Protein AF-0000000085020548 (afdb_homodimer)

Sequence (980 aa):
SYREWLGVASQLDKLPANLGEGGDEWRRDESRSSDAYDAALCKIYLTVMRQARAGGDAAALGLALRTVLHRNFGGMNRLLRLRHARTGTKLVAEEFTQELCRSVSGDRIDSPRGGGGGGFDTRVPETLRLISEAHRSLGRTALCLSGGGALAMYHFGVIKVLLEEGLLPQVVSGTSGGSIVAAFISMFPEEELLKTIKPDLSNRHDVRWFPPVWKMILHFVQHSVLMSGDEFARTTEAYFGDVTFAEAFAISKRAVSIQISVGSGHGFVLNHFTSPQVVIRTAVNASCALPGLMPPSELLAKDEATGELIPFHPAGVTSFDGTITADIPAARLTELFNCNNFIVSQVNPHINFVLHLADDGGGGRRFRHMGRSGERRAAVIKLLRVANFLLLNIKYGMQKLLEVDLLNLRMVRTLQGILVQDFRGHVTILPELKFSDYLRILHQPSEADMAHFISNGERATWPHVEAIRLKVAGEIALQEAAAALRARLASYREWLGVASQLDKLPANLGEGGDEWRRDESRSSDAYDAALCKIYLTVMRQARAGGDAAALGLALRTVLHRNFGGMNRLLRLRHARTGTKLVAEEFTQELCRSVSGDRIDSPRGGGGGGFDTRVPETLRLISEAHRSLGRTALCLSGGGALAMYHFGVIKVLLEEGLLPQVVSGTSGGSIVAAFISMFPEEELLKTIKPDLSNRHDVRWFPPVWKMILHFVQHSVLMSGDEFARTTEAYFGDVTFAEAFAISKRAVSIQISVGSGHGFVLNHFTSPQVVIRTAVNASCALPGLMPPSELLAKDEATGELIPFHPAGVTSFDGTITADIPAARLTELFNCNNFIVSQVNPHINFVLHLADDGGGGRRFRHMGRSGERRAAVIKLLRVANFLLLNIKYGMQKLLEVDLLNLRMVRTLQGILVQDFRGHVTILPELKFSDYLRILHQPSEADMAHFISNGERATWPHVEAIRLKVAGEIALQEAAAALRARLA

Organism: Micromonas commoda (strain RCC299 / NOUM17 / CCMP2709) (NCBI:txid296587)

Nearest PDB structures (foldseek):
  5fya-assembly1_A  TM=6.769E-01  e=3.931E-08  Pseudomonas aeruginosa PAO1
  5fqu-assembly1_A  TM=6.912E-01  e=9.963E-08  Pseudomonas aeruginosa PAO1
  5fqu-assembly1_B  TM=6.848E-01  e=1.548E-07  Pseudomonas aeruginosa PAO1
  5fya-assembly1_B  TM=6.772E-01  e=2.525E-07  Pseudomonas aeruginosa PAO1
  5fya-assembly1_A  TM=6.503E-01  e=1.730E-08  Pseudomonas aeruginosa PAO1

pLDDT: mean 77.1, std 19.92, range [29.45, 97.81]

Structure (mmCIF, N/CA/C/O backbone):
data_AF-0000000085020548-model_v1
#
loop_
_entity.id
_entity.type
_entity.pdbx_description
1 polymer 'PNPLA domain-containing protein'
#
loop_
_atom_site.group_PDB
_atom_site.id
_atom_site.type_symbol
_atom_site.label_atom_id
_atom_site.label_alt_id
_atom_site.label_comp_id
_atom_site.label_asym_id
_atom_site.label_entity_id
_atom_site.label_seq_id
_atom_site.pdbx_PDB_ins_code
_atom_site.Cartn_x
_atom_site.Cartn_y
_atom_site.Cartn_z
_atom_site.occupancy
_atom_site.B_iso_or_equiv
_atom_site.auth_seq_id
_atom_site.auth_comp_id
_atom_site.auth_asym_id
_atom_site.auth_atom_id
_atom_site.pdbx_PDB_model_num
ATOM 1 N N . SER A 1 1 ? -21.5 -28.672 -8.383 1 92.31 1 SER A N 1
ATOM 2 C CA . SER A 1 1 ? -21.375 -27.344 -8.977 1 92.31 1 SER A CA 1
ATOM 3 C C . SER A 1 1 ? -21.656 -26.25 -7.953 1 92.31 1 SER A C 1
ATOM 5 O O . SER A 1 1 ? -22.234 -26.531 -6.895 1 92.31 1 SER A O 1
ATOM 7 N N . TYR A 1 2 ? -21.188 -25.109 -8.227 1 94.31 2 TYR A N 1
ATOM 8 C CA . TYR A 1 2 ? -21.438 -23.984 -7.34 1 94.31 2 TYR A CA 1
ATOM 9 C C . TYR A 1 2 ? -22.938 -23.75 -7.156 1 94.31 2 TYR A C 1
ATOM 11 O O . TYR A 1 2 ? -23.391 -23.469 -6.051 1 94.31 2 TYR A O 1
ATOM 19 N N . ARG A 1 3 ? -23.719 -23.906 -8.203 1 94.06 3 ARG A N 1
ATOM 20 C CA . ARG A 1 3 ? -25.156 -23.703 -8.133 1 94.06 3 ARG A CA 1
ATOM 21 C C . ARG A 1 3 ? -25.812 -24.688 -7.18 1 94.06 3 ARG A C 1
ATOM 23 O O . ARG A 1 3 ? -26.719 -24.328 -6.438 1 94.06 3 ARG A O 1
ATOM 30 N N . GLU A 1 4 ? -25.328 -25.891 -7.328 1 94.31 4 GLU A N 1
ATOM 31 C CA . GLU A 1 4 ? -25.844 -26.906 -6.414 1 94.31 4 GLU A CA 1
ATOM 32 C C . GLU A 1 4 ? -25.484 -26.578 -4.969 1 94.31 4 GLU A C 1
ATOM 34 O O . GLU A 1 4 ? -26.312 -26.719 -4.07 1 94.31 4 GLU A O 1
ATOM 39 N N . TRP A 1 5 ? -24.266 -26.234 -4.777 1 94.19 5 TRP A N 1
ATOM 40 C CA . TRP A 1 5 ? -23.828 -25.844 -3.441 1 94.19 5 TRP A CA 1
ATOM 41 C C . TRP A 1 5 ? -24.656 -24.688 -2.906 1 94.19 5 TRP A C 1
ATOM 43 O O . TRP A 1 5 ? -25.094 -24.703 -1.753 1 94.19 5 TRP A O 1
ATOM 53 N N . LEU A 1 6 ? -24.922 -23.703 -3.734 1 93.81 6 LEU A N 1
ATOM 54 C CA . LEU A 1 6 ? -25.688 -22.516 -3.365 1 93.81 6 LEU A CA 1
ATOM 55 C C . LEU A 1 6 ? -27.109 -22.906 -2.957 1 93.81 6 LEU A C 1
ATOM 57 O O . LEU A 1 6 ? -27.672 -22.328 -2.012 1 93.81 6 LEU A O 1
ATOM 61 N N . GLY A 1 7 ? -27.688 -23.812 -3.711 1 92.69 7 GLY A N 1
ATOM 62 C CA . GLY A 1 7 ? -29.031 -24.281 -3.377 1 92.69 7 GLY A CA 1
ATOM 63 C C . GLY A 1 7 ? -29.109 -24.906 -1.994 1 92.69 7 GLY A C 1
ATOM 64 O O . GLY A 1 7 ? -30.016 -24.594 -1.217 1 92.69 7 GLY A O 1
ATOM 65 N N . VAL A 1 8 ? -28.156 -25.75 -1.693 1 93.19 8 VAL A N 1
ATOM 66 C CA . VAL A 1 8 ? -28.125 -26.422 -0.4 1 93.19 8 VAL A CA 1
ATOM 67 C C . VAL A 1 8 ? -27.812 -25.406 0.703 1 93.19 8 VAL A C 1
ATOM 69 O O . VAL A 1 8 ? -28.438 -25.438 1.769 1 93.19 8 VAL A O 1
ATOM 72 N N . ALA A 1 9 ? -26.891 -24.594 0.453 1 92.06 9 ALA A N 1
ATOM 73 C CA . ALA A 1 9 ? -26.5 -23.578 1.427 1 92.06 9 ALA A CA 1
ATOM 74 C C . ALA A 1 9 ? -27.672 -22.656 1.763 1 92.06 9 ALA A C 1
ATOM 76 O O . ALA A 1 9 ? -27.859 -22.281 2.924 1 92.06 9 ALA A O 1
ATOM 77 N N . SER A 1 10 ? -28.438 -22.25 0.75 1 91.62 10 SER A N 1
ATOM 78 C CA . SER A 1 10 ? -29.609 -21.391 0.944 1 91.62 10 SER A CA 1
ATOM 79 C C . SER A 1 10 ? -30.656 -22.062 1.818 1 91.62 10 SER A C 1
ATOM 81 O O . SER A 1 10 ? -31.297 -21.406 2.648 1 91.62 10 SER A O 1
ATOM 83 N N . GLN A 1 11 ? -30.766 -23.328 1.637 1 91.94 11 GLN A N 1
ATOM 84 C CA . GLN A 1 11 ? -31.719 -24.094 2.441 1 91.94 11 GLN A CA 1
ATOM 85 C C . GLN A 1 11 ? -31.266 -24.172 3.895 1 91.94 11 GLN A C 1
ATOM 87 O O . GLN A 1 11 ? -32.094 -24.078 4.812 1 91.94 11 GLN A O 1
ATOM 92 N N . LEU A 1 12 ? -30.047 -24.359 4.066 1 90.19 12 LEU A N 1
ATOM 93 C CA . LEU A 1 12 ? -29.5 -24.438 5.418 1 90.19 12 LEU A CA 1
ATOM 94 C C . LEU A 1 12 ? -29.625 -23.094 6.137 1 90.19 12 LEU A C 1
ATOM 96 O O . LEU A 1 12 ? -29.906 -23.062 7.34 1 90.19 12 LEU A O 1
ATOM 100 N N . ASP A 1 13 ? -29.469 -22.016 5.453 1 90.88 13 ASP A N 1
ATOM 101 C CA . ASP A 1 13 ? -29.562 -20.688 6.039 1 90.88 13 ASP A CA 1
ATOM 102 C C . ASP A 1 13 ? -30.984 -20.391 6.5 1 90.88 13 ASP A C 1
ATOM 104 O O . ASP A 1 13 ? -31.188 -19.625 7.438 1 90.88 13 ASP A O 1
ATOM 108 N N . LYS A 1 14 ? -31.938 -21.047 5.891 1 90.69 14 LYS A N 1
ATOM 109 C CA . LYS A 1 14 ? -33.344 -20.828 6.223 1 90.69 14 LYS A CA 1
ATOM 110 C C . LYS A 1 14 ? -33.719 -21.516 7.531 1 90.69 14 LYS A C 1
ATOM 112 O O . LYS A 1 14 ? -34.688 -21.141 8.18 1 90.69 14 LYS A O 1
ATOM 117 N N . LEU A 1 15 ? -32.875 -22.453 7.898 1 89.12 15 LEU A N 1
ATOM 118 C CA . LEU A 1 15 ? -33.156 -23.156 9.141 1 89.12 15 LEU A CA 1
ATOM 119 C C . LEU A 1 15 ? -32.938 -22.25 10.352 1 89.12 15 LEU A C 1
ATOM 121 O O . LEU A 1 15 ? -32.125 -21.328 10.297 1 89.12 15 LEU A O 1
ATOM 125 N N . PRO A 1 16 ? -33.719 -22.453 11.398 1 84.25 16 PRO A N 1
ATOM 126 C CA . PRO A 1 16 ? -33.625 -21.562 12.562 1 84.25 16 PRO A CA 1
ATOM 127 C C . PRO A 1 16 ? -32.281 -21.656 13.281 1 84.25 16 PRO A C 1
ATOM 129 O O . PRO A 1 16 ? -31.562 -22.656 13.133 1 84.25 16 PRO A O 1
ATOM 132 N N . ALA A 1 17 ? -31.984 -20.594 14 1 77.94 17 ALA A N 1
ATOM 133 C CA . ALA A 1 17 ? -30.719 -20.484 14.727 1 77.94 17 ALA A CA 1
ATOM 134 C C . ALA A 1 17 ? -30.594 -21.578 15.789 1 77.94 17 ALA A C 1
ATOM 136 O O . ALA A 1 17 ? -29.484 -22.016 16.094 1 77.94 17 ALA A O 1
ATOM 137 N N . ASN A 1 18 ? -31.672 -21.969 16.281 1 71.56 18 ASN A N 1
ATOM 138 C CA . ASN A 1 18 ? -31.672 -22.953 17.359 1 71.56 18 ASN A CA 1
ATOM 139 C C . ASN A 1 18 ? -31.141 -24.297 16.891 1 71.56 18 ASN A C 1
ATOM 141 O O . ASN A 1 18 ? -30.703 -25.125 17.688 1 71.56 18 ASN A O 1
ATOM 145 N N . LEU A 1 19 ? -31.234 -24.453 15.695 1 70.69 19 LEU A N 1
ATOM 146 C CA . LEU A 1 19 ? -30.734 -25.703 15.148 1 70.69 19 LEU A CA 1
ATOM 147 C C . LEU A 1 19 ? -29.266 -25.562 14.734 1 70.69 19 LEU A C 1
ATOM 149 O O . LEU A 1 19 ? -28.719 -26.438 14.062 1 70.69 19 LEU A O 1
ATOM 153 N N . GLY A 1 20 ? -28.75 -24.516 15.125 1 63.22 20 GLY A N 1
ATOM 154 C CA . GLY A 1 20 ? -27.344 -24.312 14.844 1 63.22 20 GLY A CA 1
ATOM 155 C C . GLY A 1 20 ? -27.094 -23.578 13.531 1 63.22 20 GLY A C 1
ATOM 156 O O . GLY A 1 20 ? -25.953 -23.484 13.062 1 63.22 20 GLY A O 1
ATOM 157 N N . GLU A 1 21 ? -28.188 -23.281 12.938 1 70.12 21 GLU A N 1
ATOM 158 C CA . GLU A 1 21 ? -28.094 -22.516 11.703 1 70.12 21 GLU A CA 1
ATOM 159 C C . GLU A 1 21 ? -28.641 -21.094 11.898 1 70.12 21 GLU A C 1
ATOM 161 O O . GLU A 1 21 ? -28.734 -20.609 13.031 1 70.12 21 GLU A O 1
ATOM 166 N N . GLY A 1 22 ? -29.109 -20.297 11.039 1 77.88 22 GLY A N 1
ATOM 167 C CA . GLY A 1 22 ? -29.734 -18.984 11.219 1 77.88 22 GLY A CA 1
ATOM 168 C C . GLY A 1 22 ? -29.109 -17.906 10.344 1 77.88 22 GLY A C 1
ATOM 169 O O . GLY A 1 22 ? -29.031 -16.75 10.75 1 77.88 22 GLY A O 1
ATOM 170 N N . GLY A 1 23 ? -28.797 -18.469 9.328 1 84.5 23 GLY A N 1
ATOM 171 C CA . GLY A 1 23 ? -28.156 -17.516 8.438 1 84.5 23 GLY A CA 1
ATOM 172 C C . GLY A 1 23 ? -29.078 -16.406 8 1 84.5 23 GLY A C 1
ATOM 173 O O . GLY A 1 23 ? -28.719 -15.227 8.07 1 84.5 23 GLY A O 1
ATOM 174 N N . ASP A 1 24 ? -30.281 -16.75 7.738 1 87.81 24 ASP A N 1
ATOM 175 C CA . ASP A 1 24 ? -31.25 -15.773 7.25 1 87.81 24 ASP A CA 1
ATOM 176 C C . ASP A 1 24 ? -31.688 -14.828 8.367 1 87.81 24 ASP A C 1
ATOM 178 O O . ASP A 1 24 ? -31.891 -13.633 8.133 1 87.81 24 ASP A O 1
ATOM 182 N N . GLU A 1 25 ? -31.859 -15.398 9.523 1 85.88 25 GLU A N 1
ATOM 183 C CA . GLU A 1 25 ? -32.219 -14.555 10.656 1 85.88 25 GLU A CA 1
ATOM 184 C C . GLU A 1 25 ? -31.125 -13.539 10.961 1 85.88 25 GLU A C 1
ATOM 186 O O . GLU A 1 25 ? -31.422 -12.375 11.25 1 85.88 25 GLU A O 1
ATOM 191 N N . TRP A 1 26 ? -29.969 -14.023 10.875 1 85.25 26 TRP A N 1
ATOM 192 C CA . TRP A 1 26 ? -28.828 -13.141 11.117 1 85.25 26 TRP A CA 1
ATOM 193 C C . TRP A 1 26 ? -28.766 -12.039 10.062 1 85.25 26 TRP A C 1
ATOM 195 O O . TRP A 1 26 ? -28.484 -10.883 10.383 1 85.25 26 TRP A O 1
ATOM 205 N N . ARG A 1 27 ? -29.047 -12.344 8.859 1 88.81 27 ARG A N 1
ATOM 206 C CA . ARG A 1 27 ? -28.984 -11.391 7.758 1 88.81 27 ARG A CA 1
ATOM 207 C C . ARG A 1 27 ? -30 -10.273 7.953 1 88.81 27 ARG A C 1
ATOM 209 O O . ARG A 1 27 ? -29.734 -9.117 7.609 1 88.81 27 ARG A O 1
ATOM 216 N N . ARG A 1 28 ? -31.078 -10.609 8.586 1 87.19 28 ARG A N 1
ATOM 217 C CA . ARG A 1 28 ? -32.156 -9.656 8.727 1 87.19 28 ARG A CA 1
ATOM 218 C C . ARG A 1 28 ? -32.062 -8.875 10.031 1 87.19 28 ARG A C 1
ATOM 220 O O . ARG A 1 28 ? -32.531 -7.746 10.125 1 87.19 28 ARG A O 1
ATOM 227 N N . ASP A 1 29 ? -31.422 -9.445 10.961 1 78.38 29 ASP A N 1
ATOM 228 C CA . ASP A 1 29 ? -31.375 -8.844 12.289 1 78.38 29 ASP A CA 1
ATOM 229 C C . ASP A 1 29 ? -30.297 -7.762 12.359 1 78.38 29 ASP A C 1
ATOM 231 O O . ASP A 1 29 ? -29.109 -8.062 12.375 1 78.38 29 ASP A O 1
ATOM 235 N N . GLU A 1 30 ? -30.766 -6.539 12.383 1 74.81 30 GLU A N 1
ATOM 236 C CA . GLU A 1 30 ? -29.812 -5.438 12.477 1 74.81 30 GLU A CA 1
ATOM 237 C C . GLU A 1 30 ? -29.547 -5.07 13.93 1 74.81 30 GLU A C 1
ATOM 239 O O . GLU A 1 30 ? -28.688 -4.234 14.219 1 74.81 30 GLU A O 1
ATOM 244 N N . SER A 1 31 ? -30.328 -5.598 14.781 1 61.69 31 SER A N 1
ATOM 245 C CA . SER A 1 31 ? -30.156 -5.285 16.188 1 61.69 31 SER A CA 1
ATOM 246 C C . SER A 1 31 ? -28.797 -5.77 16.703 1 61.69 31 SER A C 1
ATOM 248 O O . SER A 1 31 ? -28.188 -5.137 17.562 1 61.69 31 SER A O 1
ATOM 250 N N . ARG A 1 32 ? -28.438 -6.977 16.312 1 52.28 32 ARG A N 1
ATOM 251 C CA . ARG A 1 32 ? -27.203 -7.625 16.766 1 52.28 32 ARG A CA 1
ATOM 252 C C . ARG A 1 32 ? -26.016 -7.195 15.906 1 52.28 32 ARG A C 1
ATOM 254 O O . ARG A 1 32 ? -24.953 -7.812 15.961 1 52.28 32 ARG A O 1
ATOM 261 N N . SER A 1 33 ? -26.109 -6.492 14.898 1 53.88 33 SER A N 1
ATOM 262 C CA . SER A 1 33 ? -25.109 -6.164 13.898 1 53.88 33 SER A CA 1
ATOM 263 C C . SER A 1 33 ? -24.062 -5.195 14.461 1 53.88 33 SER A C 1
ATOM 265 O O . SER A 1 33 ? -23.391 -4.496 13.703 1 53.88 33 SER A O 1
ATOM 267 N N . SER A 1 34 ? -24.188 -4.77 15.703 1 52 34 SER A N 1
ATOM 268 C CA . SER A 1 34 ? -23.531 -3.582 16.234 1 52 34 SER A CA 1
ATOM 269 C C . SER A 1 34 ? -22.031 -3.623 15.969 1 52 34 SER A C 1
ATOM 271 O O . SER A 1 34 ? -21.406 -2.594 15.68 1 52 34 SER A O 1
ATOM 273 N N . ASP A 1 35 ? -21.469 -4.812 16.125 1 57.72 35 ASP A N 1
ATOM 274 C CA . ASP A 1 35 ? -20.031 -4.625 16.328 1 57.72 35 ASP A CA 1
ATOM 275 C C . ASP A 1 35 ? -19.25 -4.949 15.062 1 57.72 35 ASP A C 1
ATOM 277 O O . ASP A 1 35 ? -18.047 -4.691 14.992 1 57.72 35 ASP A O 1
ATOM 281 N N . ALA A 1 36 ? -20.062 -5.309 13.914 1 65.56 36 ALA A N 1
ATOM 282 C CA . ALA A 1 36 ? -19.234 -5.75 12.797 1 65.56 36 ALA A CA 1
ATOM 283 C C . ALA A 1 36 ? -19 -4.613 11.805 1 65.56 36 ALA A C 1
ATOM 285 O O . ALA A 1 36 ? -17.922 -4.504 11.219 1 65.56 36 ALA A O 1
ATOM 286 N N . TYR A 1 37 ? -20.125 -3.814 11.562 1 77.31 37 TYR A N 1
ATOM 287 C CA . TYR A 1 37 ? -19.984 -2.684 10.648 1 77.31 37 TYR A CA 1
ATOM 288 C C . TYR A 1 37 ? -20.953 -1.567 11.031 1 77.31 37 TYR A C 1
ATOM 290 O O . TYR A 1 37 ? -21.812 -1.749 11.891 1 77.31 37 TYR A O 1
ATOM 298 N N . ASP A 1 38 ? -20.781 -0.439 10.539 1 83 38 ASP A N 1
ATOM 299 C CA . ASP A 1 38 ? -21.625 0.723 10.797 1 83 38 ASP A CA 1
ATOM 300 C C . ASP A 1 38 ? -22.859 0.71 9.906 1 83 38 ASP A C 1
ATOM 302 O O . ASP A 1 38 ? -22.906 1.416 8.891 1 83 38 ASP A O 1
ATOM 306 N N . ALA A 1 39 ? -23.891 -0.02 10.352 1 86.25 39 ALA A N 1
ATOM 307 C CA . ALA A 1 39 ? -25.109 -0.193 9.57 1 86.25 39 ALA A CA 1
ATOM 308 C C . ALA A 1 39 ? -25.844 1.137 9.391 1 86.25 39 ALA A C 1
ATOM 310 O O . ALA A 1 39 ? -26.422 1.395 8.336 1 86.25 39 ALA A O 1
ATOM 311 N N . ALA A 1 40 ? -25.766 1.946 10.398 1 84.31 40 ALA A N 1
ATOM 312 C CA . ALA A 1 40 ? -26.453 3.232 10.344 1 84.31 40 ALA A CA 1
ATOM 313 C C . ALA A 1 40 ? -25.875 4.117 9.242 1 84.31 40 ALA A C 1
ATOM 315 O O . ALA A 1 40 ? -26.625 4.73 8.477 1 84.31 40 ALA A O 1
ATOM 316 N N . LEU A 1 41 ? -24.594 4.168 9.195 1 86.88 41 LEU A N 1
ATOM 317 C CA . LEU A 1 41 ? -23.922 4.957 8.164 1 86.88 41 LEU A CA 1
ATOM 318 C C . LEU A 1 41 ? -24.281 4.449 6.773 1 86.88 41 LEU A C 1
ATOM 320 O O . LEU A 1 41 ? -24.562 5.238 5.875 1 86.88 41 LEU A O 1
ATOM 324 N N . CYS A 1 42 ? -24.281 3.158 6.594 1 89.56 42 CYS A N 1
ATOM 325 C CA . CYS A 1 42 ? -24.609 2.562 5.305 1 89.56 42 CYS A CA 1
ATOM 326 C C . CYS A 1 42 ? -26.047 2.887 4.902 1 89.56 42 CYS A C 1
ATOM 328 O O . CYS A 1 42 ? -26.312 3.189 3.74 1 89.56 42 CYS A O 1
ATOM 330 N N . LYS A 1 43 ? -26.953 2.855 5.895 1 91 43 LYS A N 1
ATOM 331 C CA . LYS A 1 43 ? -28.359 3.137 5.613 1 91 43 LYS A CA 1
ATOM 332 C C . LYS A 1 43 ? -28.547 4.586 5.184 1 91 43 LYS A C 1
ATOM 334 O O . LYS A 1 43 ? -29.344 4.875 4.285 1 91 43 LYS A O 1
ATOM 339 N N . ILE A 1 44 ? -27.844 5.426 5.805 1 91.12 44 ILE A N 1
ATOM 340 C CA . ILE A 1 44 ? -27.953 6.844 5.477 1 91.12 44 ILE A CA 1
ATOM 341 C C . ILE A 1 44 ? -27.547 7.066 4.02 1 91.12 44 ILE A C 1
ATOM 343 O O . ILE A 1 44 ? -28.281 7.676 3.248 1 91.12 44 ILE A O 1
ATOM 347 N N . TYR A 1 45 ? -26.484 6.578 3.666 1 92.19 45 TYR A N 1
ATOM 348 C CA . TYR A 1 45 ? -25.984 6.809 2.311 1 92.19 45 TYR A CA 1
ATOM 349 C C . TYR A 1 45 ? -26.812 6.023 1.294 1 92.19 45 TYR A C 1
ATOM 351 O O . TYR A 1 45 ? -26.984 6.461 0.154 1 92.19 45 TYR A O 1
ATOM 359 N N . LEU A 1 46 ? -27.297 4.844 1.713 1 94.56 46 LEU A N 1
ATOM 360 C CA . LEU A 1 46 ? -28.219 4.109 0.861 1 94.56 46 LEU A CA 1
ATOM 361 C C . LEU A 1 46 ? -29.438 4.965 0.516 1 94.56 46 LEU A C 1
ATOM 363 O O . LEU A 1 46 ? -29.812 5.074 -0.653 1 94.56 46 LEU A O 1
ATOM 367 N N . THR A 1 47 ? -29.953 5.582 1.502 1 94.75 47 THR A N 1
ATOM 368 C CA . THR A 1 47 ? -31.141 6.418 1.326 1 94.75 47 THR A CA 1
ATOM 369 C C . THR A 1 47 ? -30.812 7.637 0.466 1 94.75 47 THR A C 1
ATOM 371 O O . THR A 1 47 ? -31.578 7.992 -0.43 1 94.75 47 THR A O 1
ATOM 374 N N . VAL A 1 48 ? -29.734 8.211 0.716 1 93.12 48 VAL A N 1
ATOM 375 C CA . VAL A 1 48 ? -29.328 9.406 -0.01 1 93.12 48 VAL A CA 1
ATOM 376 C C . VAL A 1 48 ? -29.125 9.07 -1.485 1 93.12 48 VAL A C 1
ATOM 378 O O . VAL A 1 48 ? -29.578 9.805 -2.365 1 93.12 48 VAL A O 1
ATOM 381 N N . MET A 1 49 ? -28.469 8 -1.731 1 92.88 49 MET A N 1
ATOM 382 C CA . MET A 1 49 ? -28.234 7.605 -3.115 1 92.88 49 MET A CA 1
ATOM 383 C C . MET A 1 49 ? -29.547 7.285 -3.824 1 92.88 49 MET A C 1
ATOM 385 O O . MET A 1 49 ? -29.75 7.691 -4.969 1 92.88 49 MET A O 1
ATOM 389 N N . ARG A 1 50 ? -30.391 6.617 -3.084 1 94.81 50 ARG A N 1
ATOM 390 C CA . ARG A 1 50 ? -31.688 6.27 -3.654 1 94.81 50 ARG A CA 1
ATOM 391 C C . ARG A 1 50 ? -32.5 7.52 -3.996 1 94.81 50 ARG A C 1
ATOM 393 O O . ARG A 1 50 ? -33.062 7.617 -5.082 1 94.81 50 ARG A O 1
ATOM 400 N N . GLN A 1 51 ? -32.5 8.438 -3.09 1 93.69 51 GLN A N 1
ATOM 401 C CA . GLN A 1 51 ? -33.25 9.68 -3.279 1 93.69 51 GLN A CA 1
ATOM 402 C C . GLN A 1 51 ? -32.625 10.523 -4.391 1 93.69 51 GLN A C 1
ATOM 404 O O . GLN A 1 51 ? -33.344 11.094 -5.211 1 93.69 51 GLN A O 1
ATOM 409 N N . ALA A 1 52 ? -31.375 10.602 -4.379 1 89.88 52 ALA A N 1
ATOM 410 C CA . ALA A 1 52 ? -30.688 11.391 -5.402 1 89.88 52 ALA A CA 1
ATOM 411 C C . ALA A 1 52 ? -30.906 10.797 -6.789 1 89.88 52 ALA A C 1
ATOM 413 O O . ALA A 1 52 ? -31.141 11.531 -7.758 1 89.88 52 ALA A O 1
ATOM 414 N N . ARG A 1 53 ? -30.844 9.5 -6.867 1 89.31 53 ARG A N 1
ATOM 415 C CA . ARG A 1 53 ? -31.062 8.828 -8.141 1 89.31 53 ARG A CA 1
ATOM 416 C C . ARG A 1 53 ? -32.5 9 -8.617 1 89.31 53 ARG A C 1
ATOM 418 O O . ARG A 1 53 ? -32.75 9.312 -9.789 1 89.31 53 ARG A O 1
ATOM 425 N N . ALA A 1 54 ? -33.406 8.875 -7.703 1 90.88 54 ALA A N 1
ATOM 426 C CA . ALA A 1 54 ? -34.812 9 -8.031 1 90.88 54 ALA A CA 1
ATOM 427 C C . ALA A 1 54 ? -35.156 10.438 -8.43 1 90.88 54 ALA A C 1
ATOM 429 O O . ALA A 1 54 ? -35.969 10.664 -9.32 1 90.88 54 ALA A O 1
ATOM 430 N N . GLY A 1 55 ? -34.531 11.414 -7.766 1 89.75 55 GLY A N 1
ATOM 431 C CA . GLY A 1 55 ? -34.812 12.82 -8.008 1 89.75 55 GLY A CA 1
ATOM 432 C C . GLY A 1 55 ? -33.969 13.414 -9.117 1 89.75 55 GLY A C 1
ATOM 433 O O . GLY A 1 55 ? -34.188 14.555 -9.531 1 89.75 55 GLY A O 1
ATOM 434 N N . GLY A 1 56 ? -33 12.703 -9.609 1 83.44 56 GLY A N 1
ATOM 435 C CA . GLY A 1 56 ? -32.125 13.195 -10.648 1 83.44 56 GLY A CA 1
ATOM 436 C C . GLY A 1 56 ? -31.125 14.219 -10.148 1 83.44 56 GLY A C 1
ATOM 437 O O . GLY A 1 56 ? -30.734 15.125 -10.898 1 83.44 56 GLY A O 1
ATOM 438 N N . ASP A 1 57 ? -30.859 14.195 -8.922 1 83.81 57 ASP A N 1
ATOM 439 C CA . ASP A 1 57 ? -29.891 15.109 -8.328 1 83.81 57 ASP A CA 1
ATOM 440 C C . ASP A 1 57 ? -28.469 14.602 -8.5 1 83.81 57 ASP A C 1
ATOM 442 O O . ASP A 1 57 ? -27.922 13.938 -7.609 1 83.81 57 ASP A O 1
ATOM 446 N N . ALA A 1 58 ? -27.828 14.984 -9.523 1 78 58 ALA A N 1
ATOM 447 C CA . ALA A 1 58 ? -26.516 14.484 -9.883 1 78 58 ALA A CA 1
ATOM 448 C C . ALA A 1 58 ? -25.453 14.977 -8.898 1 78 58 ALA A C 1
ATOM 450 O O . ALA A 1 58 ? -24.484 14.258 -8.609 1 78 58 ALA A O 1
ATOM 451 N N . ALA A 1 59 ? -25.672 16.109 -8.43 1 76.44 59 ALA A N 1
ATOM 452 C CA . ALA A 1 59 ? -24.688 16.688 -7.504 1 76.44 59 ALA A CA 1
ATOM 453 C C . ALA A 1 59 ? -24.656 15.906 -6.191 1 76.44 59 ALA A C 1
ATOM 455 O O . ALA A 1 59 ? -23.578 15.523 -5.723 1 76.44 59 ALA A O 1
ATOM 456 N N . ALA A 1 60 ? -25.828 15.633 -5.727 1 81.56 60 ALA A N 1
ATOM 457 C CA . ALA A 1 60 ? -25.906 14.883 -4.477 1 81.56 60 ALA A CA 1
ATOM 458 C C . ALA A 1 60 ? -25.391 13.461 -4.645 1 81.56 60 ALA A C 1
ATOM 460 O O . ALA A 1 60 ? -24.719 12.93 -3.756 1 81.56 60 ALA A O 1
ATOM 461 N N . LEU A 1 61 ? -25.703 12.914 -5.734 1 84.62 61 LEU A N 1
ATOM 462 C CA . LEU A 1 61 ? -25.234 11.562 -6.008 1 84.62 61 LEU A CA 1
ATOM 463 C C . LEU A 1 61 ? -23.719 11.523 -6.133 1 84.62 61 LEU A C 1
ATOM 465 O O . LEU A 1 61 ? -23.078 10.617 -5.605 1 84.62 61 LEU A O 1
ATOM 469 N N . GLY A 1 62 ? -23.219 12.508 -6.809 1 81.62 62 GLY A N 1
ATOM 470 C CA . GLY A 1 62 ? -21.766 12.602 -6.961 1 81.62 62 GLY A CA 1
ATOM 471 C C . GLY A 1 62 ? -21.031 12.711 -5.641 1 81.62 62 GLY A C 1
ATOM 472 O O . GLY A 1 62 ? -20.031 12.031 -5.418 1 81.62 62 GLY A O 1
ATOM 473 N N . LEU A 1 63 ? -21.562 13.492 -4.812 1 80.69 63 LEU A N 1
ATOM 474 C CA . LEU A 1 63 ? -20.953 13.68 -3.502 1 80.69 63 LEU A CA 1
ATOM 475 C C . LEU A 1 63 ? -21.031 12.398 -2.68 1 80.69 63 LEU A C 1
ATOM 477 O O . LEU A 1 63 ? -20.062 12.023 -2.012 1 80.69 63 LEU A O 1
ATOM 481 N N . ALA A 1 64 ? -22.156 11.789 -2.768 1 86 64 ALA A N 1
ATOM 482 C CA . ALA A 1 64 ? -22.328 10.531 -2.037 1 86 64 ALA A CA 1
ATOM 483 C C . ALA A 1 64 ? -21.344 9.477 -2.533 1 86 64 ALA A C 1
ATOM 485 O O . ALA A 1 64 ? -20.703 8.789 -1.732 1 86 64 ALA A O 1
ATOM 486 N N . LEU A 1 65 ? -21.234 9.391 -3.818 1 85.88 65 LEU A N 1
ATOM 487 C CA . LEU A 1 65 ? -20.375 8.375 -4.414 1 85.88 65 LEU A CA 1
ATOM 488 C C . LEU A 1 65 ? -18.906 8.633 -4.062 1 85.88 65 LEU A C 1
ATOM 490 O O . LEU A 1 65 ? -18.141 7.691 -3.869 1 85.88 65 LEU A O 1
ATOM 494 N N . ARG A 1 66 ? -18.547 9.828 -3.887 1 80.75 66 ARG A N 1
ATOM 495 C CA . ARG A 1 66 ? -17.172 10.172 -3.518 1 80.75 66 ARG A CA 1
ATOM 496 C C . ARG A 1 66 ? -16.844 9.68 -2.113 1 80.75 66 ARG A C 1
ATOM 498 O O . ARG A 1 66 ? -15.703 9.312 -1.831 1 80.75 66 ARG A O 1
ATOM 505 N N . THR A 1 67 ? -17.859 9.625 -1.392 1 81.31 67 THR A N 1
ATOM 506 C CA . THR A 1 67 ? -17.656 9.203 -0.01 1 81.31 67 THR A CA 1
ATOM 507 C C . THR A 1 67 ? -17.688 7.684 0.103 1 81.31 67 THR A C 1
ATOM 509 O O . THR A 1 67 ? -16.875 7.094 0.813 1 81.31 67 THR A O 1
ATOM 512 N N . VAL A 1 68 ? -18.578 7.145 -0.661 1 88.12 68 VAL A N 1
ATOM 513 C CA . VAL A 1 68 ? -18.844 5.734 -0.396 1 88.12 68 VAL A CA 1
ATOM 514 C C . VAL A 1 68 ? -17.906 4.859 -1.223 1 88.12 68 VAL A C 1
ATOM 516 O O . VAL A 1 68 ? -17.734 3.68 -0.922 1 88.12 68 VAL A O 1
ATOM 519 N N . LEU A 1 69 ? -17.375 5.391 -2.285 1 87.19 69 LEU A N 1
ATOM 520 C CA . LEU A 1 69 ? -16.516 4.598 -3.152 1 87.19 69 LEU A CA 1
ATOM 521 C C . LEU A 1 69 ? -15.102 4.52 -2.586 1 87.19 69 LEU A C 1
ATOM 523 O O . LEU A 1 69 ? -14.148 4.973 -3.223 1 87.19 69 LEU A O 1
ATOM 527 N N . HIS A 1 70 ? -15.023 4.012 -1.456 1 83.25 70 HIS A N 1
ATOM 528 C CA . HIS A 1 70 ? -13.789 3.684 -0.756 1 83.25 70 HIS A CA 1
ATOM 529 C C . HIS A 1 70 ? -13.844 2.279 -0.167 1 83.25 70 HIS A C 1
ATOM 531 O O . HIS A 1 70 ? -14.922 1.794 0.192 1 83.25 70 HIS A O 1
ATOM 537 N N . ARG A 1 71 ? -12.602 1.738 -0.141 1 84 71 ARG A N 1
ATOM 538 C CA . ARG A 1 71 ? -12.547 0.363 0.346 1 84 71 ARG A CA 1
ATOM 539 C C . ARG A 1 71 ? -12.945 0.288 1.817 1 84 71 ARG A C 1
ATOM 541 O O . ARG A 1 71 ? -12.555 1.145 2.615 1 84 71 ARG A O 1
ATOM 548 N N . ASN A 1 72 ? -13.75 -0.578 2.236 1 80.94 72 ASN A N 1
ATOM 549 C CA . ASN A 1 72 ? -14.148 -0.892 3.605 1 80.94 72 ASN A CA 1
ATOM 550 C C . ASN A 1 72 ? -15.055 0.187 4.184 1 80.94 72 ASN A C 1
ATOM 552 O O . ASN A 1 72 ? -14.961 0.518 5.367 1 80.94 72 ASN A O 1
ATOM 556 N N . PHE A 1 73 ? -15.844 0.869 3.326 1 86.5 73 PHE A N 1
ATOM 557 C CA . PHE A 1 73 ? -16.828 1.833 3.82 1 86.5 73 PHE A CA 1
ATOM 558 C C . PHE A 1 73 ? -17.703 1.207 4.891 1 86.5 73 PHE A C 1
ATOM 560 O O . PHE A 1 73 ? -18.219 0.101 4.711 1 86.5 73 PHE A O 1
ATOM 567 N N . GLY A 1 74 ? -17.766 1.817 6.047 1 80.94 74 GLY A N 1
ATOM 568 C CA . GLY A 1 74 ? -18.625 1.36 7.129 1 80.94 74 GLY A CA 1
ATOM 569 C C . GLY A 1 74 ? -18.125 0.077 7.773 1 80.94 74 GLY A C 1
ATOM 570 O O . GLY A 1 74 ? -18.859 -0.551 8.547 1 80.94 74 GLY A O 1
ATOM 571 N N . GLY A 1 75 ? -16.984 -0.386 7.371 1 79.5 75 GLY A N 1
ATOM 572 C CA . GLY A 1 75 ? -16.469 -1.621 7.93 1 79.5 75 GLY A CA 1
ATOM 573 C C . GLY A 1 75 ? -16.969 -2.861 7.215 1 79.5 75 GLY A C 1
ATOM 574 O O . GLY A 1 75 ? -17.047 -3.936 7.812 1 79.5 75 GLY A O 1
ATOM 575 N N . MET A 1 76 ? -17.266 -2.758 6.004 1 83.12 76 MET A N 1
ATOM 576 C CA . MET A 1 76 ? -17.859 -3.844 5.23 1 83.12 76 MET A CA 1
ATOM 577 C C . MET A 1 76 ? -16.891 -5.012 5.094 1 83.12 76 MET A C 1
ATOM 579 O O . MET A 1 76 ? -17.312 -6.168 5.016 1 83.12 76 MET A O 1
ATOM 583 N N . ASN A 1 77 ? -15.656 -4.691 5.082 1 77.81 77 ASN A N 1
ATOM 584 C CA . ASN A 1 77 ? -14.68 -5.766 4.957 1 77.81 77 ASN A CA 1
ATOM 585 C C . ASN A 1 77 ? -14.742 -6.723 6.141 1 77.81 77 ASN A C 1
ATOM 587 O O . ASN A 1 77 ? -14.68 -7.941 5.965 1 77.81 77 ASN A O 1
ATOM 591 N N . ARG A 1 78 ? -14.891 -6.148 7.25 1 72.81 78 ARG A N 1
ATOM 592 C CA . ARG A 1 78 ? -15 -6.98 8.445 1 72.81 78 ARG A CA 1
ATOM 593 C C . ARG A 1 78 ? -16.281 -7.801 8.422 1 72.81 78 ARG A C 1
ATOM 595 O O . ARG A 1 78 ? -16.281 -8.977 8.797 1 72.81 78 ARG A O 1
ATOM 602 N N . LEU A 1 79 ? -17.281 -7.16 7.98 1 76.38 79 LEU A N 1
ATOM 603 C CA . LEU A 1 79 ? -18.578 -7.844 7.883 1 76.38 79 LEU A CA 1
ATOM 604 C C . LEU A 1 79 ? -18.484 -9.055 6.961 1 76.38 79 LEU A C 1
ATOM 606 O O . LEU A 1 79 ? -18.938 -10.141 7.309 1 76.38 79 LEU A O 1
ATOM 610 N N . LEU A 1 80 ? -17.812 -8.883 5.938 1 77.31 80 LEU A N 1
ATOM 611 C CA . LEU A 1 80 ? -17.781 -9.922 4.922 1 77.31 80 LEU A CA 1
ATOM 612 C C . LEU A 1 80 ? -16.812 -11.039 5.328 1 77.31 80 LEU A C 1
ATOM 614 O O . LEU A 1 80 ? -16.875 -12.141 4.773 1 77.31 80 LEU A O 1
ATOM 618 N N . ARG A 1 81 ? -16.078 -10.648 6.254 1 73.31 81 ARG A N 1
ATOM 619 C CA . ARG A 1 81 ? -15.211 -11.68 6.801 1 73.31 81 ARG A CA 1
ATOM 620 C C . ARG A 1 81 ? -15.969 -12.578 7.773 1 73.31 81 ARG A C 1
ATOM 622 O O . ARG A 1 81 ? -15.609 -13.742 7.957 1 73.31 81 ARG A O 1
ATOM 629 N N . LEU A 1 82 ? -17.062 -11.852 8.273 1 66.5 82 LEU A N 1
ATOM 630 C CA . LEU A 1 82 ? -17.875 -12.609 9.219 1 66.5 82 LEU A CA 1
ATOM 631 C C . LEU A 1 82 ? -18.844 -13.531 8.5 1 66.5 82 LEU A C 1
ATOM 633 O O . LEU A 1 82 ? -19.578 -13.094 7.602 1 66.5 82 LEU A O 1
ATOM 637 N N . ARG A 1 83 ? -18.609 -14.758 8.289 1 69 83 ARG A N 1
ATOM 638 C CA . ARG A 1 83 ? -19.391 -15.75 7.547 1 69 83 ARG A CA 1
ATOM 639 C C . ARG A 1 83 ? -20.438 -16.406 8.438 1 69 83 ARG A C 1
ATOM 641 O O . ARG A 1 83 ? -20.469 -17.641 8.562 1 69 83 ARG A O 1
ATOM 648 N N . HIS A 1 84 ? -21.422 -15.492 8.898 1 73.62 84 HIS A N 1
ATOM 649 C CA . HIS A 1 84 ? -22.5 -16.062 9.711 1 73.62 84 HIS A CA 1
ATOM 650 C C . HIS A 1 84 ? -23.578 -16.703 8.844 1 73.62 84 HIS A C 1
ATOM 652 O O . HIS A 1 84 ? -24.312 -17.562 9.312 1 73.62 84 HIS A O 1
ATOM 658 N N . ALA A 1 85 ? -23.672 -16.203 7.711 1 84.12 85 ALA A N 1
ATOM 659 C CA . ALA A 1 85 ? -24.547 -16.812 6.711 1 84.12 85 ALA A CA 1
ATOM 660 C C . ALA A 1 85 ? -23.719 -17.469 5.602 1 84.12 85 ALA A C 1
ATOM 662 O O . ALA A 1 85 ? -22.641 -16.984 5.25 1 84.12 85 ALA A O 1
ATOM 663 N N . ARG A 1 86 ? -24.312 -18.547 5.129 1 85 86 ARG A N 1
ATOM 664 C CA . ARG A 1 86 ? -23.594 -19.266 4.078 1 85 86 ARG A CA 1
ATOM 665 C C . ARG A 1 86 ? -23.719 -18.547 2.738 1 85 86 ARG A C 1
ATOM 667 O O . ARG A 1 86 ? -22.797 -18.578 1.922 1 85 86 ARG A O 1
ATOM 674 N N . THR A 1 87 ? -25 -18.109 2.656 1 86.12 87 THR A N 1
ATOM 675 C CA . THR A 1 87 ? -25.266 -17.469 1.377 1 86.12 87 THR A CA 1
ATOM 676 C C . THR A 1 87 ? -25.469 -15.961 1.566 1 86.12 87 THR A C 1
ATOM 678 O O . THR A 1 87 ? -26.375 -15.531 2.275 1 86.12 87 THR A O 1
ATOM 681 N N . GLY A 1 88 ? -24.438 -15.148 1.615 1 83.75 88 GLY A N 1
ATOM 682 C CA . GLY A 1 88 ? -24.578 -13.703 1.642 1 83.75 88 GLY A CA 1
ATOM 683 C C . GLY A 1 88 ? -24.156 -13.086 2.961 1 83.75 88 GLY A C 1
ATOM 684 O O . GLY A 1 88 ? -23.438 -13.703 3.74 1 83.75 88 GLY A O 1
ATOM 685 N N . THR A 1 89 ? -24.625 -11.789 3.154 1 88.69 89 THR A N 1
ATOM 686 C CA . THR A 1 89 ? -24.297 -11.008 4.344 1 88.69 89 THR A CA 1
ATOM 687 C C . THR A 1 89 ? -25.5 -10.164 4.781 1 88.69 89 THR A C 1
ATOM 689 O O . THR A 1 89 ? -26.641 -10.469 4.426 1 88.69 89 THR A O 1
ATOM 692 N N . LYS A 1 90 ? -25.281 -9.273 5.633 1 89.44 90 LYS A N 1
ATOM 693 C CA . LYS A 1 90 ? -26.359 -8.422 6.121 1 89.44 90 LYS A CA 1
ATOM 694 C C . LYS A 1 90 ? -27.109 -7.762 4.965 1 89.44 90 LYS A C 1
ATOM 696 O O . LYS A 1 90 ? -26.484 -7.281 4.012 1 89.44 90 LYS A O 1
ATOM 701 N N . LEU A 1 91 ? -28.406 -7.738 5.066 1 91.19 91 LEU A N 1
ATOM 702 C CA . LEU A 1 91 ? -29.25 -7.238 3.984 1 91.19 91 LEU A CA 1
ATOM 703 C C . LEU A 1 91 ? -28.922 -5.777 3.678 1 91.19 91 LEU A C 1
ATOM 705 O O . LEU A 1 91 ? -28.891 -5.379 2.512 1 91.19 91 LEU A O 1
ATOM 709 N N . VAL A 1 92 ? -28.672 -4.996 4.664 1 91.38 92 VAL A N 1
ATOM 710 C CA . VAL A 1 92 ? -28.359 -3.582 4.465 1 91.38 92 VAL A CA 1
ATOM 711 C C . VAL A 1 92 ? -27.094 -3.443 3.623 1 91.38 92 VAL A C 1
ATOM 713 O O . VAL A 1 92 ? -27.031 -2.6 2.727 1 91.38 92 VAL A O 1
ATOM 716 N N . ALA A 1 93 ? -26.141 -4.27 3.912 1 90.94 93 ALA A N 1
ATOM 717 C CA . ALA A 1 93 ? -24.891 -4.238 3.164 1 90.94 93 ALA A CA 1
ATOM 718 C C . ALA A 1 93 ? -25.109 -4.641 1.708 1 90.94 93 ALA A C 1
ATOM 720 O O . ALA A 1 93 ? -24.516 -4.051 0.799 1 90.94 93 ALA A O 1
ATOM 721 N N . GLU A 1 94 ? -25.953 -5.625 1.481 1 93.38 94 GLU A N 1
ATOM 722 C CA . GLU A 1 94 ? -26.25 -6.074 0.126 1 93.38 94 GLU A CA 1
ATOM 723 C C . GLU A 1 94 ? -27.031 -5.012 -0.647 1 93.38 94 GLU A C 1
ATOM 725 O O . GLU A 1 94 ? -26.719 -4.727 -1.806 1 93.38 94 GLU A O 1
ATOM 730 N N . GLU A 1 95 ? -27.984 -4.398 0.009 1 94.5 95 GLU A N 1
ATOM 731 C CA . GLU A 1 95 ? -28.781 -3.346 -0.625 1 94.5 95 GLU A CA 1
ATOM 732 C C . GLU A 1 95 ? -27.922 -2.123 -0.937 1 94.5 95 GLU A C 1
ATOM 734 O O . GLU A 1 95 ? -28.078 -1.495 -1.984 1 94.5 95 GLU A O 1
ATOM 739 N N . PHE A 1 96 ? -27.156 -1.824 0.001 1 94.81 96 PHE A N 1
ATOM 740 C CA . PHE A 1 96 ? -26.234 -0.712 -0.194 1 94.81 96 PHE A CA 1
ATOM 741 C C . PHE A 1 96 ? -25.375 -0.929 -1.437 1 94.81 96 PHE A C 1
ATOM 743 O O . PHE A 1 96 ? -25.25 -0.032 -2.271 1 94.81 96 PHE A O 1
ATOM 750 N N . THR A 1 97 ? -24.797 -2.123 -1.579 1 94 97 THR A N 1
ATOM 751 C CA . THR A 1 97 ? -23.906 -2.441 -2.701 1 94 97 THR A CA 1
ATOM 752 C C . THR A 1 97 ? -24.688 -2.426 -4.016 1 94 97 THR A C 1
ATOM 754 O O . THR A 1 97 ? -24.188 -1.94 -5.031 1 94 97 THR A O 1
ATOM 757 N N . GLN A 1 98 ? -25.859 -2.932 -3.943 1 94.75 98 GLN A N 1
ATOM 758 C CA . GLN A 1 98 ? -26.688 -2.92 -5.141 1 94.75 98 GLN A CA 1
ATOM 759 C C . GLN A 1 98 ? -27 -1.493 -5.582 1 94.75 98 GLN A C 1
ATOM 761 O O . GLN A 1 98 ? -26.922 -1.176 -6.773 1 94.75 98 GLN A O 1
ATOM 766 N N . GLU A 1 99 ? -27.312 -0.7 -4.609 1 94.75 99 GLU A N 1
ATOM 767 C CA . GLU A 1 99 ? -27.609 0.694 -4.926 1 94.75 99 GLU A CA 1
ATOM 768 C C . GLU A 1 99 ? -26.375 1.421 -5.438 1 94.75 99 GLU A C 1
ATOM 770 O O . GLU A 1 99 ? -26.469 2.266 -6.332 1 94.75 99 GLU A O 1
ATOM 775 N N . LEU A 1 100 ? -25.312 1.126 -4.863 1 93.12 100 LEU A N 1
ATOM 776 C CA . LEU A 1 100 ? -24.062 1.697 -5.32 1 93.12 100 LEU A CA 1
ATOM 777 C C . LEU A 1 100 ? -23.812 1.365 -6.789 1 93.12 100 LEU A C 1
ATOM 779 O O . LEU A 1 100 ? -23.484 2.25 -7.586 1 93.12 100 LEU A O 1
ATOM 783 N N . CYS A 1 101 ? -24.031 0.129 -7.156 1 93.88 101 CYS A N 1
ATOM 784 C CA . CYS A 1 101 ? -23.812 -0.305 -8.531 1 93.88 101 CYS A CA 1
ATOM 785 C C . CYS A 1 101 ? -24.797 0.369 -9.477 1 93.88 101 CYS A C 1
ATOM 787 O O . CYS A 1 101 ? -24.438 0.793 -10.57 1 93.88 101 CYS A O 1
ATOM 789 N N . ARG A 1 102 ? -25.953 0.555 -8.984 1 92.31 102 ARG A N 1
ATOM 790 C CA . ARG A 1 102 ? -26.953 1.226 -9.789 1 92.31 102 ARG A CA 1
ATOM 791 C C . ARG A 1 102 ? -26.609 2.693 -10 1 92.31 102 ARG A C 1
ATOM 793 O O . ARG A 1 102 ? -26.812 3.238 -11.086 1 92.31 102 ARG A O 1
ATOM 800 N N . SER A 1 103 ? -26.109 3.225 -8.977 1 90.62 103 SER A N 1
ATOM 801 C CA . SER A 1 103 ? -25.797 4.648 -9.008 1 90.62 103 SER A CA 1
ATOM 802 C C . SER A 1 103 ? -24.625 4.934 -9.945 1 90.62 103 SER A C 1
ATOM 804 O O . SER A 1 103 ? -24.562 5.996 -10.562 1 90.62 103 SER A O 1
ATOM 806 N N . VAL A 1 104 ? -23.75 3.973 -10.086 1 88.25 104 VAL A N 1
ATOM 807 C CA . VAL A 1 104 ? -22.578 4.137 -10.938 1 88.25 104 VAL A CA 1
ATOM 808 C C . VAL A 1 104 ? -22.953 3.84 -12.391 1 88.25 104 VAL A C 1
ATOM 810 O O . VAL A 1 104 ? -22.453 4.488 -13.312 1 88.25 104 VAL A O 1
ATOM 813 N N . SER A 1 105 ? -23.703 2.674 -12.586 1 77.62 105 SER A N 1
ATOM 814 C CA . SER A 1 105 ? -24.094 2.23 -13.93 1 77.62 105 SER A CA 1
ATOM 815 C C . SER A 1 105 ? -25.047 3.221 -14.586 1 77.62 105 SER A C 1
ATOM 817 O O . SER A 1 105 ? -25.188 3.236 -15.812 1 77.62 105 SER A O 1
ATOM 819 N N . GLY A 1 106 ? -25.906 3.729 -13.914 1 57 106 GLY A N 1
ATOM 820 C CA . GLY A 1 106 ? -27.047 4.465 -14.422 1 57 106 GLY A CA 1
ATOM 821 C C . GLY A 1 106 ? -26.688 5.422 -15.547 1 57 106 GLY A C 1
ATOM 822 O O . GLY A 1 106 ? -25.578 5.93 -15.602 1 57 106 GLY A O 1
ATOM 823 N N . ASP A 1 107 ? -27.297 5.184 -16.656 1 46.66 107 ASP A N 1
ATOM 824 C CA . ASP A 1 107 ? -27.656 5.875 -17.891 1 46.66 107 ASP A CA 1
ATOM 825 C C . ASP A 1 107 ? -27.578 7.391 -17.719 1 46.66 107 ASP A C 1
ATOM 827 O O . ASP A 1 107 ? -27.562 8.133 -18.703 1 46.66 107 ASP A O 1
ATOM 831 N N . ARG A 1 108 ? -28 7.891 -16.531 1 44.69 108 ARG A N 1
ATOM 832 C CA . ARG A 1 108 ? -28.359 9.305 -16.422 1 44.69 108 ARG A CA 1
ATOM 833 C C . ARG A 1 108 ? -27.109 10.164 -16.266 1 44.69 108 ARG A C 1
ATOM 835 O O . ARG A 1 108 ? -27.203 11.352 -15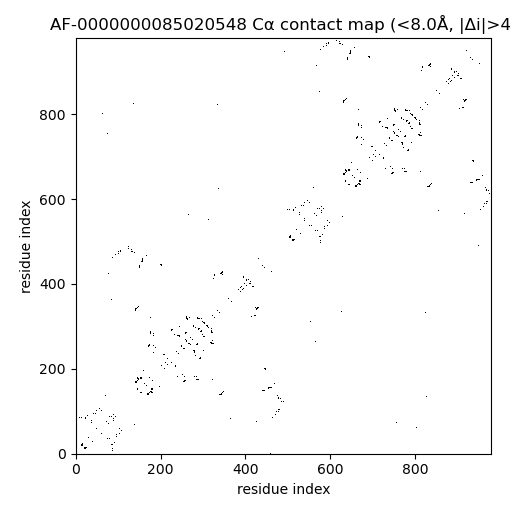.945 1 44.69 108 ARG A O 1
ATOM 842 N N . ILE A 1 109 ? -25.953 9.477 -15.891 1 43.22 109 ILE A N 1
ATOM 843 C CA . ILE A 1 109 ? -24.984 10.531 -16.203 1 43.22 109 ILE A CA 1
ATOM 844 C C . ILE A 1 109 ? -25.281 11.102 -17.594 1 43.22 109 ILE A C 1
ATOM 846 O O . ILE A 1 109 ? -24.5 11.906 -18.109 1 43.22 109 ILE A O 1
ATOM 850 N N . ASP A 1 110 ? -26 10.461 -18.438 1 36.88 110 ASP A N 1
ATOM 851 C CA . ASP A 1 110 ? -26.5 10.82 -19.766 1 36.88 110 ASP A CA 1
ATOM 852 C C . ASP A 1 110 ? -27.016 12.258 -19.781 1 36.88 110 ASP A C 1
ATOM 854 O O . ASP A 1 110 ? -27.188 12.875 -18.734 1 36.88 110 ASP A O 1
ATOM 858 N N . SER A 1 111 ? -28.203 12.359 -20.781 1 34.44 111 SER A N 1
ATOM 859 C CA . SER A 1 111 ? -28.812 13.344 -21.656 1 34.44 111 SER A CA 1
ATOM 860 C C . SER A 1 111 ? -29.578 14.406 -20.875 1 34.44 111 SER A C 1
ATOM 862 O O . SER A 1 111 ? -30.547 14.094 -20.188 1 34.44 111 SER A O 1
ATOM 864 N N . PRO A 1 112 ? -29.172 15.336 -20.312 1 33.44 112 PRO A N 1
ATOM 865 C CA . PRO A 1 112 ? -30.266 16.312 -20.266 1 33.44 112 PRO A CA 1
ATOM 866 C C . PRO A 1 112 ? -31.297 16.094 -21.375 1 33.44 112 PRO A C 1
ATOM 868 O O . PRO A 1 112 ? -30.953 15.594 -22.438 1 33.44 112 PRO A O 1
ATOM 871 N N . ARG A 1 113 ? -32.688 16.016 -21.172 1 31.41 113 ARG A N 1
ATOM 872 C CA . ARG A 1 113 ? -33.812 16.109 -22.094 1 31.41 113 ARG A CA 1
ATOM 873 C C . ARG A 1 113 ? -33.438 16.953 -23.312 1 31.41 113 ARG A C 1
ATOM 875 O O . ARG A 1 113 ? -34.312 17.234 -24.156 1 31.41 113 ARG A O 1
ATOM 882 N N . GLY A 1 114 ? -32.906 18.312 -23.219 1 31.42 114 GLY A N 1
ATOM 883 C CA . GLY A 1 114 ? -33.281 19.078 -24.391 1 31.42 114 GLY A CA 1
ATOM 884 C C . GLY A 1 114 ? -33.031 18.359 -25.703 1 31.42 114 GLY A C 1
ATOM 885 O O . GLY A 1 114 ? -32.375 17.312 -25.719 1 31.42 114 GLY A O 1
ATOM 886 N N . GLY A 1 115 ? -33.281 19.125 -26.984 1 30.48 115 GLY A N 1
ATOM 887 C CA . GLY A 1 115 ? -33.5 19.031 -28.422 1 30.48 115 GLY A CA 1
ATOM 888 C C . GLY A 1 115 ? -32.531 18.125 -29.125 1 30.48 115 GLY A C 1
ATOM 889 O O . GLY A 1 115 ? -31.547 17.688 -28.531 1 30.48 115 GLY A O 1
ATOM 890 N N . GLY A 1 116 ? -32.5 18.172 -30.656 1 31.36 116 GLY A N 1
ATOM 891 C CA . GLY A 1 116 ? -32.156 17.703 -32 1 31.36 116 GLY A CA 1
ATOM 892 C C . GLY A 1 116 ? -30.672 17.406 -32.156 1 31.36 116 GLY A C 1
ATOM 893 O O . GLY A 1 116 ? -30.297 16.453 -32.844 1 31.36 116 GLY A O 1
ATOM 894 N N . GLY A 1 117 ? -29.75 18.516 -32.25 1 31.42 117 GLY A N 1
ATOM 895 C CA . GLY A 1 117 ? -28.609 18.5 -33.156 1 31.42 117 GLY A CA 1
ATOM 896 C C . GLY A 1 117 ? -27.484 17.609 -32.688 1 31.42 117 GLY A C 1
ATOM 897 O O . GLY A 1 117 ? -27.453 17.188 -31.531 1 31.42 117 GLY A O 1
ATOM 898 N N . GLY A 1 118 ? -26.531 16.953 -33.5 1 36 118 GLY A N 1
ATOM 899 C CA . GLY A 1 118 ? -25.297 16.266 -33.781 1 36 118 GLY A CA 1
ATOM 900 C C . GLY A 1 118 ? -24.203 16.516 -32.75 1 36 118 GLY A C 1
ATOM 901 O O . GLY A 1 118 ? -23.047 16.203 -33 1 36 118 GLY A O 1
ATOM 902 N N . GLY A 1 119 ? -24.219 17.547 -31.812 1 35.97 119 GLY A N 1
ATOM 903 C CA . GLY A 1 119 ? -22.984 18.078 -31.281 1 35.97 119 GLY A CA 1
ATOM 904 C C . GLY A 1 119 ? -22.375 17.219 -30.188 1 35.97 119 GLY A C 1
ATOM 905 O O . GLY A 1 119 ? -23.062 16.344 -29.641 1 35.97 119 GLY A O 1
ATOM 906 N N . PHE A 1 120 ? -20.969 17.078 -29.969 1 41.06 120 PHE A N 1
ATOM 907 C CA . PHE A 1 120 ? -19.953 16.531 -29.078 1 41.06 120 PHE A CA 1
ATOM 908 C C . PHE A 1 120 ? -20.391 16.688 -27.625 1 41.06 120 PHE A C 1
ATOM 910 O O . PHE A 1 120 ? -20.562 17.812 -27.141 1 41.06 120 PHE A O 1
ATOM 917 N N . ASP A 1 121 ? -21.188 15.891 -26.969 1 51.75 121 ASP A N 1
ATOM 918 C CA . ASP A 1 121 ? -21.609 15.883 -25.578 1 51.75 121 ASP A CA 1
ATOM 919 C C . ASP A 1 121 ? -20.438 16.172 -24.641 1 51.75 121 ASP A C 1
ATOM 921 O O . ASP A 1 121 ? -19.547 15.336 -24.484 1 51.75 121 ASP A O 1
ATOM 925 N N . THR A 1 122 ? -19.953 17.359 -24.281 1 57.06 122 THR A N 1
ATOM 926 C CA . THR A 1 122 ? -18.844 17.938 -23.516 1 57.06 122 THR A CA 1
ATOM 927 C C . THR A 1 122 ? -18.781 17.344 -22.109 1 57.06 122 THR A C 1
ATOM 929 O O . THR A 1 122 ? -17.75 17.438 -21.453 1 57.06 122 THR A O 1
ATOM 932 N N . ARG A 1 123 ? -19.828 16.438 -21.75 1 67.31 123 ARG A N 1
ATOM 933 C CA . ARG A 1 123 ? -19.859 15.984 -20.359 1 67.31 123 ARG A CA 1
ATOM 934 C C . ARG A 1 123 ? -19.188 14.633 -20.203 1 67.31 123 ARG A C 1
ATOM 936 O O . ARG A 1 123 ? -18.828 14.227 -19.094 1 67.31 123 ARG A O 1
ATOM 943 N N . VAL A 1 124 ? -19.016 13.984 -21.391 1 79 124 VAL A N 1
ATOM 944 C CA . VAL A 1 124 ? -18.547 12.609 -21.328 1 79 124 VAL A CA 1
ATOM 945 C C . VAL A 1 124 ? -17.109 12.594 -20.812 1 79 124 VAL A C 1
ATOM 947 O O . VAL A 1 124 ? -16.781 11.844 -19.891 1 79 124 VAL A O 1
ATOM 950 N N . PRO A 1 125 ? -16.297 13.445 -21.297 1 79.38 125 PRO A N 1
ATOM 951 C CA . PRO A 1 125 ? -14.93 13.422 -20.766 1 79.38 125 PRO A CA 1
ATOM 952 C C . PRO A 1 125 ? -14.867 13.734 -19.281 1 79.38 125 PRO A C 1
ATOM 954 O O . PRO A 1 125 ? -14.047 13.148 -18.562 1 79.38 125 PRO A O 1
ATOM 957 N N . GLU A 1 126 ? -15.742 14.547 -18.859 1 75.81 126 GLU A N 1
ATOM 958 C CA . GLU A 1 126 ? -15.758 14.914 -17.438 1 75.81 126 GLU A CA 1
ATOM 959 C C . GLU A 1 126 ? -16.234 13.75 -16.578 1 75.81 126 GLU A C 1
ATOM 961 O O . GLU A 1 126 ? -15.68 13.492 -15.508 1 75.81 126 GLU A O 1
ATOM 966 N N . THR A 1 127 ? -17.266 13.109 -17.094 1 78.69 127 THR A N 1
ATOM 967 C CA . THR A 1 127 ? -17.781 11.961 -16.359 1 78.69 127 THR A CA 1
ATOM 968 C C . THR A 1 127 ? -16.75 10.844 -16.312 1 78.69 127 THR A C 1
ATOM 970 O O . THR A 1 127 ? -16.594 10.18 -15.281 1 78.69 127 THR A O 1
ATOM 973 N N . LEU A 1 128 ? -16.094 10.688 -17.391 1 83.31 128 LEU A N 1
ATOM 974 C CA . LEU A 1 128 ? -15.055 9.664 -17.438 1 83.31 128 LEU A CA 1
ATOM 975 C C . LEU A 1 128 ? -13.938 9.984 -16.453 1 83.31 128 LEU A C 1
ATOM 977 O O . LEU A 1 128 ? -13.414 9.086 -15.789 1 83.31 128 LEU A O 1
ATOM 981 N N . ARG A 1 129 ? -13.633 11.18 -16.344 1 80.38 129 ARG A N 1
ATOM 982 C CA . ARG A 1 129 ? -12.617 11.602 -15.375 1 80.38 129 ARG A CA 1
ATOM 983 C C . ARG A 1 129 ? -13.062 11.297 -13.945 1 80.38 129 ARG A C 1
ATOM 985 O O . ARG A 1 129 ? -12.273 10.789 -13.141 1 80.38 129 ARG A O 1
ATOM 992 N N . LEU A 1 130 ? -14.297 11.531 -13.695 1 75.75 130 LEU A N 1
ATOM 993 C CA . LEU A 1 130 ? -14.836 11.297 -12.359 1 75.75 130 LEU A CA 1
ATOM 994 C C . LEU A 1 130 ? -14.836 9.812 -12.023 1 75.75 130 LEU A C 1
ATOM 996 O O . LEU A 1 130 ? -14.492 9.422 -10.906 1 75.75 130 LEU A O 1
ATOM 1000 N N . ILE A 1 131 ? -15.156 9.062 -13.047 1 82.38 131 ILE A N 1
ATOM 1001 C CA . ILE A 1 131 ? -15.195 7.617 -12.867 1 82.38 131 ILE A CA 1
ATOM 1002 C C . ILE A 1 131 ? -13.781 7.09 -12.648 1 82.38 131 ILE A C 1
ATOM 1004 O O . ILE A 1 131 ? -13.562 6.223 -11.797 1 82.38 131 ILE A O 1
ATOM 1008 N N . SER A 1 132 ? -12.883 7.645 -13.375 1 83.25 132 SER A N 1
ATOM 1009 C CA . SER A 1 132 ? -11.492 7.223 -13.242 1 83.25 132 SER A CA 1
ATOM 1010 C C . SER A 1 132 ? -10.938 7.574 -11.859 1 83.25 132 SER A C 1
ATOM 1012 O O . SER A 1 132 ? -10.211 6.781 -11.258 1 83.25 132 SER A O 1
ATOM 1014 N N . GLU A 1 133 ? -11.344 8.68 -11.391 1 79.44 133 GLU A N 1
ATOM 1015 C CA . GLU A 1 133 ? -10.914 9.102 -10.062 1 79.44 133 GLU A CA 1
ATOM 1016 C C . GLU A 1 133 ? -11.539 8.227 -8.977 1 79.44 133 GLU A C 1
ATOM 1018 O O . GLU A 1 133 ? -10.875 7.887 -7.992 1 79.44 133 GLU A O 1
ATOM 1023 N N . ALA A 1 134 ? -12.758 7.895 -9.219 1 82.88 134 ALA A N 1
ATOM 1024 C CA . ALA A 1 134 ? -13.445 7.02 -8.273 1 82.88 134 ALA A CA 1
ATOM 1025 C C . ALA A 1 134 ? -12.812 5.633 -8.242 1 82.88 134 ALA A C 1
ATOM 1027 O O . ALA A 1 134 ? -12.672 5.031 -7.176 1 82.88 134 ALA A O 1
ATOM 1028 N N . HIS A 1 135 ? -12.484 5.234 -9.43 1 86.38 135 HIS A N 1
ATOM 1029 C CA . HIS A 1 135 ? -11.836 3.932 -9.531 1 86.38 135 HIS A CA 1
ATOM 1030 C C . HIS A 1 135 ? -10.492 3.928 -8.805 1 86.38 135 HIS A C 1
ATOM 1032 O O . HIS A 1 135 ? -10.164 2.965 -8.109 1 86.38 135 HIS A O 1
ATOM 1038 N N . ARG A 1 136 ? -9.82 4.977 -8.93 1 83.69 136 ARG A N 1
ATOM 1039 C CA . ARG A 1 136 ? -8.531 5.117 -8.258 1 83.69 136 ARG A CA 1
ATOM 1040 C C . ARG A 1 136 ? -8.719 5.18 -6.742 1 83.69 136 ARG A C 1
ATOM 1042 O O . ARG A 1 136 ? -7.918 4.617 -5.992 1 83.69 136 ARG A O 1
ATOM 1049 N N . SER A 1 137 ? -9.75 5.812 -6.391 1 81.94 137 SER A N 1
ATOM 1050 C CA . SER A 1 137 ? -10.023 5.949 -4.961 1 81.94 137 SER A CA 1
ATOM 1051 C C . SER A 1 137 ? -10.445 4.617 -4.352 1 81.94 137 SER A C 1
ATOM 1053 O O . SER A 1 137 ? -10.031 4.285 -3.236 1 81.94 137 SER A O 1
ATOM 1055 N N . LEU A 1 138 ? -11.25 3.867 -5.043 1 88.5 138 LEU A N 1
ATOM 1056 C CA . LEU A 1 138 ? -11.742 2.588 -4.543 1 88.5 138 LEU A CA 1
ATOM 1057 C C . LEU A 1 138 ? -10.625 1.555 -4.492 1 88.5 138 LEU A C 1
ATOM 1059 O O . LEU A 1 138 ? -10.508 0.804 -3.521 1 88.5 138 LEU A O 1
ATOM 1063 N N . GLY A 1 139 ? -9.789 1.54 -5.52 1 89.31 139 GLY A N 1
ATOM 1064 C CA . GLY A 1 139 ? -8.719 0.564 -5.621 1 89.31 139 GLY A CA 1
ATOM 1065 C C . GLY A 1 139 ? -9.109 -0.669 -6.414 1 89.31 139 GLY A C 1
ATOM 1066 O O . GLY A 1 139 ? -10.156 -0.694 -7.059 1 89.31 139 GLY A O 1
ATOM 1067 N N . ARG A 1 140 ? -8.188 -1.67 -6.398 1 93.12 140 ARG A N 1
ATOM 1068 C CA . ARG A 1 140 ? -8.367 -2.873 -7.207 1 93.12 140 ARG A CA 1
ATOM 1069 C C . ARG A 1 140 ? -8.195 -4.129 -6.359 1 93.12 140 ARG A C 1
ATOM 1071 O O . ARG A 1 140 ? -7.672 -4.066 -5.246 1 93.12 140 ARG A O 1
ATOM 1078 N N . THR A 1 141 ? -8.727 -5.188 -6.938 1 95.12 141 THR A N 1
ATOM 1079 C CA . THR A 1 141 ? -8.609 -6.496 -6.309 1 95.12 141 THR A CA 1
ATOM 1080 C C . THR A 1 141 ? -7.527 -7.332 -6.984 1 95.12 141 THR A C 1
ATOM 1082 O O . THR A 1 141 ? -7.391 -7.305 -8.211 1 95.12 141 THR A O 1
ATOM 1085 N N . ALA A 1 142 ? -6.734 -8.031 -6.164 1 96.12 142 ALA A N 1
ATOM 1086 C CA . ALA A 1 142 ? -5.727 -8.953 -6.688 1 96.12 142 ALA A CA 1
ATOM 1087 C C . ALA A 1 142 ? -5.949 -10.367 -6.172 1 96.12 142 ALA A C 1
ATOM 1089 O O . ALA A 1 142 ? -6.461 -10.555 -5.062 1 96.12 142 ALA A O 1
ATOM 1090 N N . LEU A 1 143 ? -5.672 -11.328 -6.977 1 96.94 143 LEU A N 1
ATOM 1091 C CA . LEU A 1 143 ? -5.605 -12.727 -6.562 1 96.94 143 LEU A CA 1
ATOM 1092 C C . LEU A 1 143 ? -4.164 -13.141 -6.27 1 96.94 143 LEU A C 1
ATOM 1094 O O . LEU A 1 143 ? -3.283 -12.977 -7.117 1 96.94 143 LEU A O 1
ATOM 1098 N N . CYS A 1 144 ? -3.934 -13.586 -5.082 1 94.62 144 CYS A N 1
ATOM 1099 C CA . CYS A 1 144 ? -2.596 -14 -4.68 1 94.62 144 CYS A CA 1
ATOM 1100 C C . CYS A 1 144 ? -2.537 -15.516 -4.469 1 94.62 144 CYS A C 1
ATOM 1102 O O . CYS A 1 144 ? -3.27 -16.062 -3.643 1 94.62 144 CYS A O 1
ATOM 1104 N N . LEU A 1 145 ? -1.674 -16.125 -5.18 1 94.38 145 LEU A N 1
ATOM 1105 C CA . LEU A 1 145 ? -1.5 -17.578 -5.117 1 94.38 145 LEU A CA 1
ATOM 1106 C C . LEU A 1 145 ? -0.25 -17.938 -4.324 1 94.38 145 LEU A C 1
ATOM 1108 O O . LEU A 1 145 ? 0.87 -17.641 -4.754 1 94.38 145 LEU A O 1
ATOM 1112 N N . SER A 1 146 ? -0.435 -18.562 -3.234 1 88 146 SER A N 1
ATOM 1113 C CA . SER A 1 146 ? 0.675 -18.891 -2.344 1 88 146 SER A CA 1
ATOM 1114 C C . SER A 1 146 ? 1.489 -20.047 -2.885 1 88 146 SER A C 1
ATOM 1116 O O . SER A 1 146 ? 1.059 -20.734 -3.812 1 88 146 SER A O 1
ATOM 1118 N N . GLY A 1 147 ? 2.633 -20.156 -2.273 1 83.12 147 GLY A N 1
ATOM 1119 C CA . GLY A 1 147 ? 3.398 -21.359 -2.506 1 83.12 147 GLY A CA 1
ATOM 1120 C C . GLY A 1 147 ? 2.871 -22.562 -1.734 1 83.12 147 GLY A C 1
ATOM 1121 O O . GLY A 1 147 ? 2.031 -22.406 -0.845 1 83.12 147 GLY A O 1
ATOM 1122 N N . GLY A 1 148 ? 3.338 -23.812 -2.221 1 79.19 148 GLY A N 1
ATOM 1123 C CA . GLY A 1 148 ? 2.879 -25 -1.533 1 79.19 148 GLY A CA 1
ATOM 1124 C C . GLY A 1 148 ? 3.27 -26.281 -2.244 1 79.19 148 GLY A C 1
ATOM 1125 O O . GLY A 1 148 ? 2.67 -27.344 -2.012 1 79.19 148 GLY A O 1
ATOM 1126 N N . GLY A 1 149 ? 4.234 -26.219 -3.049 1 79.69 149 GLY A N 1
ATOM 1127 C CA . GLY A 1 149 ? 4.613 -27.406 -3.803 1 79.69 149 GLY A CA 1
ATOM 1128 C C . GLY A 1 149 ? 3.498 -27.938 -4.684 1 79.69 149 GLY A C 1
ATOM 1129 O O . GLY A 1 149 ? 2.84 -27.172 -5.391 1 79.69 149 GLY A O 1
ATOM 1130 N N . ALA A 1 150 ? 3.271 -29.172 -4.594 1 80 150 ALA A N 1
ATOM 1131 C CA . ALA A 1 150 ? 2.236 -29.781 -5.418 1 80 150 ALA A CA 1
ATOM 1132 C C . ALA A 1 150 ? 0.846 -29.328 -4.988 1 80 150 ALA A C 1
ATOM 1134 O O . ALA A 1 150 ? -0.11 -29.406 -5.762 1 80 150 ALA A O 1
ATOM 1135 N N . LEU A 1 151 ? 0.733 -28.875 -3.824 1 85.12 151 LEU A N 1
ATOM 1136 C CA . LEU A 1 151 ? -0.548 -28.391 -3.328 1 85.12 151 LEU A CA 1
ATOM 1137 C C . LEU A 1 151 ? -0.967 -27.125 -4.062 1 85.12 151 LEU A C 1
ATOM 1139 O O . LEU A 1 151 ? -2.131 -26.719 -3.998 1 85.12 151 LEU A O 1
ATOM 1143 N N . ALA A 1 152 ? -0.075 -26.547 -4.75 1 89 152 ALA A N 1
ATOM 1144 C CA . ALA A 1 152 ? -0.378 -25.359 -5.523 1 89 152 ALA A CA 1
ATOM 1145 C C . ALA A 1 152 ? -1.383 -25.656 -6.633 1 89 152 ALA A C 1
ATOM 1147 O O . ALA A 1 152 ? -2.016 -24.734 -7.168 1 89 152 ALA A O 1
ATOM 1148 N N . MET A 1 153 ? -1.545 -26.922 -6.961 1 91 153 MET A N 1
ATOM 1149 C CA . MET A 1 153 ? -2.49 -27.297 -8.008 1 91 153 MET A CA 1
ATOM 1150 C C . MET A 1 153 ? -3.926 -27.031 -7.566 1 91 153 MET A C 1
ATOM 1152 O O . MET A 1 153 ? -4.828 -26.938 -8.398 1 91 153 MET A O 1
ATOM 1156 N N . TYR A 1 154 ? -4.141 -26.859 -6.297 1 92.44 154 TYR A N 1
ATOM 1157 C CA . TYR A 1 154 ? -5.441 -26.469 -5.773 1 92.44 154 TYR A CA 1
ATOM 1158 C C . TYR A 1 154 ? -5.867 -25.109 -6.344 1 92.44 154 TYR A C 1
ATOM 1160 O O . TYR A 1 154 ? -7.062 -24.844 -6.5 1 92.44 154 TYR A O 1
ATOM 1168 N N . HIS A 1 155 ? -4.871 -24.297 -6.652 1 95.88 155 HIS A N 1
ATOM 1169 C CA . HIS A 1 155 ? -5.16 -22.969 -7.145 1 95.88 155 HIS A CA 1
ATOM 1170 C C . HIS A 1 155 ? -5.973 -23.016 -8.438 1 95.88 155 HIS A C 1
ATOM 1172 O O . HIS A 1 155 ? -6.762 -22.109 -8.711 1 95.88 155 HIS A O 1
ATOM 1178 N N . PHE A 1 156 ? -5.828 -24.094 -9.234 1 95.69 156 PHE A N 1
ATOM 1179 C CA . PHE A 1 156 ? -6.566 -24.203 -10.484 1 95.69 156 PHE A CA 1
ATOM 1180 C C . PHE A 1 156 ? -8.062 -24.297 -10.227 1 95.69 156 PHE A C 1
ATOM 1182 O O . PHE A 1 156 ? -8.867 -23.781 -10.992 1 95.69 156 PHE A O 1
ATOM 1189 N N . GLY A 1 157 ? -8.414 -25 -9.156 1 96.25 157 GLY A N 1
ATOM 1190 C CA . GLY A 1 157 ? -9.82 -25.047 -8.781 1 96.25 157 GLY A CA 1
ATOM 1191 C C . GLY A 1 157 ? -10.391 -23.703 -8.391 1 96.25 157 GLY A C 1
ATOM 1192 O O . GLY A 1 157 ? -11.516 -23.359 -8.758 1 96.25 157 GLY A O 1
ATOM 1193 N N . VAL A 1 158 ? -9.602 -22.969 -7.648 1 96.69 158 VAL A N 1
ATOM 1194 C CA . VAL A 1 158 ? -10 -21.625 -7.234 1 96.69 158 VAL A CA 1
ATOM 1195 C C . VAL A 1 158 ? -10.219 -20.75 -8.469 1 96.69 158 VAL A C 1
ATOM 1197 O O . VAL A 1 158 ? -11.258 -20.094 -8.602 1 96.69 158 VAL A O 1
ATOM 1200 N N . ILE A 1 159 ? -9.273 -20.797 -9.367 1 97.44 159 ILE A N 1
ATOM 1201 C CA . ILE A 1 159 ? -9.305 -19.984 -10.578 1 97.44 159 ILE A CA 1
ATOM 1202 C C . ILE A 1 159 ? -10.5 -20.375 -11.438 1 97.44 159 ILE A C 1
ATOM 1204 O O . ILE A 1 159 ? -11.195 -19.516 -11.992 1 97.44 159 ILE A O 1
ATOM 1208 N N . LYS A 1 160 ? -10.727 -21.625 -11.523 1 96.44 160 LYS A N 1
ATOM 1209 C CA . LYS A 1 160 ? -11.844 -22.125 -12.32 1 96.44 160 LYS A CA 1
ATOM 1210 C C . LYS A 1 160 ? -13.164 -21.547 -11.844 1 96.44 160 LYS A C 1
ATOM 1212 O O . LYS A 1 160 ? -13.945 -21.031 -12.648 1 96.44 160 LYS A O 1
ATOM 1217 N N . VAL A 1 161 ? -13.422 -21.578 -10.586 1 97.06 161 VAL A N 1
ATOM 1218 C CA . VAL A 1 161 ? -14.664 -21.062 -10.023 1 97.06 161 VAL A CA 1
ATOM 1219 C C . VAL A 1 161 ? -14.758 -19.562 -10.258 1 97.06 161 VAL A C 1
ATOM 1221 O O . VAL A 1 161 ? -15.805 -19.047 -10.664 1 97.06 161 VAL A O 1
ATOM 1224 N N . LEU A 1 162 ? -13.688 -18.859 -10.008 1 97.12 162 LEU A N 1
ATOM 1225 C CA . LEU A 1 162 ? -13.688 -17.406 -10.188 1 97.12 162 LEU A CA 1
ATOM 1226 C C . LEU A 1 162 ? -13.945 -17.047 -11.641 1 97.12 162 LEU A C 1
ATOM 1228 O O . LEU A 1 162 ? -14.641 -16.062 -11.93 1 97.12 162 LEU A O 1
ATOM 1232 N N . LEU A 1 163 ? -13.422 -17.828 -12.555 1 96 163 LEU A N 1
ATOM 1233 C CA . LEU A 1 163 ? -13.648 -17.609 -13.977 1 96 163 LEU A CA 1
ATOM 1234 C C . LEU A 1 163 ? -15.109 -17.859 -14.336 1 96 163 LEU A C 1
ATOM 1236 O O . LEU A 1 163 ? -15.734 -17.031 -15.016 1 96 163 LEU A O 1
ATOM 1240 N N . GLU A 1 164 ? -15.633 -18.938 -13.867 1 95.62 164 GLU A N 1
ATOM 1241 C CA . GLU A 1 164 ? -17.016 -19.312 -14.172 1 95.62 164 GLU A CA 1
ATOM 1242 C C . GLU A 1 164 ? -18 -18.266 -13.672 1 95.62 164 GLU A C 1
ATOM 1244 O O . GLU A 1 164 ? -19.016 -18 -14.305 1 95.62 164 GLU A O 1
ATOM 1249 N N . GLU A 1 165 ? -17.656 -17.641 -12.578 1 95.44 165 GLU A N 1
ATOM 1250 C CA . GLU A 1 165 ? -18.562 -16.672 -11.953 1 95.44 165 GLU A CA 1
ATOM 1251 C C . GLU A 1 165 ? -18.203 -15.25 -12.367 1 95.44 165 GLU A C 1
ATOM 1253 O O . GLU A 1 165 ? -18.781 -14.289 -11.852 1 95.44 165 GLU A O 1
ATOM 1258 N N . GLY A 1 166 ? -17.203 -15.07 -13.211 1 93.81 166 GLY A N 1
ATOM 1259 C CA . GLY A 1 166 ? -16.812 -13.758 -13.695 1 93.81 166 GLY A CA 1
ATOM 1260 C C . GLY A 1 166 ? -16.156 -12.898 -12.633 1 93.81 166 GLY A C 1
ATOM 1261 O O . GLY A 1 166 ? -16.344 -11.68 -12.602 1 93.81 166 GLY A O 1
ATOM 1262 N N . LEU A 1 167 ? -15.375 -13.523 -11.734 1 96.06 167 LEU A N 1
ATOM 1263 C CA . LEU A 1 167 ? -14.852 -12.812 -10.578 1 96.06 167 LEU A CA 1
ATOM 1264 C C . LEU A 1 167 ? -13.328 -12.844 -10.555 1 96.06 167 LEU A C 1
ATOM 1266 O O . LEU A 1 167 ? -12.703 -12.383 -9.602 1 96.06 167 LEU A O 1
ATOM 1270 N N . LEU A 1 168 ? -12.68 -13.406 -11.57 1 96.25 168 LEU A N 1
ATOM 1271 C CA . LEU A 1 168 ? -11.219 -13.5 -11.57 1 96.25 168 LEU A CA 1
ATOM 1272 C C . LEU A 1 168 ? -10.594 -12.117 -11.742 1 96.25 168 LEU A C 1
ATOM 1274 O O . LEU A 1 168 ? -10.812 -11.453 -12.75 1 96.25 168 LEU A O 1
ATOM 1278 N N . PRO A 1 169 ? -9.789 -11.695 -10.812 1 95.88 169 PRO A N 1
ATOM 1279 C CA . PRO A 1 169 ? -9.164 -10.375 -10.906 1 95.88 169 PRO A CA 1
ATOM 1280 C C . PRO A 1 169 ? -8.18 -10.273 -12.07 1 95.88 169 PRO A C 1
ATOM 1282 O O . PRO A 1 169 ? -7.629 -11.289 -12.508 1 95.88 169 PRO A O 1
ATOM 1285 N N . GLN A 1 170 ? -7.945 -9.078 -12.477 1 94.88 170 GLN A N 1
ATOM 1286 C CA . GLN A 1 170 ? -6.984 -8.812 -13.539 1 94.88 170 GLN A CA 1
ATOM 1287 C C . GLN A 1 170 ? -5.555 -8.859 -13.016 1 94.88 170 GLN A C 1
ATOM 1289 O O . GLN A 1 170 ? -4.613 -9.086 -13.773 1 94.88 170 GLN A O 1
ATOM 1294 N N . VAL A 1 171 ? -5.395 -8.562 -11.797 1 96.5 171 VAL A N 1
ATOM 1295 C CA . VAL A 1 171 ? -4.082 -8.602 -11.156 1 96.5 171 VAL A CA 1
ATOM 1296 C C . VAL A 1 171 ? -3.914 -9.922 -10.406 1 96.5 171 VAL A C 1
ATOM 1298 O O . VAL A 1 171 ? -4.734 -10.258 -9.547 1 96.5 171 VAL A O 1
ATOM 1301 N N . VAL A 1 172 ? -2.895 -10.695 -10.75 1 97.31 172 VAL A N 1
ATOM 1302 C CA . VAL A 1 172 ? -2.645 -11.992 -10.141 1 97.31 172 VAL A CA 1
ATOM 1303 C C . VAL A 1 172 ? -1.175 -12.102 -9.742 1 97.31 172 VAL A C 1
ATOM 1305 O O . VAL A 1 172 ? -0.289 -11.688 -10.492 1 97.31 172 VAL A O 1
ATOM 1308 N N . SER A 1 173 ? -0.915 -12.57 -8.578 1 96.12 173 SER A N 1
ATOM 1309 C CA . SER A 1 173 ? 0.459 -12.82 -8.156 1 96.12 173 SER A CA 1
ATOM 1310 C C . SER A 1 173 ? 0.654 -14.273 -7.734 1 96.12 173 SER A C 1
ATOM 1312 O O . SER A 1 173 ? -0.286 -14.922 -7.273 1 96.12 173 SER A O 1
ATOM 1314 N N . GLY A 1 174 ? 1.851 -14.773 -7.922 1 94.75 174 GLY A N 1
ATOM 1315 C CA . GLY A 1 174 ? 2.199 -16.125 -7.527 1 94.75 174 GLY A CA 1
ATOM 1316 C C . GLY A 1 174 ? 3.592 -16.234 -6.938 1 94.75 174 GLY A C 1
ATOM 1317 O O . GLY A 1 174 ? 4.508 -15.531 -7.359 1 94.75 174 GLY A O 1
ATOM 1318 N N . THR A 1 175 ? 3.688 -17.125 -6.051 1 90.56 175 THR A N 1
ATOM 1319 C CA . THR A 1 175 ? 4.969 -17.422 -5.422 1 90.56 175 THR A CA 1
ATOM 1320 C C . THR A 1 175 ? 5.223 -18.922 -5.379 1 90.56 175 THR A C 1
ATOM 1322 O O . THR A 1 175 ? 4.328 -19.703 -5.031 1 90.56 175 THR A O 1
ATOM 1325 N N . SER A 1 176 ? 6.434 -19.391 -5.703 1 90.19 176 SER A N 1
ATOM 1326 C CA . SER A 1 176 ? 6.797 -20.797 -5.723 1 90.19 176 SER A CA 1
ATOM 1327 C C . SER A 1 176 ? 5.797 -21.609 -6.539 1 90.19 176 SER A C 1
ATOM 1329 O O . SER A 1 176 ? 5.512 -21.281 -7.691 1 90.19 176 SER A O 1
ATOM 1331 N N . GLY A 1 177 ? 5.164 -22.578 -5.977 1 89.31 177 GLY A N 1
ATOM 1332 C CA . GLY A 1 177 ? 4.148 -23.312 -6.707 1 89.31 177 GLY A CA 1
ATOM 1333 C C . GLY A 1 177 ? 3.062 -22.438 -7.289 1 89.31 177 GLY A C 1
ATOM 1334 O O . GLY A 1 177 ? 2.533 -22.719 -8.367 1 89.31 177 GLY A O 1
ATOM 1335 N N . GLY A 1 178 ? 2.709 -21.422 -6.605 1 93.19 178 GLY A N 1
ATOM 1336 C CA . GLY A 1 178 ? 1.736 -20.453 -7.098 1 93.19 178 GLY A CA 1
ATOM 1337 C C . GLY A 1 178 ? 2.197 -19.719 -8.344 1 93.19 178 GLY A C 1
ATOM 1338 O O . GLY A 1 178 ? 1.377 -19.281 -9.156 1 93.19 178 GLY A O 1
ATOM 1339 N N . SER A 1 179 ? 3.531 -19.547 -8.492 1 95.31 179 SER A N 1
ATOM 1340 C CA . SER A 1 179 ? 4.051 -18.891 -9.68 1 95.31 179 SER A CA 1
ATOM 1341 C C . SER A 1 179 ? 3.809 -19.734 -10.93 1 95.31 179 SER A C 1
ATOM 1343 O O . SER A 1 179 ? 3.627 -19.203 -12.023 1 95.31 179 SER A O 1
ATOM 1345 N N . ILE A 1 180 ? 3.789 -21.078 -10.781 1 94.56 180 ILE A N 1
ATOM 1346 C CA . ILE A 1 180 ? 3.49 -21.969 -11.898 1 94.56 180 ILE A CA 1
ATOM 1347 C C . ILE A 1 180 ? 2.07 -21.719 -12.398 1 94.56 180 ILE A C 1
ATOM 1349 O O . ILE A 1 180 ? 1.849 -21.547 -13.602 1 94.56 180 ILE A O 1
ATOM 1353 N N . VAL A 1 181 ? 1.196 -21.641 -11.477 1 96.06 181 VAL A N 1
ATOM 1354 C CA . VAL A 1 181 ? -0.209 -21.453 -11.812 1 96.06 181 VAL A CA 1
ATOM 1355 C C . VAL A 1 181 ? -0.407 -20.047 -12.398 1 96.06 181 VAL A C 1
ATOM 1357 O O . VAL A 1 181 ? -1.121 -19.891 -13.391 1 96.06 181 VAL A O 1
ATOM 1360 N N . ALA A 1 182 ? 0.223 -19.094 -11.789 1 97.12 182 ALA A N 1
ATOM 1361 C CA . ALA A 1 182 ? 0.143 -17.719 -12.297 1 97.12 182 ALA A CA 1
ATOM 1362 C C . ALA A 1 182 ? 0.676 -17.641 -13.727 1 97.12 182 ALA A C 1
ATOM 1364 O O . ALA A 1 182 ? 0.073 -16.984 -14.586 1 97.12 182 ALA A O 1
ATOM 1365 N N . ALA A 1 183 ? 1.813 -18.281 -13.93 1 97.19 183 ALA A N 1
ATOM 1366 C CA . ALA A 1 183 ? 2.381 -18.328 -15.273 1 97.19 183 ALA A CA 1
ATOM 1367 C C . ALA A 1 183 ? 1.418 -18.984 -16.266 1 97.19 183 ALA A C 1
ATOM 1369 O O . ALA A 1 183 ? 1.226 -18.5 -17.375 1 97.19 183 ALA A O 1
ATOM 1370 N N . PHE A 1 184 ? 0.813 -20.016 -15.859 1 95.69 184 PHE A N 1
ATOM 1371 C CA . PHE A 1 184 ? -0.101 -20.75 -16.719 1 95.69 184 PHE A CA 1
ATOM 1372 C C . PHE A 1 184 ? -1.246 -19.859 -17.188 1 95.69 184 PHE A C 1
ATOM 1374 O O . PHE A 1 184 ? -1.569 -19.828 -18.375 1 95.69 184 PHE A O 1
ATOM 1381 N N . ILE A 1 185 ? -1.837 -19.125 -16.328 1 94.62 185 ILE A N 1
ATOM 1382 C CA . ILE A 1 185 ? -3.027 -18.375 -16.703 1 94.62 185 ILE A CA 1
ATOM 1383 C C . ILE A 1 185 ? -2.629 -17.172 -17.562 1 94.62 185 ILE A C 1
ATOM 1385 O O . ILE A 1 185 ? -3.475 -16.578 -18.234 1 94.62 185 ILE A O 1
ATOM 1389 N N . SER A 1 186 ? -1.358 -16.812 -17.5 1 96.31 186 SER A N 1
ATOM 1390 C CA . SER A 1 186 ? -0.897 -15.68 -18.297 1 96.31 186 SER A CA 1
ATOM 1391 C C . SER A 1 186 ? -0.669 -16.094 -19.75 1 96.31 186 SER A C 1
ATOM 1393 O O . SER A 1 186 ? -0.489 -15.242 -20.625 1 96.31 186 SER A O 1
ATOM 1395 N N . MET A 1 187 ? -0.702 -17.391 -20.047 1 95.81 187 MET A N 1
ATOM 1396 C CA . MET A 1 187 ? -0.357 -17.906 -21.375 1 95.81 187 MET A CA 1
ATOM 1397 C C . MET A 1 187 ? -1.577 -17.906 -22.297 1 95.81 187 MET A C 1
ATOM 1399 O O . MET A 1 187 ? -1.451 -18.125 -23.5 1 95.81 187 MET A O 1
ATOM 1403 N N . PHE A 1 188 ? -2.748 -17.609 -21.719 1 94.88 188 PHE A N 1
ATOM 1404 C CA . PHE A 1 188 ? -3.975 -17.781 -22.5 1 94.88 188 PHE A CA 1
ATOM 1405 C C . PHE A 1 188 ? -4.895 -16.578 -22.312 1 94.88 188 PHE A C 1
ATOM 1407 O O . PHE A 1 188 ? -4.914 -15.961 -21.234 1 94.88 188 PHE A O 1
ATOM 1414 N N . PRO A 1 189 ? -5.613 -16.281 -23.391 1 94.56 189 PRO A N 1
ATOM 1415 C CA . PRO A 1 189 ? -6.723 -15.352 -23.156 1 94.56 189 PRO A CA 1
ATOM 1416 C C . PRO A 1 189 ? -7.801 -15.922 -22.25 1 94.56 189 PRO A C 1
ATOM 1418 O O . PRO A 1 189 ? -7.898 -17.141 -22.094 1 94.56 189 PRO A O 1
ATOM 1421 N N . GLU A 1 190 ? -8.547 -15.125 -21.688 1 91.88 190 GLU A N 1
ATOM 1422 C CA . GLU A 1 190 ? -9.539 -15.523 -20.703 1 91.88 190 GLU A CA 1
ATOM 1423 C C . GLU A 1 190 ? -10.508 -16.562 -21.266 1 91.88 190 GLU A C 1
ATOM 1425 O O . GLU A 1 190 ? -10.859 -17.531 -20.594 1 91.88 190 GLU A O 1
ATOM 1430 N N . GLU A 1 191 ? -10.867 -16.469 -22.484 1 91.25 191 GLU A N 1
ATOM 1431 C CA . GLU A 1 191 ? -11.867 -17.344 -23.109 1 91.25 191 GLU A CA 1
ATOM 1432 C C . GLU A 1 191 ? -11.359 -18.766 -23.234 1 91.25 191 GLU A C 1
ATOM 1434 O O . GLU A 1 191 ? -12.156 -19.719 -23.25 1 91.25 191 GLU A O 1
ATOM 1439 N N . GLU A 1 192 ? -10.102 -18.906 -23.234 1 93.88 192 GLU A N 1
ATOM 1440 C CA . GLU A 1 192 ? -9.508 -20.219 -23.438 1 93.88 192 GLU A CA 1
ATOM 1441 C C . GLU A 1 192 ? -9.109 -20.859 -22.109 1 93.88 192 GLU A C 1
ATOM 1443 O O . GLU A 1 192 ? -8.867 -22.062 -22.047 1 93.88 192 GLU A O 1
ATOM 1448 N N . LEU A 1 193 ? -9.062 -20.062 -21.109 1 92.44 193 LEU A N 1
ATOM 1449 C CA . LEU A 1 193 ? -8.508 -20.5 -19.844 1 92.44 193 LEU A CA 1
ATOM 1450 C C . LEU A 1 193 ? -9.359 -21.609 -19.234 1 92.44 193 LEU A C 1
ATOM 1452 O O . LEU A 1 193 ? -8.836 -22.609 -18.75 1 92.44 193 LEU A O 1
ATOM 1456 N N . LEU A 1 194 ? -10.648 -21.453 -19.312 1 91.31 194 LEU A N 1
ATOM 1457 C CA . LEU A 1 194 ? -11.547 -22.422 -18.703 1 91.31 194 LEU A CA 1
ATOM 1458 C C . LEU A 1 194 ? -11.406 -23.797 -19.375 1 91.31 194 LEU A C 1
ATOM 1460 O O . LEU A 1 194 ? -11.453 -24.828 -18.703 1 91.31 194 LEU A O 1
ATOM 1464 N N . LYS A 1 195 ? -11.125 -23.781 -20.609 1 91.31 195 LYS A N 1
ATOM 1465 C CA . LYS A 1 195 ? -11.008 -25.016 -21.375 1 91.31 195 LYS A CA 1
ATOM 1466 C C . LYS A 1 195 ? -9.68 -25.719 -21.094 1 91.31 195 LYS A C 1
ATOM 1468 O O . LYS A 1 195 ? -9.562 -26.938 -21.266 1 91.31 195 LYS A O 1
ATOM 1473 N N . THR A 1 196 ? -8.781 -24.969 -20.656 1 90.81 196 THR A N 1
ATOM 1474 C CA . THR A 1 196 ? -7.434 -25.5 -20.5 1 90.81 196 THR A CA 1
ATOM 1475 C C . THR A 1 196 ? -7.254 -26.109 -19.109 1 90.81 196 THR A C 1
ATOM 1477 O O . THR A 1 196 ? -6.406 -26.984 -18.922 1 90.81 196 THR A O 1
ATOM 1480 N N . ILE A 1 197 ? -8.062 -25.688 -18.188 1 93.31 197 ILE A N 1
ATOM 1481 C CA . ILE A 1 197 ? -7.949 -26.219 -16.828 1 93.31 197 ILE A CA 1
ATOM 1482 C C . ILE A 1 197 ? -8.633 -27.578 -16.734 1 93.31 197 ILE A C 1
ATOM 1484 O O . ILE A 1 197 ? -9.828 -27.656 -16.469 1 93.31 197 ILE A O 1
ATOM 1488 N N . LYS A 1 198 ? -7.828 -28.625 -16.938 1 91.44 198 LYS A N 1
ATOM 1489 C CA . LYS A 1 198 ? -8.266 -30.016 -16.922 1 91.44 198 LYS A CA 1
ATOM 1490 C C . LYS A 1 198 ? -7.289 -30.891 -16.141 1 91.44 198 LYS A C 1
ATOM 1492 O O . LYS A 1 198 ? -6.145 -30.5 -15.906 1 91.44 198 LYS A O 1
ATOM 1497 N N . PRO A 1 199 ? -7.719 -32 -15.758 1 90.62 199 PRO A N 1
ATOM 1498 C CA . PRO A 1 199 ? -6.875 -32.875 -14.945 1 90.62 199 PRO A CA 1
ATOM 1499 C C . PRO A 1 199 ? -5.609 -33.344 -15.672 1 90.62 199 PRO A C 1
ATOM 1501 O O . PRO A 1 199 ? -4.66 -33.812 -15.039 1 90.62 199 PRO A O 1
ATOM 1504 N N . ASP A 1 200 ? -5.52 -33.188 -16.906 1 87.75 200 ASP A N 1
ATOM 1505 C CA . ASP A 1 200 ? -4.34 -33.625 -17.656 1 87.75 200 ASP A CA 1
ATOM 1506 C C . ASP A 1 200 ? -3.266 -32.531 -17.672 1 87.75 200 ASP A C 1
ATOM 1508 O O . ASP A 1 200 ? -2.236 -32.688 -18.328 1 87.75 200 ASP A O 1
ATOM 1512 N N . LEU A 1 201 ? -3.465 -31.516 -17 1 86.56 201 LEU A N 1
ATOM 1513 C CA . LEU A 1 201 ? -2.592 -30.344 -17 1 86.56 201 LEU A CA 1
ATOM 1514 C C . LEU A 1 201 ? -1.184 -30.703 -16.547 1 86.56 201 LEU A C 1
ATOM 1516 O O . LEU A 1 201 ? -0.2 -30.172 -17.062 1 86.56 201 LEU A O 1
ATOM 1520 N N . SER A 1 202 ? -1.083 -31.594 -15.641 1 82.5 202 SER A N 1
ATOM 1521 C CA . SER A 1 202 ? 0.216 -31.938 -15.062 1 82.5 202 SER A CA 1
ATOM 1522 C C . SER A 1 202 ? 0.999 -32.875 -15.969 1 82.5 202 SER A C 1
ATOM 1524 O O . SER A 1 202 ? 2.205 -33.062 -15.789 1 82.5 202 SER A O 1
ATOM 1526 N N . ASN A 1 203 ? 0.4 -33.438 -16.875 1 81 203 ASN A N 1
ATOM 1527 C CA . ASN A 1 203 ? 1.06 -34.469 -17.688 1 81 203 ASN A CA 1
ATOM 1528 C C . ASN A 1 203 ? 1.082 -34.094 -19.172 1 81 203 ASN A C 1
ATOM 1530 O O . ASN A 1 203 ? 1.321 -34.938 -20.031 1 81 203 ASN A O 1
ATOM 1534 N N . ARG A 1 204 ? 0.897 -32.938 -19.234 1 82.31 204 ARG A N 1
ATOM 1535 C CA . ARG A 1 204 ? 0.969 -32.469 -20.609 1 82.31 204 ARG A CA 1
ATOM 1536 C C . ARG A 1 204 ? 2.414 -32.406 -21.094 1 82.31 204 ARG A C 1
ATOM 1538 O O . ARG A 1 204 ? 3.338 -32.281 -20.297 1 82.31 204 ARG A O 1
ATOM 1545 N N . HIS A 1 205 ? 2.775 -32.656 -22.281 1 80.88 205 HIS A N 1
ATOM 1546 C CA . HIS A 1 205 ? 4.062 -32.531 -22.938 1 80.88 205 HIS A CA 1
ATOM 1547 C C . HIS A 1 205 ? 5.027 -33.625 -22.531 1 80.88 205 HIS A C 1
ATOM 1549 O O . HIS A 1 205 ? 6.234 -33.531 -22.766 1 80.88 205 HIS A O 1
ATOM 1555 N N . ASP A 1 206 ? 4.605 -34.625 -21.703 1 75.62 206 ASP A N 1
ATOM 1556 C CA . ASP A 1 206 ? 5.398 -35.781 -21.312 1 75.62 206 ASP A CA 1
ATOM 1557 C C . ASP A 1 206 ? 6.547 -35.375 -20.391 1 75.62 206 ASP A C 1
ATOM 1559 O O . ASP A 1 206 ? 7.672 -35.875 -20.562 1 75.62 206 ASP A O 1
ATOM 1563 N N . VAL A 1 207 ? 6.34 -34.344 -19.688 1 75.81 207 VAL A N 1
ATOM 1564 C CA . VAL A 1 207 ? 7.336 -33.875 -18.734 1 75.81 207 VAL A CA 1
ATOM 1565 C C . VAL A 1 207 ? 6.773 -33.969 -17.312 1 75.81 207 VAL A C 1
ATOM 1567 O O . VAL A 1 207 ? 5.562 -34.125 -17.125 1 75.81 207 VAL A O 1
ATOM 1570 N N . ARG A 1 208 ? 7.77 -34 -16.328 1 77.06 208 ARG A N 1
ATOM 1571 C CA . ARG A 1 208 ? 7.383 -34.156 -14.922 1 77.06 208 ARG A CA 1
ATOM 1572 C C . ARG A 1 208 ? 7.824 -32.938 -14.102 1 77.06 208 ARG A C 1
ATOM 1574 O O . ARG A 1 208 ? 8.945 -32.438 -14.258 1 77.06 208 ARG A O 1
ATOM 1581 N N . TRP A 1 209 ? 6.945 -32.5 -13.312 1 79.81 209 TRP A N 1
ATOM 1582 C CA . TRP A 1 209 ? 7.254 -31.375 -12.414 1 79.81 209 TRP A CA 1
ATOM 1583 C C . TRP A 1 209 ? 8.109 -31.844 -11.25 1 79.81 209 TRP A C 1
ATOM 1585 O O . TRP A 1 209 ? 8.961 -31.109 -10.758 1 79.81 209 TRP A O 1
ATOM 1595 N N . PHE A 1 210 ? 7.891 -32.969 -10.773 1 76.5 210 PHE A N 1
ATOM 1596 C CA . PHE A 1 210 ? 8.648 -33.562 -9.68 1 76.5 210 PHE A CA 1
ATOM 1597 C C . PHE A 1 210 ? 9.234 -34.906 -10.102 1 76.5 210 PHE A C 1
ATOM 1599 O O . PHE A 1 210 ? 8.516 -35.781 -10.602 1 76.5 210 PHE A O 1
ATOM 1606 N N . PRO A 1 211 ? 10.555 -34.969 -9.789 1 74.81 211 PRO A N 1
ATOM 1607 C CA . PRO A 1 211 ? 11.133 -36.312 -10.023 1 74.81 211 PRO A CA 1
ATOM 1608 C C . PRO A 1 211 ? 10.688 -37.344 -8.992 1 74.81 211 PRO A C 1
ATOM 1610 O O . PRO A 1 211 ? 10.109 -36.969 -7.961 1 74.81 211 PRO A O 1
ATOM 1613 N N . PRO A 1 212 ? 10.82 -38.594 -9.375 1 74.31 212 PRO A N 1
ATOM 1614 C CA . PRO A 1 212 ? 10.523 -39.625 -8.359 1 74.31 212 PRO A CA 1
ATOM 1615 C C . PRO A 1 212 ? 11.344 -39.438 -7.086 1 74.31 212 PRO A C 1
ATOM 1617 O O . PRO A 1 212 ? 12.484 -38.969 -7.137 1 74.31 212 PRO A O 1
ATOM 1620 N N . VAL A 1 213 ? 10.734 -39.75 -5.961 1 72.44 213 VAL A N 1
ATOM 1621 C CA . VAL A 1 213 ? 11.289 -39.531 -4.633 1 72.44 213 VAL A CA 1
ATOM 1622 C C . VAL A 1 213 ? 12.672 -40.156 -4.531 1 72.44 213 VAL A C 1
ATOM 1624 O O . VAL A 1 213 ? 13.586 -39.562 -3.939 1 72.44 213 VAL A O 1
ATOM 1627 N N . TRP A 1 214 ? 12.789 -41.312 -5.09 1 73.12 214 TRP A N 1
ATOM 1628 C CA . TRP A 1 214 ? 14.078 -42 -5.004 1 73.12 214 TRP A CA 1
ATOM 1629 C C . TRP A 1 214 ? 15.164 -41.188 -5.711 1 73.12 214 TRP A C 1
ATOM 1631 O O . TRP A 1 214 ? 16.312 -41.156 -5.254 1 73.12 214 TRP A O 1
ATOM 1641 N N . LYS A 1 215 ? 14.875 -40.562 -6.738 1 72.88 215 LYS A N 1
ATOM 1642 C CA . LYS A 1 215 ? 15.82 -39.75 -7.461 1 72.88 215 LYS A CA 1
ATOM 1643 C C . LYS A 1 215 ? 16.125 -38.469 -6.684 1 72.88 215 LYS A C 1
ATOM 1645 O O . LYS A 1 215 ? 17.25 -37.969 -6.73 1 72.88 215 LYS A O 1
ATOM 1650 N N . MET A 1 216 ? 15.125 -38.031 -5.984 1 74.5 216 MET A N 1
ATOM 1651 C CA . MET A 1 216 ? 15.32 -36.844 -5.168 1 74.5 216 MET A CA 1
ATOM 1652 C C . MET A 1 216 ? 16.312 -37.125 -4.039 1 74.5 216 MET A C 1
ATOM 1654 O O . MET A 1 216 ? 17.188 -36.281 -3.768 1 74.5 216 MET A O 1
ATOM 1658 N N . ILE A 1 217 ? 16.109 -38.219 -3.42 1 69.88 217 ILE A N 1
ATOM 1659 C CA . ILE A 1 217 ? 16.984 -38.594 -2.326 1 69.88 217 ILE A CA 1
ATOM 1660 C C . ILE A 1 217 ? 18.422 -38.75 -2.844 1 69.88 217 ILE A C 1
ATOM 1662 O O . ILE A 1 217 ? 19.359 -38.219 -2.23 1 69.88 217 ILE A O 1
ATOM 1666 N N . LEU A 1 218 ? 18.547 -39.438 -3.893 1 71.56 218 LEU A N 1
ATOM 1667 C CA . LEU A 1 218 ? 19.875 -39.625 -4.488 1 71.56 218 LEU A CA 1
ATOM 1668 C C . LEU A 1 218 ? 20.5 -38.281 -4.855 1 71.56 218 LEU A C 1
ATOM 1670 O O . LEU A 1 218 ? 21.703 -38.062 -4.609 1 71.56 218 LEU A O 1
ATOM 1674 N N . HIS A 1 219 ? 19.719 -37.5 -5.402 1 72.06 219 HIS A N 1
ATOM 1675 C CA . HIS A 1 219 ? 20.203 -36.188 -5.828 1 72.06 219 HIS A CA 1
ATOM 1676 C C . HIS A 1 219 ? 20.609 -35.344 -4.633 1 72.06 219 HIS A C 1
ATOM 1678 O O . HIS A 1 219 ? 21.594 -34.625 -4.691 1 72.06 219 HIS A O 1
ATOM 1684 N N . PHE A 1 220 ? 19.891 -35.406 -3.629 1 69.69 220 PHE A N 1
ATOM 1685 C CA . PHE A 1 220 ? 20.219 -34.688 -2.41 1 69.69 220 PHE A CA 1
ATOM 1686 C C . PHE A 1 220 ? 21.562 -35.125 -1.858 1 69.69 220 PHE A C 1
ATOM 1688 O O . PHE A 1 220 ? 22.375 -34.281 -1.438 1 69.69 220 PHE A O 1
ATOM 1695 N N . VAL A 1 221 ? 21.75 -36.375 -1.851 1 64.75 221 VAL A N 1
ATOM 1696 C CA . VAL A 1 221 ? 22.984 -36.938 -1.332 1 64.75 221 VAL A CA 1
ATOM 1697 C C . VAL A 1 221 ? 24.156 -36.469 -2.186 1 64.75 221 VAL A C 1
ATOM 1699 O O . VAL A 1 221 ? 25.234 -36.156 -1.659 1 64.75 221 VAL A O 1
ATOM 1702 N N . GLN A 1 222 ? 23.938 -36.344 -3.383 1 68.38 222 GLN A N 1
ATOM 1703 C CA . GLN A 1 222 ? 25.016 -36.031 -4.312 1 68.38 222 GLN A CA 1
ATOM 1704 C C . GLN A 1 222 ? 25.234 -34.531 -4.414 1 68.38 222 GLN A C 1
ATOM 1706 O O . GLN A 1 222 ? 26.359 -34.062 -4.535 1 68.38 222 GLN A O 1
ATOM 1711 N N . HIS A 1 223 ? 24.156 -33.781 -4.402 1 68.19 223 HIS A N 1
ATOM 1712 C CA . HIS A 1 223 ? 24.25 -32.406 -4.781 1 68.19 223 HIS A CA 1
ATOM 1713 C C . HIS A 1 223 ? 23.703 -31.484 -3.688 1 68.19 223 HIS A C 1
ATOM 1715 O O . HIS A 1 223 ? 23.75 -30.266 -3.811 1 68.19 223 HIS A O 1
ATOM 1721 N N . SER A 1 224 ? 23.141 -31.953 -2.598 1 68.56 224 SER A N 1
ATOM 1722 C CA . SER A 1 224 ? 22.594 -31.25 -1.445 1 68.56 224 SER A CA 1
ATOM 1723 C C . SER A 1 224 ? 21.344 -30.469 -1.818 1 68.56 224 SER A C 1
ATOM 1725 O O . SER A 1 224 ? 21.031 -29.453 -1.193 1 68.56 224 SER A O 1
ATOM 1727 N N . VAL A 1 225 ? 20.844 -30.844 -3.041 1 70.56 225 VAL A N 1
ATOM 1728 C CA . VAL A 1 225 ? 19.547 -30.359 -3.453 1 70.56 225 VAL A CA 1
ATOM 1729 C C . VAL A 1 225 ? 18.672 -31.531 -3.92 1 70.56 225 VAL A C 1
ATOM 1731 O O . VAL A 1 225 ? 19.188 -32.5 -4.484 1 70.56 225 VAL A O 1
ATOM 1734 N N . LEU A 1 226 ? 17.422 -31.422 -3.73 1 70.25 226 LEU A N 1
ATOM 1735 C CA . LEU A 1 226 ? 16.516 -32.562 -3.963 1 70.25 226 LEU A CA 1
ATOM 1736 C C . LEU A 1 226 ? 16.219 -32.719 -5.449 1 70.25 226 LEU A C 1
ATOM 1738 O O . LEU A 1 226 ? 16.016 -33.812 -5.93 1 70.25 226 LEU A O 1
ATOM 1742 N N . MET A 1 227 ? 16.234 -31.641 -6.141 1 76.81 227 MET A N 1
ATOM 1743 C CA . MET A 1 227 ? 15.836 -31.688 -7.543 1 76.81 227 MET A CA 1
ATOM 1744 C C . MET A 1 227 ? 16.859 -30.969 -8.422 1 76.81 227 MET A C 1
ATOM 1746 O O . MET A 1 227 ? 17.469 -30 -8 1 76.81 227 MET A O 1
ATOM 1750 N N . SER A 1 228 ? 16.984 -31.547 -9.594 1 77.38 228 SER A N 1
ATOM 1751 C CA . SER A 1 228 ? 17.859 -30.906 -10.578 1 77.38 228 SER A CA 1
ATOM 1752 C C . SER A 1 228 ? 17.188 -29.672 -11.18 1 77.38 228 SER A C 1
ATOM 1754 O O . SER A 1 228 ? 16.031 -29.719 -11.594 1 77.38 228 SER A O 1
ATOM 1756 N N . GLY A 1 229 ? 17.875 -28.641 -11.25 1 81 229 GLY A N 1
ATOM 1757 C CA . GLY A 1 229 ? 17.375 -27.406 -11.875 1 81 229 GLY A CA 1
ATOM 1758 C C . GLY A 1 229 ? 17.109 -27.562 -13.359 1 81 229 GLY A C 1
ATOM 1759 O O . GLY A 1 229 ? 16.188 -26.953 -13.891 1 81 229 GLY A O 1
ATOM 1760 N N . ASP A 1 230 ? 17.844 -28.438 -13.961 1 83.69 230 ASP A N 1
ATOM 1761 C CA . ASP A 1 230 ? 17.75 -28.625 -15.398 1 83.69 230 ASP A CA 1
ATOM 1762 C C . ASP A 1 230 ? 16.438 -29.312 -15.773 1 83.69 230 ASP A C 1
ATOM 1764 O O . ASP A 1 230 ? 15.797 -28.953 -16.766 1 83.69 230 ASP A O 1
ATOM 1768 N N . GLU A 1 231 ? 16.109 -30.328 -15.086 1 83.62 231 GLU A N 1
ATOM 1769 C CA . GLU A 1 231 ? 14.859 -31.031 -15.367 1 83.62 231 GLU A CA 1
ATOM 1770 C C . GLU A 1 231 ? 13.648 -30.125 -15.156 1 83.62 231 GLU A C 1
ATOM 1772 O O . GLU A 1 231 ? 12.703 -30.156 -15.945 1 83.62 231 GLU A O 1
ATOM 1777 N N . PHE A 1 232 ? 13.703 -29.453 -14.117 1 88.88 232 PHE A N 1
ATOM 1778 C CA . PHE A 1 232 ? 12.633 -28.5 -13.844 1 88.88 232 PHE A CA 1
ATOM 1779 C C . PHE A 1 232 ? 12.555 -27.453 -14.945 1 88.88 232 PHE A C 1
ATOM 1781 O O . PHE A 1 232 ? 11.461 -27.094 -15.391 1 88.88 232 PHE A O 1
ATOM 1788 N N . ALA A 1 233 ? 13.695 -26.984 -15.406 1 91.19 233 ALA A N 1
ATOM 1789 C CA . ALA A 1 233 ? 13.758 -25.969 -16.469 1 91.19 233 ALA A CA 1
ATOM 1790 C C . ALA A 1 233 ? 13.18 -26.516 -17.766 1 91.19 233 ALA A C 1
ATOM 1792 O O . ALA A 1 233 ? 12.531 -25.781 -18.516 1 91.19 233 ALA A O 1
ATOM 1793 N N . ARG A 1 234 ? 13.438 -27.75 -18.016 1 90.38 234 ARG A N 1
ATOM 1794 C CA . ARG A 1 234 ? 12.875 -28.375 -19.203 1 90.38 234 ARG A CA 1
ATOM 1795 C C . ARG A 1 234 ? 11.352 -28.422 -19.141 1 90.38 234 ARG A C 1
ATOM 1797 O O . ARG A 1 234 ? 10.68 -28.234 -20.156 1 90.38 234 ARG A O 1
ATOM 1804 N N . THR A 1 235 ? 10.922 -28.734 -18 1 90.75 235 THR A N 1
ATOM 1805 C CA . THR A 1 235 ? 9.477 -28.781 -17.812 1 90.75 235 THR A CA 1
ATOM 1806 C C . THR A 1 235 ? 8.852 -27.406 -18.031 1 90.75 235 THR A C 1
ATOM 1808 O O . THR A 1 235 ? 7.863 -27.281 -18.75 1 90.75 235 THR A O 1
ATOM 1811 N N . THR A 1 236 ? 9.398 -26.359 -17.453 1 94.12 236 THR A N 1
ATOM 1812 C CA . THR A 1 236 ? 8.852 -25.016 -17.594 1 94.12 236 THR A CA 1
ATOM 1813 C C . THR A 1 236 ? 8.977 -24.547 -19.047 1 94.12 236 THR A C 1
ATOM 1815 O O . THR A 1 236 ? 8.109 -23.812 -19.531 1 94.12 236 THR A O 1
ATOM 1818 N N . GLU A 1 237 ? 10.039 -24.938 -19.688 1 94.69 237 GLU A N 1
ATOM 1819 C CA . GLU A 1 237 ? 10.195 -24.594 -21.094 1 94.69 237 GLU A CA 1
ATOM 1820 C C . GLU A 1 237 ? 9.094 -25.219 -21.953 1 94.69 237 GLU A C 1
ATOM 1822 O O . GLU A 1 237 ? 8.578 -24.594 -22.875 1 94.69 237 GLU A O 1
ATOM 1827 N N . ALA A 1 238 ? 8.781 -26.406 -21.672 1 93.12 238 ALA A N 1
ATOM 1828 C CA . ALA A 1 238 ? 7.734 -27.109 -22.406 1 93.12 238 ALA A CA 1
ATOM 1829 C C . ALA A 1 238 ? 6.379 -26.438 -22.219 1 93.12 238 ALA A C 1
ATOM 1831 O O . ALA A 1 238 ? 5.594 -26.344 -23.156 1 93.12 238 ALA A O 1
ATOM 1832 N N . TYR A 1 239 ? 6.105 -25.938 -21.094 1 93.31 239 TYR A N 1
ATOM 1833 C CA . TYR A 1 239 ? 4.797 -25.375 -20.766 1 93.31 239 TYR A CA 1
ATOM 1834 C C . TYR A 1 239 ? 4.707 -23.922 -21.172 1 93.31 239 TYR A C 1
ATOM 1836 O O . TYR A 1 239 ? 3.662 -23.453 -21.641 1 93.31 239 TYR A O 1
ATOM 1844 N N . PHE A 1 240 ? 5.766 -23.141 -21.016 1 95.5 240 PHE A N 1
ATOM 1845 C CA . PHE A 1 240 ? 5.633 -21.703 -21.109 1 95.5 240 PHE A CA 1
ATOM 1846 C C . PHE A 1 240 ? 6.445 -21.156 -22.266 1 95.5 240 PHE A C 1
ATOM 1848 O O . PHE A 1 240 ? 6.223 -20.016 -22.719 1 95.5 240 PHE A O 1
ATOM 1855 N N . GLY A 1 241 ? 7.438 -21.906 -22.766 1 94.88 241 GLY A N 1
ATOM 1856 C CA . GLY A 1 241 ? 8.305 -21.391 -23.812 1 94.88 241 GLY A CA 1
ATOM 1857 C C . GLY A 1 241 ? 9.039 -20.125 -23.406 1 94.88 241 GLY A C 1
ATOM 1858 O O . GLY A 1 241 ? 9.258 -19.891 -22.219 1 94.88 241 GLY A O 1
ATOM 1859 N N . ASP A 1 242 ? 9.461 -19.328 -24.406 1 96.44 242 ASP A N 1
ATOM 1860 C CA . ASP A 1 242 ? 10.219 -18.109 -24.141 1 96.44 242 ASP A CA 1
ATOM 1861 C C . ASP A 1 242 ? 9.32 -16.875 -24.25 1 96.44 242 ASP A C 1
ATOM 1863 O O . ASP A 1 242 ? 9.664 -15.906 -24.938 1 96.44 242 ASP A O 1
ATOM 1867 N N . VAL A 1 243 ? 8.227 -16.969 -23.531 1 97.38 243 VAL A N 1
ATOM 1868 C CA . VAL A 1 243 ? 7.285 -15.859 -23.5 1 97.38 243 VAL A CA 1
ATOM 1869 C C . VAL A 1 243 ? 7.688 -14.875 -22.391 1 97.38 243 VAL A C 1
ATOM 1871 O O . VAL A 1 243 ? 7.984 -15.281 -21.266 1 97.38 243 VAL A O 1
ATOM 1874 N N . THR A 1 244 ? 7.754 -13.57 -22.75 1 97.56 244 THR A N 1
ATOM 1875 C CA . THR A 1 244 ? 8.109 -12.539 -21.781 1 97.56 244 THR A CA 1
ATOM 1876 C C . THR A 1 244 ? 6.875 -12.062 -21.016 1 97.56 244 THR A C 1
ATOM 1878 O O . THR A 1 244 ? 5.746 -12.375 -21.406 1 97.56 244 THR A O 1
ATOM 1881 N N . PHE A 1 245 ? 7.102 -11.32 -19.953 1 96.88 245 PHE A N 1
ATOM 1882 C CA . PHE A 1 245 ? 5.988 -10.758 -19.188 1 96.88 245 PHE A CA 1
ATOM 1883 C C . PHE A 1 245 ? 5.172 -9.805 -20.062 1 96.88 245 PHE A C 1
ATOM 1885 O O . PHE A 1 245 ? 3.945 -9.773 -19.969 1 96.88 245 PHE A O 1
ATOM 1892 N N . ALA A 1 246 ? 5.855 -9.008 -20.859 1 94.62 246 ALA A N 1
ATOM 1893 C CA . ALA A 1 246 ? 5.16 -8.086 -21.75 1 94.62 246 ALA A CA 1
ATOM 1894 C C . ALA A 1 246 ? 4.281 -8.836 -22.734 1 94.62 246 ALA A C 1
ATOM 1896 O O . ALA A 1 246 ? 3.131 -8.461 -22.969 1 94.62 246 ALA A O 1
ATOM 1897 N N . GLU A 1 247 ? 4.824 -9.875 -23.328 1 96.75 247 GLU A N 1
ATOM 1898 C CA . GLU A 1 247 ? 4.074 -10.688 -24.281 1 96.75 247 GLU A CA 1
ATOM 1899 C C . GLU A 1 247 ? 2.891 -11.375 -23.609 1 96.75 247 GLU A C 1
ATOM 1901 O O . GLU A 1 247 ? 1.792 -11.422 -24.156 1 96.75 247 GLU A O 1
ATOM 1906 N N . ALA A 1 248 ? 3.145 -11.898 -22.484 1 97.69 248 ALA A N 1
ATOM 1907 C CA . ALA A 1 248 ? 2.084 -12.57 -21.734 1 97.69 248 ALA A CA 1
ATOM 1908 C C . ALA A 1 248 ? 0.939 -11.609 -21.422 1 97.69 248 ALA A C 1
ATOM 1910 O O . ALA A 1 248 ? -0.232 -11.992 -21.484 1 97.69 248 ALA A O 1
ATOM 1911 N N . PHE A 1 249 ? 1.293 -10.43 -21.062 1 96.69 249 PHE A N 1
ATOM 1912 C CA . PHE A 1 249 ? 0.271 -9.422 -20.781 1 96.69 249 PHE A CA 1
ATOM 1913 C C . PHE A 1 249 ? -0.558 -9.133 -22.031 1 96.69 249 PHE A C 1
ATOM 1915 O O . PHE A 1 249 ? -1.771 -8.93 -21.938 1 96.69 249 PHE A O 1
ATOM 1922 N N . ALA A 1 250 ? 0.071 -9.031 -23.109 1 95.75 250 ALA A N 1
ATOM 1923 C CA . ALA A 1 250 ? -0.632 -8.789 -24.375 1 95.75 250 ALA A CA 1
ATOM 1924 C C . ALA A 1 250 ? -1.599 -9.922 -24.688 1 95.75 250 ALA A C 1
ATOM 1926 O O . ALA A 1 250 ? -2.662 -9.703 -25.266 1 95.75 250 ALA A O 1
ATOM 1927 N N . ILE A 1 251 ? -1.291 -11.094 -24.297 1 95.62 251 ILE A N 1
ATOM 1928 C CA . ILE A 1 251 ? -2.092 -12.281 -24.578 1 95.62 251 ILE A CA 1
ATOM 1929 C C . ILE A 1 251 ? -3.254 -12.367 -23.594 1 95.62 251 ILE A C 1
ATOM 1931 O O . ILE A 1 251 ? -4.418 -12.445 -24 1 95.62 251 ILE A O 1
ATOM 1935 N N . SER A 1 252 ? -2.977 -12.328 -22.328 1 95.75 252 SER A N 1
ATOM 1936 C CA . SER A 1 252 ? -3.959 -12.625 -21.281 1 95.75 252 SER A CA 1
ATOM 1937 C C . SER A 1 252 ? -4.68 -11.359 -20.828 1 95.75 252 SER A C 1
ATOM 1939 O O . SER A 1 252 ? -5.762 -11.43 -20.25 1 95.75 252 SER A O 1
ATOM 1941 N N . LYS A 1 253 ? -4.004 -10.18 -20.953 1 94.19 253 LYS A N 1
ATOM 1942 C CA . LYS A 1 253 ? -4.48 -8.891 -20.484 1 94.19 253 LYS A CA 1
ATOM 1943 C C . LYS A 1 253 ? -4.566 -8.859 -18.953 1 94.19 253 LYS A C 1
ATOM 1945 O O . LYS A 1 253 ? -5.355 -8.102 -18.391 1 94.19 253 LYS A O 1
ATOM 1950 N N . ARG A 1 254 ? -3.814 -9.75 -18.359 1 95.75 254 ARG A N 1
ATOM 1951 C CA . ARG A 1 254 ? -3.729 -9.797 -16.906 1 95.75 254 ARG A CA 1
ATOM 1952 C C . ARG A 1 254 ? -2.342 -9.383 -16.422 1 95.75 254 ARG A C 1
ATOM 1954 O O . ARG A 1 254 ? -1.334 -9.734 -17.047 1 95.75 254 ARG A O 1
ATOM 1961 N N . ALA A 1 255 ? -2.367 -8.609 -15.414 1 96.25 255 ALA A N 1
ATOM 1962 C CA . ALA A 1 255 ? -1.102 -8.25 -14.773 1 96.25 255 ALA A CA 1
ATOM 1963 C C . ALA A 1 255 ? -0.628 -9.352 -13.836 1 96.25 255 ALA A C 1
ATOM 1965 O O . ALA A 1 255 ? -0.946 -9.344 -12.641 1 96.25 255 ALA A O 1
ATOM 1966 N N . VAL A 1 256 ? 0.17 -10.188 -14.375 1 97.62 256 VAL A N 1
ATOM 1967 C CA . VAL A 1 256 ? 0.674 -11.32 -13.602 1 97.62 256 VAL A CA 1
ATOM 1968 C C . VAL A 1 256 ? 2.027 -10.961 -12.992 1 97.62 256 VAL A C 1
ATOM 1970 O O . VAL A 1 256 ? 2.916 -10.461 -13.68 1 97.62 256 VAL A O 1
ATOM 1973 N N . SER A 1 257 ? 2.125 -11.188 -11.727 1 96.62 257 SER A N 1
ATOM 1974 C CA . SER A 1 257 ? 3.363 -10.914 -11 1 96.62 257 SER A CA 1
ATOM 1975 C C . SER A 1 257 ? 3.93 -12.18 -10.367 1 96.62 257 SER A C 1
ATOM 1977 O O . SER A 1 257 ? 3.182 -13 -9.828 1 96.62 257 SER A O 1
ATOM 1979 N N . ILE A 1 258 ? 5.203 -12.383 -10.492 1 96.25 258 ILE A N 1
ATOM 1980 C CA . ILE A 1 258 ? 5.902 -13.508 -9.875 1 96.25 258 ILE A CA 1
ATOM 1981 C C . ILE A 1 258 ? 6.934 -12.984 -8.875 1 96.25 258 ILE A C 1
ATOM 1983 O O . ILE A 1 258 ? 7.738 -12.109 -9.203 1 96.25 258 ILE A O 1
ATOM 1987 N N . GLN A 1 259 ? 6.852 -13.523 -7.75 1 91.62 259 GLN A N 1
ATOM 1988 C CA . GLN A 1 259 ? 7.75 -13.102 -6.68 1 91.62 259 GLN A CA 1
ATOM 1989 C C . GLN A 1 259 ? 9.008 -13.969 -6.645 1 91.62 259 GLN A C 1
ATOM 1991 O O . GLN A 1 259 ? 8.922 -15.195 -6.707 1 91.62 259 GLN A O 1
ATOM 1996 N N . ILE A 1 260 ? 10.18 -13.305 -6.547 1 89.25 260 ILE A N 1
ATOM 1997 C CA . ILE A 1 260 ? 11.453 -13.992 -6.398 1 89.25 260 ILE A CA 1
ATOM 1998 C C . ILE A 1 260 ? 12.305 -13.289 -5.34 1 89.25 260 ILE A C 1
ATOM 2000 O O . ILE A 1 260 ? 11.898 -12.258 -4.801 1 89.25 260 ILE A O 1
ATOM 2004 N N . SER A 1 261 ? 13.344 -13.914 -5 1 82.44 261 SER A N 1
ATOM 2005 C CA . SER A 1 261 ? 14.344 -13.305 -4.129 1 82.44 261 SER A CA 1
ATOM 2006 C C . SER A 1 261 ? 15.695 -13.211 -4.828 1 82.44 261 SER A C 1
ATOM 2008 O O . SER A 1 261 ? 16.078 -14.117 -5.566 1 82.44 261 SER A O 1
ATOM 2010 N N . VAL A 1 262 ? 16.344 -12.141 -4.617 1 79.12 262 VAL A N 1
ATOM 2011 C CA . VAL A 1 262 ? 17.641 -11.922 -5.262 1 79.12 262 VAL A CA 1
ATOM 2012 C C . VAL A 1 262 ? 18.703 -11.688 -4.199 1 79.12 262 VAL A C 1
ATOM 2014 O O . VAL A 1 262 ? 18.422 -11.125 -3.139 1 79.12 262 VAL A O 1
ATOM 2017 N N . GLY A 1 263 ? 19.922 -12.141 -4.457 1 69 263 GLY A N 1
ATOM 2018 C CA . GLY A 1 263 ? 21.047 -11.922 -3.566 1 69 263 GLY A CA 1
ATOM 2019 C C . GLY A 1 263 ? 20.828 -12.492 -2.176 1 69 263 GLY A C 1
ATOM 2020 O O . GLY A 1 263 ? 20.5 -13.664 -2.025 1 69 263 GLY A O 1
ATOM 2021 N N . SER A 1 264 ? 21 -11.562 -1.207 1 60.59 264 SER A N 1
ATOM 2022 C CA . SER A 1 264 ? 20.938 -12 0.184 1 60.59 264 SER A CA 1
ATOM 2023 C C . SER A 1 264 ? 19.5 -11.961 0.7 1 60.59 264 SER A C 1
ATOM 2025 O O . SER A 1 264 ? 19.266 -11.867 1.907 1 60.59 264 SER A O 1
ATOM 2027 N N . GLY A 1 265 ? 18.516 -12.016 -0.296 1 63.88 265 GLY A N 1
ATOM 2028 C CA . GLY A 1 265 ? 17.156 -12.156 0.194 1 63.88 265 GLY A CA 1
ATOM 2029 C C . GLY A 1 265 ? 16.312 -10.914 -0.034 1 63.88 265 GLY A C 1
ATOM 2030 O O . GLY A 1 265 ? 15.469 -10.57 0.793 1 63.88 265 GLY A O 1
ATOM 2031 N N . HIS A 1 266 ? 16.609 -10.281 -1.004 1 70.56 266 HIS A N 1
ATOM 2032 C CA . HIS A 1 266 ? 15.766 -9.148 -1.36 1 70.56 266 HIS A CA 1
ATOM 2033 C C . HIS A 1 266 ? 14.641 -9.578 -2.297 1 70.56 266 HIS A C 1
ATOM 2035 O O . HIS A 1 266 ? 14.891 -10.242 -3.305 1 70.56 266 HIS A O 1
ATOM 2041 N N . GLY A 1 267 ? 13.469 -9.242 -1.855 1 77.69 267 GLY A N 1
ATOM 2042 C CA . GLY A 1 267 ? 12.32 -9.602 -2.666 1 77.69 267 GLY A CA 1
ATOM 2043 C C . GLY A 1 267 ? 12.18 -8.75 -3.914 1 77.69 267 GLY A C 1
ATOM 2044 O O . GLY A 1 267 ? 12.445 -7.551 -3.889 1 77.69 267 GLY A O 1
ATOM 2045 N N . PHE A 1 268 ? 11.859 -9.406 -4.969 1 85.88 268 PHE A N 1
ATOM 2046 C CA . PHE A 1 268 ? 11.633 -8.75 -6.246 1 85.88 268 PHE A CA 1
ATOM 2047 C C . PHE A 1 268 ? 10.383 -9.305 -6.93 1 85.88 268 PHE A C 1
ATOM 2049 O O . PHE A 1 268 ? 10.203 -10.523 -7 1 85.88 268 PHE A O 1
ATOM 2056 N N . VAL A 1 269 ? 9.531 -8.398 -7.309 1 90.38 269 VAL A N 1
ATOM 2057 C CA . VAL A 1 269 ? 8.312 -8.797 -8 1 90.38 269 VAL A CA 1
ATOM 2058 C C . VAL A 1 269 ? 8.469 -8.547 -9.5 1 90.38 269 VAL A C 1
ATOM 2060 O O . VAL A 1 269 ? 8.625 -7.406 -9.938 1 90.38 269 VAL A O 1
ATOM 2063 N N . LEU A 1 270 ? 8.422 -9.609 -10.281 1 93.38 270 LEU A N 1
ATOM 2064 C CA . LEU A 1 270 ? 8.562 -9.531 -11.727 1 93.38 270 LEU A CA 1
ATOM 2065 C C . LEU A 1 270 ? 7.199 -9.461 -12.406 1 93.38 270 LEU A C 1
ATOM 2067 O O . LEU A 1 270 ? 6.285 -10.211 -12.055 1 93.38 270 LEU A O 1
ATOM 2071 N N . ASN A 1 271 ? 7.07 -8.562 -13.281 1 94.75 271 ASN A N 1
ATOM 2072 C CA . ASN A 1 271 ? 5.852 -8.438 -14.07 1 94.75 271 ASN A CA 1
ATOM 2073 C C . ASN A 1 271 ? 6.082 -7.594 -15.32 1 94.75 271 ASN A C 1
ATOM 2075 O O . ASN A 1 271 ? 7.227 -7.301 -15.68 1 94.75 271 ASN A O 1
ATOM 2079 N N . HIS A 1 272 ? 5.031 -7.207 -15.977 1 92.19 272 HIS A N 1
ATOM 2080 C CA . HIS A 1 272 ? 5.16 -6.512 -17.25 1 92.19 272 HIS A CA 1
ATOM 2081 C C . HIS A 1 272 ? 5.598 -5.066 -17.047 1 92.19 272 HIS A C 1
ATOM 2083 O O . HIS A 1 272 ? 6.055 -4.414 -17.984 1 92.19 272 HIS A O 1
ATOM 2089 N N . PHE A 1 273 ? 5.52 -4.578 -15.781 1 85.56 273 PHE A N 1
ATOM 2090 C CA . PHE A 1 273 ? 5.969 -3.225 -15.492 1 85.56 273 PHE A CA 1
ATOM 2091 C C . PHE A 1 273 ? 7.43 -3.221 -15.047 1 85.56 273 PHE A C 1
ATOM 2093 O O . PHE A 1 273 ? 8.219 -2.389 -15.5 1 85.56 273 PHE A O 1
ATOM 2100 N N . THR A 1 274 ? 7.77 -4.117 -14.219 1 86.62 274 THR A N 1
ATOM 2101 C CA . THR A 1 274 ? 9.078 -4.102 -13.578 1 86.62 274 THR A CA 1
ATOM 2102 C C . THR A 1 274 ? 10.109 -4.836 -14.438 1 86.62 274 THR A C 1
ATOM 2104 O O . THR A 1 274 ? 11.297 -4.523 -14.391 1 86.62 274 THR A O 1
ATOM 2107 N N . SER A 1 275 ? 9.648 -5.812 -15.172 1 90.56 275 SER A N 1
ATOM 2108 C CA . SER A 1 275 ? 10.539 -6.668 -15.953 1 90.56 275 SER A CA 1
ATOM 2109 C C . SER A 1 275 ? 9.844 -7.184 -17.203 1 90.56 275 SER A C 1
ATOM 2111 O O . SER A 1 275 ? 9.734 -8.398 -17.406 1 90.56 275 SER A O 1
ATOM 2113 N N . PRO A 1 276 ? 9.508 -6.27 -18.109 1 90.06 276 PRO A N 1
ATOM 2114 C CA . PRO A 1 276 ? 8.727 -6.66 -19.281 1 90.06 276 PRO A CA 1
ATOM 2115 C C . PRO A 1 276 ? 9.453 -7.656 -20.188 1 90.06 276 PRO A C 1
ATOM 2117 O O . PRO A 1 276 ? 8.82 -8.484 -20.828 1 90.06 276 PRO A O 1
ATOM 2120 N N . GLN A 1 277 ? 10.812 -7.66 -20.172 1 92.56 277 GLN A N 1
ATOM 2121 C CA . GLN A 1 277 ? 11.57 -8.461 -21.125 1 92.56 277 GLN A CA 1
ATOM 2122 C C . GLN A 1 277 ? 11.961 -9.812 -20.516 1 92.56 277 GLN A C 1
ATOM 2124 O O . GLN A 1 277 ? 12.539 -10.656 -21.203 1 92.56 277 GLN A O 1
ATOM 2129 N N . VAL A 1 278 ? 11.625 -10 -19.297 1 95.38 278 VAL A N 1
ATOM 2130 C CA . VAL A 1 278 ? 12.016 -11.242 -18.641 1 95.38 278 VAL A CA 1
ATOM 2131 C C . VAL A 1 278 ? 11.133 -12.391 -19.125 1 95.38 278 VAL A C 1
ATOM 2133 O O . VAL A 1 278 ? 9.922 -12.227 -19.281 1 95.38 278 VAL A O 1
ATOM 2136 N N . VAL A 1 279 ? 11.805 -13.492 -19.359 1 97.25 279 VAL A N 1
ATOM 2137 C CA . VAL A 1 279 ? 11.102 -14.695 -19.781 1 97.25 279 VAL A CA 1
ATOM 2138 C C . VAL A 1 279 ? 10.438 -15.359 -18.578 1 97.25 279 VAL A C 1
ATOM 2140 O O . VAL A 1 279 ? 11.109 -15.688 -17.594 1 97.25 279 VAL A O 1
ATOM 2143 N N . ILE A 1 280 ? 9.188 -15.672 -18.688 1 97.81 280 ILE A N 1
ATOM 2144 C CA . ILE A 1 280 ? 8.359 -16.078 -17.547 1 97.81 280 ILE A CA 1
ATOM 2145 C C . ILE A 1 280 ? 8.852 -17.406 -17 1 97.81 280 ILE A C 1
ATOM 2147 O O . ILE A 1 280 ? 8.906 -17.594 -15.781 1 97.81 280 ILE A O 1
ATOM 2151 N N . ARG A 1 281 ? 9.242 -18.359 -17.891 1 96.5 281 ARG A N 1
ATOM 2152 C CA . ARG A 1 281 ? 9.656 -19.672 -17.406 1 96.5 281 ARG A CA 1
ATOM 2153 C C . ARG A 1 281 ? 10.852 -19.547 -16.469 1 96.5 281 ARG A C 1
ATOM 2155 O O . ARG A 1 281 ? 10.969 -20.297 -15.492 1 96.5 281 ARG A O 1
ATOM 2162 N N . THR A 1 282 ? 11.742 -18.609 -16.719 1 95.94 282 THR A N 1
ATOM 2163 C CA . THR A 1 282 ? 12.922 -18.438 -15.875 1 95.94 282 THR A CA 1
ATOM 2164 C C . THR A 1 282 ? 12.531 -17.812 -14.539 1 95.94 282 THR A C 1
ATOM 2166 O O . THR A 1 282 ? 13.156 -18.094 -13.516 1 95.94 282 THR A O 1
ATOM 2169 N N . ALA A 1 283 ? 11.508 -16.938 -14.586 1 95.94 283 ALA A N 1
ATOM 2170 C CA . ALA A 1 283 ? 10.977 -16.391 -13.352 1 95.94 283 ALA A CA 1
ATOM 2171 C C . ALA A 1 283 ? 10.383 -17.484 -12.469 1 95.94 283 ALA A C 1
ATOM 2173 O O . ALA A 1 283 ? 10.578 -17.484 -11.25 1 95.94 283 ALA A O 1
ATOM 2174 N N . VAL A 1 284 ? 9.68 -18.375 -13.086 1 95.5 284 VAL A N 1
ATOM 2175 C CA . VAL A 1 284 ? 9.078 -19.484 -12.359 1 95.5 284 VAL A CA 1
ATOM 2176 C C . VAL A 1 284 ? 10.18 -20.375 -11.766 1 95.5 284 VAL A C 1
ATOM 2178 O O . VAL A 1 284 ? 10.102 -20.766 -10.602 1 95.5 284 VAL A O 1
ATOM 2181 N N . ASN A 1 285 ? 11.242 -20.672 -12.586 1 93.56 285 ASN A N 1
ATOM 2182 C CA . ASN A 1 285 ? 12.375 -21.438 -12.094 1 93.56 285 ASN A CA 1
ATOM 2183 C C . ASN A 1 285 ? 12.977 -20.812 -10.844 1 93.56 285 ASN A C 1
ATOM 2185 O O . ASN A 1 285 ? 13.242 -21.516 -9.859 1 93.56 285 ASN A O 1
ATOM 2189 N N . ALA A 1 286 ? 13.133 -19.531 -10.93 1 91.44 286 ALA A N 1
ATOM 2190 C CA . ALA A 1 286 ? 13.734 -18.812 -9.805 1 91.44 286 ALA A CA 1
ATOM 2191 C C . ALA A 1 286 ? 12.805 -18.828 -8.594 1 91.44 286 ALA A C 1
ATOM 2193 O O . ALA A 1 286 ? 13.258 -19.062 -7.465 1 91.44 286 ALA A O 1
ATOM 2194 N N . SER A 1 287 ? 11.547 -18.594 -8.781 1 92 287 SER A N 1
ATOM 2195 C CA . SER A 1 287 ? 10.57 -18.5 -7.699 1 92 287 SER A CA 1
ATOM 2196 C C . SER A 1 287 ? 10.398 -19.844 -6.988 1 92 287 SER A C 1
ATOM 2198 O O . SER A 1 287 ? 9.938 -19.891 -5.848 1 92 287 SER A O 1
ATOM 2200 N N . CYS A 1 288 ? 10.766 -20.922 -7.633 1 87.38 288 CYS A N 1
ATOM 2201 C CA . CYS A 1 288 ? 10.602 -22.25 -7.055 1 87.38 288 CYS A CA 1
ATOM 2202 C C . CYS A 1 288 ? 11.93 -22.781 -6.523 1 87.38 288 CYS A C 1
ATOM 2204 O O . CYS A 1 288 ? 12.008 -23.906 -6.039 1 87.38 288 CYS A O 1
ATOM 2206 N N . ALA A 1 289 ? 12.953 -22.016 -6.645 1 84.12 289 ALA A N 1
ATOM 2207 C CA . ALA A 1 289 ? 14.289 -22.453 -6.258 1 84.12 289 ALA A CA 1
ATOM 2208 C C . ALA A 1 289 ? 14.508 -22.312 -4.754 1 84.12 289 ALA A C 1
ATOM 2210 O O . ALA A 1 289 ? 15.367 -21.547 -4.316 1 84.12 289 ALA A O 1
ATOM 2211 N N . LEU A 1 290 ? 13.773 -23.047 -4.066 1 75.06 290 LEU A N 1
ATOM 2212 C CA . LEU A 1 290 ? 13.953 -23.062 -2.621 1 75.06 290 LEU A CA 1
ATOM 2213 C C . LEU A 1 290 ? 15.273 -23.734 -2.248 1 75.06 290 LEU A C 1
ATOM 2215 O O . LEU A 1 290 ? 15.617 -24.781 -2.787 1 75.06 290 LEU A O 1
ATOM 2219 N N . PRO A 1 291 ? 15.977 -23.078 -1.335 1 69.56 291 PRO A N 1
ATOM 2220 C CA . PRO A 1 291 ? 17.219 -23.719 -0.903 1 69.56 291 PRO A CA 1
ATOM 2221 C C . PRO A 1 291 ? 17 -25.141 -0.392 1 69.56 291 PRO A C 1
ATOM 2223 O O . PRO A 1 291 ? 16.078 -25.391 0.377 1 69.56 291 PRO A O 1
ATOM 2226 N N . GLY A 1 292 ? 17.844 -26 -0.839 1 68.25 292 GLY A N 1
ATOM 2227 C CA . GLY A 1 292 ? 17.703 -27.406 -0.466 1 68.25 292 GLY A CA 1
ATOM 2228 C C . GLY A 1 292 ? 16.844 -28.203 -1.431 1 68.25 292 GLY A C 1
ATOM 2229 O O . GLY A 1 292 ? 16.969 -29.422 -1.525 1 68.25 292 GLY A O 1
ATOM 2230 N N . LEU A 1 293 ? 15.992 -27.531 -2.104 1 74.94 293 LEU A N 1
ATOM 2231 C CA . LEU A 1 293 ? 15.133 -28.188 -3.07 1 74.94 293 LEU A CA 1
ATOM 2232 C C . LEU A 1 293 ? 15.719 -28.109 -4.477 1 74.94 293 LEU A C 1
ATOM 2234 O O . LEU A 1 293 ? 15.836 -29.109 -5.172 1 74.94 293 LEU A O 1
ATOM 2238 N N . MET A 1 294 ? 16.141 -26.922 -4.82 1 80.94 294 MET A N 1
ATOM 2239 C CA . MET A 1 294 ? 16.672 -26.672 -6.152 1 80.94 294 MET A CA 1
ATOM 2240 C C . MET A 1 294 ? 17.734 -25.578 -6.105 1 80.94 294 MET A C 1
ATOM 2242 O O . MET A 1 294 ? 17.672 -24.672 -5.266 1 80.94 294 MET A O 1
ATOM 2246 N N . PRO A 1 295 ? 18.688 -25.641 -6.969 1 79.06 295 PRO A N 1
ATOM 2247 C CA . PRO A 1 295 ? 19.688 -24.578 -7.027 1 79.06 295 PRO A CA 1
ATOM 2248 C C . PRO A 1 295 ? 19.125 -23.25 -7.52 1 79.06 295 PRO A C 1
ATOM 2250 O O . PRO A 1 295 ? 18.062 -23.234 -8.156 1 79.06 295 PRO A O 1
ATOM 2253 N N . PRO A 1 296 ? 19.844 -22.234 -7.227 1 82.75 296 PRO A N 1
ATOM 2254 C CA . PRO A 1 296 ? 19.422 -20.922 -7.738 1 82.75 296 PRO A CA 1
ATOM 2255 C C . PRO A 1 296 ? 19.375 -20.875 -9.266 1 82.75 296 PRO A C 1
ATOM 2257 O O . PRO A 1 296 ? 20.078 -21.656 -9.93 1 82.75 296 PRO A O 1
ATOM 2260 N N . SER A 1 297 ? 18.562 -20.109 -9.75 1 85.56 297 SER A N 1
ATOM 2261 C CA . SER A 1 297 ? 18.359 -20.031 -11.188 1 85.56 297 SER A CA 1
ATOM 2262 C C . SER A 1 297 ? 18.625 -18.609 -11.703 1 85.56 297 SER A C 1
ATOM 2264 O O . SER A 1 297 ? 18.484 -17.641 -10.969 1 85.56 297 SER A O 1
ATOM 2266 N N . GLU A 1 298 ? 19.031 -18.594 -12.891 1 88.56 298 GLU A N 1
ATOM 2267 C CA . GLU A 1 298 ? 19.297 -17.328 -13.547 1 88.56 298 GLU A CA 1
ATOM 2268 C C . GLU A 1 298 ? 18.047 -16.812 -14.273 1 88.56 298 GLU A C 1
ATOM 2270 O O . GLU A 1 298 ? 17.312 -17.594 -14.883 1 88.56 298 GLU A O 1
ATOM 2275 N N . LEU A 1 299 ? 17.859 -15.562 -14.234 1 92.44 299 LEU A N 1
ATOM 2276 C CA . LEU A 1 299 ? 16.781 -14.922 -14.984 1 92.44 299 LEU A CA 1
ATOM 2277 C C . LEU A 1 299 ? 17.266 -14.516 -16.375 1 92.44 299 LEU A C 1
ATOM 2279 O O . LEU A 1 299 ? 18.344 -13.945 -16.516 1 92.44 299 LEU A O 1
ATOM 2283 N N . LEU A 1 300 ? 16.453 -14.867 -17.359 1 93.94 300 LEU A N 1
ATOM 2284 C CA . LEU A 1 300 ? 16.781 -14.5 -18.734 1 93.94 300 LEU A CA 1
ATOM 2285 C C . LEU A 1 300 ? 15.781 -13.469 -19.266 1 93.94 300 LEU A C 1
ATOM 2287 O O . LEU A 1 300 ? 14.625 -13.453 -18.844 1 93.94 300 LEU A O 1
ATOM 2291 N N . ALA A 1 301 ? 16.297 -12.609 -20.109 1 94 301 ALA A N 1
ATOM 2292 C CA . ALA A 1 301 ? 15.484 -11.602 -20.781 1 94 301 ALA A CA 1
ATOM 2293 C C . ALA A 1 301 ? 15.695 -11.656 -22.297 1 94 301 ALA A C 1
ATOM 2295 O O . ALA A 1 301 ? 16.719 -12.141 -22.766 1 94 301 ALA A O 1
ATOM 2296 N N . LYS A 1 302 ? 14.695 -11.25 -23 1 92.94 302 LYS A N 1
ATOM 2297 C CA . LYS A 1 302 ? 14.828 -11.125 -24.453 1 92.94 302 LYS A CA 1
ATOM 2298 C C . LYS A 1 302 ? 15.398 -9.766 -24.844 1 92.94 302 LYS A C 1
ATOM 2300 O O . LYS A 1 302 ? 14.914 -8.734 -24.391 1 92.94 302 LYS A O 1
ATOM 2305 N N . ASP A 1 303 ? 16.406 -9.828 -25.609 1 87.5 303 ASP A N 1
ATOM 2306 C CA . ASP A 1 303 ? 16.938 -8.586 -26.156 1 87.5 303 ASP A CA 1
ATOM 2307 C C . ASP A 1 303 ? 15.953 -7.949 -27.141 1 87.5 303 ASP A C 1
ATOM 2309 O O . ASP A 1 303 ? 15.461 -8.609 -28.047 1 87.5 303 ASP A O 1
ATOM 2313 N N . GLU A 1 304 ? 15.688 -6.711 -26.969 1 78.69 304 GLU A N 1
ATOM 2314 C CA . GLU A 1 304 ? 14.664 -6.051 -27.766 1 78.69 304 GLU A CA 1
ATOM 2315 C C . GLU A 1 304 ? 15.07 -5.973 -29.234 1 78.69 304 GLU A C 1
ATOM 2317 O O . GLU A 1 304 ? 14.227 -6.094 -30.125 1 78.69 304 GLU A O 1
ATOM 2322 N N . ALA A 1 305 ? 16.406 -5.801 -29.438 1 77.88 305 ALA A N 1
ATOM 2323 C CA . ALA A 1 305 ? 16.906 -5.609 -30.797 1 77.88 305 ALA A CA 1
ATOM 2324 C C . ALA A 1 305 ? 17.078 -6.949 -31.516 1 77.88 305 ALA A C 1
ATOM 2326 O O . ALA A 1 305 ? 16.703 -7.086 -32.688 1 77.88 305 ALA A O 1
ATOM 2327 N N . THR A 1 306 ? 17.516 -8.008 -30.844 1 86.12 306 THR A N 1
ATOM 2328 C CA . THR A 1 306 ? 17.875 -9.25 -31.5 1 86.12 306 THR A CA 1
ATOM 2329 C C . THR A 1 306 ? 16.891 -10.359 -31.172 1 86.12 306 THR A C 1
ATOM 2331 O O . THR A 1 306 ? 16.797 -11.359 -31.875 1 86.12 306 THR A O 1
ATOM 2334 N N . GLY A 1 307 ? 16.203 -10.195 -30.078 1 88.31 307 GLY A N 1
ATOM 2335 C CA . GLY A 1 307 ? 15.297 -11.234 -29.625 1 88.31 307 GLY A CA 1
ATOM 2336 C C . GLY A 1 307 ? 16 -12.383 -28.922 1 88.31 307 GLY A C 1
ATOM 2337 O O . GLY A 1 307 ? 15.352 -13.328 -28.469 1 88.31 307 GLY A O 1
ATOM 2338 N N . GLU A 1 308 ? 17.297 -12.273 -28.812 1 92.31 308 GLU A N 1
ATOM 2339 C CA . GLU A 1 308 ? 18.078 -13.32 -28.156 1 92.31 308 GLU A CA 1
ATOM 2340 C C . GLU A 1 308 ? 17.938 -13.258 -26.641 1 92.31 308 GLU A C 1
ATOM 2342 O O . GLU A 1 308 ? 17.672 -12.195 -26.078 1 92.31 308 GLU A O 1
ATOM 2347 N N . LEU A 1 309 ? 18.078 -14.461 -26.078 1 93.94 309 LEU A N 1
ATOM 2348 C CA . LEU A 1 309 ? 18 -14.531 -24.625 1 93.94 309 LEU A CA 1
ATOM 2349 C C . LEU A 1 309 ? 19.312 -14.094 -23.984 1 93.94 309 LEU A C 1
ATOM 2351 O O . LEU A 1 309 ? 20.391 -14.57 -24.375 1 93.94 309 LEU A O 1
ATOM 2355 N N . ILE A 1 310 ? 19.234 -13.156 -23.094 1 90.88 310 ILE A N 1
ATOM 2356 C CA . ILE A 1 310 ? 20.391 -12.664 -22.359 1 90.88 310 ILE A CA 1
ATOM 2357 C C . ILE A 1 310 ? 20.125 -12.703 -20.859 1 90.88 310 ILE A C 1
ATOM 2359 O O . ILE A 1 310 ? 18.969 -12.688 -20.438 1 90.88 310 ILE A O 1
ATOM 2363 N N . PRO A 1 311 ? 21.203 -12.734 -20.078 1 90.19 311 PRO A N 1
ATOM 2364 C CA . PRO A 1 311 ? 20.984 -12.695 -18.641 1 90.19 311 PRO A CA 1
ATOM 2365 C C . PRO A 1 311 ? 20.391 -11.367 -18.172 1 90.19 311 PRO A C 1
ATOM 2367 O O . PRO A 1 311 ? 20.828 -10.305 -18.609 1 90.19 311 PRO A O 1
ATOM 2370 N N . PHE A 1 312 ? 19.391 -11.5 -17.422 1 87.88 312 PHE A N 1
ATOM 2371 C CA . PHE A 1 312 ? 18.75 -10.312 -16.875 1 87.88 312 PHE A CA 1
ATOM 2372 C C . PHE A 1 312 ? 19.625 -9.672 -15.805 1 87.88 312 PHE A C 1
ATOM 2374 O O . PHE A 1 312 ? 19.766 -8.453 -15.75 1 87.88 312 PHE A O 1
ATOM 2381 N N . HIS A 1 313 ? 20.125 -10.461 -14.922 1 85.56 313 HIS A N 1
ATOM 2382 C CA . HIS A 1 313 ? 21.047 -10.008 -13.883 1 85.56 313 HIS A CA 1
ATOM 2383 C C . HIS A 1 313 ? 22.5 -10.172 -14.32 1 85.56 313 HIS A C 1
ATOM 2385 O O . HIS A 1 313 ? 22.812 -11.039 -15.133 1 85.56 313 HIS A O 1
ATOM 2391 N N . PRO A 1 314 ? 23.328 -9.258 -13.758 1 83.88 314 PRO A N 1
ATOM 2392 C CA . PRO A 1 314 ? 24.766 -9.43 -14.031 1 83.88 314 PRO A CA 1
ATOM 2393 C C . PRO A 1 314 ? 25.328 -10.734 -13.469 1 83.88 314 PRO A C 1
ATOM 2395 O O . PRO A 1 314 ? 24.672 -11.391 -12.656 1 83.88 314 PRO A O 1
ATOM 2398 N N . ALA A 1 315 ? 26.484 -11.023 -13.961 1 80.56 315 ALA A N 1
ATOM 2399 C CA . ALA A 1 315 ? 27.156 -12.227 -13.469 1 80.56 315 ALA A CA 1
ATOM 2400 C C . ALA A 1 315 ? 27.359 -12.164 -11.961 1 80.56 315 ALA A C 1
ATOM 2402 O O . ALA A 1 315 ? 27.703 -11.109 -11.414 1 80.56 315 ALA A O 1
ATOM 2403 N N . GLY A 1 316 ? 27.016 -13.242 -11.359 1 77.94 316 GLY A N 1
ATOM 2404 C CA . GLY A 1 316 ? 27.234 -13.297 -9.922 1 77.94 316 GLY A CA 1
ATOM 2405 C C . GLY A 1 316 ? 25.953 -13.102 -9.125 1 77.94 316 GLY A C 1
ATOM 2406 O O . GLY A 1 316 ? 25.938 -13.297 -7.906 1 77.94 316 GLY A O 1
ATOM 2407 N N . VAL A 1 317 ? 24.984 -12.672 -9.781 1 79.5 317 VAL A N 1
ATOM 2408 C CA . VAL A 1 317 ? 23.703 -12.484 -9.086 1 79.5 317 VAL A CA 1
ATOM 2409 C C . VAL A 1 317 ? 22.781 -13.656 -9.383 1 79.5 317 VAL A C 1
ATOM 2411 O O . VAL A 1 317 ? 22.547 -14 -10.547 1 79.5 317 VAL A O 1
ATOM 2414 N N . THR A 1 318 ? 22.344 -14.281 -8.281 1 77.44 318 THR A N 1
ATOM 2415 C CA . THR A 1 318 ? 21.438 -15.406 -8.453 1 77.44 318 THR A CA 1
ATOM 2416 C C . THR A 1 318 ? 20.078 -15.102 -7.801 1 77.44 318 THR A C 1
ATOM 2418 O O . THR A 1 318 ? 19.984 -14.219 -6.945 1 77.44 318 THR A O 1
ATOM 2421 N N . SER A 1 319 ? 19.141 -15.75 -8.328 1 78.94 319 SER A N 1
ATOM 2422 C CA . SER A 1 319 ? 17.781 -15.586 -7.82 1 78.94 319 SER A CA 1
ATOM 2423 C C . SER A 1 319 ? 17.281 -16.875 -7.172 1 78.94 319 SER A C 1
ATOM 2425 O O . SER A 1 319 ? 17.641 -17.969 -7.598 1 78.94 319 SER A O 1
ATOM 2427 N N . PHE A 1 320 ? 16.5 -16.672 -6.086 1 76.75 320 PHE A N 1
ATOM 2428 C CA . PHE A 1 320 ? 15.969 -17.828 -5.359 1 76.75 320 PHE A CA 1
ATOM 2429 C C . PHE A 1 320 ? 14.5 -17.609 -5.016 1 76.75 320 PHE A C 1
ATOM 2431 O O . PHE A 1 320 ? 13.891 -16.641 -5.457 1 76.75 320 PHE A O 1
ATOM 2438 N N . ASP A 1 321 ? 13.938 -18.562 -4.383 1 75.31 321 ASP A N 1
ATOM 2439 C CA . ASP A 1 321 ? 12.5 -18.656 -4.133 1 75.31 321 ASP A CA 1
ATOM 2440 C C . ASP A 1 321 ? 12 -17.406 -3.41 1 75.31 321 ASP A C 1
ATOM 2442 O O . ASP A 1 321 ? 12.609 -16.953 -2.441 1 75.31 321 ASP A O 1
ATOM 2446 N N . GLY A 1 322 ? 10.898 -16.906 -3.854 1 70.12 322 GLY A N 1
ATOM 2447 C CA . GLY A 1 322 ? 10.273 -15.688 -3.357 1 70.12 322 GLY A CA 1
ATOM 2448 C C . GLY A 1 322 ? 9.695 -15.836 -1.964 1 70.12 322 GLY A C 1
ATOM 2449 O O . GLY A 1 322 ? 9.477 -14.844 -1.264 1 70.12 322 GLY A O 1
ATOM 2450 N N . THR A 1 323 ? 9.398 -17.031 -1.628 1 60.09 323 THR A N 1
ATOM 2451 C CA . THR A 1 323 ? 8.75 -17.281 -0.344 1 60.09 323 THR A CA 1
ATOM 2452 C C . THR A 1 323 ? 9.672 -16.891 0.809 1 60.09 323 THR A C 1
ATOM 2454 O O . THR A 1 323 ? 9.203 -16.609 1.916 1 60.09 323 THR A O 1
ATOM 2457 N N . ILE A 1 324 ? 10.867 -16.828 0.445 1 52.56 324 ILE A N 1
ATOM 2458 C CA . ILE A 1 324 ? 11.852 -16.469 1.458 1 52.56 324 ILE A CA 1
ATOM 2459 C C . ILE A 1 324 ? 11.617 -15.039 1.932 1 52.56 324 ILE A C 1
ATOM 2461 O O . ILE A 1 324 ? 11.82 -14.727 3.109 1 52.56 324 ILE A O 1
ATOM 2465 N N . THR A 1 325 ? 11.18 -14.297 1.047 1 54.19 325 THR A N 1
ATOM 2466 C CA . THR A 1 325 ? 10.969 -12.891 1.381 1 54.19 325 THR A CA 1
ATOM 2467 C C . THR A 1 325 ? 9.5 -12.625 1.699 1 54.19 325 THR A C 1
ATOM 2469 O O . THR A 1 325 ? 9.188 -12.031 2.729 1 54.19 325 THR A O 1
ATOM 2472 N N . ALA A 1 326 ? 8.656 -12.961 0.804 1 59.97 326 ALA A N 1
ATOM 2473 C CA . ALA A 1 326 ? 7.23 -12.75 1.021 1 59.97 326 ALA A CA 1
ATOM 2474 C C . ALA A 1 326 ? 6.398 -13.742 0.214 1 59.97 326 ALA A C 1
ATOM 2476 O O . ALA A 1 326 ? 6.613 -13.906 -0.989 1 59.97 326 ALA A O 1
ATOM 2477 N N . ASP A 1 327 ? 5.512 -14.367 0.949 1 61.34 327 ASP A N 1
ATOM 2478 C CA . ASP A 1 327 ? 4.602 -15.258 0.242 1 61.34 327 ASP A CA 1
ATOM 2479 C C . ASP A 1 327 ? 3.59 -14.469 -0.586 1 61.34 327 ASP A C 1
ATOM 2481 O O . ASP A 1 327 ? 3.197 -14.898 -1.673 1 61.34 327 ASP A O 1
ATOM 2485 N N . ILE A 1 328 ? 3.215 -13.391 -0.127 1 71.12 328 ILE A N 1
ATOM 2486 C CA . ILE A 1 328 ? 2.295 -12.492 -0.814 1 71.12 328 ILE A CA 1
ATOM 2487 C C . ILE A 1 328 ? 2.883 -11.078 -0.846 1 71.12 328 ILE A C 1
ATOM 2489 O O . ILE A 1 328 ? 3.105 -10.469 0.202 1 71.12 328 ILE A O 1
ATOM 2493 N N . PRO A 1 329 ? 3.16 -10.648 -2.023 1 82.94 329 PRO A N 1
ATOM 2494 C CA . PRO A 1 329 ? 3.713 -9.297 -2.135 1 82.94 329 PRO A CA 1
ATOM 2495 C C . PRO A 1 329 ? 2.631 -8.219 -2.18 1 82.94 329 PRO A C 1
ATOM 2497 O O . PRO A 1 329 ? 2.582 -7.426 -3.123 1 82.94 329 PRO A O 1
ATOM 2500 N N . ALA A 1 330 ? 1.828 -8.062 -1.172 1 83.31 330 ALA A N 1
ATOM 2501 C CA . ALA A 1 330 ? 0.669 -7.172 -1.129 1 83.31 330 ALA A CA 1
ATOM 2502 C C . ALA A 1 330 ? 1.089 -5.711 -1.28 1 83.31 330 ALA A C 1
ATOM 2504 O O . ALA A 1 330 ? 0.492 -4.965 -2.059 1 83.31 330 ALA A O 1
ATOM 2505 N N . ALA A 1 331 ? 2.115 -5.301 -0.586 1 80.88 331 ALA A N 1
ATOM 2506 C CA . ALA A 1 331 ? 2.553 -3.906 -0.616 1 80.88 331 ALA A CA 1
ATOM 2507 C C . ALA A 1 331 ? 2.982 -3.496 -2.021 1 80.88 331 ALA A C 1
ATOM 2509 O O . ALA A 1 331 ? 2.635 -2.41 -2.492 1 80.88 331 ALA A O 1
ATOM 2510 N N . ARG A 1 332 ? 3.699 -4.406 -2.617 1 86.12 332 ARG A N 1
ATOM 2511 C CA . ARG A 1 332 ? 4.184 -4.098 -3.957 1 86.12 332 ARG A CA 1
ATOM 2512 C C . ARG A 1 332 ? 3.039 -4.062 -4.961 1 86.12 332 ARG A C 1
ATOM 2514 O O . ARG A 1 332 ? 3.045 -3.256 -5.895 1 86.12 332 ARG A O 1
ATOM 2521 N N . LEU A 1 333 ? 2.084 -4.918 -4.797 1 90.12 333 LEU A N 1
ATOM 2522 C CA . LEU A 1 333 ? 0.923 -4.914 -5.68 1 90.12 333 LEU A CA 1
ATOM 2523 C C . LEU A 1 333 ? 0.114 -3.633 -5.508 1 90.12 333 LEU A C 1
ATOM 2525 O O . LEU A 1 333 ? -0.433 -3.105 -6.477 1 90.12 333 LEU A O 1
ATOM 2529 N N . THR A 1 334 ? 0.057 -3.176 -4.305 1 88.19 334 THR A N 1
ATOM 2530 C CA . THR A 1 334 ? -0.623 -1.913 -4.039 1 88.19 334 THR A CA 1
ATOM 2531 C C . THR A 1 334 ? 0.101 -0.753 -4.715 1 88.19 334 THR A C 1
ATOM 2533 O O . THR A 1 334 ? -0.527 0.076 -5.375 1 88.19 334 THR A O 1
ATOM 2536 N N . GLU A 1 335 ? 1.382 -0.794 -4.598 1 84.62 335 GLU A N 1
ATOM 2537 C CA . GLU A 1 335 ? 2.203 0.265 -5.176 1 84.62 335 GLU A CA 1
ATOM 2538 C C . GLU A 1 335 ? 2.086 0.289 -6.695 1 84.62 335 GLU A C 1
ATOM 2540 O O . GLU A 1 335 ? 1.924 1.354 -7.293 1 84.62 335 GLU A O 1
ATOM 2545 N N . LEU A 1 336 ? 2.109 -0.877 -7.297 1 86.75 336 LEU A N 1
ATOM 2546 C CA . LEU A 1 336 ? 2.234 -0.958 -8.75 1 86.75 336 LEU A CA 1
ATOM 2547 C C . LEU A 1 336 ? 0.864 -0.9 -9.414 1 86.75 336 LEU A C 1
ATOM 2549 O O . LEU A 1 336 ? 0.721 -0.33 -10.5 1 86.75 336 LEU A O 1
ATOM 2553 N N . PHE A 1 337 ? -0.118 -1.475 -8.695 1 90.44 337 PHE A N 1
ATOM 2554 C CA . PHE A 1 337 ? -1.377 -1.665 -9.406 1 90.44 337 PHE A CA 1
ATOM 2555 C C . PHE A 1 337 ? -2.539 -1.085 -8.609 1 90.44 337 PHE A C 1
ATOM 2557 O O . PHE A 1 337 ? -3.703 -1.288 -8.961 1 90.44 337 PHE A O 1
ATOM 2564 N N . ASN A 1 338 ? -2.32 -0.41 -7.488 1 88.62 338 ASN A N 1
ATOM 2565 C CA . ASN A 1 338 ? -3.369 0.194 -6.676 1 88.62 338 ASN A CA 1
ATOM 2566 C C . ASN A 1 338 ? -4.305 -0.861 -6.09 1 88.62 338 ASN A C 1
ATOM 2568 O O . ASN A 1 338 ? -5.52 -0.654 -6.027 1 88.62 338 ASN A O 1
ATOM 2572 N N . CYS A 1 339 ? -3.701 -1.99 -5.789 1 91.19 339 CYS A N 1
ATOM 2573 C CA . CYS A 1 339 ? -4.5 -3.053 -5.191 1 91.19 339 CYS A CA 1
ATOM 2574 C C . CYS A 1 339 ? -4.668 -2.834 -3.693 1 91.19 339 CYS A C 1
ATOM 2576 O O . CYS A 1 339 ? -3.701 -2.523 -2.996 1 91.19 339 CYS A O 1
ATOM 2578 N N . ASN A 1 340 ? -5.902 -2.926 -3.225 1 88.94 340 ASN A N 1
ATOM 2579 C CA . ASN A 1 340 ? -6.16 -2.809 -1.794 1 88.94 340 ASN A CA 1
ATOM 2580 C C . ASN A 1 340 ? -7.129 -3.883 -1.31 1 88.94 340 ASN A C 1
ATOM 2582 O O . ASN A 1 340 ? -7.594 -3.836 -0.169 1 88.94 340 ASN A O 1
ATOM 2586 N N . ASN A 1 341 ? -7.57 -4.711 -2.172 1 91.12 341 ASN A N 1
ATOM 2587 C CA . ASN A 1 341 ? -8.352 -5.906 -1.878 1 91.12 341 ASN A CA 1
ATOM 2588 C C . ASN A 1 341 ? -7.652 -7.168 -2.375 1 91.12 341 ASN A C 1
ATOM 2590 O O . ASN A 1 341 ? -7.305 -7.266 -3.553 1 91.12 341 ASN A O 1
ATOM 2594 N N . PHE A 1 342 ? -7.457 -8.117 -1.454 1 91.75 342 PHE A N 1
ATOM 2595 C CA . PHE A 1 342 ? -6.648 -9.273 -1.811 1 91.75 342 PHE A CA 1
ATOM 2596 C C . PHE A 1 342 ? -7.414 -10.57 -1.552 1 91.75 342 PHE A C 1
ATOM 2598 O O . PHE A 1 342 ? -7.848 -10.828 -0.427 1 91.75 342 PHE A O 1
ATOM 2605 N N . ILE A 1 343 ? -7.621 -11.305 -2.596 1 93.88 343 ILE A N 1
ATOM 2606 C CA . ILE A 1 343 ? -8.078 -12.688 -2.498 1 93.88 343 ILE A CA 1
ATOM 2607 C C . ILE A 1 343 ? -6.875 -13.633 -2.455 1 93.88 343 ILE A C 1
ATOM 2609 O O . ILE A 1 343 ? -6.113 -13.719 -3.422 1 93.88 343 ILE A O 1
ATOM 2613 N N . VAL A 1 344 ? -6.703 -14.305 -1.337 1 91.31 344 VAL A N 1
ATOM 2614 C CA . VAL A 1 344 ? -5.52 -15.141 -1.174 1 91.31 344 VAL A CA 1
ATOM 2615 C C . VAL A 1 344 ? -5.914 -16.609 -1.227 1 91.31 344 VAL A C 1
ATOM 2617 O O . VAL A 1 344 ? -6.762 -17.062 -0.452 1 91.31 344 VAL A O 1
ATOM 2620 N N . SER A 1 345 ? -5.426 -17.281 -2.197 1 92.69 345 SER A N 1
ATOM 2621 C CA . SER A 1 345 ? -5.473 -18.734 -2.205 1 92.69 345 SER A CA 1
ATOM 2622 C C . SER A 1 345 ? -4.262 -19.328 -1.496 1 92.69 345 SER A C 1
ATOM 2624 O O . SER A 1 345 ? -3.152 -19.312 -2.031 1 92.69 345 SER A O 1
ATOM 2626 N N . GLN A 1 346 ? -4.52 -19.844 -0.323 1 86.19 346 GLN A N 1
ATOM 2627 C CA . GLN A 1 346 ? -3.428 -20.266 0.548 1 86.19 346 GLN A CA 1
ATOM 2628 C C . GLN A 1 346 ? -3.352 -21.781 0.635 1 86.19 346 GLN A C 1
ATOM 2630 O O . GLN A 1 346 ? -4.285 -22.438 1.112 1 86.19 346 GLN A O 1
ATOM 2635 N N . VAL A 1 347 ? -2.258 -22.297 0.205 1 81.25 347 VAL A N 1
ATOM 2636 C CA . VAL A 1 347 ? -2.113 -23.75 0.242 1 81.25 347 VAL A CA 1
ATOM 2637 C C . VAL A 1 347 ? -0.832 -24.125 0.983 1 81.25 347 VAL A C 1
ATOM 2639 O O . VAL A 1 347 ? -0.425 -25.297 0.987 1 81.25 347 VAL A O 1
ATOM 2642 N N . ASN A 1 348 ? -0.19 -23.078 1.543 1 69.81 348 ASN A N 1
ATOM 2643 C CA . ASN A 1 348 ? 1.007 -23.375 2.322 1 69.81 348 ASN A CA 1
ATOM 2644 C C . ASN A 1 348 ? 0.69 -24.281 3.518 1 69.81 348 ASN A C 1
ATOM 2646 O O . ASN A 1 348 ? -0.144 -23.922 4.355 1 69.81 348 ASN A O 1
ATOM 2650 N N . PRO A 1 349 ? 1.283 -25.391 3.498 1 62.84 349 PRO A N 1
ATOM 2651 C CA . PRO A 1 349 ? 0.914 -26.375 4.512 1 62.84 349 PRO A CA 1
ATOM 2652 C C . PRO A 1 349 ? 1.046 -25.844 5.934 1 62.84 349 PRO A C 1
ATOM 2654 O O . PRO A 1 349 ? 0.201 -26.125 6.785 1 62.84 349 PRO A O 1
ATOM 2657 N N . HIS A 1 350 ? 2.133 -25.109 6.184 1 56.97 350 HIS A N 1
ATOM 2658 C CA . HIS A 1 350 ? 2.336 -24.625 7.543 1 56.97 350 HIS A CA 1
ATOM 2659 C C . HIS A 1 350 ? 1.298 -23.562 7.91 1 56.97 350 HIS A C 1
ATOM 2661 O O . HIS A 1 350 ? 0.781 -23.562 9.031 1 56.97 350 HIS A O 1
ATOM 2667 N N . ILE A 1 351 ? 1.018 -22.781 6.977 1 53.34 351 ILE A N 1
ATOM 2668 C CA . ILE A 1 351 ? 0.09 -21.688 7.223 1 53.34 351 ILE A CA 1
ATOM 2669 C C . ILE A 1 351 ? -1.343 -22.203 7.223 1 53.34 351 ILE A C 1
ATOM 2671 O O . ILE A 1 351 ? -2.16 -21.797 8.055 1 53.34 351 ILE A O 1
ATOM 2675 N N . ASN A 1 352 ? -1.616 -23.109 6.27 1 48.22 352 ASN A N 1
ATOM 2676 C CA . ASN A 1 352 ? -2.955 -23.688 6.172 1 48.22 352 ASN A CA 1
ATOM 2677 C C . ASN A 1 352 ? -3.377 -24.344 7.48 1 48.22 352 ASN A C 1
ATOM 2679 O O . ASN A 1 352 ? -4.516 -24.188 7.922 1 48.22 352 ASN A O 1
ATOM 2683 N N . PHE A 1 353 ? -2.41 -24.875 7.945 1 48 353 PHE A N 1
ATOM 2684 C CA . PHE A 1 353 ? -2.672 -25.547 9.211 1 48 353 PHE A CA 1
ATOM 2685 C C . PHE A 1 353 ? -3.016 -24.547 10.297 1 48 353 PHE A C 1
ATOM 2687 O O . PHE A 1 353 ? -4.008 -24.703 11.016 1 48 353 PHE A O 1
ATOM 2694 N N . VAL A 1 354 ? -2.277 -23.406 10.297 1 47.75 354 VAL A N 1
ATOM 2695 C CA . VAL A 1 354 ? -2.432 -22.406 11.352 1 47.75 354 VAL A CA 1
ATOM 2696 C C . VAL A 1 354 ? -3.74 -21.641 11.148 1 47.75 354 VAL A C 1
ATOM 2698 O O . VAL A 1 354 ? -4.465 -21.375 12.109 1 47.75 354 VAL A O 1
ATOM 2701 N N . LEU A 1 355 ? -4.008 -21.391 9.961 1 47.56 355 LEU A N 1
ATOM 2702 C CA . LEU A 1 355 ? -5.191 -20.594 9.68 1 47.56 355 LEU A CA 1
ATOM 2703 C C . LEU A 1 355 ? -6.465 -21.406 9.914 1 47.56 355 LEU A C 1
ATOM 2705 O O . LEU A 1 355 ? -7.473 -20.859 10.375 1 47.56 355 LEU A O 1
ATOM 2709 N N . HIS A 1 356 ? -6.445 -22.656 9.609 1 43.31 356 HIS A N 1
ATOM 2710 C CA . HIS A 1 356 ? -7.602 -23.5 9.875 1 43.31 356 HIS A CA 1
ATOM 2711 C C . HIS A 1 356 ? -7.883 -23.594 11.375 1 43.31 356 HIS A C 1
ATOM 2713 O O . HIS A 1 356 ? -9.039 -23.609 11.789 1 43.31 356 HIS A O 1
ATOM 2719 N N . LEU A 1 357 ? -6.77 -23.562 12.023 1 40.88 357 LEU A N 1
ATOM 2720 C CA . LEU A 1 357 ? -6.887 -23.609 13.477 1 40.88 357 LEU A CA 1
ATOM 2721 C C . LEU A 1 357 ? -7.488 -22.328 14.023 1 40.88 357 LEU A C 1
ATOM 2723 O O . LEU A 1 357 ? -8.297 -22.359 14.953 1 40.88 357 LEU A O 1
ATOM 2727 N N . ALA A 1 358 ? -6.996 -21.188 13.438 1 42.38 358 ALA A N 1
ATOM 2728 C CA . ALA A 1 358 ? -7.473 -19.891 13.867 1 42.38 358 ALA A CA 1
ATOM 2729 C C . ALA A 1 358 ? -8.938 -19.688 13.492 1 42.38 358 ALA A C 1
ATOM 2731 O O . ALA A 1 358 ? -9.703 -19.062 14.234 1 42.38 358 ALA A O 1
ATOM 2732 N N . ASP A 1 359 ? -9.25 -20.047 12.312 1 45.41 359 ASP A N 1
ATOM 2733 C CA . ASP A 1 359 ? -10.633 -19.922 11.859 1 45.41 359 ASP A CA 1
ATOM 2734 C C . ASP A 1 359 ? -11.57 -20.797 12.703 1 45.41 359 ASP A C 1
ATOM 2736 O O . ASP A 1 359 ? -12.727 -20.438 12.93 1 45.41 359 ASP A O 1
ATOM 2740 N N . ASP A 1 360 ? -11.039 -21.984 13.109 1 39.78 360 ASP A N 1
ATOM 2741 C CA . ASP A 1 360 ? -11.844 -22.859 13.961 1 39.78 360 ASP A CA 1
ATOM 2742 C C . ASP A 1 360 ? -12.055 -22.234 15.336 1 39.78 360 ASP A C 1
ATOM 2744 O O . ASP A 1 360 ? -13.039 -22.531 16.016 1 39.78 360 ASP A O 1
ATOM 2748 N N . GLY A 1 361 ? -11.156 -21.5 15.797 1 34.59 361 GLY A N 1
ATOM 2749 C CA . GLY A 1 361 ? -11.336 -20.812 17.078 1 34.59 361 GLY A CA 1
ATOM 2750 C C . GLY A 1 361 ? -12.328 -19.672 17 1 34.59 361 GLY A C 1
ATOM 2751 O O . GLY A 1 361 ? -12.703 -19.094 18.016 1 34.59 361 GLY A O 1
ATOM 2752 N N . GLY A 1 362 ? -12.398 -18.969 15.938 1 34.19 362 GLY A N 1
ATOM 2753 C CA . GLY A 1 362 ? -13.516 -18.047 15.859 1 34.19 362 GLY A CA 1
ATOM 2754 C C . GLY A 1 362 ? -14.859 -18.75 15.789 1 34.19 362 GLY A C 1
ATOM 2755 O O 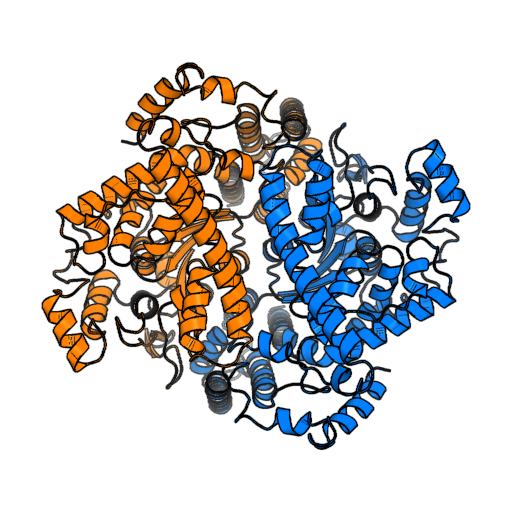. GLY A 1 362 ? -14.93 -19.953 15.578 1 34.19 362 GLY A O 1
ATOM 2756 N N . GLY A 1 363 ? -15.977 -18.281 16.422 1 35.53 363 GLY A N 1
ATOM 2757 C CA . GLY A 1 363 ? -17.312 -18.797 16.625 1 35.53 363 GLY A CA 1
ATOM 2758 C C . GLY A 1 363 ? -17.906 -19.453 15.391 1 35.53 363 GLY A C 1
ATOM 2759 O O . GLY A 1 363 ? -19.125 -19.578 15.273 1 35.53 363 GLY A O 1
ATOM 2760 N N . GLY A 1 364 ? -17.312 -19.656 14.359 1 32.72 364 GLY A N 1
ATOM 2761 C CA . GLY A 1 364 ? -18.203 -20.312 13.398 1 32.72 364 GLY A CA 1
ATOM 2762 C C . GLY A 1 364 ? -18.641 -21.688 13.828 1 32.72 364 GLY A C 1
ATOM 2763 O O . GLY A 1 364 ? -18.094 -22.25 14.789 1 32.72 364 GLY A O 1
ATOM 2764 N N . ARG A 1 365 ? -19.781 -22.281 13.281 1 34.78 365 ARG A N 1
ATOM 2765 C CA . ARG A 1 365 ? -20.672 -23.406 13.547 1 34.78 365 ARG A CA 1
ATOM 2766 C C . ARG A 1 365 ? -19.891 -24.719 13.586 1 34.78 365 ARG A C 1
ATOM 2768 O O . ARG A 1 365 ? -20.344 -25.688 14.18 1 34.78 365 ARG A O 1
ATOM 2775 N N . ARG A 1 366 ? -18.844 -24.875 12.922 1 33.62 366 ARG A N 1
ATOM 2776 C CA . ARG A 1 366 ? -18.484 -26.281 12.789 1 33.62 366 ARG A CA 1
ATOM 2777 C C . ARG A 1 366 ? -18.016 -26.859 14.125 1 33.62 366 ARG A C 1
ATOM 2779 O O . ARG A 1 366 ? -18.234 -28.031 14.422 1 33.62 366 ARG A O 1
ATOM 2786 N N . PHE A 1 367 ? -17.359 -26.094 14.938 1 31.98 367 PHE A N 1
ATOM 2787 C CA . PHE A 1 367 ? -16.859 -26.812 16.109 1 31.98 367 PHE A CA 1
ATOM 2788 C C . PHE A 1 367 ? -17.953 -26.953 17.156 1 31.98 367 PHE A C 1
ATOM 2790 O O . PHE A 1 367 ? -17.719 -27.484 18.25 1 31.98 367 PHE A O 1
ATOM 2797 N N . ARG A 1 368 ? -19.031 -26.281 16.922 1 33.12 368 ARG A N 1
ATOM 2798 C CA . ARG A 1 368 ? -19.984 -26.594 17.984 1 33.12 368 ARG A CA 1
ATOM 2799 C C . ARG A 1 368 ? -20.266 -28.078 18.047 1 33.12 368 ARG A C 1
ATOM 2801 O O . ARG A 1 368 ? -20.781 -28.578 19.062 1 33.12 368 ARG A O 1
ATOM 2808 N N . HIS A 1 369 ? -20.281 -28.75 16.906 1 29.62 369 HIS A N 1
ATOM 2809 C CA . HIS A 1 369 ? -20.797 -30.109 17.031 1 29.62 369 HIS A CA 1
ATOM 2810 C C . HIS A 1 369 ? -19.75 -31.047 17.609 1 29.62 369 HIS A C 1
ATOM 2812 O O . HIS A 1 369 ? -19.984 -32.25 17.703 1 29.62 369 HIS A O 1
ATOM 2818 N N . MET A 1 370 ? -18.359 -30.719 17.625 1 31.81 370 MET A N 1
ATOM 2819 C CA . MET A 1 370 ? -17.625 -31.812 18.266 1 31.81 370 MET A CA 1
ATOM 2820 C C . MET A 1 370 ? -17.891 -31.828 19.766 1 31.81 370 MET A C 1
ATOM 2822 O O . MET A 1 370 ? -17.375 -31 20.516 1 31.81 370 MET A O 1
ATOM 2826 N N . GLY A 1 371 ? -18.922 -32.125 20.344 1 31.55 371 GLY A N 1
ATOM 2827 C CA . GLY A 1 371 ? -19.312 -32.469 21.703 1 31.55 371 GLY A CA 1
ATOM 2828 C C . GLY A 1 371 ? -18.234 -33.219 22.469 1 31.55 371 GLY A C 1
ATOM 2829 O O . GLY A 1 371 ? -18.062 -33 23.672 1 31.55 371 GLY A O 1
ATOM 2830 N N . ARG A 1 372 ? -17.781 -34.5 22.141 1 36.03 372 ARG A N 1
ATOM 2831 C CA . ARG A 1 372 ? -17.156 -35.406 23.094 1 36.03 372 ARG A CA 1
ATOM 2832 C C . ARG A 1 372 ? -15.797 -34.875 23.531 1 36.03 372 ARG A C 1
ATOM 2834 O O . ARG A 1 372 ? -15.422 -35.031 24.703 1 36.03 372 ARG A O 1
ATOM 2841 N N . SER A 1 373 ? -14.602 -34.812 22.797 1 36.97 373 SER A N 1
ATOM 2842 C CA . SER A 1 373 ? -13.32 -34.719 23.5 1 36.97 373 SER A CA 1
ATOM 2843 C C . SER A 1 373 ? -12.969 -33.281 23.828 1 36.97 373 SER A C 1
ATOM 2845 O O . SER A 1 373 ? -12.609 -32.5 22.938 1 36.97 373 SER A O 1
ATOM 2847 N N . GLY A 1 374 ? -13.625 -32.625 24.641 1 39.62 374 GLY A N 1
ATOM 2848 C CA . GLY A 1 374 ? -13.492 -31.375 25.344 1 39.62 374 GLY A CA 1
ATOM 2849 C C . GLY A 1 374 ? -12.055 -31.016 25.672 1 39.62 374 GLY A C 1
ATOM 2850 O O . GLY A 1 374 ? -11.641 -29.859 25.5 1 39.62 374 GLY A O 1
ATOM 2851 N N . GLU A 1 375 ? -11.383 -32.031 26.25 1 40.69 375 GLU A N 1
ATOM 2852 C CA . GLU A 1 375 ? -10.016 -31.875 26.734 1 40.69 375 GLU A CA 1
ATOM 2853 C C . GLU A 1 375 ? -9.047 -31.641 25.594 1 40.69 375 GLU A C 1
ATOM 2855 O O . GLU A 1 375 ? -8.117 -30.828 25.703 1 40.69 375 GLU A O 1
ATOM 2860 N N . ARG A 1 376 ? -9.281 -32.375 24.531 1 39.12 376 ARG A N 1
ATOM 2861 C CA . ARG A 1 376 ? -8.375 -32.219 23.406 1 39.12 376 ARG A CA 1
ATOM 2862 C C . ARG A 1 376 ? -8.562 -30.875 22.734 1 39.12 376 ARG A C 1
ATOM 2864 O O . ARG A 1 376 ? -7.59 -30.25 22.297 1 39.12 376 ARG A O 1
ATOM 2871 N N . ARG A 1 377 ? -9.797 -30.453 22.766 1 40.84 377 ARG A N 1
ATOM 2872 C CA . ARG A 1 377 ? -10.062 -29.125 22.203 1 40.84 377 ARG A CA 1
ATOM 2873 C C . ARG A 1 377 ? -9.445 -28.031 23.047 1 40.84 377 ARG A C 1
ATOM 2875 O O . ARG A 1 377 ? -8.859 -27.078 22.531 1 40.84 377 ARG A O 1
ATOM 2882 N N . ALA A 1 378 ? -9.633 -28.297 24.312 1 43.22 378 ALA A N 1
ATOM 2883 C CA . ALA A 1 378 ? -9.008 -27.344 25.234 1 43.22 378 ALA A CA 1
ATOM 2884 C C . ALA A 1 378 ? -7.488 -27.375 25.109 1 43.22 378 ALA A C 1
ATOM 2886 O O . ALA A 1 378 ? -6.836 -26.328 25.172 1 43.22 378 ALA A O 1
ATOM 2887 N N . ALA A 1 379 ? -6.988 -28.547 24.938 1 41.22 379 ALA A N 1
ATOM 2888 C CA . ALA A 1 379 ? -5.547 -28.703 24.766 1 41.22 379 ALA A CA 1
ATOM 2889 C C . ALA A 1 379 ? -5.086 -28.094 23.438 1 41.22 379 ALA A C 1
ATOM 2891 O O . ALA A 1 379 ? -4.039 -27.453 23.375 1 41.22 379 ALA A O 1
ATOM 2892 N N . VAL A 1 380 ? -5.859 -28.312 22.5 1 42.28 380 VAL A N 1
ATOM 2893 C CA . VAL A 1 380 ? -5.512 -27.781 21.188 1 42.28 380 VAL A CA 1
ATOM 2894 C C . VAL A 1 380 ? -5.668 -26.266 21.188 1 42.28 380 VAL A C 1
ATOM 2896 O O . VAL A 1 380 ? -4.816 -25.547 20.656 1 42.28 380 VAL A O 1
ATOM 2899 N N . ILE A 1 381 ? -6.688 -25.875 21.906 1 43.78 381 ILE A N 1
ATOM 2900 C CA . ILE A 1 381 ? -6.848 -24.422 22.062 1 43.78 381 ILE A CA 1
ATOM 2901 C C . ILE A 1 381 ? -5.684 -23.859 22.875 1 43.78 381 ILE A C 1
ATOM 2903 O O . ILE A 1 381 ? -5.137 -22.812 22.531 1 43.78 381 ILE A O 1
ATOM 2907 N N . LYS A 1 382 ? -5.309 -24.594 23.969 1 43.06 382 LYS A N 1
ATOM 2908 C CA . LYS A 1 382 ? -4.148 -24.203 24.75 1 43.06 382 LYS A CA 1
ATOM 2909 C C . LYS A 1 382 ? -2.869 -24.266 23.922 1 43.06 382 LYS A C 1
ATOM 2911 O O . LYS A 1 382 ? -2.023 -23.375 24 1 43.06 382 LYS A O 1
ATOM 2916 N N . LEU A 1 383 ? -2.752 -25.312 23.203 1 41.31 383 LEU A N 1
ATOM 2917 C CA . LEU A 1 383 ? -1.581 -25.422 22.344 1 41.31 383 LEU A CA 1
ATOM 2918 C C . LEU A 1 383 ? -1.59 -24.344 21.281 1 41.31 383 LEU A C 1
ATOM 2920 O O . LEU A 1 383 ? -0.547 -23.75 20.969 1 41.31 383 LEU A O 1
ATOM 2924 N N . LEU A 1 384 ? -2.797 -24.125 20.906 1 41.47 384 LEU A N 1
ATOM 2925 C CA . LEU A 1 384 ? -2.947 -23.094 19.875 1 41.47 384 LEU A CA 1
ATOM 2926 C C . LEU A 1 384 ? -2.717 -21.703 20.469 1 41.47 384 LEU A C 1
ATOM 2928 O O . LEU A 1 384 ? -2.098 -20.859 19.828 1 41.47 384 LEU A O 1
ATOM 2932 N N . ARG A 1 385 ? -3.166 -21.594 21.672 1 43.59 385 ARG A N 1
ATOM 2933 C CA . ARG A 1 385 ? -2.814 -20.406 22.422 1 43.59 385 ARG A CA 1
ATOM 2934 C C . ARG A 1 385 ? -1.315 -20.344 22.703 1 43.59 385 ARG A C 1
ATOM 2936 O O . ARG A 1 385 ? -0.698 -19.281 22.609 1 43.59 385 ARG A O 1
ATOM 2943 N N . VAL A 1 386 ? -0.75 -21.5 23.016 1 41.38 386 VAL A N 1
ATOM 2944 C CA . VAL A 1 386 ? 0.693 -21.594 23.203 1 41.38 386 VAL A CA 1
ATOM 2945 C C . VAL A 1 386 ? 1.398 -21.391 21.859 1 41.38 386 VAL A C 1
ATOM 2947 O O . VAL A 1 386 ? 2.402 -20.672 21.781 1 41.38 386 VAL A O 1
ATOM 2950 N N . ALA A 1 387 ? 0.878 -22.016 20.859 1 41.84 387 ALA A N 1
ATOM 2951 C CA . ALA A 1 387 ? 1.469 -21.828 19.531 1 41.84 387 ALA A CA 1
ATOM 2952 C C . ALA A 1 387 ? 1.337 -20.375 19.078 1 41.84 387 ALA A C 1
ATOM 2954 O O . ALA A 1 387 ? 2.287 -19.797 18.547 1 41.84 387 ALA A O 1
ATOM 2955 N N . ASN A 1 388 ? 0.153 -19.859 19.266 1 41.59 388 ASN A N 1
ATOM 2956 C CA . ASN A 1 388 ? 0.013 -18.422 19.047 1 41.59 388 ASN A CA 1
ATOM 2957 C C . ASN A 1 388 ? 0.921 -17.625 19.969 1 41.59 388 ASN A C 1
ATOM 2959 O O . ASN A 1 388 ? 1.524 -16.641 19.562 1 41.59 388 ASN A O 1
ATOM 2963 N N . PHE A 1 389 ? 0.932 -18.094 21.25 1 40.5 389 PHE A N 1
ATOM 2964 C CA . PHE A 1 389 ? 1.889 -17.547 22.203 1 40.5 389 PHE A CA 1
ATOM 2965 C C . PHE A 1 389 ? 3.318 -17.828 21.766 1 40.5 389 PHE A C 1
ATOM 2967 O O . PHE A 1 389 ? 4.184 -16.953 21.812 1 40.5 389 PHE A O 1
ATOM 2974 N N . LEU A 1 390 ? 3.602 -18.938 21.266 1 39.91 390 LEU A N 1
ATOM 2975 C CA . LEU A 1 390 ? 4.926 -19.281 20.766 1 39.91 390 LEU A CA 1
ATOM 2976 C C . LEU A 1 390 ? 5.215 -18.547 19.453 1 39.91 390 LEU A C 1
ATOM 2978 O O . LEU A 1 390 ? 6.324 -18.047 19.25 1 39.91 390 LEU A O 1
ATOM 2982 N N . LEU A 1 391 ? 4.242 -18.562 18.656 1 41.34 391 LEU A N 1
ATOM 2983 C CA . LEU A 1 391 ? 4.426 -17.797 17.438 1 41.34 391 LEU A CA 1
ATOM 2984 C C . LEU A 1 391 ? 4.598 -16.312 17.75 1 41.34 391 LEU A C 1
ATOM 2986 O O . LEU A 1 391 ? 5.449 -15.648 17.156 1 41.34 391 LEU A O 1
ATOM 2990 N N . LEU A 1 392 ? 3.775 -15.852 18.609 1 41.91 392 LEU A N 1
ATOM 2991 C CA . LEU A 1 392 ? 4.016 -14.5 19.094 1 41.91 392 LEU A CA 1
ATOM 2992 C C . LEU A 1 392 ? 5.32 -14.43 19.875 1 41.91 392 LEU A C 1
ATOM 2994 O O . LEU A 1 392 ? 6.066 -13.453 19.766 1 41.91 392 LEU A O 1
ATOM 2998 N N . ASN A 1 393 ? 5.562 -15.445 20.703 1 39.75 393 ASN A N 1
ATOM 2999 C CA . ASN A 1 393 ? 6.84 -15.531 21.406 1 39.75 393 ASN A CA 1
ATOM 3000 C C . ASN A 1 393 ? 7.988 -15.836 20.438 1 39.75 393 ASN A C 1
ATOM 3002 O O . ASN A 1 393 ? 9.102 -15.336 20.625 1 39.75 393 ASN A O 1
ATOM 3006 N N . ILE A 1 394 ? 7.746 -16.641 19.547 1 41.62 394 ILE A N 1
ATOM 3007 C CA . ILE A 1 394 ? 8.766 -16.859 18.531 1 41.62 394 ILE A CA 1
ATOM 3008 C C . ILE A 1 394 ? 8.914 -15.586 17.688 1 41.62 394 ILE A C 1
ATOM 3010 O O . ILE A 1 394 ? 10.039 -15.172 17.375 1 41.62 394 ILE A O 1
ATOM 3014 N N . LYS A 1 395 ? 7.844 -15.008 17.266 1 41.72 395 LYS A N 1
ATOM 3015 C CA . LYS A 1 395 ? 7.977 -13.695 16.641 1 41.72 395 LYS A CA 1
ATOM 3016 C C . LYS A 1 395 ? 8.703 -12.719 17.547 1 41.72 395 LYS A C 1
ATOM 3018 O O . LYS A 1 395 ? 9.609 -12 17.109 1 41.72 395 LYS A O 1
ATOM 3023 N N . TYR A 1 396 ? 8.219 -12.672 18.781 1 41.88 396 TYR A N 1
ATOM 3024 C CA . TYR A 1 396 ? 8.93 -11.852 19.766 1 41.88 396 TYR A CA 1
ATOM 3025 C C . TYR A 1 396 ? 10.297 -12.438 20.062 1 41.88 396 TYR A C 1
ATOM 3027 O O . TYR A 1 396 ? 11.281 -11.703 20.203 1 41.88 396 TYR A O 1
ATOM 3035 N N . GLY A 1 397 ? 10.438 -13.703 20.359 1 39 397 GLY A N 1
ATOM 3036 C CA . GLY A 1 397 ? 11.719 -14.344 20.594 1 39 397 GLY A CA 1
ATOM 3037 C C . GLY A 1 397 ? 12.648 -14.258 19.391 1 39 397 GLY A C 1
ATOM 3038 O O . GLY A 1 397 ? 13.844 -14.008 19.547 1 39 397 GLY A O 1
ATOM 3039 N N . MET A 1 398 ? 12.117 -14.477 18.312 1 40 398 MET A N 1
ATOM 3040 C CA . MET A 1 398 ? 12.961 -14.344 17.125 1 40 398 MET A CA 1
ATOM 3041 C C . MET A 1 398 ? 13.359 -12.891 16.906 1 40 398 MET A C 1
ATOM 3043 O O . MET A 1 398 ? 14.5 -12.602 16.531 1 40 398 MET A O 1
ATOM 3047 N N . GLN A 1 399 ? 12.453 -11.961 17.047 1 40.28 399 GLN A N 1
ATOM 3048 C CA . GLN A 1 399 ? 12.891 -10.57 17.094 1 40.28 399 GLN A CA 1
ATOM 3049 C C . GLN A 1 399 ? 13.961 -10.367 18.172 1 40.28 399 GLN A C 1
ATOM 3051 O O . GLN A 1 399 ? 14.945 -9.656 17.953 1 40.28 399 GLN A O 1
ATOM 3056 N N . LYS A 1 400 ? 13.797 -10.961 19.312 1 40.62 400 LYS A N 1
ATOM 3057 C CA . LYS A 1 400 ? 14.828 -10.891 20.344 1 40.62 400 LYS A CA 1
ATOM 3058 C C . LYS A 1 400 ? 16.062 -11.703 19.953 1 40.62 400 LYS A C 1
ATOM 3060 O O . LYS A 1 400 ? 17.188 -11.289 20.203 1 40.62 400 LYS A O 1
ATOM 3065 N N . LEU A 1 401 ? 15.836 -12.859 19.5 1 37.38 401 LEU A N 1
ATOM 3066 C CA . LEU A 1 401 ? 16.984 -13.648 19.078 1 37.38 401 LEU A CA 1
ATOM 3067 C C . LEU A 1 401 ? 17.703 -12.992 17.891 1 37.38 401 LEU A C 1
ATOM 3069 O O . LEU A 1 401 ? 18.922 -13.047 17.797 1 37.38 401 LEU A O 1
ATOM 3073 N N . LEU A 1 402 ? 16.953 -12.492 16.984 1 37.94 402 LEU A N 1
ATOM 3074 C CA . LEU A 1 402 ? 17.609 -11.703 15.953 1 37.94 402 LEU A CA 1
ATOM 3075 C C . LEU A 1 402 ? 18.391 -10.539 16.578 1 37.94 402 LEU A C 1
ATOM 3077 O O . LEU A 1 402 ? 19.422 -10.133 16.047 1 37.94 402 LEU A O 1
ATOM 3081 N N . GLU A 1 403 ? 17.828 -9.984 17.516 1 37.28 403 GLU A N 1
ATOM 3082 C CA . GLU A 1 403 ? 18.656 -9.016 18.234 1 37.28 403 GLU A CA 1
ATOM 3083 C C . GLU A 1 403 ? 19.875 -9.68 18.875 1 37.28 403 GLU A C 1
ATOM 3085 O O . GLU A 1 403 ? 20.922 -9.055 19.016 1 37.28 403 GLU A O 1
ATOM 3090 N N . VAL A 1 404 ? 19.672 -10.961 19.391 1 33.5 404 VAL A N 1
ATOM 3091 C CA . VAL A 1 404 ? 20.875 -11.578 19.938 1 33.5 404 VAL A CA 1
ATOM 3092 C C . VAL A 1 404 ? 21.672 -12.242 18.828 1 33.5 404 VAL A C 1
ATOM 3094 O O . VAL A 1 404 ? 21.094 -12.875 17.938 1 33.5 404 VAL A O 1
ATOM 3097 N N . ASP A 1 405 ? 22.734 -11.773 18.156 1 35.03 405 ASP A N 1
ATOM 3098 C CA . ASP A 1 405 ? 23.797 -12.117 17.219 1 35.03 405 ASP A CA 1
ATOM 3099 C C . ASP A 1 405 ? 24 -13.633 17.156 1 35.03 405 ASP A C 1
ATOM 3101 O O . ASP A 1 405 ? 25.078 -14.102 16.766 1 35.03 405 ASP A O 1
ATOM 3105 N N . LEU A 1 406 ? 23.516 -14.461 18 1 31.03 406 LEU A N 1
ATOM 3106 C CA . LEU A 1 406 ? 24.156 -15.773 18.062 1 31.03 406 LEU A CA 1
ATOM 3107 C C . LEU A 1 406 ? 23.875 -16.562 16.797 1 31.03 406 LEU A C 1
ATOM 3109 O O . LEU A 1 406 ? 24.734 -17.328 16.328 1 31.03 406 LEU A O 1
ATOM 3113 N N . LEU A 1 407 ? 22.688 -17.25 16.594 1 32.72 407 LEU A N 1
ATOM 3114 C CA . LEU A 1 407 ? 22.578 -18.359 15.656 1 32.72 407 LEU A CA 1
ATOM 3115 C C . LEU A 1 407 ? 22.625 -17.844 14.219 1 32.72 407 LEU A C 1
ATOM 3117 O O . LEU A 1 407 ? 22.281 -16.688 13.953 1 32.72 407 LEU A O 1
ATOM 3121 N N . ASN A 1 408 ? 23.312 -18.578 13.312 1 34.69 408 ASN A N 1
ATOM 3122 C CA . ASN A 1 408 ? 23.469 -18.344 11.883 1 34.69 408 ASN A CA 1
ATOM 3123 C C . ASN A 1 408 ? 22.188 -17.781 11.266 1 34.69 408 ASN A C 1
ATOM 3125 O O . ASN A 1 408 ? 21.172 -18.484 11.195 1 34.69 408 ASN A O 1
ATOM 3129 N N . LEU A 1 409 ? 21.922 -16.531 11.297 1 38.12 409 LEU A N 1
ATOM 3130 C CA . LEU A 1 409 ? 20.953 -15.445 11.188 1 38.12 409 LEU A CA 1
ATOM 3131 C C . LEU A 1 409 ? 20.172 -15.531 9.875 1 38.12 409 LEU A C 1
ATOM 3133 O O . LEU A 1 409 ? 19.047 -15.047 9.773 1 38.12 409 LEU A O 1
ATOM 3137 N N . ARG A 1 410 ? 20.781 -16.172 8.852 1 41.19 410 ARG A N 1
ATOM 3138 C CA . ARG A 1 410 ? 20.109 -16.125 7.551 1 41.19 410 ARG A CA 1
ATOM 3139 C C . ARG A 1 410 ? 18.891 -17.031 7.539 1 41.19 410 ARG A C 1
ATOM 3141 O O . ARG A 1 410 ? 17.828 -16.656 7.012 1 41.19 410 ARG A O 1
ATOM 3148 N N . MET A 1 411 ? 19.125 -18.312 8.062 1 37.91 411 MET A N 1
ATOM 3149 C CA . MET A 1 411 ? 18 -19.234 8.047 1 37.91 411 MET A CA 1
ATOM 3150 C C . MET A 1 411 ? 16.875 -18.734 8.945 1 37.91 411 MET A C 1
ATOM 3152 O O . MET A 1 411 ? 15.695 -18.828 8.594 1 37.91 411 MET A O 1
ATOM 3156 N N . VAL A 1 412 ? 17.281 -18.203 10.008 1 40.91 412 VAL A N 1
ATOM 3157 C CA . VAL A 1 412 ? 16.266 -17.734 10.945 1 40.91 412 VAL A CA 1
ATOM 3158 C C . VAL A 1 412 ? 15.523 -16.547 10.344 1 40.91 412 VAL A C 1
ATOM 3160 O O . VAL A 1 412 ? 14.305 -16.438 10.484 1 40.91 412 VAL A O 1
ATOM 3163 N N . ARG A 1 413 ? 16.328 -15.812 9.703 1 43.62 413 ARG A N 1
ATOM 3164 C CA . ARG A 1 413 ? 15.703 -14.664 9.055 1 43.62 413 ARG A CA 1
ATOM 3165 C C . ARG A 1 413 ? 14.742 -15.109 7.957 1 43.62 413 ARG A C 1
ATOM 3167 O O . ARG A 1 413 ? 13.664 -14.523 7.793 1 43.62 413 ARG A O 1
ATOM 3174 N N . THR A 1 414 ? 15.281 -16.203 7.289 1 42.69 414 THR A N 1
ATOM 3175 C CA . THR A 1 414 ? 14.422 -16.781 6.258 1 42.69 414 THR A CA 1
ATOM 3176 C C . THR A 1 414 ? 13.141 -17.328 6.867 1 42.69 414 THR A C 1
ATOM 3178 O O . THR A 1 414 ? 12.055 -17.109 6.332 1 42.69 414 THR A O 1
ATOM 3181 N N . LEU A 1 415 ? 13.398 -18.016 7.875 1 44.16 415 LEU A N 1
ATOM 3182 C CA . LEU A 1 415 ? 12.242 -18.625 8.523 1 44.16 415 LEU A CA 1
ATOM 3183 C C . LEU A 1 415 ? 11.328 -17.562 9.117 1 44.16 415 LEU A C 1
ATOM 3185 O O . LEU A 1 415 ? 10.102 -17.703 9.078 1 44.16 415 LEU A O 1
ATOM 3189 N N . GLN A 1 416 ? 11.992 -16.562 9.586 1 43.19 416 GLN A N 1
ATOM 3190 C CA . GLN A 1 416 ? 11.234 -15.438 10.117 1 43.19 416 GLN A CA 1
ATOM 3191 C C . GLN A 1 416 ? 10.367 -14.797 9.039 1 43.19 416 GLN A C 1
ATOM 3193 O O . GLN A 1 416 ? 9.211 -14.453 9.289 1 43.19 416 GLN A O 1
ATOM 3198 N N . GLY A 1 417 ? 11.055 -14.656 8.016 1 43.72 417 GLY A N 1
ATOM 3199 C CA . GLY A 1 417 ? 10.328 -14.055 6.91 1 43.72 417 GLY A CA 1
ATOM 3200 C C . GLY A 1 417 ? 9.102 -14.852 6.5 1 43.72 417 GLY A C 1
ATOM 3201 O O . GLY A 1 417 ? 8.062 -14.281 6.184 1 43.72 417 GLY A O 1
ATOM 3202 N N . ILE A 1 418 ? 9.242 -16.109 6.664 1 42.84 418 ILE A N 1
ATOM 3203 C CA . ILE A 1 4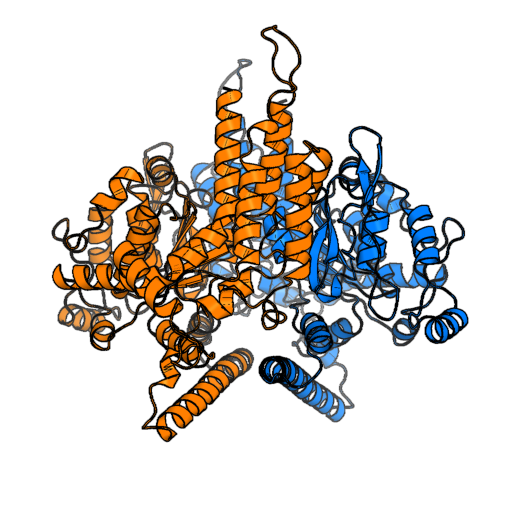18 ? 8.164 -17.016 6.266 1 42.84 418 ILE A CA 1
ATOM 3204 C C . ILE A 1 418 ? 7.043 -16.953 7.301 1 42.84 418 ILE A C 1
ATOM 3206 O O . ILE A 1 418 ? 5.863 -16.938 6.945 1 42.84 418 ILE A O 1
ATOM 3210 N N . LEU A 1 419 ? 7.449 -16.859 8.516 1 41.56 419 LEU A N 1
ATOM 3211 C CA . LEU A 1 419 ? 6.48 -17.094 9.578 1 41.56 419 LEU A CA 1
ATOM 3212 C C . LEU A 1 419 ? 5.723 -15.805 9.914 1 41.56 419 LEU A C 1
ATOM 3214 O O . LEU A 1 419 ? 4.594 -15.859 10.406 1 41.56 419 LEU A O 1
ATOM 3218 N N . VAL A 1 420 ? 6.395 -14.656 9.711 1 42.38 420 VAL A N 1
ATOM 3219 C CA . VAL A 1 420 ? 5.832 -13.422 10.234 1 42.38 420 VAL A CA 1
ATOM 3220 C C . VAL A 1 420 ? 4.953 -12.766 9.172 1 42.38 420 VAL A C 1
ATOM 3222 O O . VAL A 1 420 ? 4.254 -11.781 9.453 1 42.38 420 VAL A O 1
ATOM 3225 N N . GLN A 1 421 ? 4.848 -13.375 8.188 1 44 421 GLN A N 1
ATOM 3226 C CA . GLN A 1 421 ? 4.113 -12.695 7.129 1 44 421 GLN A CA 1
ATOM 3227 C C . GLN A 1 421 ? 2.607 -12.766 7.367 1 44 421 GLN A C 1
ATOM 3229 O O . GLN A 1 421 ? 2.115 -13.742 7.945 1 44 421 GLN A O 1
ATOM 3234 N N . ASP A 1 422 ? 1.934 -11.664 7.324 1 49.47 422 ASP A N 1
ATOM 3235 C CA . ASP A 1 422 ? 0.474 -11.672 7.297 1 49.47 422 ASP A CA 1
ATOM 3236 C C . ASP A 1 422 ? -0.052 -12.414 6.07 1 49.47 422 ASP A C 1
ATOM 3238 O O . ASP A 1 422 ? 0.175 -11.984 4.938 1 49.47 422 ASP A O 1
ATOM 3242 N N . PHE A 1 423 ? -0.4 -13.695 6.234 1 54.69 423 PHE A N 1
ATOM 3243 C CA . PHE A 1 423 ? -0.793 -14.594 5.156 1 54.69 423 PHE A CA 1
ATOM 3244 C C . PHE A 1 423 ? -2.273 -14.43 4.832 1 54.69 423 PHE A C 1
ATOM 3246 O O . PHE A 1 423 ? -2.795 -15.109 3.939 1 54.69 423 PHE A O 1
ATOM 3253 N N . ARG A 1 424 ? -2.807 -13.492 5.445 1 57.28 424 ARG A N 1
ATOM 3254 C CA . ARG A 1 424 ? -4.246 -13.352 5.25 1 57.28 424 ARG A CA 1
ATOM 3255 C C . ARG A 1 424 ? -4.559 -12.172 4.34 1 57.28 424 ARG A C 1
ATOM 3257 O O . ARG A 1 424 ? -3.904 -11.133 4.418 1 57.28 424 ARG A O 1
ATOM 3264 N N . GLY A 1 425 ? -5.375 -12.555 3.412 1 67.94 425 GLY A N 1
ATOM 3265 C CA . GLY A 1 425 ? -5.977 -11.5 2.621 1 67.94 425 GLY A CA 1
ATOM 3266 C C . GLY A 1 425 ? -7.332 -11.055 3.141 1 67.94 425 GLY A C 1
ATOM 3267 O O . GLY A 1 425 ? -7.703 -11.383 4.27 1 67.94 425 GLY A O 1
ATOM 3268 N N . HIS A 1 426 ? -7.941 -10.227 2.453 1 78.56 426 HIS A N 1
ATOM 3269 C CA . HIS A 1 426 ? -9.312 -9.836 2.76 1 78.56 426 HIS A CA 1
ATOM 3270 C C . HIS A 1 426 ? -10.266 -11.016 2.627 1 78.56 426 HIS A C 1
ATOM 3272 O O . HIS A 1 426 ? -11.234 -11.125 3.381 1 78.56 426 HIS A O 1
ATOM 3278 N N . VAL A 1 427 ? -9.961 -11.82 1.678 1 85.31 427 VAL A N 1
ATOM 3279 C CA . VAL A 1 427 ? -10.578 -13.141 1.532 1 85.31 427 VAL A CA 1
ATOM 3280 C C . VAL A 1 427 ? -9.492 -14.203 1.404 1 85.31 427 VAL A C 1
ATOM 3282 O O . VAL A 1 427 ? -8.586 -14.086 0.576 1 85.31 427 VAL A O 1
ATOM 3285 N N . THR A 1 428 ? -9.562 -15.156 2.303 1 85.19 428 THR A N 1
ATOM 3286 C CA . THR A 1 428 ? -8.586 -16.234 2.246 1 85.19 428 THR A CA 1
ATOM 3287 C C . THR A 1 428 ? -9.273 -17.562 1.959 1 85.19 428 THR A C 1
ATOM 3289 O O . THR A 1 428 ? -10.156 -17.984 2.703 1 85.19 428 THR A O 1
ATOM 3292 N N . ILE A 1 429 ? -8.93 -18.125 0.908 1 88.56 429 ILE A N 1
ATOM 3293 C CA . ILE A 1 429 ? -9.453 -19.438 0.522 1 88.56 429 ILE A CA 1
ATOM 3294 C C . ILE A 1 429 ? -8.484 -20.531 0.96 1 88.56 429 ILE A C 1
ATOM 3296 O O . ILE A 1 429 ? -7.328 -20.547 0.536 1 88.56 429 ILE A O 1
ATOM 3300 N N . LEU A 1 430 ? -8.977 -21.359 1.812 1 81.75 430 LEU A N 1
ATOM 3301 C CA . LEU A 1 430 ? -8.188 -22.453 2.367 1 81.75 430 LEU A CA 1
ATOM 3302 C C . LEU A 1 430 ? -8.773 -23.797 1.965 1 81.75 430 LEU A C 1
ATOM 3304 O O . LEU A 1 430 ? -9.852 -24.172 2.424 1 81.75 430 LEU A O 1
ATOM 3308 N N . PRO A 1 431 ? -8.039 -24.469 1.186 1 80.25 431 PRO A N 1
ATOM 3309 C CA . PRO A 1 431 ? -8.547 -25.812 0.887 1 80.25 431 PRO A CA 1
ATOM 3310 C C . PRO A 1 431 ? -8.422 -26.766 2.072 1 80.25 431 PRO A C 1
ATOM 3312 O O . PRO A 1 431 ? -7.566 -26.562 2.941 1 80.25 431 PRO A O 1
ATOM 3315 N N . GLU A 1 432 ? -9.352 -27.578 2.139 1 75.31 432 GLU A N 1
ATOM 3316 C CA . GLU A 1 432 ? -9.234 -28.641 3.137 1 75.31 432 GLU A CA 1
ATOM 3317 C C . GLU A 1 432 ? -8.195 -29.688 2.721 1 75.31 432 GLU A C 1
ATOM 3319 O O . GLU A 1 432 ? -8.352 -30.359 1.702 1 75.31 432 GLU A O 1
ATOM 3324 N N . LEU A 1 433 ? -7.141 -29.688 3.475 1 73.31 433 LEU A N 1
ATOM 3325 C CA . LEU A 1 433 ? -6.055 -30.594 3.127 1 73.31 433 LEU A CA 1
ATOM 3326 C C . LEU A 1 433 ? -6.164 -31.891 3.918 1 73.31 433 LEU A C 1
ATOM 3328 O O . LEU A 1 433 ? -6.414 -31.875 5.125 1 73.31 433 LEU A O 1
ATOM 3332 N N . LYS A 1 434 ? -6.141 -32.938 3.182 1 68.69 434 LYS A N 1
ATOM 3333 C CA . LYS A 1 434 ? -6.047 -34.25 3.807 1 68.69 434 LYS A CA 1
ATOM 3334 C C . LYS A 1 434 ? -4.598 -34.594 4.102 1 68.69 434 LYS A C 1
ATOM 3336 O O . LYS A 1 434 ? -3.674 -34.031 3.529 1 68.69 434 LYS A O 1
ATOM 3341 N N . PHE A 1 435 ? -4.418 -35.469 5.062 1 68 435 PHE A N 1
ATOM 3342 C CA . PHE A 1 435 ? -3.078 -35.906 5.414 1 68 435 PHE A CA 1
ATOM 3343 C C . PHE A 1 435 ? -2.346 -36.438 4.184 1 68 435 PHE A C 1
ATOM 3345 O O . PHE A 1 435 ? -1.145 -36.219 4.027 1 68 435 PHE A O 1
ATOM 3352 N N . SER A 1 436 ? -3.076 -37.094 3.385 1 70.94 436 SER A N 1
ATOM 3353 C CA . SER A 1 436 ? -2.48 -37.625 2.168 1 70.94 436 SER A CA 1
ATOM 3354 C C . SER A 1 436 ? -1.954 -36.531 1.266 1 70.94 436 SER A C 1
ATOM 3356 O O . SER A 1 436 ? -1.009 -36.75 0.502 1 70.94 436 SER A O 1
ATOM 3358 N N . ASP A 1 437 ? -2.564 -35.438 1.37 1 72.5 437 ASP A N 1
ATOM 3359 C CA . ASP A 1 437 ? -2.121 -34.281 0.563 1 72.5 437 ASP A CA 1
ATOM 3360 C C . ASP A 1 437 ? -0.748 -33.812 1.017 1 72.5 437 ASP A C 1
ATOM 3362 O O . ASP A 1 437 ? 0.087 -33.438 0.191 1 72.5 437 ASP A O 1
ATOM 3366 N N . TYR A 1 438 ? -0.492 -33.844 2.248 1 69.44 438 TYR A N 1
ATOM 3367 C CA . TYR A 1 438 ? 0.786 -33.406 2.803 1 69.44 438 TYR A CA 1
ATOM 3368 C C . TYR A 1 438 ? 1.919 -34.312 2.334 1 69.44 438 TYR A C 1
ATOM 3370 O O . TYR A 1 438 ? 3.033 -33.844 2.084 1 69.44 438 TYR A O 1
ATOM 3378 N N . LEU A 1 439 ? 1.539 -35.531 2.143 1 65.06 439 LEU A N 1
ATOM 3379 C CA . LEU A 1 439 ? 2.541 -36.5 1.737 1 65.06 439 LEU A CA 1
ATOM 3380 C C . LEU A 1 439 ? 2.883 -36.344 0.258 1 65.06 439 LEU A C 1
ATOM 3382 O O . LEU A 1 439 ? 3.941 -36.812 -0.188 1 65.06 439 LEU A O 1
ATOM 3386 N N . ARG A 1 440 ? 2.029 -35.719 -0.366 1 68.88 440 ARG A N 1
ATOM 3387 C CA . ARG A 1 440 ? 2.193 -35.656 -1.813 1 68.88 440 ARG A CA 1
ATOM 3388 C C . ARG A 1 440 ? 2.76 -34.281 -2.223 1 68.88 440 ARG A C 1
ATOM 3390 O O . ARG A 1 440 ? 2.781 -33.938 -3.408 1 68.88 440 ARG A O 1
ATOM 3397 N N . ILE A 1 441 ? 3.271 -33.562 -1.324 1 74.31 441 ILE A N 1
ATOM 3398 C CA . ILE A 1 441 ? 3.719 -32.219 -1.581 1 74.31 441 ILE A CA 1
ATOM 3399 C C . ILE A 1 441 ? 4.867 -32.219 -2.588 1 74.31 441 ILE A C 1
ATOM 3401 O O . ILE A 1 441 ? 4.996 -31.312 -3.406 1 74.31 441 ILE A O 1
ATOM 3405 N N . LEU A 1 442 ? 5.656 -33.281 -2.633 1 72.56 442 LEU A N 1
ATOM 3406 C CA . LEU A 1 442 ? 6.824 -33.344 -3.506 1 72.56 442 LEU A CA 1
ATOM 3407 C C . LEU A 1 442 ? 6.664 -34.438 -4.555 1 72.56 442 LEU A C 1
ATOM 3409 O O . LEU A 1 442 ? 7.656 -34.938 -5.082 1 72.56 442 LEU A O 1
ATOM 3413 N N . HIS A 1 443 ? 5.391 -34.812 -4.84 1 76.12 443 HIS A N 1
ATOM 3414 C CA . HIS A 1 443 ? 5.137 -35.875 -5.824 1 76.12 443 HIS A CA 1
ATOM 3415 C C . HIS A 1 443 ? 4.488 -35.281 -7.082 1 76.12 443 HIS A C 1
ATOM 3417 O O . HIS A 1 443 ? 3.713 -34.344 -7.004 1 76.12 443 HIS A O 1
ATOM 3423 N N . GLN A 1 444 ? 4.867 -35.938 -8.141 1 81.88 444 GLN A N 1
ATOM 3424 C CA . GLN A 1 444 ? 4.215 -35.594 -9.398 1 81.88 444 GLN A CA 1
ATOM 3425 C C . GLN A 1 444 ? 2.725 -35.906 -9.359 1 81.88 444 GLN A C 1
ATOM 3427 O O . GLN A 1 444 ? 2.346 -37.062 -9.141 1 81.88 444 GLN A O 1
ATOM 3432 N N . PRO A 1 445 ? 1.946 -34.906 -9.586 1 84.38 445 PRO A N 1
ATOM 3433 C CA . PRO A 1 445 ? 0.509 -35.188 -9.539 1 84.38 445 PRO A CA 1
ATOM 3434 C C . PRO A 1 445 ? 0.031 -36.031 -10.734 1 84.38 445 PRO A C 1
ATOM 3436 O O . PRO A 1 445 ? 0.314 -35.688 -11.883 1 84.38 445 PRO A O 1
ATOM 3439 N N . SER A 1 446 ? -0.637 -37.094 -10.469 1 86.81 446 SER A N 1
ATOM 3440 C CA . SER A 1 446 ? -1.317 -37.875 -11.516 1 86.81 446 SER A CA 1
ATOM 3441 C C . SER A 1 446 ? -2.586 -37.156 -11.977 1 86.81 446 SER A C 1
ATOM 3443 O O . SER A 1 446 ? -2.961 -36.125 -11.422 1 86.81 446 SER A O 1
ATOM 3445 N N . GLU A 1 447 ? -3.17 -37.719 -13.039 1 90.12 447 GLU A N 1
ATOM 3446 C CA . GLU A 1 447 ? -4.43 -37.125 -13.492 1 90.12 447 GLU A CA 1
ATOM 3447 C C . GLU A 1 447 ? -5.496 -37.219 -12.406 1 90.12 447 GLU A C 1
ATOM 3449 O O . GLU A 1 447 ? -6.305 -36.281 -12.25 1 90.12 447 GLU A O 1
ATOM 3454 N N . ALA A 1 448 ? -5.5 -38.281 -11.727 1 89.81 448 ALA A N 1
ATOM 3455 C CA . ALA A 1 448 ? -6.438 -38.438 -10.625 1 89.81 448 ALA A CA 1
ATOM 3456 C C . ALA A 1 448 ? -6.148 -37.438 -9.508 1 89.81 448 ALA A C 1
ATOM 3458 O O . ALA A 1 448 ? -7.07 -36.906 -8.891 1 89.81 448 ALA A O 1
ATOM 3459 N N . ASP A 1 449 ? -4.898 -37.25 -9.234 1 88.31 449 ASP A N 1
ATOM 3460 C CA . ASP A 1 449 ? -4.504 -36.25 -8.234 1 88.31 449 ASP A CA 1
ATOM 3461 C C . ASP A 1 449 ? -4.969 -34.844 -8.625 1 88.31 449 ASP A C 1
ATOM 3463 O O . ASP A 1 449 ? -5.512 -34.125 -7.801 1 88.31 449 ASP A O 1
ATOM 3467 N N . MET A 1 450 ? -4.738 -34.562 -9.867 1 91.5 450 MET A N 1
ATOM 3468 C CA . MET A 1 450 ? -5.117 -33.25 -10.367 1 91.5 450 MET A CA 1
ATOM 3469 C C . MET A 1 450 ? -6.625 -33.031 -10.273 1 91.5 450 MET A C 1
ATOM 3471 O O . MET A 1 450 ? -7.082 -31.969 -9.891 1 91.5 450 MET A O 1
ATOM 3475 N N . ALA A 1 451 ? -7.34 -34.094 -10.664 1 93 451 ALA A N 1
ATOM 3476 C CA . ALA A 1 451 ? -8.797 -34 -10.539 1 93 451 ALA A CA 1
ATOM 3477 C C . ALA A 1 451 ? -9.203 -33.719 -9.102 1 93 451 ALA A C 1
ATOM 3479 O O . ALA A 1 451 ? -10.117 -32.938 -8.844 1 93 451 ALA A O 1
ATOM 3480 N N . HIS A 1 452 ? -8.523 -34.344 -8.258 1 91.31 452 HIS A N 1
ATOM 3481 C CA . HIS A 1 452 ? -8.781 -34.156 -6.832 1 91.31 452 HIS A CA 1
ATOM 3482 C C . HIS A 1 452 ? -8.438 -32.75 -6.395 1 91.31 452 HIS A C 1
ATOM 3484 O O . HIS A 1 452 ? -9.227 -32.094 -5.707 1 91.31 452 HIS A O 1
ATOM 3490 N N . PHE A 1 453 ? -7.285 -32.25 -6.793 1 91.12 453 PHE A N 1
ATOM 3491 C CA . PHE A 1 453 ? -6.855 -30.922 -6.426 1 91.12 453 PHE A CA 1
ATOM 3492 C C . PHE A 1 453 ? -7.828 -29.875 -6.965 1 91.12 453 PHE A C 1
ATOM 3494 O O . PHE A 1 453 ? -8.242 -28.969 -6.234 1 91.12 453 PHE A O 1
ATOM 3501 N N . ILE A 1 454 ? -8.203 -30 -8.219 1 93.94 454 ILE A N 1
ATOM 3502 C CA . ILE A 1 454 ? -9.086 -29.031 -8.859 1 93.94 454 ILE A CA 1
ATOM 3503 C C . ILE A 1 454 ? -10.453 -29.047 -8.18 1 93.94 454 ILE A C 1
ATOM 3505 O O . ILE A 1 454 ? -10.984 -27.984 -7.82 1 93.94 454 ILE A O 1
ATOM 3509 N N . SER A 1 455 ? -10.969 -30.219 -7.945 1 94.38 455 SER A N 1
ATOM 3510 C CA . SER A 1 455 ? -12.289 -30.344 -7.328 1 94.38 455 SER A CA 1
ATOM 3511 C C . SER A 1 455 ? -12.297 -29.781 -5.914 1 94.38 455 SER A C 1
ATOM 3513 O O . SER A 1 455 ? -13.234 -29.094 -5.523 1 94.38 455 SER A O 1
ATOM 3515 N N . ASN A 1 456 ? -11.289 -30.062 -5.176 1 92.31 456 ASN A N 1
ATOM 3516 C CA . ASN A 1 456 ? -11.211 -29.547 -3.807 1 92.31 456 ASN A CA 1
ATOM 3517 C C . ASN A 1 456 ? -10.984 -28.047 -3.777 1 92.31 456 ASN A C 1
ATOM 3519 O O . ASN A 1 456 ? -11.453 -27.359 -2.867 1 92.31 456 ASN A O 1
ATOM 3523 N N . GLY A 1 457 ? -10.211 -27.578 -4.746 1 94.06 457 GLY A N 1
ATOM 3524 C CA . GLY A 1 457 ? -10.078 -26.125 -4.879 1 94.06 457 GLY A CA 1
ATOM 3525 C C . GLY A 1 457 ? -11.391 -25.438 -5.172 1 94.06 457 GLY A C 1
ATOM 3526 O O . GLY A 1 457 ? -11.664 -24.359 -4.629 1 94.06 457 GLY A O 1
ATOM 3527 N N . GLU A 1 458 ? -12.203 -26.094 -6.012 1 96 458 GLU A N 1
ATOM 3528 C CA . GLU A 1 458 ? -13.523 -25.562 -6.305 1 96 458 GLU A CA 1
ATOM 3529 C C . GLU A 1 458 ? -14.391 -25.5 -5.047 1 96 458 GLU A C 1
ATOM 3531 O O . GLU A 1 458 ? -14.984 -24.453 -4.746 1 96 458 GLU A O 1
ATOM 3536 N N . ARG A 1 459 ? -14.375 -26.562 -4.367 1 94.06 459 ARG A N 1
ATOM 3537 C CA . ARG A 1 459 ? -15.219 -26.672 -3.178 1 94.06 459 ARG A CA 1
ATOM 3538 C C . ARG A 1 459 ? -14.781 -25.672 -2.111 1 94.06 459 ARG A C 1
ATOM 3540 O O . ARG A 1 459 ? -15.617 -25.109 -1.393 1 94.06 459 ARG A O 1
ATOM 3547 N N . ALA A 1 460 ? -13.531 -25.469 -2.008 1 92.06 460 ALA A N 1
ATOM 3548 C CA . ALA A 1 460 ? -13.008 -24.531 -1.023 1 92.06 460 ALA A CA 1
ATOM 3549 C C . ALA A 1 460 ? -13.383 -23.094 -1.382 1 92.06 460 ALA A C 1
ATOM 3551 O O . ALA A 1 460 ? -13.406 -22.219 -0.514 1 92.06 460 ALA A O 1
ATOM 3552 N N . THR A 1 461 ? -13.688 -22.844 -2.613 1 94.94 461 THR A N 1
ATOM 3553 C CA . THR A 1 461 ? -13.93 -21.5 -3.105 1 94.94 461 THR A CA 1
ATOM 3554 C C . THR A 1 461 ? -15.414 -21.156 -3.014 1 94.94 461 THR A C 1
ATOM 3556 O O . THR A 1 461 ? -15.773 -19.984 -2.836 1 94.94 461 THR A O 1
ATOM 3559 N N . TRP A 1 462 ? -16.328 -22.125 -3.09 1 94.75 462 TRP A N 1
ATOM 3560 C CA . TRP A 1 462 ? -17.766 -21.938 -3.219 1 94.75 462 TRP A CA 1
ATOM 3561 C C . TRP A 1 462 ? -18.297 -21.078 -2.08 1 94.75 462 TRP A C 1
ATOM 3563 O O . TRP A 1 462 ? -19.047 -20.125 -2.314 1 94.75 462 TRP A O 1
ATOM 3573 N N . PRO A 1 463 ? -17.859 -21.281 -0.831 1 90.94 463 PRO A N 1
ATOM 3574 C CA . PRO A 1 463 ? -18.422 -20.484 0.27 1 90.94 463 PRO A CA 1
ATOM 3575 C C . PRO A 1 463 ? -18.016 -19.016 0.197 1 90.94 463 PRO A C 1
ATOM 3577 O O . PRO A 1 463 ? -18.609 -18.172 0.869 1 90.94 463 PRO A O 1
ATOM 3580 N N . HIS A 1 464 ? -17.016 -18.719 -0.557 1 92.5 464 HIS A N 1
ATOM 3581 C CA . HIS A 1 464 ? -16.469 -17.375 -0.583 1 92.5 464 HIS A CA 1
ATOM 3582 C C . HIS A 1 464 ? -17 -16.594 -1.786 1 92.5 464 HIS A C 1
ATOM 3584 O O . HIS A 1 464 ? -16.781 -15.375 -1.886 1 92.5 464 HIS A O 1
ATOM 3590 N N . VAL A 1 465 ? -17.641 -17.203 -2.684 1 94.62 465 VAL A N 1
ATOM 3591 C CA . VAL A 1 465 ? -18 -16.609 -3.973 1 94.62 465 VAL A CA 1
ATOM 3592 C C . VAL A 1 465 ? -18.875 -15.383 -3.756 1 94.62 465 VAL A C 1
ATOM 3594 O O . VAL A 1 465 ? -18.625 -14.32 -4.316 1 94.62 465 VAL A O 1
ATOM 3597 N N . GLU A 1 466 ? -19.875 -15.492 -2.916 1 91.75 466 GLU A N 1
ATOM 3598 C CA . GLU A 1 466 ? -20.797 -14.375 -2.713 1 91.75 466 GLU A CA 1
ATOM 3599 C C . GLU A 1 466 ? -20.109 -13.211 -2.008 1 91.75 466 GLU A C 1
ATOM 3601 O O . GLU A 1 466 ? -20.375 -12.047 -2.316 1 91.75 466 GLU A O 1
ATOM 3606 N N . ALA A 1 467 ? -19.312 -13.516 -1.06 1 90.88 467 ALA A N 1
ATOM 3607 C CA . ALA A 1 467 ? -18.547 -12.469 -0.392 1 90.88 467 ALA A CA 1
ATOM 3608 C C . ALA A 1 467 ? -17.625 -11.75 -1.377 1 90.88 467 ALA A C 1
ATOM 3610 O O . ALA A 1 467 ? -17.516 -10.523 -1.348 1 90.88 467 ALA A O 1
ATOM 3611 N N . ILE A 1 468 ? -17 -12.531 -2.262 1 94 468 ILE A N 1
ATOM 3612 C CA . ILE A 1 468 ? -16.109 -11.953 -3.271 1 94 468 ILE A CA 1
ATOM 3613 C C . ILE A 1 468 ? -16.938 -11.094 -4.234 1 94 468 ILE A C 1
ATOM 3615 O O . ILE A 1 468 ? -16.516 -9.984 -4.582 1 94 468 ILE A O 1
ATOM 3619 N N . ARG A 1 469 ? -18.047 -11.562 -4.598 1 94.44 469 ARG A N 1
ATOM 3620 C CA . ARG A 1 469 ? -18.922 -10.828 -5.504 1 94.44 469 ARG A CA 1
ATOM 3621 C C . ARG A 1 469 ? -19.297 -9.469 -4.918 1 94.44 469 ARG A C 1
ATOM 3623 O O . ARG A 1 469 ? -19.266 -8.461 -5.625 1 94.44 469 ARG A O 1
ATOM 3630 N N . LEU A 1 470 ? -19.641 -9.453 -3.666 1 92 470 LEU A N 1
ATOM 3631 C CA . LEU A 1 470 ? -20 -8.211 -3.002 1 92 470 LEU A CA 1
ATOM 3632 C C . LEU A 1 470 ? -18.812 -7.27 -2.906 1 92 470 LEU A C 1
ATOM 3634 O O . LEU A 1 470 ? -18.953 -6.059 -3.082 1 92 470 LEU A O 1
ATOM 3638 N N . LYS A 1 471 ? -17.656 -7.801 -2.676 1 91.75 471 LYS A N 1
ATOM 3639 C CA . LYS A 1 471 ? -16.453 -6.992 -2.496 1 91.75 471 LYS A CA 1
ATOM 3640 C C . LYS A 1 471 ? -16.016 -6.352 -3.812 1 91.75 471 LYS A C 1
ATOM 3642 O O . LYS A 1 471 ? -15.445 -5.262 -3.816 1 91.75 471 LYS A O 1
ATOM 3647 N N . VAL A 1 472 ? -16.312 -7.07 -4.918 1 94.44 472 VAL A N 1
ATOM 3648 C CA . VAL A 1 472 ? -15.766 -6.574 -6.176 1 94.44 472 VAL A CA 1
ATOM 3649 C C . VAL A 1 472 ? -16.859 -5.895 -6.984 1 94.44 472 VAL A C 1
ATOM 3651 O O . VAL A 1 472 ? -16.609 -5.352 -8.062 1 94.44 472 VAL A O 1
ATOM 3654 N N . ALA A 1 473 ? -18.078 -5.828 -6.492 1 93.62 473 ALA A N 1
ATOM 3655 C CA . ALA A 1 473 ? -19.219 -5.316 -7.238 1 93.62 473 ALA A CA 1
ATOM 3656 C C . ALA A 1 473 ? -19 -3.867 -7.66 1 93.62 473 ALA A C 1
ATOM 3658 O O . ALA A 1 473 ? -19.234 -3.506 -8.82 1 93.62 473 ALA A O 1
ATOM 3659 N N . GLY A 1 474 ? -18.547 -3.035 -6.715 1 92.06 474 GLY A N 1
ATOM 3660 C CA . GLY A 1 474 ? -18.281 -1.643 -7.035 1 92.06 474 GLY A CA 1
ATOM 3661 C C . GLY A 1 474 ? -17.219 -1.467 -8.102 1 92.06 474 GLY A C 1
ATOM 3662 O O . GLY A 1 474 ? -17.344 -0.625 -8.992 1 92.06 474 GLY A O 1
ATOM 3663 N N . GLU A 1 475 ? -16.203 -2.244 -8.023 1 93 475 GLU A N 1
ATOM 3664 C CA . GLU A 1 475 ? -15.117 -2.203 -9 1 93 475 GLU A CA 1
ATOM 3665 C C . GLU A 1 475 ? -15.617 -2.551 -10.398 1 93 475 GLU A C 1
ATOM 3667 O O . GLU A 1 475 ? -15.305 -1.854 -11.367 1 93 475 GLU A O 1
ATOM 3672 N N . ILE A 1 476 ? -16.359 -3.611 -10.445 1 92.56 476 ILE A N 1
ATOM 3673 C CA . ILE A 1 476 ? -16.875 -4.086 -11.727 1 92.56 476 ILE A CA 1
ATOM 3674 C C . ILE A 1 476 ? -17.812 -3.041 -12.32 1 92.56 476 ILE A C 1
ATOM 3676 O O . ILE A 1 476 ? -17.734 -2.746 -13.516 1 92.56 476 ILE A O 1
ATOM 3680 N N . ALA A 1 477 ? -18.625 -2.465 -11.461 1 92.94 477 ALA A N 1
ATOM 3681 C CA . ALA A 1 477 ? -19.547 -1.441 -11.93 1 92.94 477 ALA A CA 1
ATOM 3682 C C . ALA A 1 477 ? -18.812 -0.242 -12.508 1 92.94 477 ALA A C 1
ATOM 3684 O O . ALA A 1 477 ? -19.188 0.287 -13.555 1 92.94 477 ALA A O 1
ATOM 3685 N N . LEU A 1 478 ? -17.781 0.198 -11.867 1 91.75 478 LEU A N 1
ATOM 3686 C CA . LEU A 1 478 ? -16.984 1.336 -12.328 1 91.75 478 LEU A CA 1
ATOM 3687 C C . LEU A 1 478 ? -16.297 1.02 -13.656 1 91.75 478 LEU A C 1
ATOM 3689 O O . LEU A 1 478 ? -16.266 1.86 -14.555 1 91.75 478 LEU A O 1
ATOM 3693 N N . GLN A 1 479 ? -15.781 -0.183 -13.781 1 90.38 479 GLN A N 1
ATOM 3694 C CA . GLN A 1 479 ? -15.109 -0.6 -15.008 1 90.38 479 GLN A CA 1
ATOM 3695 C C . GLN A 1 479 ? -16.078 -0.641 -16.172 1 90.38 479 GLN A C 1
ATOM 3697 O O . GLN A 1 479 ? -15.75 -0.202 -17.281 1 90.38 479 GLN A O 1
ATOM 3702 N N . GLU A 1 480 ? -17.203 -1.177 -15.867 1 90.69 480 GLU A N 1
ATOM 3703 C CA . GLU A 1 480 ? -18.219 -1.252 -16.906 1 90.69 480 GLU A CA 1
ATOM 3704 C C . GLU A 1 480 ? -18.688 0.14 -17.328 1 90.69 480 GLU A C 1
ATOM 3706 O O . GLU A 1 480 ? -18.906 0.401 -18.516 1 90.69 480 GLU A O 1
ATOM 3711 N N . ALA A 1 481 ? -18.844 0.994 -16.344 1 89.62 481 ALA A N 1
ATOM 3712 C CA . ALA A 1 481 ? -19.234 2.369 -16.625 1 89.62 481 ALA A CA 1
ATOM 3713 C C . ALA A 1 481 ? -18.172 3.082 -17.469 1 89.62 481 ALA A C 1
ATOM 3715 O O . ALA A 1 481 ? -18.5 3.781 -18.422 1 89.62 481 ALA A O 1
ATOM 3716 N N . ALA A 1 482 ? -16.969 2.885 -17.141 1 89.06 482 ALA A N 1
ATOM 3717 C CA . ALA A 1 482 ? -15.867 3.5 -17.891 1 89.06 482 ALA A CA 1
ATOM 3718 C C . ALA A 1 482 ? -15.812 2.971 -19.328 1 89.06 482 ALA A C 1
ATOM 3720 O O . ALA A 1 482 ? -15.617 3.738 -20.266 1 89.06 482 ALA A O 1
ATOM 3721 N N . ALA A 1 483 ? -15.984 1.699 -19.453 1 87.44 483 ALA A N 1
ATOM 3722 C CA . ALA A 1 483 ? -15.953 1.08 -20.781 1 87.44 483 ALA A CA 1
ATOM 3723 C C . ALA A 1 483 ? -17.094 1.605 -21.656 1 87.44 483 ALA A C 1
ATOM 3725 O O . ALA A 1 483 ? -16.891 1.876 -22.844 1 87.44 483 ALA A O 1
ATOM 3726 N N . ALA A 1 484 ? -18.203 1.771 -21.062 1 87.12 484 ALA A N 1
ATOM 3727 C CA . ALA A 1 484 ? -19.359 2.279 -21.797 1 87.12 484 ALA A CA 1
ATOM 3728 C C . ALA A 1 484 ? -19.125 3.725 -22.234 1 87.12 484 ALA A C 1
ATOM 3730 O O . ALA A 1 484 ? -19.484 4.098 -23.359 1 87.12 484 ALA A O 1
ATOM 3731 N N . LEU A 1 485 ? -18.547 4.5 -21.375 1 85.81 485 LEU A N 1
ATOM 3732 C CA . LEU A 1 485 ? -18.266 5.898 -21.688 1 85.81 485 LEU A CA 1
ATOM 3733 C C . LEU A 1 485 ? -17.188 6.02 -22.75 1 85.81 485 LEU A C 1
ATOM 3735 O O . LEU A 1 485 ? -17.266 6.871 -23.641 1 85.81 485 LEU A O 1
ATOM 3739 N N . ARG A 1 486 ? -16.203 5.16 -22.672 1 86.38 486 ARG A N 1
ATOM 3740 C CA . ARG A 1 486 ? -15.141 5.172 -23.672 1 86.38 486 ARG A CA 1
ATOM 3741 C C . ARG A 1 486 ? -15.68 4.77 -25.031 1 86.38 486 ARG A C 1
ATOM 3743 O O . ARG A 1 486 ? -15.242 5.309 -26.062 1 86.38 486 ARG A O 1
ATOM 3750 N N . ALA A 1 487 ? -16.578 3.9 -25.047 1 85.44 487 ALA A N 1
ATOM 3751 C CA . ALA A 1 487 ? -17.188 3.467 -26.297 1 85.44 487 ALA A CA 1
ATOM 3752 C C . ALA A 1 487 ? -18 4.594 -26.938 1 85.44 487 ALA A C 1
ATOM 3754 O O . ALA A 1 487 ? -18.094 4.68 -28.156 1 85.44 487 ALA A O 1
ATOM 3755 N N . ARG A 1 488 ? -18.438 5.48 -26.109 1 81.81 488 ARG A N 1
ATOM 3756 C CA . ARG A 1 488 ? -19.219 6.621 -26.594 1 81.81 488 ARG A CA 1
ATOM 3757 C C . ARG A 1 488 ? -18.297 7.691 -27.172 1 81.81 488 ARG A C 1
ATOM 3759 O O . ARG A 1 488 ? -18.703 8.461 -28.047 1 81.81 488 ARG A O 1
ATOM 3766 N N . LEU A 1 489 ? -17.141 7.773 -26.578 1 79 489 LEU A N 1
ATOM 3767 C CA . LEU A 1 489 ? -16.172 8.742 -27.078 1 79 489 LEU A CA 1
ATOM 3768 C C . LEU A 1 489 ? -15.516 8.25 -28.359 1 79 489 LEU A C 1
ATOM 3770 O O . LEU A 1 489 ? -15.055 9.055 -29.172 1 79 489 LEU A O 1
ATOM 3774 N N . ALA A 1 490 ? -15.398 7.043 -28.609 1 65.88 490 ALA A N 1
ATOM 3775 C CA . ALA A 1 490 ? -14.828 6.516 -29.844 1 65.88 490 ALA A CA 1
ATOM 3776 C C . ALA A 1 490 ? -15.82 6.621 -31 1 65.88 490 ALA A C 1
ATOM 3778 O O . ALA A 1 490 ? -15.445 6.957 -32.125 1 65.88 490 ALA A O 1
ATOM 3779 N N . SER B 1 1 ? 22.547 26.859 11.664 1 92.31 1 SER B N 1
ATOM 3780 C CA . SER B 1 1 ? 22.141 26.469 10.328 1 92.31 1 SER B CA 1
ATOM 3781 C C . SER B 1 1 ? 22.531 25.016 10.031 1 92.31 1 SER B C 1
ATOM 3783 O O . SER B 1 1 ? 23.359 24.438 10.734 1 92.31 1 SER B O 1
ATOM 3785 N N . TYR B 1 2 ? 21.875 24.438 9.109 1 94.25 2 TYR B N 1
ATOM 3786 C CA . TYR B 1 2 ? 22.203 23.078 8.711 1 94.25 2 TYR B CA 1
ATOM 3787 C C . TYR B 1 2 ? 23.672 22.969 8.289 1 94.25 2 TYR B C 1
ATOM 3789 O O . TYR B 1 2 ? 24.344 21.984 8.625 1 94.25 2 TYR B O 1
ATOM 3797 N N . ARG B 1 3 ? 24.172 23.953 7.605 1 94.12 3 ARG B N 1
ATOM 3798 C CA . ARG B 1 3 ? 25.562 23.938 7.141 1 94.12 3 ARG B CA 1
ATOM 3799 C C . ARG B 1 3 ? 26.531 23.906 8.312 1 94.12 3 ARG B C 1
ATOM 3801 O O . ARG B 1 3 ? 27.547 23.219 8.266 1 94.12 3 ARG B O 1
ATOM 3808 N N . GLU B 1 4 ? 26.172 24.719 9.258 1 94.31 4 GLU B N 1
ATOM 3809 C CA . GLU B 1 4 ? 27 24.719 10.469 1 94.31 4 GLU B CA 1
ATOM 3810 C C . GLU B 1 4 ? 26.969 23.375 11.164 1 94.31 4 GLU B C 1
ATOM 3812 O O . GLU B 1 4 ? 28 22.859 11.617 1 94.31 4 GLU B O 1
ATOM 3817 N N . TRP B 1 5 ? 25.797 22.859 11.289 1 94.25 5 TRP B N 1
ATOM 3818 C CA . TRP B 1 5 ? 25.641 21.547 11.898 1 94.25 5 TRP B CA 1
ATOM 3819 C C . TRP B 1 5 ? 26.453 20.5 11.133 1 94.25 5 TRP B C 1
ATOM 3821 O O . TRP B 1 5 ? 27.141 19.688 11.734 1 94.25 5 TRP B O 1
ATOM 3831 N N . LEU B 1 6 ? 26.391 20.531 9.82 1 93.88 6 LEU B N 1
ATOM 3832 C CA . LEU B 1 6 ? 27.094 19.594 8.953 1 93.88 6 LEU B CA 1
ATOM 3833 C C . LEU B 1 6 ? 28.609 19.688 9.156 1 93.88 6 LEU B C 1
ATOM 3835 O O . LEU B 1 6 ? 29.297 18.672 9.156 1 93.88 6 LEU B O 1
ATOM 3839 N N . GLY B 1 7 ? 29.078 20.906 9.266 1 92.75 7 GLY B N 1
ATOM 3840 C CA . GLY B 1 7 ? 30.5 21.109 9.516 1 92.75 7 GLY B CA 1
ATOM 3841 C C . GLY B 1 7 ? 30.984 20.453 10.797 1 92.75 7 GLY B C 1
ATOM 3842 O O . GLY B 1 7 ? 32 19.766 10.797 1 92.75 7 GLY B O 1
ATOM 3843 N N . VAL B 1 8 ? 30.219 20.641 11.852 1 93.19 8 VAL B N 1
ATOM 3844 C CA . VAL B 1 8 ? 30.578 20.078 13.148 1 93.19 8 VAL B CA 1
ATOM 3845 C C . VAL B 1 8 ? 30.422 18.547 13.109 1 93.19 8 VAL B C 1
ATOM 3847 O O . VAL B 1 8 ? 31.281 17.828 13.617 1 93.19 8 VAL B O 1
ATOM 3850 N N . ALA B 1 9 ? 29.391 18.125 12.547 1 92.06 9 ALA B N 1
ATOM 3851 C CA . ALA B 1 9 ? 29.125 16.688 12.445 1 92.06 9 ALA B CA 1
ATOM 3852 C C . ALA B 1 9 ? 30.234 15.984 11.664 1 92.06 9 ALA B C 1
ATOM 3854 O O . ALA B 1 9 ? 30.656 14.883 12.023 1 92.06 9 ALA B O 1
ATOM 3855 N N . SER B 1 10 ? 30.688 16.594 10.57 1 91.56 10 SER B N 1
ATOM 3856 C CA . SER B 1 10 ? 31.766 16.031 9.75 1 91.56 10 SER B CA 1
ATOM 3857 C C . SER B 1 10 ? 33.062 15.906 10.539 1 91.56 10 SER B C 1
ATOM 3859 O O . SER B 1 10 ? 33.812 14.93 10.383 1 91.56 10 SER B O 1
ATOM 3861 N N . GLN B 1 11 ? 33.281 16.859 11.367 1 92.06 11 GLN B N 1
ATOM 3862 C CA . GLN B 1 11 ? 34.469 16.828 12.203 1 92.06 11 GLN B CA 1
ATOM 3863 C C . GLN B 1 11 ? 34.375 15.711 13.25 1 92.06 11 GLN B C 1
ATOM 3865 O O . GLN B 1 11 ? 35.375 15.047 13.531 1 92.06 11 GLN B O 1
ATOM 3870 N N . LEU B 1 12 ? 33.25 15.562 13.789 1 90.12 12 LEU B N 1
ATOM 3871 C CA . LEU B 1 12 ? 33.062 14.516 14.789 1 90.12 12 LEU B CA 1
ATOM 3872 C C . LEU B 1 12 ? 33.219 13.133 14.156 1 90.12 12 LEU B C 1
ATOM 3874 O O . LEU B 1 12 ? 33.75 12.219 14.781 1 90.12 12 LEU B O 1
ATOM 3878 N N . ASP B 1 13 ? 32.75 12.953 12.953 1 90.81 13 ASP B N 1
ATOM 3879 C CA . ASP B 1 13 ? 32.844 11.672 12.258 1 90.81 13 ASP B CA 1
ATOM 3880 C C . ASP B 1 13 ? 34.281 11.297 11.969 1 90.81 13 ASP B C 1
ATOM 3882 O O . ASP B 1 13 ? 34.625 10.109 11.883 1 90.81 13 ASP B O 1
ATOM 3886 N N . LYS B 1 14 ? 35.125 12.289 11.891 1 90.81 14 LYS B N 1
ATOM 3887 C CA . LYS B 1 14 ? 36.531 12.055 11.586 1 90.81 14 LYS B CA 1
ATOM 3888 C C . LYS B 1 14 ? 37.281 11.531 12.812 1 90.81 14 LYS B C 1
ATOM 3890 O O . LYS B 1 14 ? 38.344 10.914 12.68 1 90.81 14 LYS B O 1
ATOM 3895 N N . LEU B 1 15 ? 36.656 11.734 13.953 1 89.31 15 LEU B N 1
ATOM 3896 C CA . LEU B 1 15 ? 37.312 11.258 15.172 1 89.31 15 LEU B CA 1
ATOM 3897 C C . LEU B 1 15 ? 37.281 9.734 15.242 1 89.31 15 LEU B C 1
ATOM 3899 O O . LEU B 1 15 ? 36.375 9.094 14.695 1 89.31 15 LEU B O 1
ATOM 3903 N N . PRO B 1 16 ? 38.312 9.164 15.828 1 84.44 16 PRO B N 1
ATOM 3904 C CA . PRO B 1 16 ? 38.406 7.703 15.867 1 84.44 16 PRO B CA 1
ATOM 3905 C C . PRO B 1 16 ? 37.281 7.055 16.672 1 84.44 16 PRO B C 1
ATOM 3907 O O . PRO B 1 16 ? 36.688 7.711 17.531 1 84.44 16 PRO B O 1
ATOM 3910 N N . ALA B 1 17 ? 37.031 5.797 16.359 1 78.06 17 ALA B N 1
ATOM 3911 C CA . ALA B 1 17 ? 36 5.023 17.016 1 78.06 17 ALA B CA 1
ATOM 3912 C C . ALA B 1 17 ? 36.25 4.879 18.5 1 78.06 17 ALA B C 1
ATOM 3914 O O . ALA B 1 17 ? 35.312 4.801 19.297 1 78.06 17 ALA B O 1
ATOM 3915 N N . ASN B 1 18 ? 37.438 4.879 18.844 1 71.81 18 ASN B N 1
ATOM 3916 C CA . ASN B 1 18 ? 37.812 4.664 20.234 1 71.81 18 ASN B CA 1
ATOM 3917 C C . ASN B 1 18 ? 37.344 5.828 21.109 1 71.81 18 ASN B C 1
ATOM 3919 O O . ASN B 1 18 ? 37.219 5.676 22.328 1 71.81 18 ASN B O 1
ATOM 3923 N N . LEU B 1 19 ? 37.188 6.844 20.5 1 71.19 19 LEU B N 1
ATOM 3924 C CA . LEU B 1 19 ? 36.719 7.992 21.266 1 71.19 19 LEU B CA 1
ATOM 3925 C C . LEU B 1 19 ? 35.188 8.055 21.25 1 71.19 19 LEU B C 1
ATOM 3927 O O . LEU B 1 19 ? 34.594 9.07 21.656 1 71.19 19 LEU B O 1
ATOM 3931 N N . GLY B 1 20 ? 34.656 7.031 20.812 1 63.16 20 GLY B N 1
ATOM 3932 C CA . GLY B 1 20 ? 33.219 6.957 20.812 1 63.16 20 GLY B CA 1
ATOM 3933 C C . GLY B 1 20 ? 32.594 7.473 19.531 1 63.16 20 GLY B C 1
ATOM 3934 O O . GLY B 1 20 ? 31.375 7.637 19.453 1 63.16 20 GLY B O 1
ATOM 3935 N N . GLU B 1 21 ? 33.438 7.875 18.688 1 70.44 21 GLU B N 1
ATOM 3936 C CA . GLU B 1 21 ? 32.969 8.32 17.391 1 70.44 21 GLU B CA 1
ATOM 3937 C C . GLU B 1 21 ? 33.375 7.332 16.297 1 70.44 21 GLU B C 1
ATOM 3939 O O . GLU B 1 21 ? 33.656 6.168 16.578 1 70.44 21 GLU B O 1
ATOM 3944 N N . GLY B 1 22 ? 33.562 7.539 15.055 1 78.19 22 GLY B N 1
ATOM 3945 C CA . GLY B 1 22 ? 34.062 6.645 14.016 1 78.19 22 GLY B CA 1
ATOM 3946 C C . GLY B 1 22 ? 33.125 6.562 12.82 1 78.19 22 GLY B C 1
ATOM 3947 O O . GLY B 1 22 ? 33 5.512 12.188 1 78.19 22 GLY B O 1
ATOM 3948 N N . GLY B 1 23 ? 32.625 7.668 12.719 1 84.56 23 GLY B N 1
ATOM 3949 C CA . GLY B 1 23 ? 31.703 7.672 11.609 1 84.56 23 GLY B CA 1
ATOM 3950 C C . GLY B 1 23 ? 32.375 7.406 10.266 1 84.56 23 GLY B C 1
ATOM 3951 O O . GLY B 1 23 ? 31.906 6.559 9.5 1 84.56 23 GLY B O 1
ATOM 3952 N N . ASP B 1 24 ? 33.5 7.973 10.086 1 87.94 24 ASP B N 1
ATOM 3953 C CA . ASP B 1 24 ? 34.188 7.832 8.812 1 87.94 24 ASP B CA 1
ATOM 3954 C C . ASP B 1 24 ? 34.781 6.426 8.656 1 87.94 24 ASP B C 1
ATOM 3956 O O . ASP B 1 24 ? 34.781 5.875 7.555 1 87.94 24 ASP B O 1
ATOM 3960 N N . GLU B 1 25 ? 35.281 5.922 9.742 1 86.12 25 GLU B N 1
ATOM 3961 C CA . GLU B 1 25 ? 35.812 4.559 9.695 1 86.12 25 GLU B CA 1
ATOM 3962 C C . GLU B 1 25 ? 34.719 3.559 9.359 1 86.12 25 GLU B C 1
ATOM 3964 O O . GLU B 1 25 ? 34.938 2.633 8.57 1 86.12 25 GLU B O 1
ATOM 3969 N N . TRP B 1 26 ? 33.625 3.805 9.953 1 85.38 26 TRP B N 1
ATOM 3970 C CA . TRP B 1 26 ? 32.469 2.932 9.688 1 85.38 26 TRP B CA 1
ATOM 3971 C C . TRP B 1 26 ? 32.031 3.031 8.234 1 85.38 26 TRP B C 1
ATOM 3973 O O . TRP B 1 26 ? 31.719 2.021 7.605 1 85.38 26 TRP B O 1
ATOM 3983 N N . ARG B 1 27 ? 32.062 4.18 7.684 1 88.88 27 ARG B N 1
ATOM 3984 C CA . ARG B 1 27 ? 31.625 4.414 6.309 1 88.88 27 ARG B CA 1
ATOM 3985 C C . ARG B 1 27 ? 32.531 3.668 5.324 1 88.88 27 ARG B C 1
ATOM 3987 O O . ARG B 1 27 ? 32.062 3.172 4.301 1 88.88 27 ARG B O 1
ATOM 3994 N N . ARG B 1 28 ? 33.75 3.508 5.711 1 87.31 28 ARG B N 1
ATOM 3995 C CA . ARG B 1 28 ? 34.719 2.92 4.801 1 87.31 28 ARG B CA 1
ATOM 3996 C C . ARG B 1 28 ? 34.844 1.414 5.012 1 87.31 28 ARG B C 1
ATOM 3998 O O . ARG B 1 28 ? 35.188 0.677 4.09 1 87.31 28 ARG B O 1
ATOM 4005 N N . ASP B 1 29 ? 34.5 0.989 6.156 1 78.88 29 ASP B N 1
ATOM 4006 C CA . ASP B 1 29 ? 34.688 -0.416 6.504 1 78.88 29 ASP B CA 1
ATOM 4007 C C . ASP B 1 29 ? 33.531 -1.272 5.98 1 78.88 29 ASP B C 1
ATOM 4009 O O . ASP B 1 29 ? 32.438 -1.217 6.508 1 78.88 29 ASP B O 1
ATOM 4013 N N . GLU B 1 30 ? 33.844 -2.029 4.961 1 75.25 30 GLU B N 1
ATOM 4014 C CA . GLU B 1 30 ? 32.812 -2.898 4.406 1 75.25 30 GLU B CA 1
ATOM 4015 C C . GLU B 1 30 ? 32.812 -4.27 5.07 1 75.25 30 GLU B C 1
ATOM 4017 O O . GLU B 1 30 ? 31.953 -5.105 4.805 1 75.25 30 GLU B O 1
ATOM 4022 N N . SER B 1 31 ? 33.781 -4.504 5.816 1 62.03 31 SER B N 1
ATOM 4023 C CA . SER B 1 31 ? 33.906 -5.805 6.473 1 62.03 31 SER B CA 1
ATOM 4024 C C . SER B 1 31 ? 32.75 -6.02 7.453 1 62.03 31 SER B C 1
ATOM 4026 O O . SER B 1 31 ? 32.25 -7.141 7.613 1 62.03 31 SER B O 1
ATOM 4028 N N . ARG B 1 32 ? 32.438 -5.031 8.258 1 52.69 32 ARG B N 1
ATOM 4029 C CA . ARG B 1 32 ? 31.422 -5.102 9.312 1 52.69 32 ARG B CA 1
ATOM 4030 C C . ARG B 1 32 ? 30.016 -4.863 8.758 1 52.69 32 ARG B C 1
ATOM 4032 O O . ARG B 1 32 ? 29.062 -4.758 9.516 1 52.69 32 ARG B O 1
ATOM 4039 N N . SER B 1 33 ? 29.766 -4.559 7.594 1 53.81 33 SER B N 1
ATOM 4040 C CA . SER B 1 33 ? 28.547 -4.031 7.008 1 53.81 33 SER B CA 1
ATOM 4041 C C . SER B 1 33 ? 27.578 -5.156 6.645 1 53.81 33 SER B C 1
ATOM 4043 O O . SER B 1 33 ? 26.5 -4.906 6.109 1 53.81 33 SER B O 1
ATOM 4045 N N . SER B 1 34 ? 28.031 -6.461 6.793 1 52.72 34 SER B N 1
ATOM 4046 C CA . SER B 1 34 ? 27.359 -7.602 6.184 1 52.72 34 SER B CA 1
ATOM 4047 C C . SER B 1 34 ? 25.922 -7.723 6.684 1 52.72 34 SER B C 1
ATOM 4049 O O . SER B 1 34 ? 25.047 -8.18 5.957 1 52.72 34 SER B O 1
ATOM 4051 N N . ASP B 1 35 ? 25.734 -6.945 7.766 1 57.91 35 ASP B N 1
ATOM 4052 C CA . ASP B 1 35 ? 24.422 -7.324 8.273 1 57.91 35 ASP B CA 1
ATOM 4053 C C . ASP B 1 35 ? 23.375 -6.246 7.98 1 57.91 35 ASP B C 1
ATOM 4055 O O . ASP B 1 35 ? 22.172 -6.484 8.086 1 57.91 35 ASP B O 1
ATOM 4059 N N . ALA B 1 36 ? 23.906 -5.121 7.402 1 65.69 36 ALA B N 1
ATOM 4060 C CA . ALA B 1 36 ? 22.906 -4.059 7.277 1 65.69 36 ALA B CA 1
ATOM 4061 C C . ALA B 1 36 ? 22.281 -4.047 5.883 1 65.69 36 ALA B C 1
ATOM 4063 O O . ALA B 1 36 ? 21.094 -3.781 5.727 1 65.69 36 ALA B O 1
ATOM 4064 N N . TYR B 1 37 ? 23.188 -4.301 4.871 1 77.56 37 TYR B N 1
ATOM 4065 C CA . TYR B 1 37 ? 22.703 -4.332 3.496 1 77.56 37 TYR B CA 1
ATOM 4066 C C . TYR B 1 37 ? 23.609 -5.211 2.627 1 77.56 37 TYR B C 1
ATOM 4068 O O . TYR B 1 37 ? 24.656 -5.664 3.07 1 77.56 37 TYR B O 1
ATOM 4076 N N . ASP B 1 38 ? 23.172 -5.578 1.517 1 83.19 38 ASP B N 1
ATOM 4077 C CA . ASP B 1 38 ? 23.906 -6.414 0.574 1 83.19 38 ASP B CA 1
ATOM 4078 C C . ASP B 1 38 ? 24.891 -5.578 -0.246 1 83.19 38 ASP B C 1
ATOM 4080 O O . ASP B 1 38 ? 24.625 -5.25 -1.403 1 83.19 38 ASP B O 1
ATOM 4084 N N . ALA B 1 39 ? 26.062 -5.348 0.342 1 86.31 39 ALA B N 1
ATOM 4085 C CA . ALA B 1 39 ? 27.078 -4.504 -0.282 1 86.31 39 ALA B CA 1
ATOM 4086 C C . ALA B 1 39 ? 27.594 -5.121 -1.583 1 86.31 39 ALA B C 1
ATOM 4088 O O . ALA B 1 39 ? 27.875 -4.406 -2.549 1 86.31 39 ALA B O 1
ATOM 4089 N N . ALA B 1 40 ? 27.672 -6.418 -1.587 1 84.31 40 ALA B N 1
ATOM 4090 C CA . ALA B 1 40 ? 28.172 -7.109 -2.771 1 84.31 40 ALA B CA 1
ATOM 4091 C C . ALA B 1 40 ? 27.25 -6.891 -3.967 1 84.31 40 ALA B C 1
ATOM 4093 O O . ALA B 1 40 ? 27.719 -6.602 -5.074 1 84.31 40 ALA B O 1
ATOM 4094 N N . LEU B 1 41 ? 25.984 -7.027 -3.725 1 86.88 41 LEU B N 1
ATOM 4095 C CA . LEU B 1 41 ? 25 -6.816 -4.781 1 86.88 41 LEU B CA 1
ATOM 4096 C C . LEU B 1 41 ? 25.078 -5.387 -5.309 1 86.88 41 LEU B C 1
ATOM 4098 O O . LEU B 1 41 ? 25.047 -5.164 -6.52 1 86.88 41 LEU B O 1
ATOM 4102 N N . CYS B 1 42 ? 25.172 -4.438 -4.422 1 89.56 42 CYS B N 1
ATOM 4103 C CA . CYS B 1 42 ? 25.25 -3.035 -4.812 1 89.56 42 CYS B CA 1
ATOM 4104 C C . CYS B 1 42 ? 26.5 -2.77 -5.645 1 89.56 42 CYS B C 1
ATOM 4106 O O . CYS B 1 42 ? 26.453 -2.039 -6.633 1 89.56 42 CYS B O 1
ATOM 4108 N N . LYS B 1 43 ? 27.625 -3.406 -5.246 1 91.12 43 LYS B N 1
ATOM 4109 C CA . LYS B 1 43 ? 28.875 -3.209 -5.965 1 91.12 43 LYS B CA 1
ATOM 4110 C C . LYS B 1 43 ? 28.797 -3.775 -7.379 1 91.12 43 LYS B C 1
ATOM 4112 O O . LYS B 1 43 ? 29.312 -3.174 -8.328 1 91.12 43 LYS B O 1
ATOM 4117 N N . ILE B 1 44 ? 28.172 -4.855 -7.48 1 91.06 44 ILE B N 1
ATOM 4118 C CA . ILE B 1 44 ? 28.031 -5.488 -8.789 1 91.06 44 ILE B CA 1
ATOM 4119 C C . ILE B 1 44 ? 27.266 -4.562 -9.734 1 91.06 44 ILE B C 1
ATOM 4121 O O . ILE B 1 44 ? 27.734 -4.27 -10.836 1 91.06 44 ILE B O 1
ATOM 4125 N N . TYR B 1 45 ? 26.203 -4.113 -9.312 1 92.06 45 TYR B N 1
ATOM 4126 C CA . TYR B 1 45 ? 25.375 -3.277 -10.18 1 92.06 45 TYR B CA 1
ATOM 4127 C C . TYR B 1 45 ? 26.016 -1.907 -10.383 1 92.06 45 TYR B C 1
ATOM 4129 O O . TYR B 1 45 ? 25.859 -1.294 -11.445 1 92.06 45 TYR B O 1
ATOM 4137 N N . LEU B 1 46 ? 26.719 -1.424 -9.344 1 94.5 46 LEU B N 1
ATOM 4138 C CA . LEU B 1 46 ? 27.5 -0.201 -9.516 1 94.5 46 LEU B CA 1
ATOM 4139 C C . LEU B 1 46 ? 28.484 -0.339 -10.664 1 94.5 46 LEU B C 1
ATOM 4141 O O . LEU B 1 46 ? 28.547 0.53 -11.539 1 94.5 46 LEU B O 1
ATOM 4145 N N . THR B 1 47 ? 29.141 -1.426 -10.672 1 94.69 47 THR B N 1
ATOM 4146 C CA . THR B 1 47 ? 30.156 -1.683 -11.703 1 94.69 47 THR B CA 1
ATOM 4147 C C . THR B 1 47 ? 29.5 -1.836 -13.07 1 94.69 47 THR B C 1
ATOM 4149 O O . THR B 1 47 ? 29.984 -1.287 -14.062 1 94.69 47 THR B O 1
ATOM 4152 N N . VAL B 1 48 ? 28.453 -2.514 -13.102 1 93 48 VAL B N 1
ATOM 4153 C CA . VAL B 1 48 ? 27.75 -2.762 -14.352 1 93 48 VAL B CA 1
ATOM 4154 C C . VAL B 1 48 ? 27.234 -1.444 -14.93 1 93 48 VAL B C 1
ATOM 4156 O O . VAL B 1 48 ? 27.375 -1.183 -16.125 1 93 48 VAL B O 1
ATOM 4159 N N . MET B 1 49 ? 26.656 -0.649 -14.102 1 92.88 49 MET B N 1
ATOM 4160 C CA . MET B 1 49 ? 26.141 0.635 -14.57 1 92.88 49 MET B CA 1
ATOM 4161 C C . MET B 1 49 ? 27.281 1.528 -15.062 1 92.88 49 MET B C 1
ATOM 4163 O O . MET B 1 49 ? 27.156 2.172 -16.109 1 92.88 49 MET B O 1
ATOM 4167 N N . ARG B 1 50 ? 28.344 1.487 -14.312 1 94.81 50 ARG B N 1
ATOM 4168 C CA . ARG B 1 50 ? 29.5 2.297 -14.695 1 94.81 50 ARG B CA 1
ATOM 4169 C C . ARG B 1 50 ? 30.047 1.859 -16.047 1 94.81 50 ARG B C 1
ATOM 4171 O O . ARG B 1 50 ? 30.328 2.695 -16.906 1 94.81 50 ARG B O 1
ATOM 4178 N N . GLN B 1 51 ? 30.156 0.58 -16.203 1 93.69 51 GLN B N 1
ATOM 4179 C CA . GLN B 1 51 ? 30.703 0.029 -17.453 1 93.69 51 GLN B CA 1
ATOM 4180 C C . GLN B 1 51 ? 29.75 0.269 -18.625 1 93.69 51 GLN B C 1
ATOM 4182 O O . GLN B 1 51 ? 30.172 0.617 -19.719 1 93.69 51 GLN B O 1
ATOM 4187 N N . ALA B 1 52 ? 28.531 0.07 -18.375 1 89.81 52 ALA B N 1
ATOM 4188 C CA . ALA B 1 52 ? 27.547 0.276 -19.422 1 89.81 52 ALA B CA 1
ATOM 4189 C C . ALA B 1 52 ? 27.484 1.74 -19.844 1 89.81 52 ALA B C 1
ATOM 4191 O O . ALA B 1 52 ? 27.391 2.041 -21.047 1 89.81 52 ALA B O 1
ATOM 4192 N N . ARG B 1 53 ? 27.547 2.615 -18.891 1 89.25 53 ARG B N 1
ATOM 4193 C CA . ARG B 1 53 ? 27.531 4.043 -19.188 1 89.25 53 ARG B CA 1
ATOM 4194 C C . ARG B 1 53 ? 28.797 4.461 -19.953 1 89.25 53 ARG B C 1
ATOM 4196 O O . ARG B 1 53 ? 28.703 5.184 -20.938 1 89.25 53 ARG B O 1
ATOM 4203 N N . ALA B 1 54 ? 29.891 3.943 -19.516 1 90.81 54 ALA B N 1
ATOM 4204 C CA . ALA B 1 54 ? 31.172 4.277 -20.156 1 90.81 54 ALA B CA 1
ATOM 4205 C C . ALA B 1 54 ? 31.234 3.709 -21.562 1 90.81 54 ALA B C 1
ATOM 4207 O O . ALA B 1 54 ? 31.797 4.344 -22.469 1 90.81 54 ALA B O 1
ATOM 4208 N N . GLY B 1 55 ? 30.688 2.514 -21.766 1 89.69 55 GLY B N 1
ATOM 4209 C CA . GLY B 1 55 ? 30.75 1.84 -23.062 1 89.69 55 GLY B CA 1
ATOM 4210 C C . GLY B 1 55 ? 29.594 2.211 -23.969 1 89.69 55 GLY B C 1
ATOM 4211 O O . GLY B 1 55 ? 29.578 1.83 -25.141 1 89.69 55 GLY B O 1
ATOM 4212 N N . GLY B 1 56 ? 28.625 2.93 -23.5 1 83.5 56 GLY B N 1
ATOM 4213 C CA . GLY B 1 56 ? 27.469 3.316 -24.281 1 83.5 56 GLY B CA 1
ATOM 4214 C C . GLY B 1 56 ? 26.5 2.17 -24.531 1 83.5 56 GLY B C 1
ATOM 4215 O O . GLY B 1 56 ? 25.844 2.123 -25.578 1 83.5 56 GLY B O 1
ATOM 4216 N N . ASP B 1 57 ? 26.531 1.217 -23.719 1 83.81 57 ASP B N 1
ATOM 4217 C CA . ASP B 1 57 ? 25.641 0.068 -23.844 1 83.81 57 ASP B CA 1
ATOM 4218 C C . ASP B 1 57 ? 24.281 0.362 -23.203 1 83.81 57 ASP B C 1
ATOM 4220 O O . ASP B 1 57 ? 24.062 0.033 -22.047 1 83.81 57 ASP B O 1
ATOM 4224 N N . ALA B 1 58 ? 23.391 0.84 -23.953 1 78 58 ALA B N 1
ATOM 4225 C CA . ALA B 1 58 ? 22.078 1.279 -23.469 1 78 58 ALA B CA 1
ATOM 4226 C C . ALA B 1 58 ? 21.25 0.093 -23.016 1 78 58 ALA B C 1
ATOM 4228 O O . ALA B 1 58 ? 20.469 0.209 -22.062 1 78 58 ALA B O 1
ATOM 4229 N N . ALA B 1 59 ? 21.438 -0.969 -23.656 1 76.38 59 ALA B N 1
ATOM 4230 C CA . ALA B 1 59 ? 20.656 -2.15 -23.312 1 76.38 59 ALA B CA 1
ATOM 4231 C C . ALA B 1 59 ? 21.016 -2.666 -21.922 1 76.38 59 ALA B C 1
ATOM 4233 O O . ALA B 1 59 ? 20.141 -2.908 -21.078 1 76.38 59 ALA B O 1
ATOM 4234 N N . ALA B 1 60 ? 22.281 -2.721 -21.703 1 81.56 60 ALA B N 1
ATOM 4235 C CA . ALA B 1 60 ? 22.75 -3.195 -20.406 1 81.56 60 ALA B CA 1
ATOM 4236 C C . ALA B 1 60 ? 22.375 -2.225 -19.297 1 81.56 60 ALA B C 1
ATOM 4238 O O . ALA B 1 60 ? 22 -2.645 -18.203 1 81.56 60 ALA B O 1
ATOM 4239 N N . LEU B 1 61 ? 22.484 -1.008 -19.609 1 84.62 61 LEU B N 1
ATOM 4240 C CA . LEU B 1 61 ? 22.125 0.004 -18.625 1 84.62 61 LEU B CA 1
ATOM 4241 C C . LEU B 1 61 ? 20.625 -0.051 -18.297 1 84.62 61 LEU B C 1
ATOM 4243 O O . LEU B 1 61 ? 20.234 0.048 -17.141 1 84.62 61 LEU B O 1
ATOM 4247 N N . GLY B 1 62 ? 19.875 -0.214 -19.344 1 81.62 62 GLY B N 1
ATOM 4248 C CA . GLY B 1 62 ? 18.438 -0.318 -19.156 1 81.62 62 GLY B CA 1
ATOM 4249 C C . GLY B 1 62 ? 18.031 -1.488 -18.281 1 81.62 62 GLY B C 1
ATOM 4250 O O . GLY B 1 62 ? 17.188 -1.342 -17.391 1 81.62 62 GLY B O 1
ATOM 4251 N N . LEU B 1 63 ? 18.641 -2.555 -18.5 1 80.38 63 LEU B N 1
ATOM 4252 C CA . LEU B 1 63 ? 18.344 -3.746 -17.719 1 80.38 63 LEU B CA 1
ATOM 4253 C C . LEU B 1 63 ? 18.766 -3.555 -16.266 1 80.38 63 LEU B C 1
ATOM 4255 O O . LEU B 1 63 ? 18.031 -3.941 -15.352 1 80.38 63 LEU B O 1
ATOM 4259 N N . ALA B 1 64 ? 19.906 -2.977 -16.109 1 85.81 64 ALA B N 1
ATOM 4260 C CA . ALA B 1 64 ? 20.375 -2.725 -14.758 1 85.81 64 ALA B CA 1
ATOM 4261 C C . ALA B 1 64 ? 19.438 -1.786 -14.008 1 85.81 64 ALA B C 1
ATOM 4263 O O . ALA B 1 64 ? 19.078 -2.041 -12.852 1 85.81 64 ALA B O 1
ATOM 4264 N N . LEU B 1 65 ? 19.031 -0.763 -14.688 1 85.88 65 LEU B N 1
ATOM 4265 C CA . LEU B 1 65 ? 18.172 0.237 -14.062 1 85.88 65 LEU B CA 1
ATOM 4266 C C . LEU B 1 65 ? 16.812 -0.36 -13.703 1 85.88 65 LEU B C 1
ATOM 4268 O O . LEU B 1 65 ? 16.219 -0.001 -12.68 1 85.88 65 LEU B O 1
ATOM 4272 N N . ARG B 1 66 ? 16.375 -1.289 -14.43 1 80.69 66 ARG B N 1
ATOM 4273 C CA . ARG B 1 66 ? 15.094 -1.942 -14.148 1 80.69 66 ARG B CA 1
ATOM 4274 C C . ARG B 1 66 ? 15.164 -2.744 -12.852 1 80.69 66 ARG B C 1
ATOM 4276 O O . ARG B 1 66 ? 14.172 -2.859 -12.133 1 80.69 66 ARG B O 1
ATOM 4283 N N . THR B 1 67 ? 16.328 -3.145 -12.617 1 81.19 67 THR B N 1
ATOM 4284 C CA . THR B 1 67 ? 16.5 -3.959 -11.414 1 81.19 67 THR B CA 1
ATOM 4285 C C . THR B 1 67 ? 16.734 -3.078 -10.195 1 81.19 67 THR B C 1
ATOM 4287 O O . THR B 1 67 ? 16.172 -3.33 -9.125 1 81.19 67 THR B O 1
ATOM 4290 N N . VAL B 1 68 ? 17.5 -2.057 -10.445 1 88.12 68 VAL B N 1
ATOM 4291 C CA . VAL B 1 68 ? 17.984 -1.336 -9.273 1 88.12 68 VAL B CA 1
ATOM 4292 C C . VAL B 1 68 ? 16.984 -0.255 -8.875 1 88.12 68 VAL B C 1
ATOM 4294 O O . VAL B 1 68 ? 17.016 0.243 -7.746 1 88.12 68 VAL B O 1
ATOM 4297 N N . LEU B 1 69 ? 16.141 0.16 -9.797 1 87.31 69 LEU B N 1
ATOM 4298 C CA . LEU B 1 69 ? 15.195 1.225 -9.492 1 87.31 69 LEU B CA 1
ATOM 4299 C C . LEU B 1 69 ? 13.977 0.675 -8.758 1 87.31 69 LEU B C 1
ATOM 4301 O O . LEU B 1 69 ? 12.852 0.77 -9.258 1 87.31 69 LEU B O 1
ATOM 4305 N N . HIS B 1 70 ? 14.242 0.114 -7.688 1 83.44 70 HIS B N 1
ATOM 4306 C CA . HIS B 1 70 ? 13.273 -0.374 -6.719 1 83.44 70 HIS B CA 1
ATOM 4307 C C . HIS B 1 70 ? 13.617 0.085 -5.305 1 83.44 70 HIS B C 1
ATOM 4309 O O . HIS B 1 70 ? 14.797 0.244 -4.973 1 83.44 70 HIS B O 1
ATOM 4315 N N . ARG B 1 71 ? 12.477 0.267 -4.578 1 84.19 71 ARG B N 1
ATOM 4316 C CA . ARG B 1 71 ? 12.703 0.759 -3.225 1 84.19 71 ARG B CA 1
ATOM 4317 C C . ARG B 1 71 ? 13.438 -0.276 -2.381 1 84.19 71 ARG B C 1
ATOM 4319 O O . ARG B 1 71 ? 13.156 -1.472 -2.465 1 84.19 71 ARG B O 1
ATOM 4326 N N . ASN B 1 72 ? 14.414 0.045 -1.659 1 80.81 72 ASN B N 1
ATOM 4327 C CA . ASN B 1 72 ? 15.156 -0.762 -0.698 1 80.81 72 ASN B CA 1
ATOM 4328 C C . ASN B 1 72 ? 16.047 -1.782 -1.396 1 80.81 72 ASN B C 1
ATOM 4330 O O . ASN B 1 72 ? 16.203 -2.908 -0.918 1 80.81 72 ASN B O 1
ATOM 4334 N N . PHE B 1 73 ? 16.531 -1.465 -2.625 1 86.44 73 PHE B N 1
ATOM 4335 C CA . PHE B 1 73 ? 17.484 -2.338 -3.303 1 86.44 73 PHE B CA 1
ATOM 4336 C C . PHE B 1 73 ? 18.656 -2.66 -2.396 1 86.44 73 PHE B C 1
ATOM 4338 O O . PHE B 1 73 ? 19.234 -1.763 -1.781 1 86.44 73 PHE B O 1
ATOM 4345 N N . GLY B 1 74 ? 18.922 -3.922 -2.182 1 80.81 74 GLY B N 1
ATOM 4346 C CA . GLY B 1 74 ? 20.062 -4.363 -1.389 1 80.81 74 GLY B CA 1
ATOM 4347 C C . GLY B 1 74 ? 19.891 -4.098 0.095 1 80.81 74 GLY B C 1
ATOM 4348 O O . GLY B 1 74 ? 20.844 -4.184 0.861 1 80.81 74 GLY B O 1
ATOM 4349 N N . GLY B 1 75 ? 18.734 -3.641 0.481 1 79.44 75 GLY B N 1
ATOM 4350 C CA . GLY B 1 75 ? 18.5 -3.348 1.887 1 79.44 75 GLY B CA 1
ATOM 4351 C C . GLY B 1 75 ? 18.953 -1.956 2.289 1 79.44 75 GLY B C 1
ATOM 4352 O O . GLY B 1 75 ? 19.297 -1.722 3.447 1 79.44 75 GLY B O 1
ATOM 4353 N N . MET B 1 76 ? 18.953 -1.054 1.407 1 83.06 76 MET B N 1
ATOM 4354 C CA . MET B 1 76 ? 19.469 0.294 1.634 1 83.06 76 MET B CA 1
ATOM 4355 C C . MET B 1 76 ? 18.641 1.027 2.676 1 83.06 76 MET B C 1
ATOM 4357 O O . MET B 1 76 ? 19.156 1.869 3.412 1 83.06 76 MET B O 1
ATOM 4361 N N . ASN B 1 77 ? 17.391 0.689 2.719 1 77.75 77 ASN B N 1
ATOM 4362 C CA . ASN B 1 77 ? 16.547 1.354 3.697 1 77.75 77 ASN B CA 1
ATOM 4363 C C . ASN B 1 77 ? 17 1.065 5.125 1 77.75 77 ASN B C 1
ATOM 4365 O O . ASN B 1 77 ? 17.031 1.968 5.965 1 77.75 77 ASN B O 1
ATOM 4369 N N . ARG B 1 78 ? 17.344 -0.127 5.316 1 72.62 78 ARG B N 1
ATOM 4370 C CA . ARG B 1 78 ? 17.828 -0.501 6.641 1 72.62 78 ARG B CA 1
ATOM 4371 C C . ARG B 1 78 ? 19.156 0.187 6.949 1 72.62 78 ARG B C 1
ATOM 4373 O O . ARG B 1 78 ? 19.375 0.642 8.07 1 72.62 78 ARG B O 1
ATOM 4380 N N . LEU B 1 79 ? 19.938 0.23 5.961 1 76.38 79 LEU B N 1
ATOM 4381 C CA . LEU B 1 79 ? 21.234 0.885 6.117 1 76.38 79 LEU B CA 1
ATOM 4382 C C . LEU B 1 79 ? 21.062 2.348 6.516 1 76.38 79 LEU B C 1
ATOM 4384 O O . LEU B 1 79 ? 21.719 2.824 7.445 1 76.38 79 LEU B O 1
ATOM 4388 N N . LEU B 1 80 ? 20.156 2.945 5.93 1 77.31 80 LEU B N 1
ATOM 4389 C CA . LEU B 1 80 ? 19.984 4.383 6.129 1 77.31 80 LEU B CA 1
ATOM 4390 C C . LEU B 1 80 ? 19.281 4.668 7.449 1 77.31 80 LEU B C 1
ATOM 4392 O O . LEU B 1 80 ? 19.312 5.797 7.945 1 77.31 80 LEU B O 1
ATOM 4396 N N . ARG B 1 81 ? 18.75 3.617 7.879 1 73 81 ARG B N 1
ATOM 4397 C CA . ARG B 1 81 ? 18.156 3.754 9.203 1 73 81 ARG B CA 1
ATOM 4398 C C . ARG B 1 81 ? 19.219 3.668 10.297 1 73 81 ARG B C 1
ATOM 4400 O O . ARG B 1 81 ? 19.047 4.23 11.375 1 73 81 ARG B O 1
ATOM 4407 N N . LEU B 1 82 ? 20.297 2.949 9.789 1 66.19 82 LEU B N 1
ATOM 4408 C CA . LEU B 1 82 ? 21.391 2.789 10.742 1 66.19 82 LEU B CA 1
ATOM 4409 C C . LEU B 1 82 ? 22.266 4.043 10.789 1 66.19 82 LEU B C 1
ATOM 4411 O O . LEU B 1 82 ? 22.688 4.543 9.742 1 66.19 82 LEU B O 1
ATOM 4415 N N . ARG B 1 83 ? 22.156 4.941 11.664 1 68.62 83 ARG B N 1
ATOM 4416 C CA . ARG B 1 83 ? 22.844 6.223 11.789 1 68.62 83 ARG B CA 1
ATOM 4417 C C . ARG B 1 83 ? 24.141 6.074 12.578 1 68.62 83 ARG B C 1
ATOM 4419 O O . ARG B 1 83 ? 24.328 6.754 13.586 1 68.62 83 ARG B O 1
ATOM 4426 N N . HIS B 1 84 ? 25.094 5.262 11.906 1 73.81 84 HIS B N 1
ATOM 4427 C CA . HIS B 1 84 ? 26.391 5.113 12.57 1 73.81 84 HIS B CA 1
ATOM 4428 C C . HIS B 1 84 ? 27.297 6.305 12.281 1 73.81 84 HIS B C 1
ATOM 4430 O O . HIS B 1 84 ? 28.234 6.57 13.039 1 73.81 84 HIS B O 1
ATOM 4436 N N . ALA B 1 85 ? 27.047 6.891 11.203 1 84.25 85 ALA B N 1
ATOM 4437 C CA . ALA B 1 85 ? 27.719 8.141 10.867 1 84.25 85 ALA B CA 1
ATOM 4438 C C . ALA B 1 85 ? 26.734 9.312 10.898 1 84.25 85 ALA B C 1
ATOM 4440 O O . ALA B 1 85 ? 25.562 9.156 10.578 1 84.25 85 ALA B O 1
ATOM 4441 N N . ARG B 1 86 ? 27.297 10.438 11.266 1 84.88 86 ARG B N 1
ATOM 4442 C CA . ARG B 1 86 ? 26.453 11.617 11.367 1 84.88 86 ARG B CA 1
ATOM 4443 C C . ARG B 1 86 ? 26.172 12.211 9.992 1 84.88 86 ARG B C 1
ATOM 4445 O O . ARG B 1 86 ? 25.094 12.75 9.75 1 84.88 86 ARG B O 1
ATOM 4452 N N . THR B 1 87 ? 27.281 12.227 9.195 1 85.81 87 THR B N 1
ATOM 4453 C CA . THR B 1 87 ? 27.141 12.891 7.898 1 85.81 87 THR B CA 1
ATOM 4454 C C . THR B 1 87 ? 27.172 11.875 6.762 1 85.81 87 THR B C 1
ATOM 4456 O O . THR B 1 87 ? 28.234 11.438 6.344 1 85.81 87 THR B O 1
ATOM 4459 N N . GLY B 1 88 ? 26.312 10.891 6.715 1 83.69 88 GLY B N 1
ATOM 4460 C CA . GLY B 1 88 ? 26.297 9.984 5.578 1 83.69 88 GLY B CA 1
ATOM 4461 C C . GLY B 1 88 ? 26.125 8.531 5.984 1 83.69 88 GLY B C 1
ATOM 4462 O O . GLY B 1 88 ? 25.688 8.234 7.102 1 83.69 88 GLY B O 1
ATOM 4463 N N . THR B 1 89 ? 26.406 7.68 4.914 1 88.69 89 THR B N 1
ATOM 4464 C CA . THR B 1 89 ? 26.281 6.238 5.102 1 88.69 89 THR B CA 1
ATOM 4465 C C . THR B 1 89 ? 27.438 5.508 4.426 1 88.69 89 THR B C 1
ATOM 4467 O O . THR B 1 89 ? 28.5 6.102 4.176 1 88.69 89 THR B O 1
ATOM 4470 N N . LYS B 1 90 ? 27.344 4.285 4.285 1 89.5 90 LYS B N 1
ATOM 4471 C CA . LYS B 1 90 ? 28.406 3.496 3.668 1 89.5 90 LYS B CA 1
ATOM 4472 C C . LYS B 1 90 ? 28.766 4.047 2.291 1 89.5 90 LYS B C 1
ATOM 4474 O O . LYS B 1 90 ? 27.891 4.402 1.505 1 89.5 90 LYS B O 1
ATOM 4479 N N . LEU B 1 91 ? 30.031 4.09 2.025 1 91.31 91 LEU B N 1
ATOM 4480 C CA . LEU B 1 91 ? 30.531 4.695 0.796 1 91.31 91 LEU B CA 1
ATOM 4481 C C . LEU B 1 91 ? 29.984 3.971 -0.428 1 91.31 91 LEU B C 1
ATOM 4483 O O . LEU B 1 91 ? 29.641 4.605 -1.424 1 91.31 91 LEU B O 1
ATOM 4487 N N . VAL B 1 92 ? 29.891 2.691 -0.378 1 91.44 92 VAL B N 1
ATOM 4488 C CA . VAL B 1 92 ? 29.391 1.916 -1.505 1 91.44 92 VAL B CA 1
ATOM 4489 C C . VAL B 1 92 ? 27.953 2.328 -1.813 1 91.44 92 VAL B C 1
ATOM 4491 O O . VAL B 1 92 ? 27.578 2.471 -2.98 1 91.44 92 VAL B O 1
ATOM 4494 N N . ALA B 1 93 ? 27.188 2.523 -0.786 1 90.88 93 ALA B N 1
ATOM 4495 C CA . ALA B 1 93 ? 25.797 2.936 -0.958 1 90.88 93 ALA B CA 1
ATOM 4496 C C . ALA B 1 93 ? 25.703 4.328 -1.572 1 90.88 93 ALA B C 1
ATOM 4498 O O . ALA B 1 93 ? 24.844 4.586 -2.428 1 90.88 93 ALA B O 1
ATOM 4499 N N . GLU B 1 94 ? 26.578 5.223 -1.148 1 93.38 94 GLU B N 1
ATOM 4500 C CA . GLU B 1 94 ? 26.594 6.578 -1.686 1 93.38 94 GLU B CA 1
ATOM 4501 C C . GLU B 1 94 ? 27.031 6.59 -3.146 1 93.38 94 GLU B C 1
ATOM 4503 O O . GLU B 1 94 ? 26.422 7.262 -3.98 1 93.38 94 GLU B O 1
ATOM 4508 N N . GLU B 1 95 ? 28.047 5.805 -3.457 1 94.5 95 GLU B N 1
ATOM 4509 C CA . GLU B 1 95 ? 28.531 5.715 -4.832 1 94.5 95 GLU B CA 1
ATOM 4510 C C . GLU B 1 95 ? 27.5 5.082 -5.746 1 94.5 95 GLU B C 1
ATOM 4512 O O . GLU B 1 95 ? 27.328 5.508 -6.895 1 94.5 95 GLU B O 1
ATOM 4517 N N . PHE B 1 96 ? 26.938 4.09 -5.234 1 94.81 96 PHE B N 1
ATOM 4518 C CA . PHE B 1 96 ? 25.875 3.428 -5.984 1 94.81 96 PHE B CA 1
ATOM 4519 C C . PHE B 1 96 ? 24.781 4.418 -6.355 1 94.81 96 PHE B C 1
ATOM 4521 O O . PHE B 1 96 ? 24.359 4.477 -7.512 1 94.81 96 PHE B O 1
ATOM 4528 N N . THR B 1 97 ? 24.328 5.223 -5.383 1 94 97 THR B N 1
ATOM 4529 C CA . THR B 1 97 ? 23.25 6.18 -5.602 1 94 97 THR B CA 1
ATOM 4530 C C . THR B 1 97 ? 23.672 7.266 -6.582 1 94 97 THR B C 1
ATOM 4532 O O . THR B 1 97 ? 22.891 7.676 -7.445 1 94 97 THR B O 1
ATOM 4535 N N . GLN B 1 98 ? 24.875 7.668 -6.434 1 94.69 98 GLN B N 1
ATOM 4536 C CA . GLN B 1 98 ? 25.391 8.672 -7.355 1 94.69 98 GLN B CA 1
ATOM 4537 C C . GLN B 1 98 ? 25.422 8.141 -8.789 1 94.69 98 GLN B C 1
ATOM 4539 O O . GLN B 1 98 ? 25.031 8.844 -9.719 1 94.69 98 GLN B O 1
ATOM 4544 N N . GLU B 1 99 ? 25.859 6.934 -8.883 1 94.75 99 GLU B N 1
ATOM 4545 C CA . GLU B 1 99 ? 25.906 6.328 -10.211 1 94.75 99 GLU B CA 1
ATOM 4546 C C . GLU B 1 99 ? 24.516 6.121 -10.781 1 94.75 99 GLU B C 1
ATOM 4548 O O . GLU B 1 99 ? 24.297 6.281 -11.984 1 94.75 99 GLU B O 1
ATOM 4553 N N . LEU B 1 100 ? 23.672 5.742 -9.961 1 93.12 100 LEU B N 1
ATOM 4554 C CA . LEU B 1 100 ? 22.281 5.586 -10.375 1 93.12 100 LEU B CA 1
ATOM 4555 C C . LEU B 1 100 ? 21.734 6.895 -10.938 1 93.12 100 LEU B C 1
ATOM 4557 O O . LEU B 1 100 ? 21.125 6.906 -12.016 1 93.12 100 LEU B O 1
ATOM 4561 N N . CYS B 1 101 ? 21.984 7.984 -10.25 1 93.88 101 CYS B N 1
ATOM 4562 C CA . CYS B 1 101 ? 21.5 9.289 -10.695 1 93.88 101 CYS B CA 1
ATOM 4563 C C . CYS B 1 101 ? 22.156 9.695 -12.008 1 93.88 101 CYS B C 1
ATOM 4565 O O . CYS B 1 101 ? 21.484 10.227 -12.898 1 93.88 101 CYS B O 1
ATOM 4567 N N . ARG B 1 102 ? 23.359 9.336 -12.125 1 92.25 102 ARG B N 1
ATOM 4568 C CA . ARG B 1 102 ? 24.062 9.648 -13.367 1 92.25 102 ARG B CA 1
ATOM 4569 C C . ARG B 1 102 ? 23.5 8.836 -14.531 1 92.25 102 ARG B C 1
ATOM 4571 O O . ARG B 1 102 ? 23.391 9.352 -15.648 1 92.25 102 ARG B O 1
ATOM 4578 N N . SER B 1 103 ? 23.203 7.664 -14.211 1 90.56 103 SER B N 1
ATOM 4579 C CA . SER B 1 103 ? 22.719 6.75 -15.242 1 90.56 103 SER B CA 1
ATOM 4580 C C . SER B 1 103 ? 21.344 7.156 -15.734 1 90.56 103 SER B C 1
ATOM 4582 O O . SER B 1 103 ? 21.016 6.949 -16.906 1 90.56 103 SER B O 1
ATOM 4584 N N . VAL B 1 104 ? 20.578 7.77 -14.875 1 88.31 104 VAL B N 1
ATOM 4585 C CA . VAL B 1 104 ? 19.219 8.188 -15.227 1 88.31 104 VAL B CA 1
ATOM 4586 C C . VAL B 1 104 ? 19.281 9.531 -15.961 1 88.31 104 VAL B C 1
ATOM 4588 O O . VAL B 1 104 ? 18.5 9.766 -16.891 1 88.31 104 VAL B O 1
ATOM 4591 N N . SER B 1 105 ? 20.078 10.516 -15.359 1 77.69 105 SER B N 1
ATOM 4592 C CA . SER B 1 105 ? 20.188 11.867 -15.914 1 77.69 105 SER B CA 1
ATOM 4593 C C . SER B 1 105 ? 20.828 11.859 -17.297 1 77.69 105 SER B C 1
ATOM 4595 O O . SER B 1 105 ? 20.672 12.805 -18.062 1 77.69 105 SER B O 1
ATOM 4597 N N . GLY B 1 106 ? 21.781 11.117 -17.453 1 56.84 106 GLY B N 1
ATOM 4598 C CA . GLY B 1 106 ? 22.688 11.172 -18.594 1 56.84 106 GLY B CA 1
ATOM 4599 C C . GLY B 1 106 ? 21.984 11.406 -19.906 1 56.84 106 GLY B C 1
ATOM 4600 O O . GLY B 1 106 ? 20.828 11.016 -20.078 1 56.84 106 GLY B O 1
ATOM 4601 N N . ASP B 1 107 ? 22.391 12.445 -20.562 1 46.25 107 ASP B N 1
ATOM 4602 C CA . ASP B 1 107 ? 22.422 13.023 -21.906 1 46.25 107 ASP B CA 1
ATOM 4603 C C . ASP B 1 107 ? 22.156 11.961 -22.969 1 46.25 107 ASP B C 1
ATOM 4605 O O . ASP B 1 107 ? 21.828 12.281 -24.109 1 46.25 107 ASP B O 1
ATOM 4609 N N . ARG B 1 108 ? 22.719 10.75 -22.781 1 44.78 108 ARG B N 1
ATOM 4610 C CA . ARG B 1 108 ? 22.891 9.82 -23.891 1 44.78 108 ARG B CA 1
ATOM 4611 C C . ARG B 1 108 ? 21.609 9.055 -24.156 1 44.78 108 ARG B C 1
ATOM 4613 O O . ARG B 1 108 ? 21.594 8.094 -24.938 1 44.78 108 ARG B O 1
ATOM 4620 N N . ILE B 1 109 ? 20.688 9.078 -23.141 1 42.88 109 ILE B N 1
ATOM 4621 C CA . ILE B 1 109 ? 19.531 8.586 -23.875 1 42.88 109 ILE B CA 1
ATOM 4622 C C . ILE B 1 109 ? 19.375 9.367 -25.188 1 42.88 109 ILE B C 1
ATOM 4624 O O . ILE B 1 109 ? 18.406 9.18 -25.922 1 42.88 109 ILE B O 1
ATOM 4628 N N . ASP B 1 110 ? 19.906 10.516 -25.344 1 36.97 110 ASP B N 1
ATOM 4629 C CA . ASP B 1 110 ? 19.984 11.391 -26.516 1 36.97 110 ASP B CA 1
ATOM 4630 C C . ASP B 1 110 ? 20.359 10.602 -27.766 1 36.97 110 ASP B C 1
ATOM 4632 O O . ASP B 1 110 ? 20.719 9.422 -27.688 1 36.97 110 ASP B O 1
ATOM 4636 N N . SER B 1 111 ? 21.391 11.406 -28.625 1 34.28 111 SER B N 1
ATOM 4637 C CA . SER B 1 111 ? 21.703 11.578 -30.031 1 34.28 111 SER B CA 1
ATOM 4638 C C . SER B 1 111 ? 22.422 10.367 -30.594 1 34.28 111 SER B C 1
ATOM 4640 O O . SER B 1 111 ? 23.547 10.055 -30.172 1 34.28 111 SER B O 1
ATOM 4642 N N . PRO B 1 112 ? 21.984 9.336 -30.922 1 33.41 112 PRO B N 1
ATOM 4643 C CA . PRO B 1 112 ? 22.906 8.789 -31.906 1 33.41 112 PRO B CA 1
ATOM 4644 C C . PRO B 1 112 ? 23.703 9.867 -32.656 1 33.41 112 PRO B C 1
ATOM 4646 O O . PRO B 1 112 ? 23.203 10.984 -32.812 1 33.41 112 PRO B O 1
ATOM 4649 N N . ARG B 1 113 ? 25.094 9.914 -32.75 1 31.42 113 ARG B N 1
ATOM 4650 C CA . ARG B 1 113 ? 25.953 10.672 -33.656 1 31.42 113 ARG B CA 1
ATOM 4651 C C . ARG B 1 113 ? 25.219 10.984 -34.969 1 31.42 113 ARG B C 1
ATOM 4653 O O . ARG B 1 113 ? 25.797 11.539 -35.906 1 31.42 113 ARG B O 1
ATOM 4660 N N . GLY B 1 114 ? 24.562 9.969 -35.781 1 31.38 114 GLY B N 1
ATOM 4661 C CA . GLY B 1 114 ? 24.578 10.398 -37.156 1 31.38 114 GLY B CA 1
ATOM 4662 C C . GLY B 1 114 ? 24.062 11.812 -37.375 1 31.38 114 GLY B C 1
ATOM 4663 O O . GLY B 1 114 ? 23.547 12.43 -36.438 1 31.38 114 GLY B O 1
ATOM 4664 N N . GLY B 1 115 ? 23.812 12.273 -38.781 1 30.64 115 GLY B N 1
ATOM 4665 C CA . GLY B 1 115 ? 23.672 13.43 -39.656 1 30.64 115 GLY B CA 1
ATOM 4666 C C . GLY B 1 115 ? 22.672 14.445 -39.156 1 30.64 115 GLY B C 1
ATOM 4667 O O . GLY B 1 115 ? 21.938 14.18 -38.219 1 30.64 115 GLY B O 1
ATOM 4668 N N . GLY B 1 116 ? 22.344 15.664 -40.031 1 31.45 116 GLY B N 1
ATOM 4669 C CA . GLY B 1 116 ? 21.75 16.938 -40.375 1 31.45 116 GLY B CA 1
ATOM 4670 C C . GLY B 1 116 ? 20.281 17.047 -39.969 1 31.45 116 GLY B C 1
ATOM 4671 O O . GLY B 1 116 ? 19.797 18.156 -39.656 1 31.45 116 GLY B O 1
ATOM 4672 N N . GLY B 1 117 ? 19.312 16.25 -40.656 1 31.61 117 GLY B N 1
ATOM 4673 C CA . GLY B 1 117 ? 17.984 16.766 -40.938 1 31.61 117 GLY B CA 1
ATOM 4674 C C . GLY B 1 117 ? 17.109 16.859 -39.688 1 31.61 117 GLY B C 1
ATOM 4675 O O . GLY B 1 117 ? 17.406 16.266 -38.656 1 31.61 117 GLY B O 1
ATOM 4676 N N . GLY B 1 118 ? 16.062 17.797 -39.5 1 35.91 118 GLY B N 1
ATOM 4677 C CA . GLY B 1 118 ? 14.867 18.312 -38.844 1 35.91 118 GLY B CA 1
ATOM 4678 C C . GLY B 1 118 ? 14.039 17.234 -38.188 1 35.91 118 GLY B C 1
ATOM 4679 O O . GLY B 1 118 ? 12.891 17.469 -37.812 1 35.91 118 GLY B O 1
ATOM 4680 N N . GLY B 1 119 ? 14.172 15.867 -38.375 1 35.72 119 GLY B N 1
ATOM 4681 C CA . GLY B 1 119 ? 13.055 14.953 -38.188 1 35.72 119 GLY B CA 1
ATOM 4682 C C . GLY B 1 119 ? 12.836 14.594 -36.719 1 35.72 119 GLY B C 1
ATOM 4683 O O . GLY B 1 119 ? 13.719 14.805 -35.875 1 35.72 119 GLY B O 1
ATOM 4684 N N . PHE B 1 120 ? 11.523 14.352 -36.156 1 40.97 120 PHE B N 1
ATOM 4685 C CA . PHE B 1 120 ? 10.844 13.883 -34.969 1 40.97 120 PHE B CA 1
ATOM 4686 C C . PHE B 1 120 ? 11.602 12.727 -34.344 1 40.97 120 PHE B C 1
ATOM 4688 O O . PHE B 1 120 ? 11.75 11.664 -34.938 1 40.97 120 PHE B O 1
ATOM 4695 N N . ASP B 1 121 ? 12.641 12.844 -33.531 1 51.69 121 ASP B N 1
ATOM 4696 C CA . ASP B 1 121 ? 13.398 11.836 -32.781 1 51.69 121 ASP B CA 1
ATOM 4697 C C . ASP B 1 121 ? 12.461 10.797 -32.156 1 51.69 121 ASP B C 1
ATOM 4699 O O . ASP B 1 121 ? 11.734 11.102 -31.219 1 51.69 121 ASP B O 1
ATOM 4703 N N . THR B 1 122 ? 11.953 9.695 -32.719 1 56.72 122 THR B N 1
ATOM 4704 C CA . THR B 1 122 ? 11.016 8.617 -32.438 1 56.72 122 THR B CA 1
ATOM 4705 C C . THR B 1 122 ? 11.367 7.918 -31.141 1 56.72 122 THR B C 1
ATOM 4707 O O . THR B 1 122 ? 10.531 7.223 -30.562 1 56.72 122 THR B O 1
ATOM 4710 N N . ARG B 1 123 ? 12.555 8.344 -30.484 1 67.06 123 ARG B N 1
ATOM 4711 C CA . ARG B 1 123 ? 12.992 7.582 -29.312 1 67.06 123 ARG B CA 1
ATOM 4712 C C . ARG B 1 123 ? 12.531 8.25 -28.016 1 67.06 123 ARG B C 1
ATOM 4714 O O . ARG B 1 123 ? 12.516 7.621 -26.969 1 67.06 123 ARG B O 1
ATOM 4721 N N . VAL B 1 124 ? 12.164 9.547 -28.203 1 78.94 124 VAL B N 1
ATOM 4722 C CA . VAL B 1 124 ? 11.867 10.32 -27 1 78.94 124 VAL B CA 1
ATOM 4723 C C . VAL B 1 124 ? 10.609 9.766 -26.328 1 78.94 124 VAL B C 1
ATOM 4725 O O . VAL B 1 124 ? 10.609 9.484 -25.125 1 78.94 124 VAL B O 1
ATOM 4728 N N . PRO B 1 125 ? 9.633 9.492 -27.078 1 79.31 125 PRO B N 1
ATOM 4729 C CA . PRO B 1 125 ? 8.445 8.945 -26.422 1 79.31 125 PRO B CA 1
ATOM 4730 C C . PRO B 1 125 ? 8.695 7.602 -25.75 1 79.31 125 PRO B C 1
ATOM 4732 O O . PRO B 1 125 ? 8.148 7.324 -24.672 1 79.31 125 PRO B O 1
ATOM 4735 N N . GLU B 1 126 ? 9.555 6.867 -26.328 1 76.06 126 GLU B N 1
ATOM 4736 C CA . GLU B 1 126 ? 9.867 5.559 -25.766 1 76.06 126 GLU B CA 1
ATOM 4737 C C . GLU B 1 126 ? 10.672 5.688 -24.469 1 76.06 126 GLU B C 1
ATOM 4739 O O . GLU B 1 126 ? 10.422 4.969 -23.5 1 76.06 126 GLU B O 1
ATOM 4744 N N . THR B 1 127 ? 11.609 6.605 -24.531 1 78.88 127 THR B N 1
ATOM 4745 C CA . THR B 1 127 ? 12.414 6.832 -23.344 1 78.88 127 THR B CA 1
ATOM 4746 C C . THR B 1 127 ? 11.562 7.383 -22.203 1 78.88 127 THR B C 1
ATOM 4748 O O . THR B 1 127 ? 11.742 7 -21.047 1 78.88 127 THR B O 1
ATOM 4751 N N . LEU B 1 128 ? 10.688 8.234 -22.578 1 83.31 128 LEU B N 1
ATOM 4752 C CA . LEU B 1 128 ? 9.789 8.797 -21.578 1 83.31 128 LEU B CA 1
ATOM 4753 C C . LEU B 1 128 ? 8.914 7.707 -20.953 1 83.31 128 LEU B C 1
ATOM 4755 O O . LEU B 1 128 ? 8.672 7.715 -19.75 1 83.31 128 LEU B O 1
ATOM 4759 N N . ARG B 1 129 ? 8.516 6.832 -21.734 1 80.5 129 ARG B N 1
ATOM 4760 C CA . ARG B 1 129 ? 7.719 5.715 -21.234 1 80.5 129 ARG B CA 1
ATOM 4761 C C . ARG B 1 129 ? 8.523 4.867 -20.266 1 80.5 129 ARG B C 1
ATOM 4763 O O . ARG B 1 129 ? 8.016 4.48 -19.203 1 80.5 129 ARG B O 1
ATOM 4770 N N . LEU B 1 130 ? 9.75 4.66 -20.594 1 76 130 LEU B N 1
ATOM 4771 C CA . LEU B 1 130 ? 10.617 3.852 -19.734 1 76 130 LEU B CA 1
ATOM 4772 C C . LEU B 1 130 ? 10.867 4.539 -18.406 1 76 130 LEU B C 1
ATOM 4774 O O . LEU B 1 130 ? 10.852 3.887 -17.359 1 76 130 LEU B O 1
ATOM 4778 N N . ILE B 1 131 ? 11.016 5.828 -18.516 1 82.56 131 ILE B N 1
ATOM 4779 C CA . ILE B 1 131 ? 11.266 6.605 -17.312 1 82.56 131 ILE B CA 1
ATOM 4780 C C . ILE B 1 131 ? 10.016 6.613 -16.438 1 82.56 131 ILE B C 1
ATOM 4782 O O . ILE B 1 131 ? 10.102 6.48 -15.211 1 82.56 131 ILE B O 1
ATOM 4786 N N . SER B 1 132 ? 8.906 6.715 -17.078 1 83.31 132 SER B N 1
ATOM 4787 C CA . SER B 1 132 ? 7.645 6.719 -16.344 1 83.31 132 SER B CA 1
ATOM 4788 C C . SER B 1 132 ? 7.402 5.379 -15.656 1 83.31 132 SER B C 1
ATOM 4790 O O . SER B 1 132 ? 6.93 5.336 -14.523 1 83.31 132 SER B O 1
ATOM 4792 N N . GLU B 1 133 ? 7.777 4.363 -16.312 1 79.75 133 GLU B N 1
ATOM 4793 C CA . GLU B 1 133 ? 7.629 3.027 -15.75 1 79.75 133 GLU B CA 1
ATOM 4794 C C . GLU B 1 133 ? 8.586 2.818 -14.578 1 79.75 133 GLU B C 1
ATOM 4796 O O . GLU B 1 133 ? 8.227 2.205 -13.57 1 79.75 133 GLU B O 1
ATOM 4801 N N . ALA B 1 134 ? 9.742 3.357 -14.766 1 83.06 134 ALA B N 1
ATOM 4802 C CA . ALA B 1 134 ? 10.734 3.266 -13.695 1 83.06 134 ALA B CA 1
ATOM 4803 C C . ALA B 1 134 ? 10.289 4.043 -12.461 1 83.06 134 ALA B C 1
ATOM 4805 O O . ALA B 1 134 ? 10.477 3.59 -11.336 1 83.06 134 ALA B O 1
ATOM 4806 N N . HIS B 1 135 ? 9.734 5.172 -12.781 1 86.5 135 HIS B N 1
ATOM 4807 C CA . HIS B 1 135 ? 9.234 5.996 -11.688 1 86.5 135 HIS B CA 1
ATOM 4808 C C . HIS B 1 135 ? 8.109 5.293 -10.938 1 86.5 135 HIS B C 1
ATOM 4810 O O . HIS B 1 135 ? 8.062 5.332 -9.703 1 86.5 135 HIS B O 1
ATOM 4816 N N . ARG B 1 136 ? 7.316 4.648 -11.656 1 83.88 136 ARG B N 1
ATOM 4817 C CA . ARG B 1 136 ? 6.223 3.895 -11.047 1 83.88 136 ARG B CA 1
ATOM 4818 C C . ARG B 1 136 ? 6.75 2.715 -10.242 1 83.88 136 ARG B C 1
ATOM 4820 O O . ARG B 1 136 ? 6.223 2.402 -9.172 1 83.88 136 ARG B O 1
ATOM 4827 N N . SER B 1 137 ? 7.758 2.166 -10.758 1 82.06 137 SER B N 1
ATOM 4828 C CA . SER B 1 137 ? 8.344 1.018 -10.078 1 82.06 137 SER B CA 1
ATOM 4829 C C . SER B 1 137 ? 9.055 1.439 -8.797 1 82.06 137 SER B C 1
ATOM 4831 O O . SER B 1 137 ? 8.969 0.75 -7.777 1 82.06 137 SER B O 1
ATOM 4833 N N . LEU B 1 138 ? 9.75 2.537 -8.828 1 88.69 138 LEU B N 1
ATOM 4834 C CA . LEU B 1 138 ? 10.492 3.023 -7.668 1 88.69 138 LEU B CA 1
ATOM 4835 C C . LEU B 1 138 ? 9.539 3.51 -6.582 1 88.69 138 LEU B C 1
ATOM 4837 O O . LEU B 1 138 ? 9.75 3.229 -5.398 1 88.69 138 LEU B O 1
ATOM 4841 N N . GLY B 1 139 ? 8.5 4.207 -6.977 1 89.5 139 GLY B N 1
ATOM 4842 C CA . GLY B 1 139 ? 7.551 4.777 -6.035 1 89.5 139 GLY B CA 1
ATOM 4843 C C . GLY B 1 139 ? 7.875 6.207 -5.652 1 89.5 139 GLY B C 1
ATOM 4844 O O . GLY B 1 139 ? 8.742 6.836 -6.262 1 89.5 139 GLY B O 1
ATOM 4845 N N . ARG B 1 140 ? 7.109 6.727 -4.656 1 93.19 140 ARG B N 1
ATOM 4846 C CA . ARG B 1 140 ? 7.227 8.125 -4.258 1 93.19 140 ARG B CA 1
ATOM 4847 C C . ARG B 1 140 ? 7.402 8.25 -2.748 1 93.19 140 ARG B C 1
ATOM 4849 O O . ARG B 1 140 ? 7.164 7.293 -2.008 1 93.19 140 ARG B O 1
ATOM 4856 N N . THR B 1 141 ? 7.895 9.422 -2.41 1 95.12 141 THR B N 1
ATOM 4857 C CA . THR B 1 141 ? 8.078 9.75 -1.001 1 95.12 141 THR B CA 1
ATOM 4858 C C . THR B 1 141 ? 6.973 10.68 -0.51 1 95.12 141 THR B C 1
ATOM 4860 O O . THR B 1 141 ? 6.547 11.586 -1.229 1 95.12 141 THR B O 1
ATOM 4863 N N . ALA B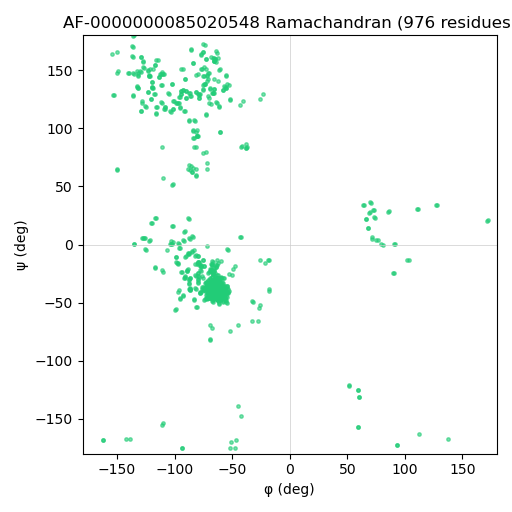 1 142 ? 6.48 10.398 0.717 1 96.12 142 ALA B N 1
ATOM 4864 C CA . ALA B 1 142 ? 5.484 11.266 1.346 1 96.12 142 ALA B CA 1
ATOM 4865 C C . ALA B 1 142 ? 5.984 11.789 2.689 1 96.12 142 ALA B C 1
ATOM 4867 O O . ALA B 1 142 ? 6.762 11.125 3.373 1 96.12 142 ALA B O 1
ATOM 4868 N N . LEU B 1 143 ? 5.633 12.992 3.006 1 96.94 143 LEU B N 1
ATOM 4869 C CA . LEU B 1 143 ? 5.824 13.555 4.34 1 96.94 143 LEU B CA 1
ATOM 4870 C C . LEU B 1 143 ? 4.555 13.43 5.172 1 96.94 143 LEU B C 1
ATOM 4872 O O . LEU B 1 143 ? 3.484 13.875 4.75 1 96.94 143 LEU B O 1
ATOM 4876 N N . CYS B 1 144 ? 4.66 12.766 6.281 1 94.56 144 CYS B N 1
ATOM 4877 C CA . CYS B 1 144 ? 3.516 12.57 7.164 1 94.56 144 CYS B CA 1
ATOM 4878 C C . CYS B 1 144 ? 3.682 13.359 8.453 1 94.56 144 CYS B C 1
ATOM 4880 O O . CYS B 1 144 ? 4.648 13.156 9.195 1 94.56 144 CYS B O 1
ATOM 4882 N N . LEU B 1 145 ? 2.75 14.195 8.695 1 94.38 145 LEU B N 1
ATOM 4883 C CA . LEU B 1 145 ? 2.762 15.039 9.883 1 94.38 145 LEU B CA 1
ATOM 4884 C C . LEU B 1 145 ? 1.787 14.523 10.938 1 94.38 145 LEU B C 1
ATOM 4886 O O . LEU B 1 145 ? 0.572 14.539 10.727 1 94.38 145 LEU B O 1
ATOM 4890 N N . SER B 1 146 ? 2.295 14.094 12.023 1 87.94 146 SER B N 1
ATOM 4891 C CA . SER B 1 146 ? 1.474 13.492 13.07 1 87.94 146 SER B CA 1
ATOM 4892 C C . SER B 1 146 ? 0.696 14.562 13.836 1 87.94 146 SER B C 1
ATOM 4894 O O . SER B 1 146 ? 0.968 15.75 13.695 1 87.94 146 SER B O 1
ATOM 4896 N N . GLY B 1 147 ? -0.247 14.023 14.555 1 83.12 147 GLY B N 1
ATOM 4897 C CA . GLY B 1 147 ? -0.897 14.883 15.523 1 83.12 147 GLY B CA 1
ATOM 4898 C C . GLY B 1 147 ? -0.065 15.109 16.766 1 83.12 147 GLY B C 1
ATOM 4899 O O . GLY B 1 147 ? 0.948 14.445 16.984 1 83.12 147 GLY B O 1
ATOM 4900 N N . GLY B 1 148 ? -0.5 16.219 17.562 1 79.19 148 GLY B N 1
ATOM 4901 C CA . GLY B 1 148 ? 0.247 16.5 18.766 1 79.19 148 GLY B CA 1
ATOM 4902 C C . GLY B 1 148 ? -0.15 17.812 19.422 1 79.19 148 GLY B C 1
ATOM 4903 O O . GLY B 1 148 ? 0.603 18.359 20.234 1 79.19 148 GLY B O 1
ATOM 4904 N N . GLY B 1 149 ? -1.278 18.281 19.109 1 79.62 149 GLY B N 1
ATOM 4905 C CA . GLY B 1 149 ? -1.686 19.562 19.656 1 79.62 149 GLY B CA 1
ATOM 4906 C C . GLY B 1 149 ? -0.756 20.688 19.266 1 79.62 149 GLY B C 1
ATOM 4907 O O . GLY B 1 149 ? -0.381 20.828 18.109 1 79.62 149 GLY B O 1
ATOM 4908 N N . ALA B 1 150 ? -0.376 21.438 20.219 1 79.94 150 ALA B N 1
ATOM 4909 C CA . ALA B 1 150 ? 0.499 22.578 19.953 1 79.94 150 ALA B CA 1
ATOM 4910 C C . ALA B 1 150 ? 1.888 22.109 19.516 1 79.94 150 ALA B C 1
ATOM 4912 O O . ALA B 1 150 ? 2.637 22.875 18.891 1 79.94 150 ALA B O 1
ATOM 4913 N N . LEU B 1 151 ? 2.221 20.953 19.844 1 85.06 151 LEU B N 1
ATOM 4914 C CA . LEU B 1 151 ? 3.518 20.406 19.469 1 85.06 151 LEU B CA 1
ATOM 4915 C C . LEU B 1 151 ? 3.6 20.219 17.953 1 85.06 151 LEU B C 1
ATOM 4917 O O . LEU B 1 151 ? 4.688 20.031 17.406 1 85.06 151 LEU B O 1
ATOM 4921 N N . ALA B 1 152 ? 2.506 20.266 17.328 1 89.06 152 ALA B N 1
ATOM 4922 C CA . ALA B 1 152 ? 2.477 20.141 15.875 1 89.06 152 ALA B CA 1
ATOM 4923 C C . ALA B 1 152 ? 3.217 21.297 15.203 1 89.06 152 ALA B C 1
ATOM 4925 O O . ALA B 1 152 ? 3.607 21.203 14.039 1 89.06 152 ALA B O 1
ATOM 4926 N N . MET B 1 153 ? 3.436 22.375 15.938 1 90.94 153 MET B N 1
ATOM 4927 C CA . MET B 1 153 ? 4.141 23.516 15.375 1 90.94 153 MET B CA 1
ATOM 4928 C C . MET B 1 153 ? 5.598 23.172 15.094 1 90.94 153 MET B C 1
ATOM 4930 O O . MET B 1 153 ? 6.258 23.859 14.305 1 90.94 153 MET B O 1
ATOM 4934 N N . TYR B 1 154 ? 6.09 22.125 15.672 1 92.38 154 TYR B N 1
ATOM 4935 C CA . TYR B 1 154 ? 7.422 21.625 15.367 1 92.38 154 TYR B CA 1
ATOM 4936 C C . TYR B 1 154 ? 7.547 21.25 13.898 1 92.38 154 TYR B C 1
ATOM 4938 O O . TYR B 1 154 ? 8.633 21.344 13.312 1 92.38 154 TYR B O 1
ATOM 4946 N N . HIS B 1 155 ? 6.418 20.859 13.328 1 95.88 155 HIS B N 1
ATOM 4947 C CA . HIS B 1 155 ? 6.422 20.422 11.938 1 95.88 155 HIS B CA 1
ATOM 4948 C C . HIS B 1 155 ? 6.914 21.531 11.016 1 95.88 155 HIS B C 1
ATOM 4950 O O . HIS B 1 155 ? 7.504 21.266 9.969 1 95.88 155 HIS B O 1
ATOM 4956 N N . PHE B 1 156 ? 6.703 22.812 11.398 1 95.62 156 PHE B N 1
ATOM 4957 C CA . PHE B 1 156 ? 7.129 23.922 10.562 1 95.62 156 PHE B CA 1
ATOM 4958 C C . PHE B 1 156 ? 8.648 23.953 10.445 1 95.62 156 PHE B C 1
ATOM 4960 O O . PHE B 1 156 ? 9.188 24.312 9.391 1 95.62 156 PHE B O 1
ATOM 4967 N N . GLY B 1 157 ? 9.328 23.609 11.516 1 96.19 157 GLY B N 1
ATOM 4968 C CA . GLY B 1 157 ? 10.781 23.516 11.445 1 96.19 157 GLY B CA 1
ATOM 4969 C C . GLY B 1 157 ? 11.266 22.438 10.508 1 96.19 157 GLY B C 1
ATOM 4970 O O . GLY B 1 157 ? 12.227 22.625 9.758 1 96.19 157 GLY B O 1
ATOM 4971 N N . VAL B 1 158 ? 10.594 21.328 10.586 1 96.62 158 VAL B N 1
ATOM 4972 C CA . VAL B 1 158 ? 10.922 20.203 9.703 1 96.62 158 VAL B CA 1
ATOM 4973 C C . VAL B 1 158 ? 10.734 20.609 8.25 1 96.62 158 VAL B C 1
ATOM 4975 O O . VAL B 1 158 ? 11.633 20.422 7.422 1 96.62 158 VAL B O 1
ATOM 4978 N N . ILE B 1 159 ? 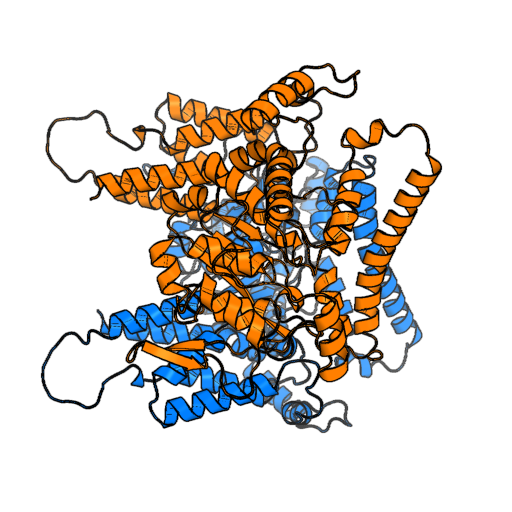9.625 21.219 7.969 1 97.38 159 ILE B N 1
ATOM 4979 C CA . ILE B 1 159 ? 9.273 21.625 6.613 1 97.38 159 ILE B CA 1
ATOM 4980 C C . ILE B 1 159 ? 10.266 22.688 6.121 1 97.38 159 ILE B C 1
ATOM 4982 O O . ILE B 1 159 ? 10.703 22.641 4.969 1 97.38 159 ILE B O 1
ATOM 4986 N N . LYS B 1 160 ? 10.602 23.562 6.98 1 96.38 160 LYS B N 1
ATOM 4987 C CA . LYS B 1 160 ? 11.547 24.625 6.621 1 96.38 160 LYS B CA 1
ATOM 4988 C C . LYS B 1 160 ? 12.867 24.031 6.137 1 96.38 160 LYS B C 1
ATOM 4990 O O . LYS B 1 160 ? 13.367 24.406 5.074 1 96.38 160 LYS B O 1
ATOM 4995 N N . VAL B 1 161 ? 13.422 23.125 6.859 1 97.06 161 VAL B N 1
ATOM 4996 C CA . VAL B 1 161 ? 14.695 22.5 6.5 1 97.06 161 VAL B CA 1
ATOM 4997 C C . VAL B 1 161 ? 14.547 21.75 5.188 1 97.06 161 VAL B C 1
ATOM 4999 O O . VAL B 1 161 ? 15.398 21.844 4.301 1 97.06 161 VAL B O 1
ATOM 5002 N N . LEU B 1 162 ? 13.5 20.984 5.055 1 97.06 162 LEU B N 1
ATOM 5003 C CA . LEU B 1 162 ? 13.289 20.203 3.836 1 97.06 162 LEU B CA 1
ATOM 5004 C C . LEU B 1 162 ? 13.156 21.125 2.625 1 97.06 162 LEU B C 1
ATOM 5006 O O . LEU B 1 162 ? 13.648 20.797 1.54 1 97.06 162 LEU B O 1
ATOM 5010 N N . LEU B 1 163 ? 12.523 22.25 2.805 1 96 163 LEU B N 1
ATOM 5011 C CA . LEU B 1 163 ? 12.383 23.219 1.729 1 96 163 LEU B CA 1
ATOM 5012 C C . LEU B 1 163 ? 13.734 23.812 1.354 1 96 163 LEU B C 1
ATOM 5014 O O . LEU B 1 163 ? 14.078 23.891 0.171 1 96 163 LEU B O 1
ATOM 5018 N N . GLU B 1 164 ? 14.469 24.219 2.334 1 95.56 164 GLU B N 1
ATOM 5019 C CA . GLU B 1 164 ? 15.766 24.844 2.111 1 95.56 164 GLU B CA 1
ATOM 5020 C C . GLU B 1 164 ? 16.719 23.891 1.367 1 95.56 164 GLU B C 1
ATOM 5022 O O . GLU B 1 164 ? 17.516 24.344 0.549 1 95.56 164 GLU B O 1
ATOM 5027 N N . GLU B 1 165 ? 16.578 22.641 1.634 1 95.44 165 GLU B N 1
ATOM 5028 C CA . GLU B 1 165 ? 17.484 21.641 1.056 1 95.44 165 GLU B CA 1
ATOM 5029 C C . GLU B 1 165 ? 16.891 21.016 -0.199 1 95.44 165 GLU B C 1
ATOM 5031 O O . GLU B 1 165 ? 17.469 20.078 -0.765 1 95.44 165 GLU B O 1
ATOM 5036 N N . GLY B 1 166 ? 15.703 21.438 -0.601 1 93.81 166 GLY B N 1
ATOM 5037 C CA . GLY B 1 166 ? 15.055 20.922 -1.804 1 93.81 166 GLY B CA 1
ATOM 5038 C C . GLY B 1 166 ? 14.586 19.484 -1.667 1 93.81 166 GLY B C 1
ATOM 5039 O O . GLY B 1 166 ? 14.633 18.719 -2.627 1 93.81 166 GLY B O 1
ATOM 5040 N N . LEU B 1 167 ? 14.109 19.125 -0.476 1 96.06 167 LEU B N 1
ATOM 5041 C CA . LEU B 1 167 ? 13.805 17.719 -0.198 1 96.06 167 LEU B CA 1
ATOM 5042 C C . LEU B 1 167 ? 12.344 17.547 0.2 1 96.06 167 LEU B C 1
ATOM 5044 O O . LEU B 1 167 ? 11.914 16.453 0.554 1 96.06 167 LEU B O 1
ATOM 5048 N N . LEU B 1 168 ? 11.539 18.609 0.197 1 96.25 168 LEU B N 1
ATOM 5049 C CA . LEU B 1 168 ? 10.148 18.5 0.61 1 96.25 168 LEU B CA 1
ATOM 5050 C C . LEU B 1 168 ? 9.344 17.688 -0.399 1 96.25 168 LEU B C 1
ATOM 5052 O O . LEU B 1 168 ? 9.242 18.062 -1.568 1 96.25 168 LEU B O 1
ATOM 5056 N N . PRO B 1 169 ? 8.742 16.609 0.019 1 95.88 169 PRO B N 1
ATOM 5057 C CA . PRO B 1 169 ? 7.961 15.789 -0.903 1 95.88 169 PRO B CA 1
ATOM 5058 C C . PRO B 1 169 ? 6.727 16.5 -1.443 1 95.88 169 PRO B C 1
ATOM 5060 O O . PRO B 1 169 ? 6.203 17.422 -0.797 1 95.88 169 PRO B O 1
ATOM 5063 N N . GLN B 1 170 ? 6.273 16.031 -2.541 1 94.88 170 GLN B N 1
ATOM 5064 C CA . GLN B 1 170 ? 5.066 16.578 -3.15 1 94.88 170 GLN B CA 1
ATOM 5065 C C . GLN B 1 170 ? 3.814 16.031 -2.463 1 94.88 170 GLN B C 1
ATOM 5067 O O . GLN B 1 170 ? 2.748 16.656 -2.533 1 94.88 170 GLN B O 1
ATOM 5072 N N . VAL B 1 171 ? 3.912 14.891 -1.914 1 96.5 171 VAL B N 1
ATOM 5073 C CA . VAL B 1 171 ? 2.799 14.289 -1.192 1 96.5 171 VAL B CA 1
ATOM 5074 C C . VAL B 1 171 ? 2.967 14.523 0.307 1 96.5 171 VAL B C 1
ATOM 5076 O O . VAL B 1 171 ? 3.998 14.172 0.885 1 96.5 171 VAL B O 1
ATOM 5079 N N . VAL B 1 172 ? 1.987 15.172 0.928 1 97.31 172 VAL B N 1
ATOM 5080 C CA . VAL B 1 172 ? 2.037 15.492 2.35 1 97.31 172 VAL B CA 1
ATOM 5081 C C . VAL B 1 172 ? 0.726 15.094 3.02 1 97.31 172 VAL B C 1
ATOM 5083 O O . VAL B 1 172 ? -0.354 15.305 2.463 1 97.31 172 VAL B O 1
ATOM 5086 N N . SER B 1 173 ? 0.811 14.461 4.141 1 96.12 173 SER B N 1
ATOM 5087 C CA . SER B 1 173 ? -0.385 14.133 4.91 1 96.12 173 SER B CA 1
ATOM 5088 C C . SER B 1 173 ? -0.31 14.711 6.32 1 96.12 173 SER B C 1
ATOM 5090 O O . SER B 1 173 ? 0.781 14.875 6.867 1 96.12 173 SER B O 1
ATOM 5092 N N . GLY B 1 174 ? -1.452 15.047 6.867 1 94.81 174 GLY B N 1
ATOM 5093 C CA . GLY B 1 174 ? -1.541 15.562 8.219 1 94.81 174 GLY B CA 1
ATOM 5094 C C . GLY B 1 174 ? -2.73 15.023 8.992 1 94.81 174 GLY B C 1
ATOM 5095 O O . GLY B 1 174 ? -3.795 14.789 8.414 1 94.81 174 GLY B O 1
ATOM 5096 N N . THR B 1 175 ? -2.51 14.891 10.234 1 90.56 175 THR B N 1
ATOM 5097 C CA . THR B 1 175 ? -3.561 14.438 11.141 1 90.56 175 THR B CA 1
ATOM 5098 C C . THR B 1 175 ? -3.623 15.336 12.375 1 90.56 175 THR B C 1
ATOM 5100 O O . THR B 1 175 ? -2.592 15.656 12.969 1 90.56 175 THR B O 1
ATOM 5103 N N . SER B 1 176 ? -4.812 15.734 12.812 1 90.19 176 SER B N 1
ATOM 5104 C CA . SER B 1 176 ? -5.008 16.609 13.969 1 90.19 176 SER B CA 1
ATOM 5105 C C . SER B 1 176 ? -4.145 17.859 13.867 1 90.19 176 SER B C 1
ATOM 5107 O O . SER B 1 176 ? -4.18 18.562 12.852 1 90.19 176 SER B O 1
ATOM 5109 N N . GLY B 1 177 ? -3.283 18.109 14.797 1 89.38 177 GLY B N 1
ATOM 5110 C CA . GLY B 1 177 ? -2.393 19.25 14.688 1 89.38 177 GLY B CA 1
ATOM 5111 C C . GLY B 1 177 ? -1.586 19.266 13.398 1 89.38 177 GLY B C 1
ATOM 5112 O O . GLY B 1 177 ? -1.302 20.328 12.844 1 89.38 177 GLY B O 1
ATOM 5113 N N . GLY B 1 178 ? -1.209 18.141 12.945 1 93.12 178 GLY B N 1
ATOM 5114 C CA . GLY B 1 178 ? -0.501 18.016 11.68 1 93.12 178 GLY B CA 1
ATOM 5115 C C . GLY B 1 178 ? -1.328 18.453 10.484 1 93.12 178 GLY B C 1
ATOM 5116 O O . GLY B 1 178 ? -0.78 18.891 9.469 1 93.12 178 GLY B O 1
ATOM 5117 N N . SER B 1 179 ? -2.668 18.297 10.594 1 95.31 179 SER B N 1
ATOM 5118 C CA . SER B 1 179 ? -3.531 18.734 9.5 1 95.31 179 SER B CA 1
ATOM 5119 C C . SER B 1 179 ? -3.496 20.25 9.344 1 95.31 179 SER B C 1
ATOM 5121 O O . SER B 1 179 ? -3.643 20.781 8.234 1 95.31 179 SER B O 1
ATOM 5123 N N . ILE B 1 180 ? -3.285 20.984 10.453 1 94.56 180 ILE B N 1
ATOM 5124 C CA . ILE B 1 180 ? -3.158 22.438 10.398 1 94.56 180 ILE B CA 1
ATOM 5125 C C . ILE B 1 180 ? -1.937 22.828 9.57 1 94.56 180 ILE B C 1
ATOM 5127 O O . ILE B 1 180 ? -2.027 23.656 8.664 1 94.56 180 ILE B O 1
ATOM 5131 N N . VAL B 1 181 ? -0.885 22.188 9.852 1 96.06 181 VAL B N 1
ATOM 5132 C CA . VAL B 1 181 ? 0.368 22.469 9.164 1 96.06 181 VAL B CA 1
ATOM 5133 C C . VAL B 1 181 ? 0.261 22.062 7.699 1 96.06 181 VAL B C 1
ATOM 5135 O O . VAL B 1 181 ? 0.693 22.797 6.809 1 96.06 181 VAL B O 1
ATOM 5138 N N . ALA B 1 182 ? -0.315 20.906 7.477 1 97.12 182 ALA B N 1
ATOM 5139 C CA . ALA B 1 182 ? -0.516 20.438 6.105 1 97.12 182 ALA B CA 1
ATOM 5140 C C . ALA B 1 182 ? -1.379 21.422 5.316 1 97.12 182 ALA B C 1
ATOM 5142 O O . ALA B 1 182 ? -1.076 21.734 4.164 1 97.12 182 ALA B O 1
ATOM 5143 N N . ALA B 1 183 ? -2.447 21.859 5.961 1 97.19 183 ALA B N 1
ATOM 5144 C CA . ALA B 1 183 ? -3.309 22.859 5.32 1 97.19 183 ALA B CA 1
ATOM 5145 C C . ALA B 1 183 ? -2.539 24.141 5.012 1 97.19 183 ALA B C 1
ATOM 5147 O O . ALA B 1 183 ? -2.674 24.703 3.924 1 97.19 183 ALA B O 1
ATOM 5148 N N . PHE B 1 184 ? -1.738 24.547 5.891 1 95.69 184 PHE B N 1
ATOM 5149 C CA . PHE B 1 184 ? -0.976 25.781 5.727 1 95.69 184 PHE B CA 1
ATOM 5150 C C . PHE B 1 184 ? -0.083 25.703 4.492 1 95.69 184 PHE B C 1
ATOM 5152 O O . PHE B 1 184 ? -0.054 26.625 3.684 1 95.69 184 PHE B O 1
ATOM 5159 N N . ILE B 1 185 ? 0.602 24.641 4.301 1 94.62 185 ILE B N 1
ATOM 5160 C CA . ILE B 1 185 ? 1.574 24.578 3.215 1 94.62 185 ILE B CA 1
ATOM 5161 C C . ILE B 1 185 ? 0.848 24.438 1.878 1 94.62 185 ILE B C 1
ATOM 5163 O O . ILE B 1 185 ? 1.438 24.672 0.819 1 94.62 185 ILE B O 1
ATOM 5167 N N . SER B 1 186 ? -0.41 24.016 1.94 1 96.25 186 SER B N 1
ATOM 5168 C CA . SER B 1 186 ? -1.174 23.859 0.706 1 96.25 186 SER B CA 1
ATOM 5169 C C . SER B 1 186 ? -1.692 25.219 0.211 1 96.25 186 SER B C 1
ATOM 5171 O O . SER B 1 186 ? -2.172 25.312 -0.92 1 96.25 186 SER B O 1
ATOM 5173 N N . MET B 1 187 ? -1.57 26.25 1.019 1 95.81 187 MET B N 1
ATOM 5174 C CA . MET B 1 187 ? -2.158 27.562 0.702 1 95.81 187 MET B CA 1
ATOM 5175 C C . MET B 1 187 ? -1.197 28.406 -0.129 1 95.81 187 MET B C 1
ATOM 5177 O O . MET B 1 187 ? -1.58 29.438 -0.657 1 95.81 187 MET B O 1
ATOM 5181 N N . PHE B 1 188 ? 0.032 27.906 -0.298 1 94.88 188 PHE B N 1
ATOM 5182 C CA . PHE B 1 188 ? 1.05 28.75 -0.926 1 94.88 188 PHE B CA 1
ATOM 5183 C C . PHE B 1 188 ? 1.846 27.953 -1.951 1 94.88 188 PHE B C 1
ATOM 5185 O O . PHE B 1 188 ? 2.047 26.75 -1.788 1 94.88 188 PHE B O 1
ATOM 5192 N N . PRO B 1 189 ? 2.256 28.688 -2.99 1 94.5 189 PRO B N 1
ATOM 5193 C CA . PRO B 1 189 ? 3.273 28.047 -3.832 1 94.5 189 PRO B CA 1
ATOM 5194 C C . PRO B 1 189 ? 4.594 27.828 -3.096 1 94.5 189 PRO B C 1
ATOM 5196 O O . PRO B 1 189 ? 4.867 28.5 -2.1 1 94.5 189 PRO B O 1
ATOM 5199 N N . GLU B 1 190 ? 5.363 26.984 -3.568 1 91.75 190 GLU B N 1
ATOM 5200 C CA . GLU B 1 190 ? 6.602 26.594 -2.904 1 91.75 190 GLU B CA 1
ATOM 5201 C C . GLU B 1 190 ? 7.512 27.797 -2.678 1 91.75 190 GLU B C 1
ATOM 5203 O O . GLU B 1 190 ? 8.125 27.922 -1.617 1 91.75 190 GLU B O 1
ATOM 5208 N N . GLU B 1 191 ? 7.566 28.719 -3.545 1 91.12 191 GLU B N 1
ATOM 5209 C CA . GLU B 1 191 ? 8.477 29.844 -3.49 1 91.12 191 GLU B CA 1
ATOM 5210 C C . GLU B 1 191 ? 8.117 30.797 -2.346 1 91.12 191 GLU B C 1
ATOM 5212 O O . GLU B 1 191 ? 8.984 31.5 -1.817 1 91.12 191 GLU B O 1
ATOM 5217 N N . GLU B 1 192 ? 6.902 30.734 -1.959 1 93.81 192 GLU B N 1
ATOM 5218 C CA . GLU B 1 192 ? 6.426 31.656 -0.93 1 93.81 192 GLU B CA 1
ATOM 5219 C C . GLU B 1 192 ? 6.426 31 0.444 1 93.81 192 GLU B C 1
ATOM 5221 O O . GLU B 1 192 ? 6.355 31.672 1.469 1 93.81 192 GLU B O 1
ATOM 5226 N N . LEU B 1 193 ? 6.527 29.719 0.435 1 92.38 193 LEU B N 1
ATOM 5227 C CA . LEU B 1 193 ? 6.348 28.953 1.667 1 92.38 193 LEU B CA 1
ATOM 5228 C C . LEU B 1 193 ? 7.441 29.297 2.674 1 92.38 193 LEU B C 1
ATOM 5230 O O . LEU B 1 193 ? 7.16 29.5 3.857 1 92.38 193 LEU B O 1
ATOM 5234 N N . LEU B 1 194 ? 8.648 29.406 2.201 1 91.25 194 LEU B N 1
ATOM 5235 C CA . LEU B 1 194 ? 9.773 29.656 3.098 1 91.25 194 LEU B CA 1
ATOM 5236 C C . LEU B 1 194 ? 9.633 31.016 3.777 1 91.25 194 LEU B C 1
ATOM 5238 O O . LEU B 1 194 ? 9.961 31.156 4.957 1 91.25 194 LEU B O 1
ATOM 5242 N N . LYS B 1 195 ? 9.062 31.922 3.105 1 91.25 195 LYS B N 1
ATOM 5243 C CA . LYS B 1 195 ? 8.914 33.281 3.623 1 91.25 195 LYS B CA 1
ATOM 5244 C C . LYS B 1 195 ? 7.777 33.344 4.637 1 91.25 195 LYS B C 1
ATOM 5246 O O . LYS B 1 195 ? 7.766 34.25 5.496 1 91.25 195 LYS B O 1
ATOM 5251 N N . THR B 1 196 ? 6.926 32.438 4.547 1 90.75 196 THR B N 1
ATOM 5252 C CA . THR B 1 196 ? 5.727 32.5 5.379 1 90.75 196 THR B CA 1
ATOM 5253 C C . THR B 1 196 ? 5.957 31.812 6.711 1 90.75 196 THR B C 1
ATOM 5255 O O . THR B 1 196 ? 5.285 32.094 7.703 1 90.75 196 THR B O 1
ATOM 5258 N N . ILE B 1 197 ? 6.914 30.922 6.75 1 93.25 197 ILE B N 1
ATOM 5259 C CA . ILE B 1 197 ? 7.188 30.203 7.984 1 93.25 197 ILE B CA 1
ATOM 5260 C C . ILE B 1 197 ? 8.016 31.078 8.922 1 93.25 197 ILE B C 1
ATOM 5262 O O . ILE B 1 197 ? 9.25 31.047 8.867 1 93.25 197 ILE B O 1
ATOM 5266 N N . LYS B 1 198 ? 7.312 31.797 9.797 1 91.38 198 LYS B N 1
ATOM 5267 C CA . LYS B 1 198 ? 7.902 32.719 10.766 1 91.38 198 LYS B CA 1
ATOM 5268 C C . LYS B 1 198 ? 7.238 32.562 12.133 1 91.38 198 LYS B C 1
ATOM 5270 O O . LYS B 1 198 ? 6.152 32 12.242 1 91.38 198 LYS B O 1
ATOM 5275 N N . PRO B 1 199 ? 7.875 33.031 13.117 1 90.56 199 PRO B N 1
ATOM 5276 C CA . PRO B 1 199 ? 7.355 32.875 14.477 1 90.56 199 PRO B CA 1
ATOM 5277 C C . PRO B 1 199 ? 6.008 33.562 14.68 1 90.56 199 PRO B C 1
ATOM 5279 O O . PRO B 1 199 ? 5.297 33.281 15.648 1 90.56 199 PRO B O 1
ATOM 5282 N N . ASP B 1 200 ? 5.613 34.406 13.852 1 87.5 200 ASP B N 1
ATOM 5283 C CA . ASP B 1 200 ? 4.348 35.125 14.023 1 87.5 200 ASP B CA 1
ATOM 5284 C C . ASP B 1 200 ? 3.186 34.312 13.438 1 87.5 200 ASP B C 1
ATOM 5286 O O . ASP B 1 200 ? 2.053 34.781 13.398 1 87.5 200 ASP B O 1
ATOM 5290 N N . LEU B 1 201 ? 3.418 33.156 13 1 86.56 201 LEU B N 1
ATOM 5291 C CA . LEU B 1 201 ? 2.441 32.344 12.305 1 86.56 201 LEU B CA 1
ATOM 5292 C C . LEU B 1 201 ? 1.236 32.062 13.195 1 86.56 201 LEU B C 1
ATOM 5294 O O . LEU B 1 201 ? 0.104 31.984 12.711 1 86.56 201 LEU B O 1
ATOM 5298 N N . SER B 1 202 ? 1.463 31.891 14.445 1 82.44 202 SER B N 1
ATOM 5299 C CA . SER B 1 202 ? 0.387 31.516 15.359 1 82.44 202 SER B CA 1
ATOM 5300 C C . SER B 1 202 ? -0.476 32.719 15.727 1 82.44 202 SER B C 1
ATOM 5302 O O . SER B 1 202 ? -1.579 32.562 16.25 1 82.44 202 SER B O 1
ATOM 5304 N N . ASN B 1 203 ? -0.046 33.844 15.492 1 81.25 203 ASN B N 1
ATOM 5305 C CA . ASN B 1 203 ? -0.757 35.031 15.945 1 81.25 203 ASN B CA 1
ATOM 5306 C C . ASN B 1 203 ? -1.177 35.906 14.773 1 81.25 203 ASN B C 1
ATOM 5308 O O . ASN B 1 203 ? -1.519 37.094 14.969 1 81.25 203 ASN B O 1
ATOM 5312 N N . ARG B 1 204 ? -1.146 35.281 13.805 1 82.5 204 ARG B N 1
ATOM 5313 C CA . ARG B 1 204 ? -1.598 36.031 12.641 1 82.5 204 ARG B CA 1
ATOM 5314 C C . ARG B 1 204 ? -3.113 36.188 12.656 1 82.5 204 ARG B C 1
ATOM 5316 O O . ARG B 1 204 ? -3.828 35.406 13.258 1 82.5 204 ARG B O 1
ATOM 5323 N N . HIS B 1 205 ? -3.701 37.25 12.211 1 80.75 205 HIS B N 1
ATOM 5324 C CA . HIS B 1 205 ? -5.117 37.5 12 1 80.75 205 HIS B CA 1
ATOM 5325 C C . HIS B 1 205 ? -5.832 37.781 13.32 1 80.75 205 HIS B C 1
ATOM 5327 O O . HIS B 1 205 ? -7.062 37.75 13.383 1 80.75 205 HIS B O 1
ATOM 5333 N N . ASP B 1 206 ? -5.117 37.844 14.477 1 75.5 206 ASP B N 1
ATOM 5334 C CA . ASP B 1 206 ? -5.656 38.188 15.789 1 75.5 206 ASP B CA 1
ATOM 5335 C C . ASP B 1 206 ? -6.582 37.094 16.312 1 75.5 206 ASP B C 1
ATOM 5337 O O . ASP B 1 206 ? -7.656 37.406 16.844 1 75.5 206 ASP B O 1
ATOM 5341 N N . VAL B 1 207 ? -6.344 35.938 15.891 1 75.81 207 VAL B N 1
ATOM 5342 C CA . VAL B 1 207 ? -7.125 34.781 16.344 1 75.81 207 VAL B CA 1
ATOM 5343 C C . VAL B 1 207 ? -6.23 33.812 17.141 1 75.81 207 VAL B C 1
ATOM 5345 O O . VAL B 1 207 ? -5.004 33.906 17.062 1 75.81 207 VAL B O 1
ATOM 5348 N N . ARG B 1 208 ? -6.953 32.969 17.969 1 76.81 208 ARG B N 1
ATOM 5349 C CA . ARG B 1 208 ? -6.227 32.031 18.828 1 76.81 208 ARG B CA 1
ATOM 5350 C C . ARG B 1 208 ? -6.594 30.578 18.5 1 76.81 208 ARG B C 1
ATOM 5352 O O . ARG B 1 208 ? -7.766 30.266 18.281 1 76.81 208 ARG B O 1
ATOM 5359 N N . TRP B 1 209 ? -5.613 29.797 18.422 1 79.75 209 TRP B N 1
ATOM 5360 C CA . TRP B 1 209 ? -5.82 28.375 18.172 1 79.75 209 TRP B CA 1
ATOM 5361 C C . TRP B 1 209 ? -6.32 27.672 19.438 1 79.75 209 TRP B C 1
ATOM 5363 O O . TRP B 1 209 ? -7.102 26.719 19.359 1 79.75 209 TRP B O 1
ATOM 5373 N N . PHE B 1 210 ? -5.875 28.031 20.531 1 76.25 210 PHE B N 1
ATOM 5374 C CA . PHE B 1 210 ? -6.285 27.5 21.812 1 76.25 210 PHE B CA 1
ATOM 5375 C C . PHE B 1 210 ? -6.797 28.594 22.734 1 76.25 210 PHE B C 1
ATOM 5377 O O . PHE B 1 210 ? -6.129 29.625 22.906 1 76.25 210 PHE B O 1
ATOM 5384 N N . PRO B 1 211 ? -7.973 28.25 23.281 1 74.75 211 PRO B N 1
ATOM 5385 C CA . PRO B 1 211 ? -8.438 29.203 24.297 1 74.75 211 PRO B CA 1
ATOM 5386 C C . PRO B 1 211 ? -7.645 29.125 25.594 1 74.75 211 PRO B C 1
ATOM 5388 O O . PRO B 1 211 ? -6.887 28.172 25.797 1 74.75 211 PRO B O 1
ATOM 5391 N N . PRO B 1 212 ? -7.727 30.188 26.359 1 74 212 PRO B N 1
ATOM 5392 C CA . PRO B 1 212 ? -7.086 30.109 27.672 1 74 212 PRO B CA 1
ATOM 5393 C C . PRO B 1 212 ? -7.586 28.922 28.484 1 74 212 PRO B C 1
ATOM 5395 O O . PRO B 1 212 ? -8.75 28.531 28.375 1 74 212 PRO B O 1
ATOM 5398 N N . VAL B 1 213 ? -6.699 28.344 29.266 1 72.06 213 VAL B N 1
ATOM 5399 C CA . VAL B 1 213 ? -6.945 27.109 30 1 72.06 213 VAL B CA 1
ATOM 5400 C C . VAL B 1 213 ? -8.188 27.266 30.875 1 72.06 213 VAL B C 1
ATOM 5402 O O . VAL B 1 213 ? -8.992 26.344 30.984 1 72.06 213 VAL B O 1
ATOM 5405 N N . TRP B 1 214 ? -8.289 28.422 31.469 1 72.19 214 TRP B N 1
ATOM 5406 C CA . TRP B 1 214 ? -9.43 28.641 32.344 1 72.19 214 TRP B CA 1
ATOM 5407 C C . TRP B 1 214 ? -10.742 28.547 31.562 1 72.19 214 TRP B C 1
ATOM 5409 O O . TRP B 1 214 ? -11.742 28.031 32.062 1 72.19 214 TRP B O 1
ATOM 5419 N N . LYS B 1 215 ? -10.766 28.969 30.406 1 72.12 215 LYS B N 1
ATOM 5420 C CA . LYS B 1 215 ? -11.953 28.875 29.562 1 72.12 215 LYS B CA 1
ATOM 5421 C C . LYS B 1 215 ? -12.203 27.438 29.125 1 72.12 215 LYS B C 1
ATOM 5423 O O . LYS B 1 215 ? -13.352 27.031 28.969 1 72.12 215 LYS B O 1
ATOM 5428 N N . MET B 1 216 ? -11.117 26.75 28.969 1 73.81 216 MET B N 1
ATOM 5429 C CA . MET B 1 216 ? -11.25 25.344 28.594 1 73.81 216 MET B CA 1
ATOM 5430 C C . MET B 1 216 ? -11.906 24.547 29.719 1 73.81 216 MET B C 1
ATOM 5432 O O . MET B 1 216 ? -12.781 23.719 29.453 1 73.81 216 MET B O 1
ATOM 5436 N N . ILE B 1 217 ? -11.445 24.781 30.875 1 69.62 217 ILE B N 1
ATOM 5437 C CA . ILE B 1 217 ? -11.992 24.094 32.031 1 69.62 217 ILE B CA 1
ATOM 5438 C C . ILE B 1 217 ? -13.477 24.422 32.188 1 69.62 217 ILE B C 1
ATOM 5440 O O . ILE B 1 217 ? -14.297 23.531 32.375 1 69.62 217 ILE B O 1
ATOM 5444 N N . LEU B 1 218 ? -13.766 25.641 32.094 1 70.62 218 LEU B N 1
ATOM 5445 C CA . LEU B 1 218 ? -15.156 26.078 32.219 1 70.62 218 LEU B CA 1
ATOM 5446 C C . LEU B 1 218 ? -16.016 25.438 31.125 1 70.62 218 LEU B C 1
ATOM 5448 O O . LEU B 1 218 ? -17.125 25 31.391 1 70.62 218 LEU B O 1
ATOM 5452 N N . HIS B 1 219 ? -15.477 25.453 30.016 1 71.31 219 HIS B N 1
ATOM 5453 C CA . HIS B 1 219 ? -16.203 24.891 28.875 1 71.31 219 HIS B CA 1
ATOM 5454 C C . HIS B 1 219 ? -16.406 23.391 29.031 1 71.31 219 HIS B C 1
ATOM 5456 O O . HIS B 1 219 ? -17.453 22.859 28.672 1 71.31 219 HIS B O 1
ATOM 5462 N N . PHE B 1 220 ? -15.461 22.75 29.516 1 69.06 220 PHE B N 1
ATOM 5463 C CA . PHE B 1 220 ? -15.57 21.328 29.766 1 69.06 220 PHE B CA 1
ATOM 5464 C C . PHE B 1 220 ? -16.703 21.031 30.75 1 69.06 220 PHE B C 1
ATOM 5466 O O . PHE B 1 220 ? -17.469 20.078 30.562 1 69.06 220 PHE B O 1
ATOM 5473 N N . VAL B 1 221 ? -16.719 21.797 31.75 1 64.12 221 VAL B N 1
ATOM 5474 C CA . VAL B 1 221 ? -17.734 21.625 32.781 1 64.12 221 VAL B CA 1
ATOM 5475 C C . VAL B 1 221 ? -19.125 21.844 32.188 1 64.12 221 VAL B C 1
ATOM 5477 O O . VAL B 1 221 ? -20.078 21.125 32.531 1 64.12 221 VAL B O 1
ATOM 5480 N N . GLN B 1 222 ? -19.203 22.703 31.328 1 67.69 222 GLN B N 1
ATOM 5481 C CA . GLN B 1 222 ? -20.5 23.078 30.781 1 67.69 222 GLN B CA 1
ATOM 5482 C C . GLN B 1 222 ? -20.906 22.188 29.625 1 67.69 222 GLN B C 1
ATOM 5484 O O . GLN B 1 222 ? -22.078 21.859 29.453 1 67.69 222 GLN B O 1
ATOM 5489 N N . HIS B 1 223 ? -19.953 21.828 28.828 1 67.88 223 HIS B N 1
ATOM 5490 C CA . HIS B 1 223 ? -20.297 21.219 27.547 1 67.88 223 HIS B CA 1
ATOM 5491 C C . HIS B 1 223 ? -19.609 19.875 27.375 1 67.88 223 HIS B C 1
ATOM 5493 O O . HIS B 1 223 ? -19.812 19.188 26.375 1 67.88 223 HIS B O 1
ATOM 5499 N N . SER B 1 224 ? -18.75 19.406 28.266 1 68.12 224 SER B N 1
ATOM 5500 C CA . SER B 1 224 ? -18.031 18.125 28.281 1 68.12 224 SER B CA 1
ATOM 5501 C C . SER B 1 224 ? -17 18.062 27.156 1 68.12 224 SER B C 1
ATOM 5503 O O . SER B 1 224 ? -16.672 16.984 26.672 1 68.12 224 SER B O 1
ATOM 5505 N N . VAL B 1 225 ? -16.781 19.312 26.609 1 70.25 225 VAL B N 1
ATOM 5506 C CA . VAL B 1 225 ? -15.672 19.469 25.688 1 70.25 225 VAL B CA 1
ATOM 5507 C C . VAL B 1 225 ? -14.82 20.656 26.094 1 70.25 225 VAL B C 1
ATOM 5509 O O . VAL B 1 225 ? -15.336 21.656 26.625 1 70.25 225 VAL B O 1
ATOM 5512 N N . LEU B 1 226 ? -13.57 20.594 25.828 1 69.88 226 LEU B N 1
ATOM 5513 C CA . LEU B 1 226 ? -12.633 21.594 26.344 1 69.88 226 LEU B CA 1
ATOM 5514 C C . LEU B 1 226 ? -12.68 22.859 25.5 1 69.88 226 LEU B C 1
ATOM 5516 O O . LEU B 1 226 ? -12.453 23.969 26.016 1 69.88 226 LEU B O 1
ATOM 5520 N N . MET B 1 227 ? -12.992 22.703 24.266 1 76.56 227 MET B N 1
ATOM 5521 C CA . MET B 1 227 ? -12.93 23.859 23.359 1 76.56 227 MET B CA 1
ATOM 5522 C C . MET B 1 227 ? -14.203 23.969 22.531 1 76.56 227 MET B C 1
ATOM 5524 O O . MET B 1 227 ? -14.812 22.953 22.188 1 76.56 227 MET B O 1
ATOM 5528 N N . SER B 1 228 ? -14.539 25.203 22.297 1 77.31 228 SER B N 1
ATOM 5529 C CA . SER B 1 228 ? -15.688 25.453 21.422 1 77.31 228 SER B CA 1
ATOM 5530 C C . SER B 1 228 ? -15.328 25.203 19.969 1 77.31 228 SER B C 1
ATOM 5532 O O . SER B 1 228 ? -14.305 25.703 19.484 1 77.31 228 SER B O 1
ATOM 5534 N N . GLY B 1 229 ? -16.125 24.531 19.297 1 80.88 229 GLY B N 1
ATOM 5535 C CA . GLY B 1 229 ? -15.938 24.281 17.875 1 80.88 229 GLY B CA 1
ATOM 5536 C C . GLY B 1 229 ? -16.016 25.547 17.031 1 80.88 229 GLY B C 1
ATOM 5537 O O . GLY B 1 229 ? -15.305 25.672 16.031 1 80.88 229 GLY B O 1
ATOM 5538 N N . ASP B 1 230 ? -16.766 26.484 17.516 1 83.69 230 ASP B N 1
ATOM 5539 C CA . ASP B 1 230 ? -16.984 27.719 16.766 1 83.69 230 ASP B CA 1
ATOM 5540 C C . ASP B 1 230 ? -15.727 28.594 16.766 1 83.69 230 ASP B C 1
ATOM 5542 O O . ASP B 1 230 ? -15.391 29.188 15.75 1 83.69 230 ASP B O 1
ATOM 5546 N N . GLU B 1 231 ? -15.133 28.75 17.891 1 83.62 231 GLU B N 1
ATOM 5547 C CA . GLU B 1 231 ? -13.922 29.547 17.953 1 83.62 231 GLU B CA 1
ATOM 5548 C C . GLU B 1 231 ? -12.805 28.953 17.109 1 83.62 231 GLU B C 1
ATOM 5550 O O . GLU B 1 231 ? -12.07 29.672 16.438 1 83.62 231 GLU B O 1
ATOM 5555 N N . PHE B 1 232 ? -12.695 27.719 17.219 1 88.75 232 PHE B N 1
ATOM 5556 C CA . PHE B 1 232 ? -11.703 27.031 16.406 1 88.75 232 PHE B CA 1
ATOM 5557 C C . PHE B 1 232 ? -12.008 27.203 14.922 1 88.75 232 PHE B C 1
ATOM 5559 O O . PHE B 1 232 ? -11.094 27.438 14.125 1 88.75 232 PHE B O 1
ATOM 5566 N N . ALA B 1 233 ? -13.258 27.141 14.555 1 91.06 233 ALA B N 1
ATOM 5567 C CA . ALA B 1 233 ? -13.68 27.312 13.164 1 91.06 233 ALA B CA 1
ATOM 5568 C C . ALA B 1 233 ? -13.375 28.719 12.664 1 91.06 233 ALA B C 1
ATOM 5570 O O . ALA B 1 233 ? -13.016 28.906 11.5 1 91.06 233 ALA B O 1
ATOM 5571 N N . ARG B 1 234 ? -13.539 29.656 13.523 1 90.38 234 ARG B N 1
ATOM 5572 C CA . ARG B 1 234 ? -13.219 31.031 13.156 1 90.38 234 ARG B CA 1
ATOM 5573 C C . ARG B 1 234 ? -11.727 31.188 12.875 1 90.38 234 ARG B C 1
ATOM 5575 O O . ARG B 1 234 ? -11.336 31.922 11.961 1 90.38 234 ARG B O 1
ATOM 5582 N N . THR B 1 235 ? -11 30.562 13.688 1 90.75 235 THR B N 1
ATOM 5583 C CA . THR B 1 235 ? -9.555 30.609 13.5 1 90.75 235 THR B CA 1
ATOM 5584 C C . THR B 1 235 ? -9.156 29.969 12.172 1 90.75 235 THR B C 1
ATOM 5586 O O . THR B 1 235 ? -8.391 30.562 11.398 1 90.75 235 THR B O 1
ATOM 5589 N N . THR B 1 236 ? -9.68 28.797 11.852 1 94.12 236 THR B N 1
ATOM 5590 C CA . THR B 1 236 ? -9.344 28.125 10.602 1 94.12 236 THR B CA 1
ATOM 5591 C C . THR B 1 236 ? -9.852 28.922 9.406 1 94.12 236 THR B C 1
ATOM 5593 O O . THR B 1 236 ? -9.227 28.922 8.344 1 94.12 236 THR B O 1
ATOM 5596 N N . GLU B 1 237 ? -10.992 29.547 9.578 1 94.69 237 GLU B N 1
ATOM 5597 C CA . GLU B 1 237 ? -11.516 30.391 8.508 1 94.69 237 GLU B CA 1
ATOM 5598 C C . GLU B 1 237 ? -10.586 31.562 8.219 1 94.69 237 GLU B C 1
ATOM 5600 O O . GLU B 1 237 ? -10.383 31.938 7.059 1 94.69 237 GLU B O 1
ATOM 5605 N N . ALA B 1 238 ? -10.07 32.125 9.211 1 93.06 238 ALA B N 1
ATOM 5606 C CA . ALA B 1 238 ? -9.164 33.281 9.062 1 93.06 238 ALA B CA 1
ATOM 5607 C C . ALA B 1 238 ? -7.887 32.844 8.336 1 93.06 238 ALA B C 1
ATOM 5609 O O . ALA B 1 238 ? -7.355 33.594 7.516 1 93.06 238 ALA B O 1
ATOM 5610 N N . TYR B 1 239 ? -7.418 31.703 8.547 1 93.31 239 TYR B N 1
ATOM 5611 C CA . TYR B 1 239 ? -6.141 31.25 8.008 1 93.31 239 TYR B CA 1
ATOM 5612 C C . TYR B 1 239 ? -6.324 30.641 6.617 1 93.31 239 TYR B C 1
ATOM 5614 O O . TYR B 1 239 ? -5.48 30.828 5.738 1 93.31 239 TYR B O 1
ATOM 5622 N N . PHE B 1 240 ? -7.391 29.922 6.383 1 95.44 240 PHE B N 1
ATOM 5623 C CA . PHE B 1 240 ? -7.449 29.078 5.188 1 95.44 240 PHE B CA 1
ATOM 5624 C C . PHE B 1 240 ? -8.578 29.531 4.266 1 95.44 240 PHE B C 1
ATOM 5626 O O . PHE B 1 240 ? -8.602 29.172 3.086 1 95.44 240 PHE B O 1
ATOM 5633 N N . GLY B 1 241 ? -9.562 30.281 4.793 1 94.81 241 GLY B N 1
ATOM 5634 C CA . GLY B 1 241 ? -10.703 30.656 3.975 1 94.81 241 GLY B CA 1
ATOM 5635 C C . GLY B 1 241 ? -11.461 29.453 3.43 1 94.81 241 GLY B C 1
ATOM 5636 O O . GLY B 1 241 ? -11.43 28.375 4.016 1 94.81 241 GLY B O 1
ATOM 5637 N N . ASP B 1 242 ? -12.188 29.672 2.316 1 96.44 242 ASP B N 1
ATOM 5638 C CA . ASP B 1 242 ? -12.992 28.609 1.722 1 96.44 242 ASP B CA 1
ATOM 5639 C C . ASP B 1 242 ? -12.305 28.016 0.499 1 96.44 242 ASP B C 1
ATOM 5641 O O . ASP B 1 242 ? -12.906 27.891 -0.57 1 96.44 242 ASP B O 1
ATOM 5645 N N . VAL B 1 243 ? -11.055 27.656 0.734 1 97.38 243 VAL B N 1
ATOM 5646 C CA . VAL B 1 243 ? -10.273 27.031 -0.323 1 97.38 243 VAL B CA 1
ATOM 5647 C C . VAL B 1 243 ? -10.508 25.516 -0.322 1 97.38 243 VAL B C 1
ATOM 5649 O O . VAL B 1 243 ? -10.477 24.891 0.732 1 97.38 243 VAL B O 1
ATOM 5652 N N . THR B 1 244 ? -10.812 24.953 -1.515 1 97.56 244 THR B N 1
ATOM 5653 C CA . THR B 1 244 ? -11.039 23.516 -1.634 1 97.56 244 THR B CA 1
ATOM 5654 C C . THR B 1 244 ? -9.727 22.781 -1.844 1 97.56 244 THR B C 1
ATOM 5656 O O . THR B 1 244 ? -8.695 23.391 -2.105 1 97.56 244 THR B O 1
ATOM 5659 N N . PHE B 1 245 ? -9.773 21.453 -1.71 1 96.88 245 PHE B N 1
ATOM 5660 C CA . PHE B 1 245 ? -8.586 20.656 -1.952 1 96.88 245 PHE B CA 1
ATOM 5661 C C . PHE B 1 245 ? -8.117 20.812 -3.395 1 96.88 245 PHE B C 1
ATOM 5663 O O . PHE B 1 245 ? -6.91 20.844 -3.658 1 96.88 245 PHE B O 1
ATOM 5670 N N . ALA B 1 246 ? -9.047 20.828 -4.32 1 94.56 246 ALA B N 1
ATOM 5671 C CA . ALA B 1 246 ? -8.688 21.016 -5.727 1 94.56 246 ALA B CA 1
ATOM 5672 C C . ALA B 1 246 ? -7.988 22.344 -5.949 1 94.56 246 ALA B C 1
ATOM 5674 O O . ALA B 1 246 ? -6.98 22.422 -6.656 1 94.56 246 ALA B O 1
ATOM 5675 N N . GLU B 1 247 ? -8.539 23.391 -5.379 1 96.75 247 GLU B N 1
ATOM 5676 C CA . GLU B 1 247 ? -7.949 24.719 -5.508 1 96.75 247 GLU B CA 1
ATOM 5677 C C . GLU B 1 247 ? -6.57 24.781 -4.859 1 96.75 247 GLU B C 1
ATOM 5679 O O . GLU B 1 247 ? -5.641 25.359 -5.414 1 96.75 247 GLU B O 1
ATOM 5684 N N . ALA B 1 248 ? -6.488 24.219 -3.729 1 97.69 248 ALA B N 1
ATO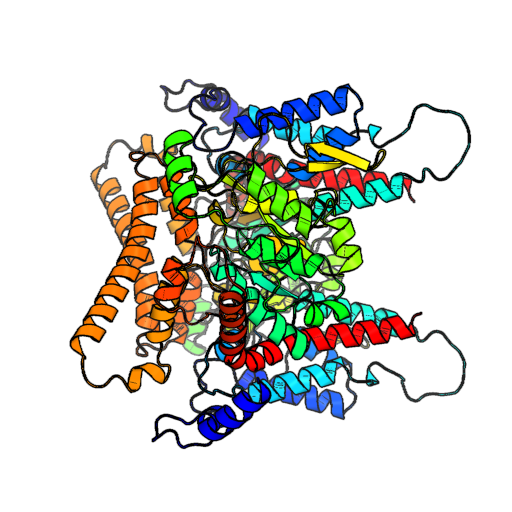M 5685 C CA . ALA B 1 248 ? -5.211 24.203 -3.021 1 97.69 248 ALA B CA 1
ATOM 5686 C C . ALA B 1 248 ? -4.145 23.484 -3.838 1 97.69 248 ALA B C 1
ATOM 5688 O O . ALA B 1 248 ? -2.984 23.891 -3.861 1 97.69 248 ALA B O 1
ATOM 5689 N N . PHE B 1 249 ? -4.535 22.406 -4.449 1 96.75 249 PHE B N 1
ATOM 5690 C CA . PHE B 1 249 ? -3.598 21.688 -5.293 1 96.75 249 PHE B CA 1
ATOM 5691 C C . PHE B 1 249 ? -3.127 22.547 -6.457 1 96.75 249 PHE B C 1
ATOM 5693 O O . PHE B 1 249 ? -1.959 22.484 -6.848 1 96.75 249 PHE B O 1
ATOM 5700 N N . ALA B 1 250 ? -4 23.25 -7.031 1 95.75 250 ALA B N 1
ATOM 5701 C CA . ALA B 1 250 ? -3.652 24.141 -8.133 1 95.75 250 ALA B CA 1
ATOM 5702 C C . ALA B 1 250 ? -2.668 25.203 -7.684 1 95.75 250 ALA B C 1
ATOM 5704 O O . ALA B 1 250 ? -1.806 25.641 -8.461 1 95.75 250 ALA B O 1
ATOM 5705 N N . ILE B 1 251 ? -2.732 25.609 -6.477 1 95.62 251 ILE B N 1
ATOM 5706 C CA . ILE B 1 251 ? -1.894 26.672 -5.934 1 95.62 251 ILE B CA 1
ATOM 5707 C C . ILE B 1 251 ? -0.528 26.109 -5.551 1 95.62 251 ILE B C 1
ATOM 5709 O O . ILE B 1 251 ? 0.505 26.594 -6.012 1 95.62 251 ILE B O 1
ATOM 5713 N N . SER B 1 252 ? -0.505 25.078 -4.746 1 95.75 252 SER B N 1
ATOM 5714 C CA . SER B 1 252 ? 0.723 24.578 -4.133 1 95.75 252 SER B CA 1
ATOM 5715 C C . SER B 1 252 ? 1.381 23.516 -5.008 1 95.75 252 SER B C 1
ATOM 5717 O O . SER B 1 252 ? 2.572 23.234 -4.863 1 95.75 252 SER B O 1
ATOM 5719 N N . LYS B 1 253 ? 0.573 22.781 -5.816 1 94.19 253 LYS B N 1
ATOM 5720 C CA . LYS B 1 253 ? 0.995 21.656 -6.641 1 94.19 253 LYS B CA 1
ATOM 5721 C C . LYS B 1 253 ? 1.438 20.484 -5.773 1 94.19 253 LYS B C 1
ATOM 5723 O O . LYS B 1 253 ? 2.234 19.641 -6.211 1 94.19 253 LYS B O 1
ATOM 5728 N N . ARG B 1 254 ? 0.967 20.5 -4.559 1 95.75 254 ARG B N 1
ATOM 5729 C CA . ARG B 1 254 ? 1.234 19.406 -3.633 1 95.75 254 ARG B CA 1
ATOM 5730 C C . ARG B 1 254 ? -0.036 18.609 -3.334 1 95.75 254 ARG B C 1
ATOM 5732 O O . ARG B 1 254 ? -1.115 19.188 -3.197 1 95.75 254 ARG B O 1
ATOM 5739 N N . ALA B 1 255 ? 0.134 17.359 -3.332 1 96.25 255 ALA B N 1
ATOM 5740 C CA . ALA B 1 255 ? -0.975 16.5 -2.926 1 96.25 255 ALA B CA 1
ATOM 5741 C C . ALA B 1 255 ? -1.082 16.422 -1.405 1 96.25 255 ALA B C 1
ATOM 5743 O O . ALA B 1 255 ? -0.504 15.531 -0.778 1 96.25 255 ALA B O 1
ATOM 5744 N N . VAL B 1 256 ? -1.888 17.281 -0.901 1 97.62 256 VAL B N 1
ATOM 5745 C CA . VAL B 1 256 ? -2.061 17.344 0.546 1 97.62 256 VAL B CA 1
ATOM 5746 C C . VAL B 1 256 ? -3.262 16.5 0.962 1 97.62 256 VAL B C 1
ATOM 5748 O O . VAL B 1 256 ? -4.34 16.609 0.374 1 97.62 256 VAL B O 1
ATOM 5751 N N . SER B 1 257 ? -3.027 15.664 1.924 1 96.62 257 SER B N 1
ATOM 5752 C CA . SER B 1 257 ? -4.078 14.789 2.438 1 96.62 257 SER B CA 1
ATOM 5753 C C . SER B 1 257 ? -4.332 15.047 3.92 1 96.62 257 SER B C 1
ATOM 5755 O O . SER B 1 257 ? -3.389 15.242 4.691 1 96.62 257 SER B O 1
ATOM 5757 N N . ILE B 1 258 ? -5.562 15.117 4.297 1 96.31 258 ILE B N 1
ATOM 5758 C CA . ILE B 1 258 ? -5.965 15.273 5.691 1 96.31 258 ILE B CA 1
ATOM 5759 C C . ILE B 1 258 ? -6.777 14.062 6.137 1 96.31 258 ILE B C 1
ATOM 5761 O O . ILE B 1 258 ? -7.734 13.672 5.465 1 96.31 258 ILE B O 1
ATOM 5765 N N . GLN B 1 259 ? -6.379 13.547 7.203 1 91.62 259 GLN B N 1
ATOM 5766 C CA . GLN B 1 259 ? -7.039 12.359 7.738 1 91.62 259 GLN B CA 1
ATOM 5767 C C . GLN B 1 259 ? -8.141 12.734 8.719 1 91.62 259 GLN B C 1
ATOM 5769 O O . GLN B 1 259 ? -7.941 13.57 9.602 1 91.62 259 GLN B O 1
ATOM 5774 N N . ILE B 1 260 ? -9.32 12.094 8.547 1 89.31 260 ILE B N 1
ATOM 5775 C CA . ILE B 1 260 ? -10.438 12.273 9.469 1 89.31 260 ILE B CA 1
ATOM 5776 C C . ILE B 1 260 ? -11.078 10.922 9.766 1 89.31 260 ILE B C 1
ATOM 5778 O O . ILE B 1 260 ? -10.688 9.906 9.203 1 89.31 260 ILE B O 1
ATOM 5782 N N . SER B 1 261 ? -11.938 10.938 10.688 1 82.5 261 SER B N 1
ATOM 5783 C CA . SER B 1 261 ? -12.766 9.773 10.984 1 82.5 261 SER B CA 1
ATOM 5784 C C . SER B 1 261 ? -14.25 10.094 10.812 1 82.5 261 SER B C 1
ATOM 5786 O O . SER B 1 261 ? -14.695 11.188 11.156 1 82.5 261 SER B O 1
ATOM 5788 N N . VAL B 1 262 ? -14.945 9.188 10.281 1 79.31 262 VAL B N 1
ATOM 5789 C CA . VAL B 1 262 ? -16.359 9.391 10.039 1 79.31 262 VAL B CA 1
ATOM 5790 C C . VAL B 1 262 ? -17.172 8.305 10.742 1 79.31 262 VAL B C 1
ATOM 5792 O O . VAL B 1 262 ? -16.703 7.168 10.891 1 79.31 262 VAL B O 1
ATOM 5795 N N . GLY B 1 263 ? -18.344 8.648 11.234 1 69.12 263 GLY B N 1
ATOM 5796 C CA . GLY B 1 263 ? -19.25 7.703 11.867 1 69.12 263 GLY B CA 1
ATOM 5797 C C . GLY B 1 263 ? -18.641 7.02 13.078 1 69.12 263 GLY B C 1
ATOM 5798 O O . GLY B 1 263 ? -18.141 7.688 13.984 1 69.12 263 GLY B O 1
ATOM 5799 N N . SER B 1 264 ? -18.688 5.672 12.992 1 60.81 264 SER B N 1
ATOM 5800 C CA . SER B 1 264 ? -18.234 4.887 14.133 1 60.81 264 SER B CA 1
ATOM 5801 C C . SER B 1 264 ? -16.734 4.633 14.07 1 60.81 264 SER B C 1
ATOM 5803 O O . SER B 1 264 ? -16.234 3.67 14.656 1 60.81 264 SER B O 1
ATOM 5805 N N . GLY B 1 265 ? -16.031 5.547 13.281 1 63.97 265 GLY B N 1
ATOM 5806 C CA . GLY B 1 265 ? -14.586 5.414 13.352 1 63.97 265 GLY B CA 1
ATOM 5807 C C . GLY B 1 265 ? -13.969 4.898 12.07 1 63.97 265 GLY B C 1
ATOM 5808 O O . GLY B 1 265 ? -13 4.141 12.102 1 63.97 265 GLY B O 1
ATOM 5809 N N . HIS B 1 266 ? -14.555 5.203 11.086 1 70.88 266 HIS B N 1
ATOM 5810 C CA . HIS B 1 266 ? -13.953 4.855 9.805 1 70.88 266 HIS B CA 1
ATOM 5811 C C . HIS B 1 266 ? -13.047 5.973 9.297 1 70.88 266 HIS B C 1
ATOM 5813 O O . HIS B 1 266 ? -13.445 7.137 9.266 1 70.88 266 HIS B O 1
ATOM 5819 N N . GLY B 1 267 ? -11.844 5.559 9.016 1 77.81 267 GLY B N 1
ATOM 5820 C CA . GLY B 1 267 ? -10.883 6.539 8.531 1 77.81 267 GLY B CA 1
ATOM 5821 C C . GLY B 1 267 ? -11.148 6.973 7.102 1 77.81 267 GLY B C 1
ATOM 5822 O O . GLY B 1 267 ? -11.547 6.164 6.262 1 77.81 267 GLY B O 1
ATOM 5823 N N . PHE B 1 268 ? -11.008 8.234 6.902 1 85.88 268 PHE B N 1
ATOM 5824 C CA . PHE B 1 268 ? -11.164 8.82 5.574 1 85.88 268 PHE B CA 1
ATOM 5825 C C . PHE B 1 268 ? -10.062 9.836 5.297 1 85.88 268 PHE B C 1
ATOM 5827 O O . PHE B 1 268 ? -9.758 10.672 6.148 1 85.88 268 PHE B O 1
ATOM 5834 N N . VAL B 1 269 ? -9.438 9.656 4.176 1 90.44 269 VAL B N 1
ATOM 5835 C CA . VAL B 1 269 ? -8.383 10.578 3.775 1 90.44 269 VAL B CA 1
ATOM 5836 C C . VAL B 1 269 ? -8.914 11.555 2.727 1 90.44 269 VAL B C 1
ATOM 5838 O O . VAL B 1 269 ? -9.297 11.148 1.627 1 90.44 269 VAL B O 1
ATOM 5841 N N . LEU B 1 270 ? -8.938 12.828 3.066 1 93.44 270 LEU B N 1
ATOM 5842 C CA . LEU B 1 270 ? -9.43 13.867 2.174 1 93.44 270 LEU B CA 1
ATOM 5843 C C . LEU B 1 270 ? -8.281 14.5 1.392 1 93.44 270 LEU B C 1
ATOM 5845 O O . LEU B 1 270 ? -7.234 14.812 1.96 1 93.44 270 LEU B O 1
ATOM 5849 N N . ASN B 1 271 ? -8.461 14.617 0.148 1 94.81 271 ASN B N 1
ATOM 5850 C CA . ASN B 1 271 ? -7.488 15.281 -0.711 1 94.81 271 ASN B CA 1
ATOM 5851 C C . ASN B 1 271 ? -8.102 15.672 -2.053 1 94.81 271 ASN B C 1
ATOM 5853 O O . ASN B 1 271 ? -9.32 15.641 -2.215 1 94.81 271 ASN B O 1
ATOM 5857 N N . HIS B 1 272 ? -7.289 16.047 -2.98 1 92.19 272 HIS B N 1
ATOM 5858 C CA . HIS B 1 272 ? -7.793 16.578 -4.246 1 92.19 272 HIS B CA 1
ATOM 5859 C C . HIS B 1 272 ? -8.328 15.453 -5.129 1 92.19 272 HIS B C 1
ATOM 5861 O O . HIS B 1 272 ? -9.07 15.711 -6.082 1 92.19 272 HIS B O 1
ATOM 5867 N N . PHE B 1 273 ? -8.016 14.188 -4.762 1 85.69 273 PHE B N 1
ATOM 5868 C CA . PHE B 1 273 ? -8.531 13.055 -5.52 1 85.69 273 PHE B CA 1
ATOM 5869 C C . PHE B 1 273 ? -9.836 12.547 -4.91 1 85.69 273 PHE B C 1
ATOM 5871 O O . PHE B 1 273 ? -10.797 12.273 -5.633 1 85.69 273 PHE B O 1
ATOM 5878 N N . THR B 1 274 ? -9.867 12.438 -3.643 1 86.69 274 THR B N 1
ATOM 5879 C CA . THR B 1 274 ? -10.984 11.789 -2.965 1 86.69 274 THR B CA 1
ATOM 5880 C C . THR B 1 274 ? -12.094 12.797 -2.668 1 86.69 274 THR B C 1
ATOM 5882 O O . THR B 1 274 ? -13.273 12.43 -2.596 1 86.69 274 THR B O 1
ATOM 5885 N N . SER B 1 275 ? -11.727 14.031 -2.469 1 90.56 275 SER B N 1
ATOM 5886 C CA . SER B 1 275 ? -12.672 15.07 -2.064 1 90.56 275 SER B CA 1
ATOM 5887 C C . SER B 1 275 ? -12.25 16.438 -2.586 1 90.56 275 SER B C 1
ATOM 5889 O O . SER B 1 275 ? -12.055 17.375 -1.807 1 90.56 275 SER B O 1
ATOM 5891 N N . PRO B 1 276 ? -12.234 16.594 -3.912 1 90.12 276 PRO B N 1
ATOM 5892 C CA . PRO B 1 276 ? -11.711 17.828 -4.504 1 90.12 276 PRO B CA 1
ATOM 5893 C C . PRO B 1 276 ? -12.523 19.062 -4.102 1 90.12 276 PRO B C 1
ATOM 5895 O O . PRO B 1 276 ? -11.969 20.156 -4.016 1 90.12 276 PRO B O 1
ATOM 5898 N N . GLN B 1 277 ? -13.82 18.891 -3.762 1 92.5 277 GLN B N 1
ATOM 5899 C CA . GLN B 1 277 ? -14.688 20.047 -3.537 1 92.5 277 GLN B CA 1
ATOM 5900 C C . GLN B 1 277 ? -14.766 20.391 -2.055 1 92.5 277 GLN B C 1
ATOM 5902 O O . GLN B 1 277 ? -15.391 21.391 -1.679 1 92.5 277 GLN B O 1
ATOM 5907 N N . VAL B 1 278 ? -14.133 19.609 -1.259 1 95.44 278 VAL B N 1
ATOM 5908 C CA . VAL B 1 278 ? -14.211 19.844 0.178 1 95.44 278 VAL B CA 1
ATOM 5909 C C . VAL B 1 278 ? -13.344 21.062 0.547 1 95.44 278 VAL B C 1
ATOM 5911 O O . VAL B 1 278 ? -12.234 21.203 0.038 1 95.44 278 VAL B O 1
ATOM 5914 N N . VAL B 1 279 ? -13.914 21.859 1.415 1 97.25 279 VAL B N 1
ATOM 5915 C CA . VAL B 1 279 ? -13.203 23.031 1.923 1 97.25 279 VAL B CA 1
ATOM 5916 C C . VAL B 1 279 ? -12.203 22.594 2.994 1 97.25 279 VAL B C 1
ATOM 5918 O O . VAL B 1 279 ? -12.586 21.984 3.994 1 97.25 279 VAL B O 1
ATOM 5921 N N . ILE B 1 280 ? -10.984 23.016 2.865 1 97.81 280 ILE B N 1
ATOM 5922 C CA . ILE B 1 280 ? -9.867 22.5 3.652 1 97.81 280 ILE B CA 1
ATOM 5923 C C . ILE B 1 280 ? -10.062 22.859 5.121 1 97.81 280 ILE B C 1
ATOM 5925 O O . ILE B 1 280 ? -9.797 22.047 6.008 1 97.81 280 ILE B O 1
ATOM 5929 N N . ARG B 1 281 ? -10.539 24.109 5.406 1 96.44 281 ARG B N 1
ATOM 5930 C CA . ARG B 1 281 ? -10.672 24.516 6.805 1 96.44 281 ARG B CA 1
ATOM 5931 C C . ARG B 1 281 ? -11.617 23.578 7.555 1 96.44 281 ARG B C 1
ATOM 5933 O O . ARG B 1 281 ? -11.414 23.297 8.742 1 96.44 281 ARG B O 1
ATOM 5940 N N . THR B 1 282 ? -12.641 23.094 6.902 1 95.94 282 THR B N 1
ATOM 5941 C CA . THR B 1 282 ? -13.586 22.203 7.562 1 95.94 282 THR B CA 1
ATOM 5942 C C . THR B 1 282 ? -12.969 20.812 7.785 1 95.94 282 THR B C 1
ATOM 5944 O O . THR B 1 282 ? -13.297 20.141 8.758 1 95.94 282 THR B O 1
ATOM 5947 N N . ALA B 1 283 ? -12.109 20.406 6.84 1 96 283 ALA B N 1
ATOM 5948 C CA . ALA B 1 283 ? -11.367 19.172 7.031 1 96 283 ALA B CA 1
ATOM 5949 C C . ALA B 1 283 ? -10.453 19.266 8.25 1 96 283 ALA B C 1
ATOM 5951 O O . ALA B 1 283 ? -10.352 18.312 9.031 1 96 283 ALA B O 1
ATOM 5952 N N . VAL B 1 284 ? -9.812 20.375 8.406 1 95.5 284 VAL B N 1
ATOM 5953 C CA . VAL B 1 284 ? -8.938 20.594 9.547 1 95.5 284 VAL B CA 1
ATOM 5954 C C . VAL B 1 284 ? -9.758 20.578 10.836 1 95.5 284 VAL B C 1
ATOM 5956 O O . VAL B 1 284 ? -9.359 19.953 11.82 1 95.5 284 VAL B O 1
ATOM 5959 N N . ASN B 1 285 ? -10.945 21.266 10.836 1 93.5 285 ASN B N 1
ATOM 5960 C CA . ASN B 1 285 ? -11.828 21.25 11.992 1 93.5 285 ASN B CA 1
ATOM 5961 C C . ASN B 1 285 ? -12.188 19.828 12.406 1 93.5 285 ASN B C 1
ATOM 5963 O O . ASN B 1 285 ? -12.133 19.484 13.594 1 93.5 285 ASN B O 1
ATOM 5967 N N . ALA B 1 286 ? -12.492 19.062 11.398 1 91.5 286 ALA B N 1
ATOM 5968 C CA . ALA B 1 286 ? -12.883 17.672 11.664 1 91.5 286 ALA B CA 1
ATOM 5969 C C . ALA B 1 286 ? -11.703 16.859 12.18 1 91.5 286 ALA B C 1
ATOM 5971 O O . ALA B 1 286 ? -11.844 16.094 13.133 1 91.5 286 ALA B O 1
ATOM 5972 N N . SER B 1 287 ? -10.555 17.016 11.586 1 92.06 287 SER B N 1
ATOM 5973 C CA . SER B 1 287 ? -9.367 16.234 11.93 1 92.06 287 SER B CA 1
ATOM 5974 C C . SER B 1 287 ? -8.891 16.547 13.344 1 92.06 287 SER B C 1
ATOM 5976 O O . SER B 1 287 ? -8.172 15.758 13.953 1 92.06 287 SER B O 1
ATOM 5978 N N . CYS B 1 288 ? -9.266 17.703 13.867 1 87.38 288 CYS B N 1
ATOM 5979 C CA . CYS B 1 288 ? -8.828 18.109 15.195 1 87.38 288 CYS B CA 1
ATOM 5980 C C . CYS B 1 288 ? -9.922 17.891 16.234 1 87.38 288 CYS B C 1
ATOM 5982 O O . CYS B 1 288 ? -9.75 18.219 17.406 1 87.38 288 CYS B O 1
ATOM 5984 N N . ALA B 1 289 ? -11.023 17.359 15.82 1 84.06 289 ALA B N 1
ATOM 5985 C CA . ALA B 1 289 ? -12.172 17.203 16.719 1 84.06 289 ALA B CA 1
ATOM 5986 C C . ALA B 1 289 ? -12.039 15.938 17.547 1 84.06 289 ALA B C 1
ATOM 5988 O O . ALA B 1 289 ? -12.852 15.016 17.438 1 84.06 289 ALA B O 1
ATOM 5989 N N . LEU B 1 290 ? -11.086 15.969 18.344 1 75 290 LEU B N 1
ATOM 5990 C CA . LEU B 1 290 ? -10.914 14.852 19.281 1 75 290 LEU B CA 1
ATOM 5991 C C . LEU B 1 290 ? -12.023 14.836 20.328 1 75 290 LEU B C 1
ATOM 5993 O O . LEU B 1 290 ? -12.359 15.883 20.891 1 75 290 LEU B O 1
ATOM 5997 N N . PRO B 1 291 ? -12.547 13.648 20.531 1 69.31 291 PRO B N 1
ATOM 5998 C CA . PRO B 1 291 ? -13.57 13.578 21.578 1 69.31 291 PRO B CA 1
ATOM 5999 C C . PRO B 1 291 ? -13.078 14.109 22.922 1 69.31 291 PRO B C 1
ATOM 6001 O O . PRO B 1 291 ? -11.969 13.781 23.344 1 69.31 291 PRO B O 1
ATOM 6004 N N . GLY B 1 292 ? -13.898 14.898 23.516 1 68.19 292 GLY B N 1
ATOM 6005 C CA . GLY B 1 292 ? -13.516 15.516 24.766 1 68.19 292 GLY B CA 1
ATOM 6006 C C . GLY B 1 292 ? -12.82 16.859 24.594 1 68.19 292 GLY B C 1
ATOM 6007 O O . GLY B 1 292 ? -12.836 17.688 25.5 1 68.19 292 GLY B O 1
ATOM 6008 N N . LEU B 1 293 ? -12.234 17.047 23.484 1 74.5 293 LEU B N 1
ATOM 6009 C CA . LEU B 1 293 ? -11.562 18.312 23.203 1 74.5 293 LEU B CA 1
ATOM 6010 C C . LEU B 1 293 ? -12.469 19.266 22.438 1 74.5 293 LEU B C 1
ATOM 6012 O O . LEU B 1 293 ? -12.625 20.422 22.812 1 74.5 293 LEU B O 1
ATOM 6016 N N . MET B 1 294 ? -13.094 18.719 21.438 1 80.88 294 MET B N 1
ATOM 6017 C CA . MET B 1 294 ? -13.953 19.516 20.562 1 80.88 294 MET B CA 1
ATOM 6018 C C . MET B 1 294 ? -15.094 18.672 20 1 80.88 294 MET B C 1
ATOM 6020 O O . MET B 1 294 ? -14.938 17.469 19.797 1 80.88 294 MET B O 1
ATOM 6024 N N . PRO B 1 295 ? -16.203 19.266 19.781 1 78.94 295 PRO B N 1
ATOM 6025 C CA . PRO B 1 295 ? -17.312 18.531 19.172 1 78.94 295 PRO B CA 1
ATOM 6026 C C . PRO B 1 295 ? -17.031 18.125 17.719 1 78.94 295 PRO B C 1
ATOM 6028 O O . PRO B 1 295 ? -16.172 18.719 17.062 1 78.94 295 PRO B O 1
ATOM 6031 N N . PRO B 1 296 ? -17.781 17.172 17.281 1 82.56 296 PRO B N 1
ATOM 6032 C CA . PRO B 1 296 ? -17.641 16.781 15.883 1 82.56 296 PRO B CA 1
ATOM 6033 C C . PRO B 1 296 ? -17.984 17.922 14.922 1 82.56 296 PRO B C 1
ATOM 6035 O O . PRO B 1 296 ? -18.719 18.844 15.281 1 82.56 296 PRO B O 1
ATOM 6038 N N . SER B 1 297 ? -17.375 17.906 13.844 1 85.5 297 SER B N 1
ATOM 6039 C CA . SER B 1 297 ? -17.531 18.984 12.867 1 85.5 297 SER B CA 1
ATOM 6040 C C . SER B 1 297 ? -18.094 18.453 11.555 1 85.5 297 SER B C 1
ATOM 6042 O O . SER B 1 297 ? -17.906 17.281 11.219 1 85.5 297 SER B O 1
ATOM 6044 N N . GLU B 1 298 ? -18.766 19.312 10.922 1 88.44 298 GLU B N 1
ATOM 6045 C CA . GLU B 1 298 ? -19.312 18.984 9.617 1 88.44 298 GLU B CA 1
ATOM 6046 C C . GLU B 1 298 ? -18.344 19.359 8.492 1 88.44 298 GLU B C 1
ATOM 6048 O O . GLU B 1 298 ? -17.703 20.406 8.555 1 88.44 298 GLU B O 1
ATOM 6053 N N . LEU B 1 299 ? -18.297 18.547 7.512 1 92.5 299 LEU B N 1
ATOM 6054 C CA . LEU B 1 299 ? -17.516 18.844 6.316 1 92.5 299 LEU B CA 1
ATOM 6055 C C . LEU B 1 299 ? -18.359 19.594 5.289 1 92.5 299 LEU B C 1
ATOM 6057 O O . LEU B 1 299 ? -19.516 19.219 5.039 1 92.5 299 LEU B O 1
ATOM 6061 N N . LEU B 1 300 ? -17.766 20.656 4.781 1 94 300 LEU B N 1
ATOM 6062 C CA . LEU B 1 300 ? -18.453 21.438 3.752 1 94 300 LEU B CA 1
ATOM 6063 C C . LEU B 1 300 ? -17.734 21.312 2.41 1 94 300 LEU B C 1
ATOM 6065 O O . LEU B 1 300 ? -16.531 21.109 2.363 1 94 300 LEU B O 1
ATOM 6069 N N . ALA B 1 301 ? -18.531 21.344 1.365 1 94.06 301 ALA B N 1
ATOM 6070 C CA . ALA B 1 301 ? -18.031 21.312 -0.005 1 94.06 301 ALA B CA 1
ATOM 6071 C C . ALA B 1 301 ? -18.578 22.484 -0.816 1 94.06 301 ALA B C 1
ATOM 6073 O O . ALA B 1 301 ? -19.625 23.031 -0.482 1 94.06 301 ALA B O 1
ATOM 6074 N N . LYS B 1 302 ? -17.828 22.891 -1.782 1 93 302 LYS B N 1
ATOM 6075 C CA . LYS B 1 302 ? -18.312 23.906 -2.707 1 93 302 LYS B CA 1
ATOM 6076 C C . LYS B 1 302 ? -19.109 23.281 -3.85 1 93 302 LYS B C 1
ATOM 6078 O O . LYS B 1 302 ? -18.641 22.328 -4.488 1 93 302 LYS B O 1
ATOM 6083 N N . ASP B 1 303 ? -20.266 23.797 -4.023 1 87.5 303 ASP B N 1
ATOM 6084 C CA . ASP B 1 303 ? -21.047 23.375 -5.18 1 87.5 303 ASP B CA 1
ATOM 6085 C C . ASP B 1 303 ? -20.406 23.828 -6.484 1 87.5 303 ASP B C 1
ATOM 6087 O O . ASP B 1 303 ? -20.062 25 -6.641 1 87.5 303 ASP B O 1
ATOM 6091 N N . GLU B 1 304 ? -20.25 22.938 -7.398 1 78.62 304 GLU B N 1
ATOM 6092 C CA . GLU B 1 304 ? -19.531 23.25 -8.625 1 78.62 304 GLU B CA 1
ATOM 6093 C C . GLU B 1 304 ? -20.281 24.281 -9.469 1 78.62 304 GLU B C 1
ATOM 6095 O O . GLU B 1 304 ? -19.672 25.141 -10.109 1 78.62 304 GLU B O 1
ATOM 6100 N N . ALA B 1 305 ? -21.641 24.172 -9.406 1 78.06 305 ALA B N 1
ATOM 6101 C CA . ALA B 1 305 ? -22.469 25.047 -10.242 1 78.06 305 ALA B CA 1
ATOM 6102 C C . ALA B 1 305 ? -22.641 26.422 -9.602 1 78.06 305 ALA B C 1
ATOM 6104 O O . ALA B 1 305 ? -22.562 27.438 -10.289 1 78.06 305 ALA B O 1
ATOM 6105 N N . THR B 1 306 ? -22.797 26.516 -8.289 1 86.12 306 THR B N 1
ATOM 6106 C CA . THR B 1 306 ? -23.172 27.766 -7.641 1 86.12 306 THR B CA 1
ATOM 6107 C C . THR B 1 306 ? -22 28.328 -6.828 1 86.12 306 THR B C 1
ATOM 6109 O O . THR B 1 306 ? -21.984 29.516 -6.508 1 86.12 306 THR B O 1
ATOM 6112 N N . GLY B 1 307 ? -21.109 27.453 -6.457 1 88.19 307 GLY B N 1
ATOM 6113 C CA . GLY B 1 307 ? -20 27.891 -5.617 1 88.19 307 GLY B CA 1
ATOM 6114 C C . GLY B 1 307 ? -20.375 27.984 -4.148 1 88.19 307 GLY B C 1
ATOM 6115 O O . GLY B 1 307 ? -19.531 28.312 -3.311 1 88.19 307 GLY B O 1
ATOM 6116 N N . GLU B 1 308 ? -21.609 27.672 -3.852 1 92.31 308 GLU B N 1
ATOM 6117 C CA . GLU B 1 308 ? -22.094 27.766 -2.475 1 92.31 308 GLU B CA 1
ATOM 6118 C C . GLU B 1 308 ? -21.594 26.578 -1.647 1 92.31 308 GLU B C 1
ATOM 6120 O O . GLU B 1 308 ? -21.312 25.5 -2.189 1 92.31 308 GLU B O 1
ATOM 6125 N N . LEU B 1 309 ? -21.453 26.891 -0.349 1 93.94 309 LEU B N 1
ATOM 6126 C CA . LEU B 1 309 ? -21.031 25.828 0.557 1 93.94 309 LEU B CA 1
ATOM 6127 C C . LEU B 1 309 ? -22.203 24.922 0.916 1 93.94 309 LEU B C 1
ATOM 6129 O O . LEU B 1 309 ? -23.266 25.391 1.304 1 93.94 309 LEU B O 1
ATOM 6133 N N . ILE B 1 310 ? -22.016 23.656 0.707 1 90.88 310 ILE B N 1
ATOM 6134 C CA . ILE B 1 310 ? -23.031 22.641 1.039 1 90.88 310 ILE B CA 1
ATOM 6135 C C . ILE B 1 310 ? -22.391 21.562 1.903 1 90.88 310 ILE B C 1
ATOM 6137 O O . ILE B 1 310 ? -21.188 21.344 1.868 1 90.88 310 ILE B O 1
ATOM 6141 N N . PRO B 1 311 ? -23.25 20.859 2.654 1 90.25 311 PRO B N 1
ATOM 6142 C CA . PRO B 1 311 ? -22.703 19.75 3.438 1 90.25 311 PRO B CA 1
ATOM 6143 C C . PRO B 1 311 ? -22.156 18.625 2.562 1 90.25 311 PRO B C 1
ATOM 6145 O O . PRO B 1 311 ? -22.797 18.234 1.582 1 90.25 311 PRO B O 1
ATOM 6148 N N . PHE B 1 312 ? -21.016 18.25 2.869 1 88.12 312 PHE B N 1
ATOM 6149 C CA . PHE B 1 312 ? -20.391 17.141 2.133 1 88.12 312 PHE B CA 1
ATOM 6150 C C . PHE B 1 312 ? -21.047 15.82 2.498 1 88.12 312 PHE B C 1
ATOM 6152 O O . PHE B 1 312 ? -21.297 14.984 1.626 1 88.12 312 PHE B O 1
ATOM 6159 N N . HIS B 1 313 ? -21.25 15.586 3.74 1 85.69 313 HIS B N 1
ATOM 6160 C CA . HIS B 1 313 ? -21.938 14.391 4.23 1 85.69 313 HIS B CA 1
ATOM 6161 C C . HIS B 1 313 ? -23.422 14.664 4.441 1 85.69 313 HIS B C 1
ATOM 6163 O O . HIS B 1 313 ? -23.828 15.797 4.695 1 85.69 313 HIS B O 1
ATOM 6169 N N . PRO B 1 314 ? -24.203 13.57 4.277 1 84.31 314 PRO B N 1
ATOM 6170 C CA . PRO B 1 314 ? -25.625 13.727 4.582 1 84.31 314 PRO B CA 1
ATOM 6171 C C . PRO B 1 314 ? -25.875 14.047 6.051 1 84.31 314 PRO B C 1
ATOM 6173 O O . PRO B 1 314 ? -24.984 13.914 6.883 1 84.31 314 PRO B O 1
ATOM 6176 N N . ALA B 1 315 ? -27.078 14.461 6.258 1 80.69 315 ALA B N 1
ATOM 6177 C CA . ALA B 1 315 ? -27.484 14.766 7.633 1 80.69 315 ALA B CA 1
ATOM 6178 C C . ALA B 1 315 ? -27.312 13.547 8.531 1 80.69 315 ALA B C 1
ATOM 6180 O O . ALA B 1 315 ? -27.625 12.422 8.125 1 80.69 315 ALA B O 1
ATOM 6181 N N . GLY B 1 316 ? -26.734 13.812 9.633 1 78.31 316 GLY B N 1
ATOM 6182 C CA . GLY B 1 316 ? -26.578 12.719 10.578 1 78.31 316 GLY B CA 1
ATOM 6183 C C . GLY B 1 316 ? -25.188 12.133 10.609 1 78.31 316 GLY B C 1
ATOM 6184 O O . GLY B 1 316 ? -24.859 11.328 11.477 1 78.31 316 GLY B O 1
ATOM 6185 N N . VAL B 1 317 ? -24.438 12.477 9.656 1 79.62 317 VAL B N 1
ATOM 6186 C CA . VAL B 1 317 ? -23.062 11.977 9.625 1 79.62 317 VAL B CA 1
ATOM 6187 C C . VAL B 1 317 ? -22.109 13.055 10.117 1 79.62 317 VAL B C 1
ATOM 6189 O O . VAL B 1 317 ? -22.125 14.188 9.633 1 79.62 317 VAL B O 1
ATOM 6192 N N . THR B 1 318 ? -21.359 12.664 11.156 1 77.62 318 THR B N 1
ATOM 6193 C CA . THR B 1 318 ? -20.391 13.602 11.695 1 77.62 318 THR B CA 1
ATOM 6194 C C . THR B 1 318 ? -18.969 13.07 11.531 1 77.62 318 THR B C 1
ATOM 6196 O O . THR B 1 318 ? -18.781 11.867 11.352 1 77.62 318 THR B O 1
ATOM 6199 N N . SER B 1 319 ? -18.109 13.984 11.484 1 79.06 319 SER B N 1
ATOM 6200 C CA . SER B 1 319 ? -16.703 13.648 11.344 1 79.06 319 SER B CA 1
ATOM 6201 C C . SER B 1 319 ? -15.914 14.023 12.602 1 79.06 319 SER B C 1
ATOM 6203 O O . SER B 1 319 ? -16.25 15 13.273 1 79.06 319 SER B O 1
ATOM 6205 N N . PHE B 1 320 ? -14.93 13.164 12.914 1 77.06 320 PHE B N 1
ATOM 6206 C CA . PHE B 1 320 ? -14.109 13.383 14.102 1 77.06 320 PHE B CA 1
ATOM 6207 C C . PHE B 1 320 ? -12.633 13.172 13.789 1 77.06 320 PHE B C 1
ATOM 6209 O O . PHE B 1 320 ? -12.266 12.969 12.633 1 77.06 320 PHE B O 1
ATOM 6216 N N . ASP B 1 321 ? -11.836 13.344 14.766 1 75.25 321 ASP B N 1
ATOM 6217 C CA . ASP B 1 321 ? -10.383 13.375 14.633 1 75.25 321 ASP B CA 1
ATOM 6218 C C . ASP B 1 321 ? -9.867 12.086 13.992 1 75.25 321 ASP B C 1
ATOM 6220 O O . ASP B 1 321 ? -10.273 10.992 14.367 1 75.25 321 ASP B O 1
ATOM 6224 N N . GLY B 1 322 ? -8.961 12.242 13.094 1 70 322 GLY B N 1
ATOM 6225 C CA . GLY B 1 322 ? -8.375 11.164 12.305 1 70 322 GLY B CA 1
ATOM 6226 C C . GLY B 1 322 ? -7.473 10.258 13.109 1 70 322 GLY B C 1
ATOM 6227 O O . GLY B 1 322 ? -7.211 9.117 12.711 1 70 322 GLY B O 1
ATOM 6228 N N . THR B 1 323 ? -6.973 10.781 14.148 1 60.31 323 THR B N 1
ATOM 6229 C CA . THR B 1 323 ? -6.016 10.023 14.945 1 60.31 323 THR B CA 1
ATOM 6230 C C . THR B 1 323 ? -6.676 8.781 15.555 1 60.31 323 THR B C 1
ATOM 6232 O O . THR B 1 323 ? -5.996 7.812 15.883 1 60.31 323 THR B O 1
ATOM 6235 N N . ILE B 1 324 ? -7.922 8.891 15.57 1 52.78 324 ILE B N 1
ATOM 6236 C CA . ILE B 1 324 ? -8.68 7.773 16.141 1 52.78 324 ILE B CA 1
ATOM 6237 C C . ILE B 1 324 ? -8.5 6.535 15.258 1 52.78 324 ILE B C 1
ATOM 6239 O O . ILE B 1 324 ? -8.445 5.414 15.766 1 52.78 324 ILE B O 1
ATOM 6243 N N . THR B 1 325 ? -8.367 6.793 14.07 1 54.47 325 THR B N 1
ATOM 6244 C CA . THR B 1 325 ? -8.242 5.676 13.141 1 54.47 325 THR B CA 1
ATOM 6245 C C . THR B 1 325 ? -6.781 5.434 12.781 1 54.47 325 THR B C 1
ATOM 6247 O O . THR B 1 325 ? -6.297 4.305 12.852 1 54.47 325 THR B O 1
ATOM 6250 N N . ALA B 1 326 ? -6.148 6.43 12.297 1 59.94 326 ALA B N 1
ATOM 6251 C CA . ALA B 1 326 ? -4.738 6.293 11.93 1 59.94 326 ALA B CA 1
ATOM 6252 C C . ALA B 1 326 ? -4.016 7.633 12.016 1 59.94 326 ALA B C 1
ATOM 6254 O O . ALA B 1 326 ? -4.488 8.633 11.469 1 59.94 326 ALA B O 1
ATOM 6255 N N . ASP B 1 327 ? -2.932 7.57 12.727 1 61.09 327 ASP B N 1
ATOM 6256 C CA . ASP B 1 327 ? -2.115 8.781 12.773 1 61.09 327 ASP B CA 1
ATOM 6257 C C . ASP B 1 327 ? -1.423 9.031 11.438 1 61.09 327 ASP B C 1
ATOM 6259 O O . ASP B 1 327 ? -1.257 10.18 11.023 1 61.09 327 ASP B O 1
ATOM 6263 N N . ILE B 1 328 ? -1.057 8.039 10.797 1 70.62 328 ILE B N 1
ATOM 6264 C CA . ILE B 1 328 ? -0.431 8.102 9.484 1 70.62 328 ILE B CA 1
ATOM 6265 C C . ILE B 1 328 ? -1.162 7.164 8.523 1 70.62 328 ILE B C 1
ATOM 6267 O O . ILE B 1 328 ? -1.191 5.949 8.727 1 70.62 328 ILE B O 1
ATOM 6271 N N . PRO B 1 329 ? -1.763 7.758 7.551 1 82.56 329 PRO B N 1
ATOM 6272 C CA . PRO B 1 329 ? -2.477 6.922 6.582 1 82.56 329 PRO B CA 1
ATOM 6273 C C . PRO B 1 329 ? -1.568 6.398 5.473 1 82.56 329 PRO B C 1
ATOM 6275 O O . PRO B 1 329 ? -1.84 6.621 4.289 1 82.56 329 PRO B O 1
ATOM 6278 N N . ALA B 1 330 ? -0.573 5.613 5.754 1 83.19 330 ALA B N 1
ATOM 6279 C CA . ALA B 1 330 ? 0.452 5.152 4.824 1 83.19 330 ALA B CA 1
ATOM 6280 C C . ALA B 1 330 ? -0.158 4.293 3.719 1 83.19 330 ALA B C 1
ATOM 6282 O O . ALA B 1 330 ? 0.145 4.484 2.537 1 83.19 330 ALA B O 1
ATOM 6283 N N . ALA B 1 331 ? -1.032 3.383 4.062 1 80.94 331 ALA B N 1
ATOM 6284 C CA . ALA B 1 331 ? -1.621 2.475 3.084 1 80.94 331 ALA B CA 1
ATOM 6285 C C . ALA B 1 331 ? -2.416 3.244 2.031 1 80.94 331 ALA B C 1
ATOM 6287 O O . ALA B 1 331 ? -2.316 2.957 0.837 1 80.94 331 ALA B O 1
ATOM 6288 N N . ARG B 1 332 ? -3.145 4.199 2.539 1 86.12 332 ARG B N 1
ATOM 6289 C CA . ARG B 1 332 ? -3.969 4.977 1.62 1 86.12 332 ARG B CA 1
ATOM 6290 C C . ARG B 1 332 ? -3.105 5.852 0.719 1 86.12 332 ARG B C 1
ATOM 6292 O O . ARG B 1 332 ? -3.43 6.059 -0.452 1 86.12 332 ARG B O 1
ATOM 6299 N N . LEU B 1 333 ? -2.041 6.375 1.252 1 90.19 333 LEU B N 1
ATOM 6300 C CA . LEU B 1 333 ? -1.133 7.18 0.443 1 90.19 333 LEU B CA 1
ATOM 6301 C C . LEU B 1 333 ? -0.46 6.328 -0.628 1 90.19 333 LEU B C 1
ATOM 6303 O O . LEU B 1 333 ? -0.226 6.797 -1.744 1 90.19 333 LEU B O 1
ATOM 6307 N N . THR B 1 334 ? -0.178 5.133 -0.278 1 88.19 334 THR B N 1
ATOM 6308 C CA . THR B 1 334 ? 0.397 4.207 -1.247 1 88.19 334 THR B CA 1
ATOM 6309 C C . THR B 1 334 ? -0.597 3.908 -2.367 1 88.19 334 THR B C 1
ATOM 6311 O O . THR B 1 334 ? -0.245 3.963 -3.547 1 88.19 334 THR B O 1
ATOM 6314 N N . GLU B 1 335 ? -1.794 3.688 -1.953 1 84.44 335 GLU B N 1
ATOM 6315 C CA . GLU B 1 335 ? -2.846 3.363 -2.912 1 84.44 335 GLU B CA 1
ATOM 6316 C C . GLU B 1 335 ? -3.098 4.527 -3.869 1 84.44 335 GLU B C 1
ATOM 6318 O O . GLU B 1 335 ? -3.207 4.324 -5.082 1 84.44 335 GLU B O 1
ATOM 6323 N N . LEU B 1 336 ? -3.131 5.723 -3.336 1 86.69 336 LEU B N 1
ATOM 6324 C CA . LEU B 1 336 ? -3.588 6.871 -4.113 1 86.69 336 LEU B CA 1
ATOM 6325 C C . LEU B 1 336 ? -2.432 7.5 -4.883 1 86.69 336 LEU B C 1
ATOM 6327 O O . LEU B 1 336 ? -2.615 7.984 -6 1 86.69 336 LEU B O 1
ATOM 6331 N N . PHE B 1 337 ? -1.249 7.43 -4.238 1 90.44 337 PHE B N 1
ATOM 6332 C CA . PHE B 1 337 ? -0.181 8.242 -4.816 1 90.44 337 PHE B CA 1
ATOM 6333 C C . PHE B 1 337 ? 1.063 7.395 -5.062 1 90.44 337 PHE B C 1
ATOM 6335 O O . PHE B 1 337 ? 2.123 7.926 -5.402 1 90.44 337 PHE B O 1
ATOM 6342 N N . ASN B 1 338 ? 1.036 6.086 -4.867 1 88.69 338 ASN B N 1
ATOM 6343 C CA . ASN B 1 338 ? 2.172 5.199 -5.094 1 88.69 338 ASN B CA 1
ATOM 6344 C C . ASN B 1 338 ? 3.334 5.527 -4.16 1 88.69 338 ASN B C 1
ATOM 6346 O O . ASN B 1 338 ? 4.496 5.488 -4.566 1 88.69 338 ASN B O 1
ATOM 6350 N N . CYS B 1 339 ? 2.961 5.945 -2.971 1 91.25 339 CYS B N 1
ATOM 6351 C CA . CYS B 1 339 ? 3.998 6.254 -1.991 1 91.25 339 CYS B CA 1
ATOM 6352 C C . CYS B 1 339 ? 4.492 4.984 -1.305 1 91.25 339 CYS B C 1
ATOM 6354 O O . CYS B 1 339 ? 3.688 4.141 -0.901 1 91.25 339 CYS B O 1
ATOM 6356 N N . ASN B 1 340 ? 5.801 4.828 -1.253 1 88.88 340 ASN B N 1
ATOM 6357 C CA . ASN B 1 340 ? 6.375 3.684 -0.551 1 88.88 340 ASN B CA 1
ATOM 6358 C C . ASN B 1 340 ? 7.551 4.102 0.331 1 88.88 340 ASN B C 1
ATOM 6360 O O . ASN B 1 340 ? 8.266 3.25 0.866 1 88.88 340 ASN B O 1
ATOM 6364 N N . ASN B 1 341 ? 7.863 5.336 0.346 1 91.06 341 ASN B N 1
ATOM 6365 C CA . ASN B 1 341 ? 8.82 5.953 1.254 1 91.06 341 ASN B CA 1
ATOM 6366 C C . ASN B 1 341 ? 8.172 7.055 2.09 1 91.06 341 ASN B C 1
ATOM 6368 O O . ASN B 1 341 ? 7.566 7.977 1.544 1 91.06 341 ASN B O 1
ATOM 6372 N N . PHE B 1 342 ? 8.312 6.922 3.414 1 91.75 342 PHE B N 1
ATOM 6373 C CA . PHE B 1 342 ? 7.578 7.836 4.281 1 91.75 342 PHE B CA 1
ATOM 6374 C C . PHE B 1 342 ? 8.523 8.547 5.246 1 91.75 342 PHE B C 1
ATOM 6376 O O . PHE B 1 342 ? 9.242 7.895 6.012 1 91.75 342 PHE B O 1
ATOM 6383 N N . ILE B 1 343 ? 8.57 9.844 5.137 1 93.81 343 ILE B N 1
ATOM 6384 C CA . ILE B 1 343 ? 9.188 10.695 6.148 1 93.81 343 ILE B CA 1
ATOM 6385 C C . ILE B 1 343 ? 8.141 11.117 7.18 1 93.81 343 ILE B C 1
ATOM 6387 O O . ILE B 1 343 ? 7.184 11.812 6.852 1 93.81 343 ILE B O 1
ATOM 6391 N N . VAL B 1 344 ? 8.32 10.672 8.406 1 91.31 344 VAL B N 1
ATOM 6392 C CA . VAL B 1 344 ? 7.309 10.938 9.422 1 91.31 344 VAL B CA 1
ATOM 6393 C C . VAL B 1 344 ? 7.848 11.953 10.43 1 91.31 344 VAL B C 1
ATOM 6395 O O . VAL B 1 344 ? 8.906 11.742 11.031 1 91.31 344 VAL B O 1
ATOM 6398 N N . SER B 1 345 ? 7.223 13.062 10.469 1 92.62 345 SER B N 1
ATOM 6399 C CA . SER B 1 345 ? 7.434 14 11.57 1 92.62 345 SER B CA 1
ATOM 6400 C C . SER B 1 345 ? 6.5 13.695 12.734 1 92.62 345 SER B C 1
ATOM 6402 O O . SER B 1 345 ? 5.301 13.961 12.664 1 92.62 345 SER B O 1
ATOM 6404 N N . GLN B 1 346 ? 7.078 13.141 13.773 1 86 346 GLN B N 1
ATOM 6405 C CA . GLN B 1 346 ? 6.281 12.617 14.875 1 86 346 GLN B CA 1
ATOM 6406 C C . GLN B 1 346 ? 6.402 13.5 16.109 1 86 346 GLN B C 1
ATOM 6408 O O . GLN B 1 346 ? 7.488 13.648 16.672 1 86 346 GLN B O 1
ATOM 6413 N N . VAL B 1 347 ? 5.309 14.047 16.516 1 81.12 347 VAL B N 1
ATOM 6414 C CA . VAL B 1 347 ? 5.344 14.914 17.672 1 81.12 347 VAL B CA 1
ATOM 6415 C C . VAL B 1 347 ? 4.324 14.438 18.719 1 81.12 347 VAL B C 1
ATOM 6417 O O . VAL B 1 347 ? 4.07 15.125 19.703 1 81.12 347 VAL B O 1
ATOM 6420 N N . ASN B 1 348 ? 3.721 13.281 18.406 1 69.69 348 ASN B N 1
ATOM 6421 C CA . ASN B 1 348 ? 2.781 12.742 19.375 1 69.69 348 ASN B CA 1
ATOM 6422 C C . ASN B 1 348 ? 3.471 12.43 20.703 1 69.69 348 ASN B C 1
ATOM 6424 O O . ASN B 1 348 ? 4.43 11.656 20.734 1 69.69 348 ASN B O 1
ATOM 6428 N N . PRO B 1 349 ? 3.012 13.086 21.672 1 62.41 349 PRO B N 1
ATOM 6429 C CA . PRO B 1 349 ? 3.721 12.977 22.953 1 62.41 349 PRO B CA 1
ATOM 6430 C C . PRO B 1 349 ? 3.871 11.531 23.422 1 62.41 349 PRO B C 1
ATOM 6432 O O . PRO B 1 349 ? 4.922 11.164 23.953 1 62.41 349 PRO B O 1
ATOM 6435 N N . HIS B 1 350 ? 2.805 10.758 23.266 1 56.75 350 HIS B N 1
ATOM 6436 C CA . HIS B 1 350 ? 2.877 9.391 23.766 1 56.75 350 HIS B CA 1
ATOM 6437 C C . HIS B 1 350 ? 3.842 8.555 22.922 1 56.75 350 HIS B C 1
ATOM 6439 O O . HIS B 1 350 ? 4.605 7.75 23.469 1 56.75 350 HIS B O 1
ATOM 6445 N N . ILE B 1 351 ? 3.811 8.805 21.703 1 53.03 351 ILE B N 1
ATOM 6446 C CA . ILE B 1 351 ? 4.641 8.031 20.781 1 53.03 351 ILE B CA 1
ATOM 6447 C C . ILE B 1 351 ? 6.082 8.523 20.844 1 53.03 351 ILE B C 1
ATOM 6449 O O . ILE B 1 351 ? 7.02 7.719 20.844 1 53.03 351 ILE B O 1
ATOM 6453 N N . ASN B 1 352 ? 6.219 9.859 20.906 1 48.06 352 ASN B N 1
ATOM 6454 C CA . ASN B 1 352 ? 7.555 10.453 20.984 1 48.06 352 ASN B CA 1
ATOM 6455 C C . ASN B 1 352 ? 8.344 9.914 22.172 1 48.06 352 ASN B C 1
ATOM 6457 O O . ASN B 1 352 ? 9.531 9.609 22.047 1 48.06 352 ASN B O 1
ATOM 6461 N N . PHE B 1 353 ? 7.586 9.797 23.078 1 47.53 353 PHE B N 1
ATOM 6462 C CA . PHE B 1 353 ? 8.211 9.281 24.281 1 47.53 353 PHE B CA 1
ATOM 6463 C C . PHE B 1 353 ? 8.695 7.848 24.094 1 47.53 353 PHE B C 1
ATOM 6465 O O . PHE B 1 353 ? 9.836 7.52 24.406 1 47.53 353 PHE B O 1
ATOM 6472 N N . VAL B 1 354 ? 7.867 7.027 23.391 1 46.91 354 VAL B N 1
ATOM 6473 C CA . VAL B 1 354 ? 8.148 5.605 23.219 1 46.91 354 VAL B CA 1
ATOM 6474 C C . VAL B 1 354 ? 9.281 5.43 22.203 1 46.91 354 VAL B C 1
ATOM 6476 O O . VAL B 1 354 ? 10.172 4.605 22.391 1 46.91 354 VAL B O 1
ATOM 6479 N N . LEU B 1 355 ? 9.234 6.215 21.234 1 46.88 355 LEU B N 1
ATOM 6480 C CA . LEU B 1 355 ? 10.227 6.062 20.172 1 46.88 355 LEU B CA 1
ATOM 6481 C C . LEU B 1 355 ? 11.602 6.539 20.641 1 46.88 355 LEU B C 1
ATOM 6483 O O . LEU B 1 355 ? 12.617 5.965 20.25 1 46.88 355 LEU B O 1
ATOM 6487 N N . HIS B 1 356 ? 11.648 7.574 21.406 1 43.06 356 HIS B N 1
ATOM 6488 C CA . HIS B 1 356 ? 12.922 8.039 21.938 1 43.06 356 HIS B CA 1
ATOM 6489 C C . HIS B 1 356 ? 13.562 6.988 22.844 1 43.06 356 HIS B C 1
ATOM 6491 O O . HIS B 1 356 ? 14.781 6.812 22.844 1 43.06 356 HIS B O 1
ATOM 6497 N N . LEU B 1 357 ? 12.648 6.328 23.484 1 40.28 357 LEU B N 1
ATOM 6498 C CA . LEU B 1 357 ? 13.117 5.266 24.359 1 40.28 357 LEU B CA 1
ATOM 6499 C C . LEU B 1 357 ? 13.672 4.094 23.562 1 40.28 357 LEU B C 1
ATOM 6501 O O . LEU B 1 357 ? 14.68 3.494 23.938 1 40.28 357 LEU B O 1
ATOM 6505 N N . ALA B 1 358 ? 12.938 3.805 22.453 1 42.5 358 ALA B N 1
ATOM 6506 C CA . ALA B 1 358 ? 13.352 2.695 21.594 1 42.5 358 ALA B CA 1
ATOM 6507 C C . ALA B 1 358 ? 14.656 3.02 20.859 1 42.5 358 ALA B C 1
ATOM 6509 O O . ALA B 1 358 ? 15.5 2.143 20.672 1 42.5 358 ALA B O 1
ATOM 6510 N N . ASP B 1 359 ? 14.711 4.148 20.344 1 45.31 359 ASP B N 1
ATOM 6511 C CA . ASP B 1 359 ? 15.922 4.578 19.656 1 45.31 359 ASP B CA 1
ATOM 6512 C C . ASP B 1 359 ? 17.125 4.605 20.594 1 45.31 359 ASP B C 1
ATOM 6514 O O . ASP B 1 359 ? 18.25 4.34 20.188 1 45.31 359 ASP B O 1
ATOM 6518 N N . ASP B 1 360 ? 16.812 4.992 21.859 1 39.78 360 ASP B N 1
ATOM 6519 C CA . ASP B 1 360 ? 17.891 4.992 22.844 1 39.78 360 ASP B CA 1
ATOM 6520 C C . ASP B 1 360 ? 18.359 3.568 23.141 1 39.78 360 ASP B C 1
ATOM 6522 O O . ASP B 1 360 ? 19.5 3.361 23.547 1 39.78 360 ASP B O 1
ATOM 6526 N N . GLY B 1 361 ? 17.531 2.654 23.062 1 34.22 361 GLY B N 1
ATOM 6527 C CA . GLY B 1 361 ? 17.953 1.277 23.266 1 34.22 361 GLY B CA 1
ATOM 6528 C C . GLY B 1 361 ? 18.766 0.727 22.109 1 34.22 361 GLY B C 1
ATOM 6529 O O . GLY B 1 361 ? 19.312 -0.377 22.188 1 34.22 361 GLY B O 1
ATOM 6530 N N . GLY B 1 362 ? 18.469 1.034 20.891 1 33.84 362 GLY B N 1
ATOM 6531 C CA . GLY B 1 362 ? 19.438 0.658 19.875 1 33.84 362 GLY B CA 1
ATOM 6532 C C . GLY B 1 362 ? 20.781 1.326 20.047 1 33.84 362 GLY B C 1
ATOM 6533 O O . GLY B 1 362 ? 20.922 2.277 20.828 1 33.84 362 GLY B O 1
ATOM 6534 N N . GLY B 1 363 ? 21.969 0.691 19.828 1 34.66 363 GLY B N 1
ATOM 6535 C CA . GLY B 1 363 ? 23.359 1.01 20.031 1 34.66 363 GLY B CA 1
ATOM 6536 C C . GLY B 1 363 ? 23.719 2.43 19.625 1 34.66 363 GLY B C 1
ATOM 6537 O O . GLY B 1 363 ? 24.891 2.738 19.375 1 34.66 363 GLY B O 1
ATOM 6538 N N . GLY B 1 364 ? 22.938 3.293 19.281 1 33.22 364 GLY B N 1
ATOM 6539 C CA . GLY B 1 364 ? 23.672 4.516 19 1 33.22 364 GLY B CA 1
ATOM 6540 C C . GLY B 1 364 ? 24.391 5.066 20.219 1 33.22 364 GLY B C 1
ATOM 6541 O O . GLY B 1 364 ? 24.141 4.625 21.344 1 33.22 364 GLY B O 1
ATOM 6542 N N . ARG B 1 365 ? 25.438 5.965 20.078 1 33.25 365 ARG B N 1
ATOM 6543 C CA . ARG B 1 365 ? 26.469 6.582 20.922 1 33.25 365 ARG B CA 1
ATOM 6544 C C . ARG B 1 365 ? 25.844 7.344 22.078 1 33.25 365 ARG B C 1
ATOM 6546 O O . ARG B 1 365 ? 26.516 7.637 23.062 1 33.25 365 ARG B O 1
ATOM 6553 N N . ARG B 1 366 ? 24.703 7.84 21.953 1 31.41 366 ARG B N 1
ATOM 6554 C CA . ARG B 1 366 ? 24.438 8.844 22.984 1 31.41 366 ARG B CA 1
ATOM 6555 C C . ARG B 1 366 ? 24.312 8.188 24.359 1 31.41 366 ARG B C 1
ATOM 6557 O O . ARG B 1 366 ? 24.625 8.805 25.375 1 31.41 366 ARG B O 1
ATOM 6564 N N . PHE B 1 367 ? 23.828 6.984 24.469 1 31.89 367 PHE B N 1
ATOM 6565 C CA . PHE B 1 367 ? 23.703 6.504 25.844 1 31.89 367 PHE B CA 1
ATOM 6566 C C . PHE B 1 367 ? 25.031 5.961 26.344 1 31.89 367 PHE B C 1
ATOM 6568 O O . PHE B 1 367 ? 25.125 5.473 27.469 1 31.89 367 PHE B O 1
ATOM 6575 N N . ARG B 1 368 ? 25.953 5.824 25.453 1 32.53 368 ARG B N 1
ATOM 6576 C CA . ARG B 1 368 ? 27.188 5.367 26.109 1 32.53 368 ARG B CA 1
ATOM 6577 C C . ARG B 1 368 ? 27.594 6.328 27.219 1 32.53 368 ARG B C 1
ATOM 6579 O O . ARG B 1 368 ? 28.359 5.961 28.109 1 32.53 368 ARG B O 1
ATOM 6586 N N . HIS B 1 369 ? 27.375 7.617 27.016 1 29.45 369 HIS B N 1
ATOM 6587 C CA . HIS B 1 369 ? 28.047 8.461 28 1 29.45 369 HIS B CA 1
ATOM 6588 C C . HIS B 1 369 ? 27.266 8.5 29.297 1 29.45 369 HIS B C 1
ATOM 6590 O O . HIS B 1 369 ? 27.625 9.234 30.234 1 29.45 369 HIS B O 1
ATOM 6596 N N . MET B 1 370 ? 25.891 8.078 29.375 1 31.53 370 MET B N 1
ATOM 6597 C CA . MET B 1 370 ? 25.438 8.18 30.766 1 31.53 370 MET B CA 1
ATOM 6598 C C . MET B 1 370 ? 26.078 7.086 31.625 1 31.53 370 MET B C 1
ATOM 6600 O O . MET B 1 370 ? 25.672 5.926 31.562 1 31.53 370 MET B O 1
ATOM 6604 N N . GLY B 1 371 ? 27.234 6.914 31.906 1 31.52 371 GLY B N 1
ATOM 6605 C CA . GLY B 1 371 ? 28 6.168 32.906 1 31.52 371 GLY B CA 1
ATOM 6606 C C . GLY B 1 371 ? 27.25 5.961 34.188 1 31.52 371 GLY B C 1
ATOM 6607 O O . GLY B 1 371 ? 27.391 4.922 34.844 1 31.52 371 GLY B O 1
ATOM 6608 N N . ARG B 1 372 ? 26.875 6.984 35.062 1 35.78 372 ARG B N 1
ATOM 6609 C CA . ARG B 1 372 ? 26.641 6.789 36.5 1 35.78 372 ARG B CA 1
ATOM 6610 C C . ARG B 1 372 ? 25.375 5.957 36.75 1 35.78 372 ARG B C 1
ATOM 6612 O O . ARG B 1 372 ? 25.344 5.133 37.656 1 35.78 372 ARG B O 1
ATOM 6619 N N . SER B 1 373 ? 24.031 6.309 36.531 1 36.53 373 SER B N 1
ATOM 6620 C CA . SER B 1 373 ? 22.984 5.559 37.219 1 36.53 373 SER B CA 1
ATOM 6621 C C . SER B 1 373 ? 22.562 4.332 36.438 1 36.53 373 SER B C 1
ATOM 6623 O O . SER B 1 373 ? 21.891 4.453 35.406 1 36.53 373 SER B O 1
ATOM 6625 N N . GLY B 1 374 ? 23.312 3.369 36.281 1 38.97 374 GLY B N 1
ATOM 6626 C CA . GLY B 1 374 ? 23.219 2.006 35.781 1 38.97 374 GLY B CA 1
ATOM 6627 C C . GLY B 1 374 ? 21.875 1.366 36.062 1 38.97 374 GLY B C 1
ATOM 6628 O O . GLY B 1 374 ? 21.312 0.698 35.188 1 38.97 374 GLY B O 1
ATOM 6629 N N . GLU B 1 375 ? 21.469 1.506 37.312 1 39.81 375 GLU B N 1
ATOM 6630 C CA . GLU B 1 375 ? 20.25 0.881 37.844 1 39.81 375 GLU B CA 1
ATOM 6631 C C . GLU B 1 375 ? 19 1.492 37.188 1 39.81 375 GLU B C 1
ATOM 6633 O O . GLU B 1 375 ? 18.062 0.78 36.875 1 39.81 375 GLU B O 1
ATOM 6638 N N . ARG B 1 376 ? 19.078 2.793 37.062 1 38.88 376 ARG B N 1
ATOM 6639 C CA . ARG B 1 376 ? 17.906 3.447 36.469 1 38.88 376 ARG B CA 1
ATOM 6640 C C . ARG B 1 376 ? 17.766 3.111 35 1 38.88 376 ARG B C 1
ATOM 6642 O O . ARG B 1 376 ? 16.656 2.916 34.5 1 38.88 376 ARG B O 1
ATOM 6649 N N . ARG B 1 377 ? 18.906 2.938 34.375 1 40.53 377 ARG B N 1
ATOM 6650 C CA . ARG B 1 377 ? 18.875 2.545 32.969 1 40.53 377 ARG B CA 1
ATOM 6651 C C . ARG B 1 377 ? 18.359 1.119 32.812 1 40.53 377 ARG B C 1
ATOM 6653 O O . ARG B 1 377 ? 17.547 0.839 31.922 1 40.53 377 ARG B O 1
ATOM 6660 N N . ALA B 1 378 ? 18.875 0.362 33.75 1 42.75 378 ALA B N 1
ATOM 6661 C CA . ALA B 1 378 ? 18.375 -1.015 33.75 1 42.75 378 ALA B CA 1
ATOM 6662 C C . ALA B 1 378 ? 16.891 -1.066 34.031 1 42.75 378 ALA B C 1
ATOM 6664 O O . ALA B 1 378 ? 16.156 -1.862 33.438 1 42.75 378 ALA B O 1
ATOM 6665 N N . ALA B 1 379 ? 16.5 -0.228 34.938 1 40.78 379 ALA B N 1
ATOM 6666 C CA . ALA B 1 379 ? 15.094 -0.162 35.312 1 40.78 379 ALA B CA 1
ATOM 6667 C C . ALA B 1 379 ? 14.266 0.401 34.156 1 40.78 379 ALA B C 1
ATOM 6669 O O . ALA B 1 379 ? 13.172 -0.096 33.875 1 40.78 379 ALA B O 1
ATOM 6670 N N . VAL B 1 380 ? 14.789 1.332 33.562 1 42.12 380 VAL B N 1
ATOM 6671 C CA . VAL B 1 380 ? 14.078 1.945 32.438 1 42.12 380 VAL B CA 1
ATOM 6672 C C . VAL B 1 380 ? 14.062 0.991 31.25 1 42.12 380 VAL B C 1
ATOM 6674 O O . VAL B 1 380 ? 13.039 0.831 30.578 1 42.12 380 VAL B O 1
ATOM 6677 N N . ILE B 1 381 ? 15.172 0.297 31.141 1 43.78 381 ILE B N 1
ATOM 6678 C CA . ILE B 1 381 ? 15.195 -0.726 30.094 1 43.78 381 ILE B CA 1
ATOM 6679 C C . ILE B 1 381 ? 14.211 -1.837 30.453 1 43.78 381 ILE B C 1
ATOM 6681 O O . ILE B 1 381 ? 13.484 -2.322 29.578 1 43.78 381 ILE B O 1
ATOM 6685 N N . LYS B 1 382 ? 14.195 -2.23 31.75 1 42.94 382 LYS B N 1
ATOM 6686 C CA . LYS B 1 382 ? 13.219 -3.215 32.219 1 42.94 382 LYS B CA 1
ATOM 6687 C C . LYS B 1 382 ? 11.797 -2.686 32.062 1 42.94 382 LYS B C 1
ATOM 6689 O O . LYS B 1 382 ? 10.898 -3.414 31.641 1 42.94 382 LYS B O 1
ATOM 6694 N N . LEU B 1 383 ? 11.633 -1.472 32.469 1 41.06 383 LEU B N 1
ATOM 6695 C CA . LEU B 1 383 ? 10.305 -0.879 32.312 1 41.06 383 LEU B CA 1
ATOM 6696 C C . LEU B 1 383 ? 9.93 -0.763 30.828 1 41.06 383 LEU B C 1
ATOM 6698 O O . LEU B 1 383 ? 8.789 -1.028 30.453 1 41.06 383 LEU B O 1
ATOM 6702 N N . LEU B 1 384 ? 10.977 -0.493 30.156 1 41.34 384 LEU B N 1
ATOM 6703 C CA . LEU B 1 384 ? 10.75 -0.351 28.719 1 41.34 384 LEU B CA 1
ATOM 6704 C C . LEU B 1 384 ? 10.516 -1.711 28.078 1 41.34 384 LEU B C 1
ATOM 6706 O O . LEU B 1 384 ? 9.672 -1.842 27.188 1 41.34 384 LEU B O 1
ATOM 6710 N N . ARG B 1 385 ? 11.234 -2.648 28.609 1 43.41 385 ARG B N 1
ATOM 6711 C CA . ARG B 1 385 ? 10.938 -4.031 28.234 1 43.41 385 ARG B CA 1
ATOM 6712 C C . ARG B 1 385 ? 9.555 -4.445 28.719 1 43.41 385 ARG B C 1
ATOM 6714 O O . ARG B 1 385 ? 8.82 -5.129 28.016 1 43.41 385 ARG B O 1
ATOM 6721 N N . VAL B 1 386 ? 9.219 -4.023 29.922 1 41.12 386 VAL B N 1
ATOM 6722 C CA . VAL B 1 386 ? 7.883 -4.258 30.453 1 41.12 386 VAL B CA 1
ATOM 6723 C C . VAL B 1 386 ? 6.859 -3.455 29.656 1 41.12 386 VAL B C 1
ATOM 6725 O O . VAL B 1 386 ? 5.793 -3.969 29.297 1 41.12 386 VAL B O 1
ATOM 6728 N N . ALA B 1 387 ? 7.195 -2.223 29.391 1 41.59 387 ALA B N 1
ATOM 6729 C CA . ALA B 1 387 ? 6.285 -1.403 28.594 1 41.59 387 ALA B CA 1
ATOM 6730 C C . ALA B 1 387 ? 6.137 -1.959 27.188 1 41.59 387 ALA B C 1
ATOM 6732 O O . ALA B 1 387 ? 5.027 -2.029 26.656 1 41.59 387 ALA B O 1
ATOM 6733 N N . ASN B 1 388 ? 7.262 -2.305 26.641 1 41.66 388 ASN B N 1
ATOM 6734 C CA . ASN B 1 388 ? 7.184 -3.033 25.375 1 41.66 388 ASN B CA 1
ATOM 6735 C C . ASN B 1 388 ? 6.441 -4.355 25.531 1 41.66 388 ASN B C 1
ATOM 6737 O O . ASN B 1 388 ? 5.645 -4.734 24.672 1 41.66 388 ASN B O 1
ATOM 6741 N N . PHE B 1 389 ? 6.793 -5.027 26.641 1 40.34 389 PHE B N 1
ATOM 6742 C CA . PHE B 1 389 ? 6.039 -6.211 27.031 1 40.34 389 PHE B CA 1
ATOM 6743 C C . PHE B 1 389 ? 4.586 -5.855 27.328 1 40.34 389 PHE B C 1
ATOM 6745 O O . PHE B 1 389 ? 3.67 -6.562 26.906 1 40.34 389 PHE B O 1
ATOM 6752 N N . LEU B 1 390 ? 4.316 -4.812 27.953 1 39.84 390 LEU B N 1
ATOM 6753 C CA . LEU B 1 390 ? 2.955 -4.363 28.219 1 39.84 390 LEU B CA 1
ATOM 6754 C C . LEU B 1 390 ? 2.281 -3.859 26.953 1 39.84 390 LEU B C 1
ATOM 6756 O O . LEU B 1 390 ? 1.105 -4.145 26.719 1 39.84 390 LEU B O 1
ATOM 6760 N N . LEU B 1 391 ? 3.035 -3.131 26.266 1 41.16 391 LEU B N 1
ATOM 6761 C CA . LEU B 1 391 ? 2.482 -2.709 24.984 1 41.16 391 LEU B CA 1
ATOM 6762 C C . LEU B 1 391 ? 2.223 -3.912 24.078 1 41.16 391 LEU B C 1
ATOM 6764 O O . LEU B 1 391 ? 1.187 -3.982 23.406 1 41.16 391 LEU B O 1
ATOM 6768 N N . LEU B 1 392 ? 3.172 -4.77 24.062 1 41.97 392 LEU B N 1
ATOM 6769 C CA . LEU B 1 392 ? 2.91 -6.035 23.391 1 41.97 392 LEU B CA 1
ATOM 6770 C C . LEU B 1 392 ? 1.83 -6.828 24.109 1 41.97 392 LEU B C 1
ATOM 6772 O O . LEU B 1 392 ? 0.974 -7.449 23.484 1 41.97 392 LEU B O 1
ATOM 6776 N N . ASN B 1 393 ? 1.911 -6.832 25.438 1 39.5 393 ASN B N 1
ATOM 6777 C CA . ASN B 1 393 ? 0.861 -7.457 26.234 1 39.5 393 ASN B CA 1
ATOM 6778 C C . ASN B 1 393 ? -0.443 -6.668 26.156 1 39.5 393 ASN B C 1
ATOM 6780 O O . ASN B 1 393 ? -1.527 -7.25 26.141 1 39.5 393 ASN B O 1
ATOM 6784 N N . ILE B 1 394 ? -0.339 -5.441 26.188 1 41.66 394 ILE B N 1
ATOM 6785 C CA . ILE B 1 394 ? -1.543 -4.648 25.984 1 41.66 394 ILE B CA 1
ATOM 6786 C C . ILE B 1 394 ? -2.037 -4.824 24.547 1 41.66 394 ILE B C 1
ATOM 6788 O O . ILE B 1 394 ? -3.236 -4.98 24.312 1 41.66 394 ILE B O 1
ATOM 6792 N N . LYS B 1 395 ? -1.165 -4.746 23.594 1 41.47 395 LYS B N 1
ATOM 6793 C CA . LYS B 1 395 ? -1.596 -5.102 22.234 1 41.47 395 LYS B CA 1
ATOM 6794 C C . LYS B 1 395 ? -2.188 -6.508 22.203 1 41.47 395 LYS B C 1
ATOM 6796 O O . LYS B 1 395 ? -3.244 -6.727 21.609 1 41.47 395 LYS B O 1
ATOM 6801 N N . TYR B 1 396 ? -1.431 -7.426 22.797 1 41.81 396 TYR B N 1
ATOM 6802 C CA . TYR B 1 396 ? -1.973 -8.773 22.922 1 41.81 396 TYR B CA 1
ATOM 6803 C C . TYR B 1 396 ? -3.154 -8.797 23.891 1 41.81 396 TYR B C 1
ATOM 6805 O O . TYR B 1 396 ? -4.152 -9.477 23.641 1 41.81 396 TYR B O 1
ATOM 6813 N N . GLY B 1 397 ? -3.082 -8.234 25.062 1 39.16 397 GLY B N 1
ATOM 6814 C CA . GLY B 1 397 ? -4.191 -8.148 25.984 1 39.16 397 GLY B CA 1
ATOM 6815 C C . GLY B 1 397 ? -5.383 -7.387 25.438 1 39.16 397 GLY B C 1
ATOM 6816 O O . GLY B 1 397 ? -6.531 -7.797 25.609 1 39.16 397 GLY B O 1
ATOM 6817 N N . MET B 1 398 ? -5.109 -6.359 24.828 1 39.84 398 MET B N 1
ATOM 6818 C CA . MET B 1 398 ? -6.223 -5.637 24.203 1 39.84 398 MET B CA 1
ATOM 6819 C C . MET B 1 398 ? -6.816 -6.438 23.047 1 39.84 398 MET B C 1
ATOM 6821 O O . MET B 1 398 ? -8.039 -6.473 22.875 1 39.84 398 MET B O 1
ATOM 6825 N N . GLN B 1 399 ? -6.008 -7.027 22.219 1 40.19 399 GLN B N 1
ATOM 6826 C CA . GLN B 1 399 ? -6.574 -7.996 21.281 1 40.19 399 GLN B CA 1
ATOM 6827 C C . GLN B 1 399 ? -7.367 -9.07 22.016 1 40.19 399 GLN B C 1
ATOM 6829 O O . GLN B 1 399 ? -8.445 -9.469 21.562 1 40.19 399 GLN B O 1
ATOM 6834 N N . LYS B 1 400 ? -6.855 -9.555 23.125 1 40.72 400 LYS B N 1
ATOM 6835 C CA . LYS B 1 400 ? -7.609 -10.508 23.922 1 40.72 400 LYS B CA 1
ATOM 6836 C C . LYS B 1 400 ? -8.805 -9.844 24.609 1 40.72 400 LYS B C 1
ATOM 6838 O O . LYS B 1 400 ? -9.883 -10.43 24.703 1 40.72 400 LYS B O 1
ATOM 6843 N N . LEU B 1 401 ? -8.57 -8.742 25.172 1 37.47 401 LEU B N 1
ATOM 6844 C CA . LEU B 1 401 ? -9.703 -8.062 25.797 1 37.47 401 LEU B CA 1
ATOM 6845 C C . LEU B 1 401 ? -10.742 -7.656 24.75 1 37.47 401 LEU B C 1
ATOM 6847 O O . LEU B 1 401 ? -11.945 -7.688 25.016 1 37.47 401 LEU B O 1
ATOM 6851 N N . LEU B 1 402 ? -10.289 -7.184 23.641 1 37.88 402 LEU B N 1
ATOM 6852 C CA . LEU B 1 402 ? -11.266 -6.973 22.578 1 37.88 402 LEU B CA 1
ATOM 6853 C C . LEU B 1 402 ? -11.992 -8.273 22.234 1 37.88 402 LEU B C 1
ATOM 6855 O O . LEU B 1 402 ? -13.164 -8.258 21.844 1 37.88 402 LEU B O 1
ATOM 6859 N N . GLU B 1 403 ? -11.273 -9.281 22.234 1 37.28 403 GLU B N 1
ATOM 6860 C CA . GLU B 1 403 ? -11.992 -10.547 22.109 1 37.28 403 GLU B CA 1
ATOM 6861 C C . GLU B 1 403 ? -12.945 -10.758 23.297 1 37.28 403 GLU B C 1
ATOM 6863 O O . GLU B 1 403 ? -13.984 -11.406 23.156 1 37.28 403 GLU B O 1
ATOM 6868 N N . VAL B 1 404 ? -12.484 -10.328 24.531 1 33.66 404 VAL B N 1
ATOM 6869 C CA . VAL B 1 404 ? -13.445 -10.5 25.609 1 33.66 404 VAL B CA 1
ATOM 6870 C C . VAL B 1 404 ? -14.414 -9.32 25.641 1 33.66 404 VAL B C 1
ATOM 6872 O O . VAL B 1 404 ? -14 -8.172 25.469 1 33.66 404 VAL B O 1
ATOM 6875 N N . ASP B 1 405 ? -15.656 -9.234 25.141 1 34.97 405 ASP B N 1
ATOM 6876 C CA . ASP B 1 405 ? -16.875 -8.422 25.094 1 34.97 405 ASP B CA 1
ATOM 6877 C C . ASP B 1 405 ? -16.906 -7.434 26.25 1 34.97 405 ASP B C 1
ATOM 6879 O O . ASP B 1 405 ? -17.969 -6.957 26.641 1 34.97 405 ASP B O 1
ATOM 6883 N N . LEU B 1 406 ? -16.125 -7.488 27.281 1 31.03 406 LEU B N 1
ATOM 6884 C CA . LEU B 1 406 ? -16.562 -6.758 28.469 1 31.03 406 LEU B CA 1
ATOM 6885 C C . LEU B 1 406 ? -16.5 -5.254 28.234 1 31.03 406 LEU B C 1
ATOM 6887 O O . LEU B 1 406 ? -17.375 -4.512 28.703 1 31.03 406 LEU B O 1
ATOM 6891 N N . LEU B 1 407 ? -15.336 -4.543 28.359 1 32.81 407 LEU B N 1
ATOM 6892 C CA . LEU B 1 407 ? -15.328 -3.104 28.609 1 32.81 407 LEU B CA 1
ATOM 6893 C C . LEU B 1 407 ? -15.781 -2.348 27.359 1 32.81 407 LEU B C 1
ATOM 6895 O O . LEU B 1 407 ? -15.648 -2.85 26.234 1 32.81 407 LEU B O 1
ATOM 6899 N N . ASN B 1 408 ? -16.547 -1.239 27.531 1 34.69 408 ASN B N 1
ATOM 6900 C CA . ASN B 1 408 ? -17.078 -0.339 26.516 1 34.69 408 ASN B CA 1
ATOM 6901 C C . ASN B 1 408 ? -16.078 -0.124 25.391 1 34.69 408 ASN B C 1
ATOM 6903 O O . ASN B 1 408 ? -15.016 0.457 25.594 1 34.69 408 ASN B O 1
ATOM 6907 N N . LEU B 1 409 ? -16.031 -0.932 24.391 1 38.56 409 LEU B N 1
ATOM 6908 C CA . LEU B 1 409 ? -15.289 -1.416 23.234 1 38.56 409 LEU B CA 1
ATOM 6909 C C . LEU B 1 409 ? -14.836 -0.255 22.359 1 38.56 409 LEU B C 1
ATOM 6911 O O . LEU B 1 409 ? -13.805 -0.342 21.688 1 38.56 409 LEU B O 1
ATOM 6915 N N . ARG B 1 410 ? -15.555 0.871 22.406 1 41.44 410 ARG B N 1
ATOM 6916 C CA . ARG B 1 410 ? -15.234 1.937 21.469 1 41.44 410 ARG B CA 1
ATOM 6917 C C . ARG B 1 410 ? -13.945 2.65 21.875 1 41.44 410 ARG B C 1
ATOM 6919 O O . ARG B 1 410 ? -13.102 2.951 21.031 1 41.44 410 ARG B O 1
ATOM 6926 N N . MET B 1 411 ? -13.883 3.012 23.234 1 37.44 411 MET B N 1
ATOM 6927 C CA . MET B 1 411 ? -12.688 3.732 23.672 1 37.44 411 MET B CA 1
ATOM 6928 C C . MET B 1 411 ? -11.445 2.855 23.562 1 37.44 411 MET B C 1
ATOM 6930 O O . MET B 1 411 ? -10.391 3.328 23.141 1 37.44 411 MET B O 1
ATOM 6934 N N . VAL B 1 412 ? -11.656 1.655 23.875 1 41 412 VAL B N 1
ATOM 6935 C CA . VAL B 1 412 ? -10.516 0.749 23.812 1 41 412 VAL B CA 1
ATOM 6936 C C . VAL B 1 412 ? -10.078 0.559 22.359 1 41 412 VAL B C 1
ATOM 6938 O O . VAL B 1 412 ? -8.875 0.53 22.078 1 41 412 VAL B O 1
ATOM 6941 N N . ARG B 1 413 ? -11.086 0.513 21.609 1 43.84 413 ARG B N 1
ATOM 6942 C CA . ARG B 1 413 ? -10.766 0.369 20.188 1 43.84 413 ARG B CA 1
ATOM 6943 C C . ARG B 1 413 ? -10.047 1.607 19.656 1 43.84 413 ARG B C 1
ATOM 6945 O O . ARG B 1 413 ? -9.117 1.497 18.859 1 43.84 413 ARG B O 1
ATOM 6952 N N . THR B 1 414 ? -10.602 2.74 20.234 1 42.59 414 THR B N 1
ATOM 6953 C CA . THR B 1 414 ? -9.953 3.992 19.875 1 42.59 414 THR B CA 1
ATOM 6954 C C . THR B 1 414 ? -8.5 4.016 20.344 1 42.59 414 THR B C 1
ATOM 6956 O O . THR B 1 414 ? -7.605 4.422 19.609 1 42.59 414 THR B O 1
ATOM 6959 N N . LEU B 1 415 ? -8.43 3.646 21.562 1 43.97 415 LEU B N 1
ATOM 6960 C CA . LEU B 1 415 ? -7.09 3.662 22.141 1 43.97 415 LEU B CA 1
ATOM 6961 C C . LEU B 1 415 ? -6.188 2.643 21.453 1 43.97 415 LEU B C 1
ATOM 6963 O O . LEU B 1 415 ? -5.004 2.9 21.234 1 43.97 415 LEU B O 1
ATOM 6967 N N . GLN B 1 416 ? -6.828 1.585 21.109 1 43.34 416 GLN B N 1
ATOM 6968 C CA . GLN B 1 416 ? -6.102 0.552 20.375 1 43.34 416 GLN B CA 1
ATOM 6969 C C . GLN B 1 416 ? -5.598 1.078 19.047 1 43.34 416 GLN B C 1
ATOM 6971 O O . GLN B 1 416 ? -4.465 0.803 18.641 1 43.34 416 GLN B O 1
ATOM 6976 N N . GLY B 1 417 ? -6.52 1.693 18.5 1 43.78 417 GLY B N 1
ATOM 6977 C CA . GLY B 1 417 ? -6.148 2.258 17.219 1 43.78 417 GLY B CA 1
ATOM 6978 C C . GLY B 1 417 ? -4.973 3.213 17.297 1 43.78 417 GLY B C 1
ATOM 6979 O O . GLY B 1 417 ? -4.102 3.209 16.422 1 43.78 417 GLY B O 1
ATOM 6980 N N . ILE B 1 418 ? -4.926 3.869 18.391 1 42.91 418 ILE B N 1
ATOM 6981 C CA . ILE B 1 418 ? -3.869 4.859 18.594 1 42.91 418 ILE B CA 1
ATOM 6982 C C . ILE B 1 418 ? -2.551 4.152 18.891 1 42.91 418 ILE B C 1
ATOM 6984 O O . ILE B 1 418 ? -1.497 4.543 18.391 1 42.91 418 ILE B O 1
ATOM 6988 N N . LEU B 1 419 ? -2.672 3.098 19.641 1 41.59 419 LEU B N 1
ATOM 6989 C CA . LEU B 1 419 ? -1.459 2.535 20.219 1 41.59 419 LEU B CA 1
ATOM 6990 C C . LEU B 1 419 ? -0.797 1.559 19.25 1 41.59 419 LEU B C 1
ATOM 6992 O O . LEU B 1 419 ? 0.415 1.338 19.312 1 41.59 419 LEU B O 1
ATOM 6996 N N . VAL B 1 420 ? -1.63 0.925 18.391 1 42.16 420 VAL B N 1
ATOM 6997 C CA . VAL B 1 420 ? -1.104 -0.194 17.625 1 42.16 420 VAL B CA 1
ATOM 6998 C C . VAL B 1 420 ? -0.587 0.307 16.281 1 42.16 420 VAL B C 1
ATOM 7000 O O . VAL B 1 420 ? 0.032 -0.447 15.523 1 42.16 420 VAL B O 1
ATOM 7003 N N . GLN B 1 421 ? -0.638 1.466 16.141 1 43.91 421 GLN B N 1
ATOM 7004 C CA . GLN B 1 421 ? -0.261 1.925 14.805 1 43.91 421 GLN B CA 1
ATOM 7005 C C . GLN B 1 421 ? 1.256 1.965 14.641 1 43.91 421 GLN B C 1
ATOM 7007 O O . GLN B 1 421 ? 1.982 2.188 15.609 1 43.91 421 GLN B O 1
ATOM 7012 N N . ASP B 1 422 ? 1.771 1.39 13.617 1 48.84 422 ASP B N 1
ATOM 7013 C CA . ASP B 1 422 ? 3.172 1.582 13.258 1 48.84 422 ASP B CA 1
ATOM 7014 C C . ASP B 1 422 ? 3.467 3.051 12.969 1 48.84 422 ASP B C 1
ATOM 7016 O O . ASP B 1 422 ? 2.918 3.625 12.023 1 48.84 422 ASP B O 1
ATOM 7020 N N . PHE B 1 423 ? 3.994 3.764 13.969 1 54.44 423 PHE B N 1
ATOM 7021 C CA . PHE B 1 423 ? 4.215 5.203 13.906 1 54.44 423 PHE B CA 1
ATOM 7022 C C . PHE B 1 423 ? 5.551 5.52 13.25 1 54.44 423 PHE B C 1
ATOM 7024 O O . PHE B 1 423 ? 5.922 6.688 13.125 1 54.44 423 PHE B O 1
ATOM 7031 N N . ARG B 1 424 ? 6.102 4.543 12.781 1 57.47 424 ARG B N 1
ATOM 7032 C CA . ARG B 1 424 ? 7.426 4.766 12.211 1 57.47 424 ARG B CA 1
ATOM 7033 C C . ARG B 1 424 ? 7.383 4.754 10.688 1 57.47 424 ARG B C 1
ATOM 7035 O O . ARG B 1 424 ? 6.648 3.963 10.094 1 57.47 424 ARG B O 1
ATOM 7042 N N . GLY B 1 425 ? 7.973 5.797 10.234 1 67.81 425 GLY B N 1
ATOM 7043 C CA . GLY B 1 425 ? 8.242 5.801 8.805 1 67.81 425 GLY B CA 1
ATOM 7044 C C . GLY B 1 425 ? 9.625 5.277 8.453 1 67.81 425 GLY B C 1
ATOM 7045 O O . GLY B 1 425 ? 10.289 4.668 9.289 1 67.81 425 GLY B O 1
ATOM 7046 N N . HIS B 1 426 ? 9.953 5.332 7.266 1 78.44 426 HIS B N 1
ATOM 7047 C CA . HIS B 1 426 ? 11.297 5.004 6.82 1 78.44 426 HIS B CA 1
ATOM 7048 C C . HIS B 1 426 ? 12.32 5.965 7.414 1 78.44 426 HIS B C 1
ATOM 7050 O O . HIS B 1 426 ? 13.445 5.566 7.723 1 78.44 426 HIS B O 1
ATOM 7056 N N . VAL B 1 427 ? 11.891 7.172 7.531 1 85.06 427 VAL B N 1
ATOM 7057 C CA . VAL B 1 427 ? 12.602 8.188 8.297 1 85.06 427 VAL B CA 1
ATOM 7058 C C . VAL B 1 427 ? 11.648 8.844 9.297 1 85.06 427 VAL B C 1
ATOM 7060 O O . VAL B 1 427 ? 10.57 9.305 8.922 1 85.06 427 VAL B O 1
ATOM 7063 N N . THR B 1 428 ? 12.039 8.742 10.547 1 84.88 428 THR B N 1
ATOM 7064 C CA . THR B 1 428 ? 11.203 9.359 11.57 1 84.88 428 THR B CA 1
ATOM 7065 C C . THR B 1 428 ? 11.953 10.5 12.258 1 84.88 428 THR B C 1
ATOM 7067 O O . THR B 1 428 ? 13.031 10.297 12.812 1 84.88 428 THR B O 1
ATOM 7070 N N . ILE B 1 429 ? 11.43 11.633 12.141 1 88.31 429 ILE B N 1
ATOM 7071 C CA . ILE B 1 429 ? 11.992 12.812 12.789 1 88.31 429 ILE B CA 1
ATOM 7072 C C . ILE B 1 429 ? 11.289 13.055 14.117 1 88.31 429 ILE B C 1
ATOM 7074 O O . ILE B 1 429 ? 10.07 13.266 14.156 1 88.31 429 ILE B O 1
ATOM 7078 N N . LEU B 1 430 ? 12.062 12.984 15.141 1 81.19 430 LEU B N 1
ATOM 7079 C CA . LEU B 1 430 ? 11.562 13.156 16.5 1 81.19 430 LEU B CA 1
ATOM 7080 C C . LEU B 1 430 ? 12.18 14.391 17.156 1 81.19 430 LEU B C 1
ATOM 7082 O O . LEU B 1 430 ? 13.375 14.398 17.469 1 81.19 430 LEU B O 1
ATOM 7086 N N . PRO B 1 431 ? 11.367 15.32 17.375 1 79.44 431 PRO B N 1
ATOM 7087 C CA . PRO B 1 431 ? 11.938 16.453 18.109 1 79.44 431 PRO B CA 1
ATOM 7088 C C . PRO B 1 431 ? 12.211 16.141 19.578 1 79.44 431 PRO B C 1
ATOM 7090 O O . PRO B 1 431 ? 11.57 15.25 20.141 1 79.44 431 PRO B O 1
ATOM 7093 N N . GLU B 1 432 ? 13.219 16.703 20.016 1 74.5 432 GLU B N 1
ATOM 7094 C CA . GLU B 1 432 ? 13.461 16.594 21.453 1 74.5 432 GLU B CA 1
ATOM 7095 C C . GLU B 1 432 ? 12.477 17.453 22.25 1 74.5 432 GLU B C 1
ATOM 7097 O O . GLU B 1 432 ? 12.469 18.688 22.125 1 74.5 432 GLU B O 1
ATOM 7102 N N . LEU B 1 433 ? 11.641 16.75 22.953 1 72.38 433 LEU B N 1
ATOM 7103 C CA . LEU B 1 433 ? 10.617 17.484 23.703 1 72.38 433 LEU B CA 1
ATOM 7104 C C . LEU B 1 433 ? 11.055 17.703 25.141 1 72.38 433 LEU B C 1
ATOM 7106 O O . LEU B 1 433 ? 11.578 16.797 25.797 1 72.38 433 LEU B O 1
ATOM 7110 N N . LYS B 1 434 ? 10.984 18.922 25.484 1 68.19 434 LYS B N 1
ATOM 7111 C CA . LYS B 1 434 ? 11.188 19.266 26.891 1 68.19 434 LYS B CA 1
ATOM 7112 C C . LYS B 1 434 ? 9.898 19.109 27.688 1 68.19 434 LYS B C 1
ATOM 7114 O O . LYS B 1 434 ? 8.805 19.078 27.109 1 68.19 434 LYS B O 1
ATOM 7119 N N . PHE B 1 435 ? 10.055 18.906 28.984 1 67.5 435 PHE B N 1
ATOM 7120 C CA . PHE B 1 435 ? 8.898 18.766 29.859 1 67.5 435 PHE B CA 1
ATOM 7121 C C . PHE B 1 435 ? 7.961 19.953 29.688 1 67.5 435 PHE B C 1
ATOM 7123 O O . PHE B 1 435 ? 6.738 19.797 29.719 1 67.5 435 PHE B O 1
ATOM 7130 N N . SER B 1 436 ? 8.547 21.047 29.531 1 70.44 436 SER B N 1
ATOM 7131 C CA . SER B 1 436 ? 7.746 22.266 29.375 1 70.44 436 SER B CA 1
ATOM 7132 C C . SER B 1 436 ? 6.895 22.188 28.109 1 70.44 436 SER B C 1
ATOM 7134 O O . SER B 1 436 ? 5.828 22.812 28.031 1 70.44 436 SER B O 1
ATOM 7136 N N . ASP B 1 437 ? 7.375 21.5 27.188 1 72.5 437 ASP B N 1
ATOM 7137 C CA . ASP B 1 437 ? 6.625 21.344 25.938 1 72.5 437 ASP B CA 1
ATOM 7138 C C . ASP B 1 437 ? 5.352 20.531 26.172 1 72.5 437 ASP B C 1
ATOM 7140 O O . ASP B 1 437 ? 4.305 20.828 25.594 1 72.5 437 ASP B O 1
ATOM 7144 N N . TYR B 1 438 ? 5.402 19.594 27 1 69.44 438 TYR B N 1
ATOM 7145 C CA . TYR B 1 438 ? 4.254 18.75 27.297 1 69.44 438 TYR B CA 1
ATOM 7146 C C . TYR B 1 438 ? 3.156 19.562 27.984 1 69.44 438 TYR B C 1
ATOM 7148 O O . TYR B 1 438 ? 1.968 19.328 27.75 1 69.44 438 TYR B O 1
ATOM 7156 N N . LEU B 1 439 ? 3.613 20.5 28.703 1 64.81 439 LEU B N 1
ATOM 7157 C CA . LEU B 1 439 ? 2.664 21.312 29.453 1 64.81 439 LEU B CA 1
ATOM 7158 C C . LEU B 1 439 ? 1.965 22.312 28.531 1 64.81 439 LEU B C 1
ATOM 7160 O O . LEU B 1 439 ? 0.89 22.812 28.859 1 64.81 439 LEU B O 1
ATOM 7164 N N . ARG B 1 440 ? 2.57 22.5 27.484 1 68.62 440 ARG B N 1
ATOM 7165 C CA . ARG B 1 440 ? 2.059 23.547 26.594 1 68.62 440 ARG B CA 1
ATOM 7166 C C . ARG B 1 440 ? 1.257 22.938 25.438 1 68.62 440 ARG B C 1
ATOM 7168 O O . ARG B 1 440 ? 0.912 23.625 24.484 1 68.62 440 ARG B O 1
ATOM 7175 N N . ILE B 1 441 ? 0.89 21.734 25.562 1 74.25 441 ILE B N 1
ATOM 7176 C CA . ILE B 1 441 ? 0.242 21.016 24.469 1 74.25 441 ILE B CA 1
ATOM 7177 C C . ILE B 1 441 ? -1.103 21.656 24.141 1 74.25 441 ILE B C 1
ATOM 7179 O O . ILE B 1 441 ? -1.525 21.688 22.984 1 74.25 441 ILE B O 1
ATOM 7183 N N . LEU B 1 442 ? -1.744 22.281 25.109 1 72.06 442 LEU B N 1
ATOM 7184 C CA . LEU B 1 442 ? -3.072 22.844 24.906 1 72.06 442 LEU B CA 1
ATOM 7185 C C . LEU B 1 442 ? -3.043 24.359 25.078 1 72.06 442 LEU B C 1
ATOM 7187 O O . LEU B 1 442 ? -4.07 24.984 25.391 1 72.06 442 LEU B O 1
ATOM 7191 N N . HIS B 1 443 ? -1.848 24.969 24.906 1 75.94 443 HIS B N 1
ATOM 7192 C CA . HIS B 1 443 ? -1.716 26.406 25.047 1 75.94 443 HIS B CA 1
ATOM 7193 C C . HIS B 1 443 ? -1.453 27.078 23.703 1 75.94 443 HIS B C 1
ATOM 7195 O O . HIS B 1 443 ? -0.799 26.5 22.844 1 75.94 443 HIS B O 1
ATOM 7201 N N . GLN B 1 444 ? -1.996 28.25 23.641 1 81.62 444 GLN B N 1
ATOM 7202 C CA . GLN B 1 444 ? -1.705 29.078 22.469 1 81.62 444 GLN B CA 1
ATOM 7203 C C . GLN B 1 444 ? -0.221 29.422 22.391 1 81.62 444 GLN B C 1
ATOM 7205 O O . GLN B 1 444 ? 0.328 30.031 23.312 1 81.62 444 GLN B O 1
ATOM 7210 N N . PRO B 1 445 ? 0.363 29.047 21.328 1 84.25 445 PRO B N 1
ATOM 7211 C CA . PRO B 1 445 ? 1.792 29.359 21.219 1 84.25 445 PRO B CA 1
ATOM 7212 C C . PRO B 1 445 ? 2.064 30.844 21.031 1 84.25 445 PRO B C 1
ATOM 7214 O O . PRO B 1 445 ? 1.481 31.469 20.141 1 84.25 445 PRO B O 1
ATOM 7217 N N . SER B 1 446 ? 2.887 31.406 21.859 1 86.88 446 SER B N 1
ATOM 7218 C CA . SER B 1 446 ? 3.385 32.75 21.656 1 86.88 446 SER B CA 1
ATOM 7219 C C . SER B 1 446 ? 4.418 32.812 20.531 1 86.88 446 SER B C 1
ATOM 7221 O O . SER B 1 446 ? 4.797 31.766 19.984 1 86.88 446 SER B O 1
ATOM 7223 N N . GLU B 1 447 ? 4.789 34.031 20.172 1 90.12 447 GLU B N 1
ATOM 7224 C CA . GLU B 1 447 ? 5.836 34.156 19.156 1 90.12 447 GLU B CA 1
ATOM 7225 C C . GLU B 1 447 ? 7.129 33.5 19.625 1 90.12 447 GLU B C 1
ATOM 7227 O O . GLU B 1 447 ? 7.844 32.875 18.812 1 90.12 447 GLU B O 1
ATOM 7232 N N . ALA B 1 448 ? 7.41 33.656 20.844 1 89.81 448 ALA B N 1
ATOM 7233 C CA . ALA B 1 448 ? 8.594 33 21.406 1 89.81 448 ALA B CA 1
ATOM 7234 C C . ALA B 1 448 ? 8.469 31.5 21.375 1 89.81 448 ALA B C 1
ATOM 7236 O O . ALA B 1 448 ? 9.438 30.781 21.109 1 89.81 448 ALA B O 1
ATOM 7237 N N . ASP B 1 449 ? 7.297 31.016 21.688 1 88.25 4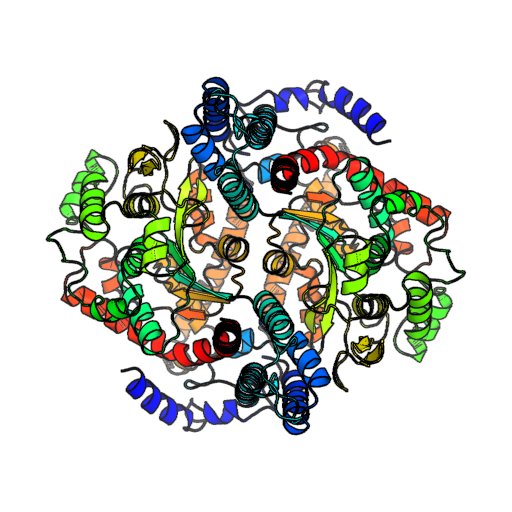49 ASP B N 1
ATOM 7238 C CA . ASP B 1 449 ? 7.039 29.578 21.625 1 88.25 449 ASP B CA 1
ATOM 7239 C C . ASP B 1 449 ? 7.238 29.047 20.203 1 88.25 449 ASP B C 1
ATOM 7241 O O . ASP B 1 449 ? 7.867 28.016 20 1 88.25 449 ASP B O 1
ATOM 7245 N N . MET B 1 450 ? 6.699 29.797 19.297 1 91.44 450 MET B N 1
ATOM 7246 C CA . MET B 1 450 ? 6.793 29.391 17.906 1 91.44 450 MET B CA 1
ATOM 7247 C C . MET B 1 450 ? 8.25 29.359 17.438 1 91.44 450 MET B C 1
ATOM 7249 O O . MET B 1 450 ? 8.656 28.438 16.734 1 91.44 450 MET B O 1
ATOM 7253 N N . ALA B 1 451 ? 8.961 30.391 17.828 1 92.94 451 ALA B N 1
ATOM 7254 C CA . ALA B 1 451 ? 10.383 30.422 17.5 1 92.94 451 ALA B CA 1
ATOM 7255 C C . ALA B 1 451 ? 11.094 29.188 18.062 1 92.94 451 ALA B C 1
ATOM 7257 O O . ALA B 1 451 ? 11.945 28.594 17.391 1 92.94 451 ALA B O 1
ATOM 7258 N N . HIS B 1 452 ? 10.703 28.844 19.203 1 91.31 452 HIS B N 1
ATOM 7259 C CA . HIS B 1 452 ? 11.266 27.672 19.844 1 91.31 452 HIS B CA 1
ATOM 7260 C C . HIS B 1 452 ? 10.875 26.391 19.094 1 91.31 452 HIS B C 1
ATOM 7262 O O . HIS B 1 452 ? 11.727 25.547 18.828 1 91.31 452 HIS B O 1
ATOM 7268 N N . PHE B 1 453 ? 9.617 26.266 18.75 1 91.06 453 PHE B N 1
ATOM 7269 C CA . PHE B 1 453 ? 9.141 25.094 18.047 1 91.06 453 PHE B CA 1
ATOM 7270 C C . PHE B 1 453 ? 9.828 24.953 16.703 1 91.06 453 PHE B C 1
ATOM 7272 O O . PHE B 1 453 ? 10.305 23.875 16.344 1 91.06 453 PHE B O 1
ATOM 7279 N N . ILE B 1 454 ? 9.906 26.031 15.953 1 93.94 454 ILE B N 1
ATOM 7280 C CA . ILE B 1 454 ? 10.5 26.016 14.617 1 93.94 454 ILE B CA 1
ATOM 7281 C C . ILE B 1 454 ? 11.977 25.656 14.711 1 93.94 454 ILE B C 1
ATOM 7283 O O . ILE B 1 454 ? 12.453 24.781 14 1 93.94 454 ILE B O 1
ATOM 7287 N N . SER B 1 455 ? 12.68 26.297 15.633 1 94.38 455 SER B N 1
ATOM 7288 C CA . SER B 1 455 ? 14.109 26.047 15.781 1 94.38 455 SER B CA 1
ATOM 7289 C C . SER B 1 455 ? 14.383 24.609 16.188 1 94.38 455 SER B C 1
ATOM 7291 O O . SER B 1 455 ? 15.312 23.984 15.672 1 94.38 455 SER B O 1
ATOM 7293 N N . ASN B 1 456 ? 13.625 24.094 17.094 1 92.25 456 ASN B N 1
ATOM 7294 C CA . ASN B 1 456 ? 13.82 22.719 17.531 1 92.25 456 ASN B CA 1
ATOM 7295 C C . ASN B 1 456 ? 13.43 21.719 16.453 1 92.25 456 ASN B C 1
ATOM 7297 O O . ASN B 1 456 ? 14.016 20.641 16.359 1 92.25 456 ASN B O 1
ATOM 7301 N N . GLY B 1 457 ? 12.406 22.078 15.695 1 93.94 457 GLY B N 1
ATOM 7302 C CA . GLY B 1 457 ? 12.078 21.25 14.547 1 93.94 457 GLY B CA 1
ATOM 7303 C C . GLY B 1 457 ? 13.195 21.188 13.523 1 93.94 457 GLY B C 1
ATOM 7304 O O . GLY B 1 457 ? 13.461 20.125 12.961 1 93.94 457 GLY B O 1
ATOM 7305 N N . GLU B 1 458 ? 13.844 22.344 13.336 1 96 458 GLU B N 1
ATOM 7306 C CA . GLU B 1 458 ? 14.992 22.375 12.43 1 96 458 GLU B CA 1
ATOM 7307 C C . GLU B 1 458 ? 16.125 21.469 12.93 1 96 458 GLU B C 1
ATOM 7309 O O . GLU B 1 458 ? 16.641 20.656 12.172 1 96 458 GLU B O 1
ATOM 7314 N N . ARG B 1 459 ? 16.391 21.625 14.156 1 93.94 459 ARG B N 1
ATOM 7315 C CA . ARG B 1 459 ? 17.5 20.875 14.75 1 93.94 459 ARG B CA 1
ATOM 7316 C C . ARG B 1 459 ? 17.219 19.375 14.719 1 93.94 459 ARG B C 1
ATOM 7318 O O . ARG B 1 459 ? 18.141 18.578 14.531 1 93.94 459 ARG B O 1
ATOM 7325 N N . ALA B 1 460 ? 16.016 19.031 14.93 1 91.81 460 ALA B N 1
ATOM 7326 C CA . ALA B 1 460 ? 15.633 17.625 14.922 1 91.81 460 ALA B CA 1
ATOM 7327 C C . ALA B 1 460 ? 15.742 17.031 13.523 1 91.81 460 ALA B C 1
ATOM 7329 O O . ALA B 1 460 ? 15.883 15.812 13.359 1 91.81 460 ALA B O 1
ATOM 7330 N N . THR B 1 461 ? 15.711 17.859 12.523 1 94.88 461 THR B N 1
ATOM 7331 C CA . THR B 1 461 ? 15.68 17.406 11.141 1 94.88 461 THR B CA 1
ATOM 7332 C C . THR B 1 461 ? 17.094 17.281 10.578 1 94.88 461 THR B C 1
ATOM 7334 O O . THR B 1 461 ? 17.344 16.453 9.703 1 94.88 461 THR B O 1
ATOM 7337 N N . TRP B 1 462 ? 18.062 18.062 11.062 1 94.69 462 TRP B N 1
ATOM 7338 C CA . TRP B 1 462 ? 19.406 18.203 10.492 1 94.69 462 TRP B CA 1
ATOM 7339 C C . TRP B 1 462 ? 20.094 16.844 10.383 1 94.69 462 TRP B C 1
ATOM 7341 O O . TRP B 1 462 ? 20.641 16.5 9.336 1 94.69 462 TRP B O 1
ATOM 7351 N N . PRO B 1 463 ? 20 15.969 11.391 1 90.81 463 PRO B N 1
ATOM 7352 C CA . PRO B 1 463 ? 20.703 14.688 11.312 1 90.81 463 PRO B CA 1
ATOM 7353 C C . PRO B 1 463 ? 20.125 13.766 10.234 1 90.81 463 PRO B C 1
ATOM 7355 O O . PRO B 1 463 ? 20.766 12.789 9.844 1 90.81 463 PRO B O 1
ATOM 7358 N N . HIS B 1 464 ? 18.953 14.039 9.797 1 92.38 464 HIS B N 1
ATOM 7359 C CA . HIS B 1 464 ? 18.266 13.141 8.875 1 92.38 464 HIS B CA 1
ATOM 7360 C C . HIS B 1 464 ? 18.406 13.633 7.434 1 92.38 464 HIS B C 1
ATOM 7362 O O . HIS B 1 464 ? 18.031 12.922 6.496 1 92.38 464 HIS B O 1
ATOM 7368 N N . VAL B 1 465 ? 18.875 14.781 7.203 1 94.56 465 VAL B N 1
ATOM 7369 C CA . VAL B 1 465 ? 18.844 15.438 5.902 1 94.56 465 VAL B CA 1
ATOM 7370 C C . VAL B 1 465 ? 19.609 14.602 4.883 1 94.56 465 VAL B C 1
ATOM 7372 O O . VAL B 1 465 ? 19.109 14.32 3.791 1 94.56 465 VAL B O 1
ATOM 7375 N N . GLU B 1 466 ? 20.781 14.133 5.23 1 91.69 466 GLU B N 1
ATOM 7376 C CA . GLU B 1 466 ? 21.594 13.375 4.277 1 91.69 466 GLU B CA 1
ATOM 7377 C C . GLU B 1 466 ? 20.969 12.023 3.969 1 91.69 466 GLU B C 1
ATOM 7379 O O . GLU B 1 466 ? 21.016 11.555 2.828 1 91.69 466 GLU B O 1
ATOM 7384 N N . ALA B 1 467 ? 20.469 11.398 4.957 1 90.75 467 ALA B N 1
ATOM 7385 C CA . ALA B 1 467 ? 19.766 10.133 4.734 1 90.75 467 ALA B CA 1
ATOM 7386 C C . ALA B 1 467 ? 18.562 10.328 3.814 1 90.75 467 ALA B C 1
ATOM 7388 O O . ALA B 1 467 ? 18.312 9.516 2.916 1 90.75 467 ALA B O 1
ATOM 7389 N N . ILE B 1 468 ? 17.828 11.43 4.031 1 93.94 468 ILE B N 1
ATOM 7390 C CA . ILE B 1 468 ? 16.672 11.742 3.197 1 93.94 468 ILE B CA 1
ATOM 7391 C C . ILE B 1 468 ? 17.125 12.023 1.769 1 93.94 468 ILE B C 1
ATOM 7393 O O . ILE B 1 468 ? 16.516 11.547 0.808 1 93.94 468 ILE B O 1
ATOM 7397 N N . ARG B 1 469 ? 18.156 12.734 1.656 1 94.44 469 ARG B N 1
ATOM 7398 C CA . ARG B 1 469 ? 18.703 13.062 0.342 1 94.44 469 ARG B CA 1
ATOM 7399 C C . ARG B 1 469 ? 19.047 11.797 -0.44 1 94.44 469 ARG B C 1
ATOM 7401 O O . ARG B 1 469 ? 18.734 11.695 -1.63 1 94.44 469 ARG B O 1
ATOM 7408 N N . LEU B 1 470 ? 19.688 10.867 0.218 1 91.94 470 LEU B N 1
ATOM 7409 C CA . LEU B 1 470 ? 20.062 9.617 -0.429 1 91.94 470 LEU B CA 1
ATOM 7410 C C . LEU B 1 470 ? 18.828 8.812 -0.809 1 91.94 470 LEU B C 1
ATOM 7412 O O . LEU B 1 470 ? 18.781 8.188 -1.875 1 91.94 470 LEU B O 1
ATOM 7416 N N . LYS B 1 471 ? 17.828 8.836 0.006 1 91.62 471 LYS B N 1
ATOM 7417 C CA . LYS B 1 471 ? 16.625 8.047 -0.217 1 91.62 471 LYS B CA 1
ATOM 7418 C C . LYS B 1 471 ? 15.82 8.594 -1.39 1 91.62 471 LYS B C 1
ATOM 7420 O O . LYS B 1 471 ? 15.148 7.844 -2.096 1 91.62 471 LYS B O 1
ATOM 7425 N N . VAL B 1 472 ? 15.906 9.93 -1.565 1 94.44 472 VAL B N 1
ATOM 7426 C CA . VAL B 1 472 ? 15.023 10.523 -2.564 1 94.44 472 VAL B CA 1
ATOM 7427 C C . VAL B 1 472 ? 15.812 10.836 -3.834 1 94.44 472 VAL B C 1
ATOM 7429 O O . VAL B 1 472 ? 15.242 11.289 -4.828 1 94.44 472 VAL B O 1
ATOM 7432 N N . ALA B 1 473 ? 17.094 10.555 -3.877 1 93.69 473 ALA B N 1
ATOM 7433 C CA . ALA B 1 473 ? 17.953 10.938 -4.988 1 93.69 473 ALA B CA 1
ATOM 7434 C C . ALA B 1 473 ? 17.469 10.32 -6.297 1 93.69 473 ALA B C 1
ATOM 7436 O O . ALA B 1 473 ? 17.391 11 -7.32 1 93.69 473 ALA B O 1
ATOM 7437 N N . GLY B 1 474 ? 17.156 9.023 -6.266 1 92.12 474 GLY B N 1
ATOM 7438 C CA . GLY B 1 474 ? 16.672 8.359 -7.461 1 92.12 474 GLY B CA 1
ATOM 7439 C C . GLY B 1 474 ? 15.367 8.938 -7.977 1 92.12 474 GLY B C 1
ATOM 7440 O O . GLY B 1 474 ? 15.188 9.102 -9.188 1 92.12 474 GLY B O 1
ATOM 7441 N N . GLU B 1 475 ? 14.5 9.258 -7.098 1 93.06 475 GLU B N 1
ATOM 7442 C CA . GLU B 1 475 ? 13.211 9.852 -7.449 1 93.06 475 GLU B CA 1
ATOM 7443 C C . GLU B 1 475 ? 13.398 11.203 -8.141 1 93.06 475 GLU B C 1
ATOM 7445 O O . GLU B 1 475 ? 12.789 11.461 -9.18 1 93.06 475 GLU B O 1
ATOM 7450 N N . ILE B 1 476 ? 14.227 11.992 -7.531 1 92.56 476 ILE B N 1
ATOM 7451 C CA . ILE B 1 476 ? 14.477 13.336 -8.055 1 92.56 476 ILE B CA 1
ATOM 7452 C C . ILE B 1 476 ? 15.117 13.234 -9.438 1 92.56 476 ILE B C 1
ATOM 7454 O O . ILE B 1 476 ? 14.727 13.953 -10.359 1 92.56 476 ILE B O 1
ATOM 7458 N N . ALA B 1 477 ? 16.031 12.305 -9.562 1 93 477 ALA B N 1
ATOM 7459 C CA . ALA B 1 477 ? 16.719 12.125 -10.852 1 93 477 ALA B CA 1
ATOM 7460 C C . ALA B 1 477 ? 15.719 11.719 -11.938 1 93 477 ALA B C 1
ATOM 7462 O O . ALA B 1 477 ? 15.781 12.234 -13.055 1 93 477 ALA B O 1
ATOM 7463 N N . LEU B 1 478 ? 14.828 10.828 -11.648 1 91.94 478 LEU B N 1
ATOM 7464 C CA . LEU B 1 478 ? 13.828 10.367 -12.602 1 91.94 478 LEU B CA 1
ATOM 7465 C C . LEU B 1 478 ? 12.883 11.5 -12.984 1 91.94 478 LEU B C 1
ATOM 7467 O O . LEU B 1 478 ? 12.531 11.656 -14.156 1 91.94 478 LEU B O 1
ATOM 7471 N N . GLN B 1 479 ? 12.484 12.305 -12.016 1 90.5 479 GLN B N 1
ATOM 7472 C CA . GLN B 1 479 ? 11.586 13.43 -12.266 1 90.5 479 GLN B CA 1
ATOM 7473 C C . GLN B 1 479 ? 12.25 14.469 -13.164 1 90.5 479 GLN B C 1
ATOM 7475 O O . GLN B 1 479 ? 11.617 15 -14.078 1 90.5 479 GLN B O 1
ATOM 7480 N N . GLU B 1 480 ? 13.477 14.703 -12.836 1 90.81 480 GLU B N 1
ATOM 7481 C CA . GLU B 1 480 ? 14.219 15.664 -13.648 1 90.81 480 GLU B CA 1
ATOM 7482 C C . GLU B 1 480 ? 14.406 15.156 -15.07 1 90.81 480 GLU B C 1
ATOM 7484 O O . GLU B 1 480 ? 14.297 15.93 -16.031 1 90.81 480 GLU B O 1
ATOM 7489 N N . ALA B 1 481 ? 14.688 13.883 -15.172 1 89.75 481 ALA B N 1
ATOM 7490 C CA . ALA B 1 481 ? 14.852 13.281 -16.5 1 89.75 481 ALA B CA 1
ATOM 7491 C C . ALA B 1 481 ? 13.547 13.344 -17.281 1 89.75 481 ALA B C 1
ATOM 7493 O O . ALA B 1 481 ? 13.555 13.68 -18.469 1 89.75 481 ALA B O 1
ATOM 7494 N N . ALA B 1 482 ? 12.477 13.086 -16.656 1 89.12 482 ALA B N 1
ATOM 7495 C CA . ALA B 1 482 ? 11.172 13.133 -17.328 1 89.12 482 ALA B CA 1
ATOM 7496 C C . ALA B 1 482 ? 10.836 14.562 -17.75 1 89.12 482 ALA B C 1
ATOM 7498 O O . ALA B 1 482 ? 10.336 14.773 -18.859 1 89.12 482 ALA B O 1
ATOM 7499 N N . ALA B 1 483 ? 11.117 15.477 -16.891 1 87.56 483 ALA B N 1
ATOM 7500 C CA . ALA B 1 483 ? 10.836 16.875 -17.203 1 87.56 483 ALA B CA 1
ATOM 7501 C C . ALA B 1 483 ? 11.664 17.344 -18.406 1 87.56 483 ALA B C 1
ATOM 7503 O O . ALA B 1 483 ? 11.156 18.062 -19.266 1 87.56 483 ALA B O 1
ATOM 7504 N N . ALA B 1 484 ? 12.852 16.922 -18.453 1 87.19 484 ALA B N 1
ATOM 7505 C CA . ALA B 1 484 ? 13.727 17.297 -19.547 1 87.19 484 ALA B CA 1
ATOM 7506 C C . ALA B 1 484 ? 13.242 16.703 -20.859 1 87.19 484 ALA B C 1
ATOM 7508 O O . ALA B 1 484 ? 13.266 17.359 -21.906 1 87.19 484 ALA B O 1
ATOM 7509 N N . LEU B 1 485 ? 12.789 15.484 -20.797 1 85.88 485 LEU B N 1
ATOM 7510 C CA . LEU B 1 485 ? 12.289 14.812 -21.984 1 85.88 485 LEU B CA 1
ATOM 7511 C C . LEU B 1 485 ? 10.977 15.422 -22.453 1 85.88 485 LEU B C 1
ATOM 7513 O O . LEU B 1 485 ? 10.742 15.57 -23.656 1 85.88 485 LEU B O 1
ATOM 7517 N N . ARG B 1 486 ? 10.156 15.789 -21.516 1 86.5 486 ARG B N 1
ATOM 7518 C CA . ARG B 1 486 ? 8.891 16.422 -21.859 1 86.5 486 ARG B CA 1
ATOM 7519 C C . ARG B 1 486 ? 9.117 17.797 -22.5 1 86.5 486 ARG B C 1
ATOM 7521 O O . ARG B 1 486 ? 8.398 18.188 -23.406 1 86.5 486 ARG B O 1
ATOM 7528 N N . ALA B 1 487 ? 10.086 18.453 -22.047 1 85.5 487 ALA B N 1
ATOM 7529 C CA . ALA B 1 487 ? 10.43 19.75 -22.609 1 85.5 487 ALA B CA 1
ATOM 7530 C C . ALA B 1 487 ? 10.922 19.625 -24.047 1 85.5 487 ALA B C 1
ATOM 7532 O O . ALA B 1 487 ? 10.711 20.516 -24.875 1 85.5 487 ALA B O 1
ATOM 7533 N N . ARG B 1 488 ? 11.445 18.469 -24.344 1 81.81 488 ARG B N 1
ATOM 7534 C CA . ARG B 1 488 ? 11.93 18.219 -25.703 1 81.81 488 ARG B CA 1
ATOM 7535 C C . ARG B 1 488 ? 10.781 17.875 -26.641 1 81.81 488 ARG B C 1
ATOM 7537 O O . ARG B 1 488 ? 10.875 18.109 -27.844 1 81.81 488 ARG B O 1
ATOM 7544 N N . LEU B 1 489 ? 9.812 17.234 -26.062 1 79.19 489 LEU B N 1
ATOM 7545 C CA . LEU B 1 489 ? 8.641 16.891 -26.859 1 79.19 489 LEU B CA 1
ATOM 7546 C C . LEU B 1 489 ? 7.766 18.109 -27.094 1 79.19 489 LEU B C 1
ATOM 7548 O O . LEU B 1 489 ? 7.027 18.172 -28.078 1 79.19 489 LEU B O 1
ATOM 7552 N N . ALA B 1 490 ? 7.73 19.047 -26.281 1 66.25 490 ALA B N 1
ATOM 7553 C CA . ALA B 1 490 ? 6.945 20.266 -26.484 1 66.25 490 ALA B CA 1
ATOM 7554 C C . 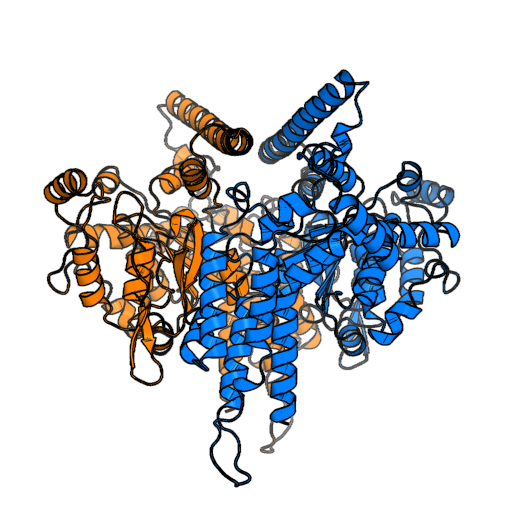ALA B 1 490 ? 7.605 21.188 -27.5 1 66.25 490 ALA B C 1
ATOM 7556 O O . ALA B 1 490 ? 6.93 21.797 -28.344 1 66.25 490 ALA B O 1
#

Radius of gyration: 29.11 Å; Cα contacts (8 Å, |Δi|>4): 1744; chains: 2; bounding box: 73×80×79 Å

Secondary structure (DSSP, 8-state):
-HHHHHHHHHHHHHS-GGGT--HHHHHH--TT-TTTS-HHHHHHHHHHHHHHHHHT-HHHHHHHHHHHSSTTGGGHHHHHH---SSS---HHHHHHHHHHHHHHH-GGGS--S--------THHHHHHHHHHHHHHHH-EEEEEE---GGGGGHHHHHHHHHHHTT---SEEEEETHHHHHHHHHHTS-HHHHHHH-SGGGGGGGG--SS--HHHHHHHHHHHSSSS-HHHHHHHHHHHHTT-BHHHHHHHH--EEEEEEEETTTEEEEESTTT-TTBBHHHHHHHHT--TTTS--B--EEE-TTT--EEESSPTT--EEEGGGT-SS-HHHHHHHH-EEEEEEE---HHHHHHHHHHHHHSS-GGGGG--S-HHHHHHHHHHHHHHHHHHHHHHHHHHHHHHTT-S-HHHHHHHHHHHSS----SEEE-----HHHHHTTTSPPPHHHHHHHHHHHHHHHHHHHHHHHHHHHHHHHHHHHHHHHHHHH-/-HHHHHHHHHHHHHS-GGGT--HHHHHH--TTGGGTS-HHHHHHHHHHHHHHHHHT-HHHHHHHHHHHSSTTGGGHHHHHH---SSS---HHHHHHHHHHHHHHH-GGGS--S--------THHHHHHHHHHHHHHHH-EEEEEE---GGGGGHHHHHHHHHHHTT---SEEEEETHHHHHHHHHHTS-HHHHHHH-SGGGGGGGG--SS--HHHHHHHHHHHSSSS-HHHHHHHHHHHHTT-BHHHHHHHH--EEEEEEEETTTEEEEESTTT-TTBBHHHHHHHHT--TTTS--B--EEE-TTT--EEESSPTT--EEEGGGT-SS-HHHHHHHH-EEEEEEE---HHHHHHHHHHHHHSS-GGGGG--S-HHHHHHHHHHHHHHHHHHHHHHHHHHHHHHTT-S-HHHHHHHHHHHSS----SEEE-----HHHHHTTTSPPPHHHHHHHHHHHHHHHHHHHHHHHHHHHHHHHHHHHHHHHHHHH-

InterPro domains:
  IPR002641 Patatin-like phospholipase domain [PF01734] (143-330)
  IPR002641 Patatin-like phospholipase domain [PS51635] (143-334)
  IPR016035 Acyl transferase/acyl hydrolase/lysophospholipase [SSF52151] (139-479)
  IPR021771 Triacylglycerol lipase, N-terminal [PF11815] (1-104)
  IPR050301 Neuropathy target esterase [PTHR14226] (1-486)

Solvent-accessible surface area (backbone atoms only — not comparable to full-atom values): 50110 Å² total; per-residue (Å²): 105,64,68,57,51,50,55,54,36,48,55,48,18,66,37,55,49,88,76,67,39,21,16,49,59,53,26,67,42,68,82,77,39,68,85,49,32,40,61,66,62,47,51,50,52,37,49,48,43,51,49,18,62,74,69,65,35,60,66,59,33,50,44,48,47,48,64,55,44,34,72,50,53,47,31,46,52,55,39,58,57,51,69,74,21,61,68,51,64,46,49,68,60,53,49,33,50,52,49,50,31,47,67,54,50,46,70,68,84,51,72,74,81,75,91,87,82,90,72,84,70,79,55,54,65,55,51,46,49,53,48,52,41,42,44,49,52,36,36,33,53,29,34,34,26,24,29,30,50,46,44,22,50,25,51,54,10,37,49,46,50,26,51,76,69,73,63,61,52,51,32,34,33,10,7,23,31,10,18,52,52,44,52,54,58,30,72,31,38,69,87,50,45,68,76,58,70,47,40,56,62,58,56,49,91,81,39,55,82,33,65,56,64,71,55,22,54,54,32,24,74,73,67,63,17,33,41,62,54,63,56,42,48,50,34,34,39,72,75,51,41,87,40,22,28,40,56,27,26,71,51,30,68,33,56,48,31,35,27,24,15,36,72,96,55,41,66,43,69,39,18,50,74,51,33,30,44,29,24,45,35,32,49,35,48,11,6,49,9,34,83,55,42,18,55,65,26,64,44,35,18,44,37,87,90,77,60,46,80,40,70,51,54,60,90,90,55,45,24,24,20,5,42,45,42,36,51,65,63,58,68,59,41,12,40,69,63,24,32,78,40,34,39,22,44,42,40,27,63,74,53,44,53,50,49,53,51,52,56,57,68,41,85,56,64,74,60,66,70,69,68,80,68,56,64,56,49,49,46,47,48,46,45,45,48,42,44,50,45,39,47,49,39,41,52,50,43,44,55,49,44,65,68,44,82,70,69,81,55,63,61,53,46,32,50,43,29,51,66,67,49,82,81,68,40,73,40,65,36,55,53,84,77,50,73,68,51,66,72,36,30,69,40,56,60,46,48,68,49,34,43,48,30,26,52,43,15,32,61,36,35,52,70,45,48,54,47,51,48,62,71,42,40,58,54,52,28,46,52,51,37,46,52,54,51,50,60,69,71,104,103,64,66,57,50,50,54,54,36,47,53,47,19,67,36,55,49,88,76,64,38,20,14,49,59,52,26,67,44,67,81,81,40,71,80,48,30,39,60,66,62,47,50,50,53,39,50,47,43,50,50,19,62,74,70,66,36,61,67,61,33,50,45,48,46,49,63,56,44,35,71,51,54,49,32,46,54,55,38,59,57,50,67,75,24,60,75,47,65,43,49,67,60,53,51,34,51,51,48,51,31,45,68,56,50,47,70,68,85,55,71,72,82,76,90,87,80,90,73,84,70,80,56,54,66,55,50,45,49,51,48,52,41,41,44,50,54,36,36,32,53,29,36,35,27,24,29,31,50,45,44,21,49,25,51,54,9,37,49,46,50,27,52,77,69,73,62,61,53,52,31,34,34,9,8,23,32,11,16,52,54,43,52,54,58,32,73,31,36,70,86,51,44,66,77,60,70,48,37,56,62,59,55,47,90,81,40,53,82,33,64,57,63,69,56,21,53,53,33,24,74,73,68,63,19,33,40,61,55,62,57,44,46,53,34,34,39,72,76,52,41,87,39,22,28,40,56,28,26,71,50,29,67,34,56,47,33,36,28,22,13,36,73,95,55,41,66,43,68,39,19,50,74,51,32,30,42,30,23,45,34,32,49,35,48,10,8,50,10,34,84,56,42,19,55,67,26,65,43,35,19,44,36,88,89,77,60,46,81,39,70,50,55,61,91,90,55,45,24,24,21,4,42,44,42,36,53,66,63,58,68,60,42,12,39,69,64,23,32,76,39,36,38,22,43,42,41,28,64,75,54,43,53,50,48,54,53,50,57,58,67,44,84,55,61,74,61,67,70,70,66,80,70,57,65,58,50,50,44,47,48,47,45,44,48,42,44,49,44,38,47,50,39,41,53,49,42,43,54,47,44,64,66,42,82,70,70,78,56,64,60,52,47,33,50,43,30,51,67,69,49,82,82,68,39,72,40,64,37,55,53,86,77,51,74,68,52,66,71,37,31,70,41,57,60,45,50,68,48,34,43,49,29,26,52,45,15,32,60,37,34,53,68,45,48,56,50,49,48,62,71,43,40,58,53,52,26,48,52,52,37,46,51,54,51,50,61,68,71,104

Foldseek 3Di:
DLVVVLVVLVVQCPDPCVVLHPNPVQQADPPPVPPQFQLVVLVVLLVQLVVCVVVVPPVSNLVSLLQQLAACRRNVLSQLVPPNGLFATHPSLVSSLVSLLCSLQDPVVDDDPDDDDDDDPVCLVVNLVSLVVSLLRHFFEEEEQFAFFPLSLLVLLLQLQCLVLVQHGLEYEAFASGLLVLLQLLQAASVCSNVQQALCVLCPPNAFQFDDQVQQVVCCVVPVARDELVSNLVVLCSRRNQAFQLNSCVHHVGWYWYWKAKDLGHIDIDHCVPGRFWGSSQSNSQQNAARSHYHFTFIWGQDPVPRDIDTPDDPPMTMHHRLLAPRGPQVVCCVPRVHDAYEYEDRHPVVLVLVVLVVVPPPRSPVVPPPPPPVVNVVSVVVNVVVVVVLVVCLVVLVVVCVVPPDPNSVSSSVNSNSVYPNDGSHYQRFDDDPVNSVCSNPGAHSVNSVVSSVSSNVSNSSSNNSSCSSCSSVVSSVVSSVVSVVVVD/DLVVVLVVLVVQCPDPCVVVHPNPVQQADPPPCVVQFQLVVLVVLLVQLVVCVVVVPPPSNLVSLLQQLAACRRNVLSQLVPPNGLFATHPSLVSSLVSLLCSLQDPVVDDDPDDDDPDDPVCLVVNLVSLVVSLLRNFFEEEEQFDFFPLSLLVLLLQLQCLVLVQHGLEYEAFASGLLVLLLLLQAASVCSNVQQALCNLCPPNAFQFDDQVQQVVCCVVPVARDELVSNLVVLCSRRNQAFQLRSCVHHVGWYWYWKAKDLGHIDIDHCVPGRFWGSSQSNSQQNAARSHYHFTFIWGQDPVPRDTDTPDDPPMTMHHRLLAPRGPQVVCCVPRVHDAYEYEDRHPVVLVLVVLVVVPPPRSPVVPPPDPPVVNVVSVVVNVVVVVVLVVCLVVLVVVCVVPPDPNSVSSSVNSNSVYPRDGSHYQRFDDDPVNSVCSNPGAHSVNSVVSSVSSNVSNSSSSNSSCSSCSSVVSSVVSSVVSVVVVD